Protein 3ZO9 (pdb70)

Organism: Mycolicibacterium smegmatis (strain ATCC 700084 / mc(2)155) (NCBI:txid246196)

Sequence (1120 aa):
LPTDTNWFKHAVFYEVLVRAFYDSNADGIGDLRGLTEKLDYIKWLGVDCLWLPPFYDSPLRDGGYDIRDFYKVLPEFGTVDDFVTLLDAAHRRGIRIITDLVMNHTSDQQHEWFQESRHNPDGPYGDFYVWSDTSDRYPDARIIFVDTEESNWTFDPVRRQFYWHRFFSHQPDLNYDNPAVQEAMLDVLRFWLDLGIDGFRLDAVPYLFEREGTNCENLPETHAFLKRCRKAIDDEYPGRVLLAEANQWPADVVAYFGDPDTGGDECHMAFHFPLMPRIFMAVRRESRFPISEILAQTPPIPDTAQWGIFLRNHDELTLEMVTDEERDYMYAEYAKDPRMKANVGIRRRRLAPLLENDRNQIELFTALLLSLPGSPVLYYGDEIGMGDIIWLGDRRDSSVRTPMQWTPDRNAGFSKATPGRLYLPPNQDAVYGYHSVNVEAQLDSSSSLLNWTRNNMLAVRSRHDAFAVGTFRELGGSNPSVLAYIREVTTDAVLCVNNLSRFPQPIELNLQQWAGYIPVEMTGYVEFPSIGQLPYLLTLPGHGFYWFQLREPDHPNAEDFGHARTLPTDTNWFKHAVFYEVLVRAFYDSNADGIGDLRRGLTEKLDYIKWLGVDCLWLPPFYDSPLRDGGYDIRDFYKVLPEFGTVDDFVTLLDAAHRRGIRIITDLVMNHTSDQHEWFQESRHNPDGPYGDFYVWSDTSDRYPDARIIFVDTEESNWTFDPVRRQFYWHRFFSHQPDLNYDNPAVQEAMLDVLRFWLDLGIDGFRLDAVPYLFEREGTNCENLPETHAFLKRCRKAIDDEYPGRVLLAEANQWPADVVAYFGDPDTGGDECHMAFHFPLMPRIFMAVRRESRFPISEILAQTPPIPDTAQWGIFLRNHDELTLEMVTDEERDYMYAEYAKDPRMKANVGIRRRLAPLLENDRNQIELFTALLLSLPGSPVLYYGDEIGMGDIIWLGDRDSVRTPMQWTPDRNAGFSKATPGRLYLPPNNQDAVYGYHSVNVEAQLDSSSSLLNWTRNMLAVRSRHDAFAVGTFRELGGSNPSVLAYIREVTRQQGDGGAKTDAVLCVNNLSRFPQPIELNLQQWAGYIPVEMTGYYVEFPSIGQLPYLLTLPGHGFYWFQLREPDP

Nearest PDB structures (foldseek):
  3zo9-assembly1_B  TM=1.002E+00  e=0.000E+00  Mycolicibacterium smegmatis
  3wy2-assembly2_B  TM=8.307E-01  e=2.629E-47  Halomonas sp. H11
  6aav-assembly2_B  TM=7.975E-01  e=2.971E-47  Xanthomonas campestris
  3wy3-assembly1_A  TM=7.989E-01  e=7.914E-47  Halomonas sp. H11
  2wpg-assembly1_A  TM=7.895E-01  e=1.275E-44  Xanthomonas campestris pv. campestris

Secondary structure (DSSP, 8-state):
----TTHHHH--EEE--HHHH--SSSSSS--HHHHHHTHHHHHHHT--EEEEPP-EE---TTTT-S-SEEEEE-GGG--HHHHHHHHHHHHHTT-EEEEEEE-SB--TTSHHHHHHHH-TTSTTTTSB-EESSS-S-TTS--TTTTT-S-SEEE-TTT-SEEE-SS-TTSPBB-TTSHHHHHHHHHHHHHHHHHT--EEEEESGGGS---TTS-SSS-HHHHHHHHHHHHHHHHHSTT-EEEEE--S-HHHHGGGG--GGGT-SS-SEEE-TTHHHHHHHHHHHT-SHHHHHHHHTSPP--TT-EEEEES-SS-TTT------TTT-TTTTTGGG-HHHHHTTT----HHHHTTT-HHHHHHHHHHHHHSSSEEEEETTTTTT----GGG-TTGGG-SPP---SSGGGGS-SS-GGGSSSPPP-STTTSTTTS-HHHHHS-TTSHHHHHHHHHHHHHT-HHHHH-EEEE---S-TTEEEEEEEE--EEEEEEEE-SSS-EEEEE--GGGTT-EEEETTT-PBPPPP-SSPEEEEE-TT-EEEEEEEPP-/---GGGS--PPPPPP-TTHHHH--EEE--HHHH--SSSSSS--HHHHHHTHHHHHHHT-SEEEEPP-EE---TTTT-S-SEEEEE-GGG--HHHHHHHHHHHHHTT-EEEEEEE-SB--TTSHHHHHHHH-TTSTTTTSB-EESSS-S-TTS--TTTTT-S-SEEE-TTT-SEEE-SS-TTSPBB-TTSHHHHHHHHHHHHHHHHHT--EEEEESGGGS---TTS-SSS-HHHHHHHHHHHHHHHHHSTT-EEEEE--S-HHHHGGGG--GGGT--S-SEEE-TTHHHHHHHHHHHT-SHHHHHHHHHSPP--TT-EEEEES-SS-TTT------TTT-TTTTTGGG-HHHHHTTT----HHHHTTT-HHHHHHHHHHHHHSSSEEEEETTGGGT----GGG-TTGGG-SPP--SSSGGGGS-SS-GGGSSSPPP-STTTSTTTS-HHHHHS-TTSHHHHHHHHHHHHHT-HHHHH---EE---S-TTEEEEEE-----SS--SGGGSEEEEEEE-SSS-EEEEE--GGGTT-EEEETTT-PBPPPP-SSPEEEEE-TT-EEEEEEEPPP-

GO terms:
  GO:0047471 maltose alpha-D-glucosyltransferase activity (F, EXP)
  GO:0005509 calcium ion binding (F, IDA)
  GO:0004556 alpha-amylase activity (F, IDA)
  GO:0005977 glycogen metabolic process (P, IDA)
  GO:0005991 trehalose metabolic process (P, IDA)
  GO:0047471 maltose alpha-D-glucosyltransferase activity (F, IDA)
  GO:0000023 maltose metabolic process (P, IDA)

Solvent-accessible surface area: 41446 Å² total; per-residue (Å²): 93,117,98,72,91,68,12,5,30,75,2,8,0,0,0,0,4,4,31,0,0,48,4,40,90,50,37,0,32,0,4,0,147,0,0,24,104,49,0,94,24,0,104,82,0,35,4,57,0,0,1,0,3,8,2,3,9,3,42,76,151,10,18,2,1,0,0,81,47,1,85,96,3,8,80,64,9,19,74,38,107,31,0,43,72,0,2,66,6,0,32,180,73,40,0,33,0,0,0,0,0,0,0,0,0,0,1,26,82,11,136,34,3,47,77,0,36,114,66,60,149,17,110,71,1,93,12,4,12,26,10,112,60,54,105,88,24,102,91,9,110,46,8,28,106,148,89,18,158,32,9,13,36,90,6,94,68,40,164,43,46,11,2,1,1,5,42,34,17,0,0,0,1,29,4,79,24,99,51,0,30,78,19,0,5,68,0,2,65,61,0,4,102,50,18,0,9,0,0,3,0,0,1,0,5,23,1,9,10,84,97,72,43,78,0,30,58,15,102,51,0,23,52,2,2,72,95,0,23,134,10,2,74,98,79,26,76,16,56,0,1,1,0,9,0,36,25,19,4,39,57,0,39,46,1,0,11,56,98,137,81,26,9,34,4,2,16,0,0,1,9,8,3,5,1,2,0,0,4,0,0,13,97,105,40,23,26,98,5,0,17,50,3,31,80,117,26,42,130,38,16,132,70,5,13,25,0,2,6,19,7,12,15,0,2,3,13,28,51,48,12,58,22,117,148,105,6,116,6,92,62,36,19,69,137,8,94,50,18,136,76,25,110,18,33,8,48,2,7,2,18,12,2,118,68,28,88,76,23,6,34,0,0,12,0,0,6,0,0,0,37,5,0,0,4,14,10,0,0,25,5,3,7,0,0,15,26,58,216,56,29,76,26,44,0,0,1,0,0,0,0,13,32,57,88,120,7,0,24,0,6,153,7,82,94,78,140,20,49,25,56,10,3,139,67,45,78,31,3,26,119,40,19,1,6,92,57,25,81,122,55,89,63,13,15,0,15,40,6,84,73,3,5,41,8,9,88,139,21,75,0,0,7,50,12,94,59,108,54,34,21,35,79,19,64,16,0,0,0,0,2,3,45,41,142,139,25,9,0,2,0,0,0,0,0,0,145,59,18,14,12,0,67,0,105,1,59,139,16,36,32,55,29,3,10,4,8,58,16,138,35,96,6,34,68,4,35,131,121,63,16,20,2,0,0,30,15,20,12,35,4,4,1,59,8,94,113,64,192,135,61,104,22,169,124,43,40,125,1,165,79,35,114,88,66,91,76,12,4,30,80,2,7,1,0,0,0,3,5,29,0,0,46,4,43,88,45,38,0,41,0,3,0,155,0,0,27,110,47,7,94,22,0,88,76,1,35,5,56,0,0,1,0,6,8,2,3,10,3,35,82,147,10,19,2,1,0,0,74,42,1,13,95,2,7,72,73,7,18,75,8,78,18,0,12,80,0,0,42,8,0,11,168,84,43,2,31,0,0,0,1,0,0,0,1,1,0,1,32,69,11,112,11,3,46,68,0,49,100,70,57,150,28,116,62,1,90,10,4,12,26,11,112,63,54,105,86,23,101,90,10,111,46,9,28,103,148,91,20,160,32,11,14,34,88,5,91,65,36,161,40,48,12,2,0,2,5,40,36,20,0,0,0,0,29,3,79,25,97,50,0,30,76,13,0,5,68,0,4,65,8,0,4,67,0,5,0,7,0,0,3,0,0,1,0,5,24,1,9,9,86,99,73,41,81,0,32,56,14,102,48,0,24,54,3,1,71,93,0,20,138,13,0,60,96,82,23,73,14,24,0,0,1,0,9,1,35,24,20,4,44,57,1,29,54,1,0,10,57,98,136,83,14,7,36,4,1,8,0,0,2,8,9,3,4,1,2,0,0,5,2,0,12,99,116,36,20,21,102,4,0,20,48,4,31,79,120,26,41,127,43,12,118,48,4,13,24,0,2,6,21,8,11,15,1,2,5,12,26,52,50,10,59,26,120,151,102,6,116,4,96,61,34,18,74,142,13,93,53,18,132,75,24,110,17,36,7,47,2,8,2,19,13,2,118,68,32,89,76,24,6,33,0,1,10,0,0,6,0,0,0,35,4,0,0,3,14,9,0,0,25,5,4,6,0,0,16,28,59,217,57,27,78,28,46,0,0,1,0,0,0,0,13,32,57,87,116,7,0,23,0,7,151,6,81,94,80,135,19,51,27,54,10,2,140,72,44,78,30,3,26,118,41,19,1,6,94,54,22,82,118,52,104,64,14,14,0,25,43,6,97,69,1,5,40,2,8,78,102,14,28,0,0,8,61,12,71,61,108,65,30,20,32,82,18,65,15,0,0,0,0,0,3,55,28,126,91,152,171,89,67,60,38,50,102,10,12,8,0,2,0,0,0,0,0,0,143,60,17,14,12,0,66,0,96,2,56,122,17,39,28,51,26,2,8,4,8,36,17,148,36,104,5,36,68,5,34,129,118,71,17,22,0,0,0,32,15,20,12,36,4,3,1,22,1,87,89,60,137,177

Radius of gyration: 36.2 Å; Cα contacts (8 Å, |Δi|>4): 2485; chains: 2; bounding box: 118×70×74 Å

CATH classification: 3.20.20.80 (+2 more: 3.90.400.10, 2.60.40.1180)

B-factor: mean 32.53, std 10.29, range [14.81, 91.47]

InterPro domains:
  IPR006047 Glycosyl hydrolase family 13, catalytic domain [PF00128] (44-491)
  IPR006047 Glycosyl hydrolase family 13, catalytic domain [SM00642] (43-445)
  IPR012810 Trehalose synthase/alpha-amylase, N-terminal [TIGR02456] (34-582)
  IPR013780 Glycosyl hydrolase, all-beta [G3DSA:2.60.40.1180] (493-593)
  IPR017853 Glycoside hydrolase superfamily [SSF51445] (46-493)
  IPR032091 Maltogenic amylase-like, C-terminal [PF16657] (496-579)
  IPR045857 Oligo-1,6-glucosidase, domain 2 [G3DSA:3.90.400.10] (133-202)

Structure (mmCIF, N/CA/C/O backbone):
data_3ZO9
#
_entry.id   3ZO9
#
_cell.length_a   127.550
_cell.length_b   127.550
_cell.length_c   217.760
_cell.angle_alpha   90.00
_cell.angle_beta   90.00
_cell.angle_gamma   90.00
#
_symmetry.space_group_name_H-M   'I 41'
#
loop_
_entity.id
_entity.type
_entity.pdbx_description
1 polymer 'TREHALOSE SYNTHASE/AMYLASE TRES'
2 non-polymer 'CHLORIDE ION'
3 non-polymer 'CALCIUM ION'
4 non-polymer 'MAGNESIUM ION'
5 water water
#
loop_
_atom_site.group_PDB
_atom_site.id
_atom_site.type_symbol
_atom_site.label_atom_id
_atom_site.label_alt_id
_atom_site.label_comp_id
_atom_site.label_asym_id
_atom_site.label_entity_id
_atom_site.label_seq_id
_atom_site.pdbx_PDB_ins_code
_atom_site.Cartn_x
_atom_site.Cartn_y
_atom_site.Cartn_z
_atom_site.occupancy
_atom_site.B_iso_or_equiv
_atom_site.auth_seq_id
_atom_site.auth_comp_id
_atom_site.auth_asym_id
_atom_site.auth_atom_id
_atom_site.pdbx_PDB_model_num
ATOM 1 N N . LEU A 1 29 ? -25.354 -19.011 -74.262 1.00 51.43 29 LEU A N 1
ATOM 2 C CA . LEU A 1 29 ? -24.742 -20.321 -74.069 1.00 56.26 29 LEU A CA 1
ATOM 3 C C . LEU A 1 29 ? -25.662 -21.448 -74.533 1.00 59.93 29 LEU A C 1
ATOM 4 O O . LEU A 1 29 ? -26.878 -21.376 -74.349 1.00 58.67 29 LEU A O 1
ATOM 9 N N . PRO A 1 30 ? -25.078 -22.492 -75.147 1.00 63.30 30 PRO A N 1
ATOM 10 C CA . PRO A 1 30 ? -25.838 -23.677 -75.567 1.00 64.89 30 PRO A CA 1
ATOM 11 C C . PRO A 1 30 ? -26.654 -24.208 -74.393 1.00 64.05 30 PRO A C 1
ATOM 12 O O . PRO A 1 30 ? -26.130 -24.276 -73.278 1.00 62.54 30 PRO A O 1
ATOM 16 N N . THR A 1 31 ? -27.915 -24.557 -74.629 1.00 63.07 31 THR A N 1
ATOM 17 C CA . THR A 1 31 ? -28.787 -24.989 -73.540 1.00 62.55 31 THR A CA 1
ATOM 18 C C . THR A 1 31 ? -28.321 -26.301 -72.906 1.00 64.90 31 THR A C 1
ATOM 19 O O . THR A 1 31 ? -27.927 -27.242 -73.601 1.00 63.41 31 THR A O 1
ATOM 23 N N . ASP A 1 32 ? -28.361 -26.331 -71.575 1.00 62.60 32 ASP A N 1
ATOM 24 C CA . ASP A 1 32 ? -27.854 -27.440 -70.772 1.00 59.81 32 ASP A CA 1
ATOM 25 C C . ASP A 1 32 ? -28.664 -27.459 -69.475 1.00 57.69 32 ASP A C 1
ATOM 26 O O . ASP A 1 32 ? -28.263 -26.864 -68.475 1.00 55.27 32 ASP A O 1
ATOM 31 N N . THR A 1 33 ? -29.803 -28.153 -69.501 1.00 52.90 33 THR A N 1
ATOM 32 C CA . THR A 1 33 ? -30.811 -28.076 -68.435 1.00 52.54 33 THR A CA 1
ATOM 33 C C . THR A 1 33 ? -30.365 -28.558 -67.057 1.00 49.57 33 THR A C 1
ATOM 34 O O . THR A 1 33 ? -31.151 -28.540 -66.110 1.00 53.80 33 THR A O 1
ATOM 38 N N . ASN A 1 34 ? -29.119 -28.999 -66.942 1.00 43.53 34 ASN A N 1
ATOM 39 C CA . ASN A 1 34 ? -28.608 -29.442 -65.651 1.00 44.67 34 ASN A CA 1
ATOM 40 C C . ASN A 1 34 ? -27.402 -28.657 -65.156 1.00 38.11 34 ASN A C 1
ATOM 41 O O . ASN A 1 34 ? -26.776 -29.063 -64.177 1.00 32.21 34 ASN A O 1
ATOM 46 N N . TRP A 1 35 ? -27.080 -27.550 -65.827 1.00 31.52 35 TRP A N 1
ATOM 47 C CA . TRP A 1 35 ? -25.864 -26.792 -65.508 1.00 28.49 35 TRP A CA 1
ATOM 48 C C . TRP A 1 35 ? -25.843 -26.351 -64.059 1.00 26.82 35 TRP A C 1
ATOM 49 O O . TRP A 1 35 ? -24.782 -26.331 -63.431 1.00 30.88 35 TRP A O 1
ATOM 60 N N . PHE A 1 36 ? -27.010 -26.018 -63.523 1.00 25.90 36 PHE A N 1
ATOM 61 C CA . PHE A 1 36 ? -27.070 -25.489 -62.163 1.00 29.07 36 PHE A CA 1
ATOM 62 C C . PHE A 1 36 ? -26.761 -26.540 -61.103 1.00 28.91 36 PHE A C 1
ATOM 63 O O . PHE A 1 36 ? -26.377 -26.196 -59.986 1.00 29.19 36 PHE A O 1
ATOM 71 N N . LYS A 1 37 ? -26.912 -27.817 -61.452 1.00 27.73 37 LYS A N 1
ATOM 72 C CA . LYS A 1 37 ? -26.591 -28.886 -60.504 1.00 30.77 37 LYS A CA 1
ATOM 73 C C . LYS A 1 37 ? -25.086 -29.088 -60.387 1.00 27.23 37 LYS A C 1
ATOM 74 O O . LYS A 1 37 ? -24.597 -29.587 -59.370 1.00 29.89 37 LYS A O 1
ATOM 80 N N . HIS A 1 38 ? -24.360 -28.693 -61.428 1.00 26.18 38 HIS A N 1
ATOM 81 C CA . HIS A 1 38 ? -22.909 -28.861 -61.485 1.00 27.31 38 HIS A CA 1
ATOM 82 C C . HIS A 1 38 ? -22.154 -27.568 -61.170 1.00 28.01 38 HIS A C 1
ATOM 83 O O . HIS A 1 38 ? -20.929 -27.565 -61.080 1.00 30.94 38 HIS A O 1
ATOM 90 N N . ALA A 1 39 ? -22.896 -26.482 -60.990 1.00 27.42 39 ALA A N 1
ATOM 91 C CA . ALA A 1 39 ? -22.287 -25.163 -60.806 1.00 30.25 39 ALA A CA 1
ATOM 92 C C . ALA A 1 39 ? -21.775 -24.899 -59.382 1.00 24.91 39 ALA A C 1
ATOM 93 O O . ALA A 1 39 ? -22.368 -25.337 -58.397 1.00 23.81 39 ALA A O 1
ATOM 95 N N . VAL A 1 40 ? -20.664 -24.172 -59.294 1.00 26.53 40 VAL A N 1
ATOM 96 C CA . VAL A 1 40 ? -20.309 -23.474 -58.053 1.00 23.95 40 VAL A CA 1
ATOM 97 C C . VAL A 1 40 ? -20.624 -22.007 -58.304 1.00 21.03 40 VAL A C 1
ATOM 98 O O . VAL A 1 40 ? -20.155 -21.428 -59.293 1.00 24.30 40 VAL A O 1
ATOM 102 N N . PHE A 1 41 ? -21.448 -21.424 -57.439 1.00 21.20 41 PHE A N 1
ATOM 103 C CA . PHE A 1 41 ? -21.864 -20.030 -57.586 1.00 20.19 41 PHE A CA 1
ATOM 104 C C . PHE A 1 41 ? -20.927 -19.115 -56.793 1.00 23.34 41 PHE A C 1
ATOM 105 O O . PHE A 1 41 ? -20.303 -19.559 -55.842 1.00 22.62 41 PHE A O 1
ATOM 113 N N . TYR A 1 42 ? -20.853 -17.845 -57.185 1.00 22.22 42 TYR A N 1
ATOM 114 C CA . TYR A 1 42 ? -19.998 -16.854 -56.513 1.00 18.63 42 TYR A CA 1
ATOM 115 C C . TYR A 1 42 ? -20.852 -15.612 -56.351 1.00 20.36 42 TYR A C 1
ATOM 116 O O . TYR A 1 42 ? -21.189 -14.947 -57.334 1.00 20.77 42 TYR A O 1
ATOM 125 N N . GLU A 1 43 ? -21.245 -15.323 -55.113 1.00 21.17 43 GLU A N 1
ATOM 126 C CA . GLU A 1 43 ? -22.050 -14.143 -54.842 1.00 20.25 43 GLU A CA 1
ATOM 127 C C . GLU A 1 43 ? -21.125 -12.941 -54.765 1.00 22.64 43 GLU A C 1
ATOM 128 O O . GLU A 1 43 ? -20.223 -12.893 -53.920 1.00 21.01 43 GLU A O 1
ATOM 134 N N . VAL A 1 44 ? -21.343 -11.985 -55.661 1.00 21.50 44 VAL A N 1
ATOM 135 C CA . VAL A 1 44 ? -20.468 -10.819 -55.773 1.00 21.63 44 VAL A CA 1
ATOM 136 C C . VAL A 1 44 ? -21.317 -9.576 -55.991 1.00 24.19 44 VAL A C 1
ATOM 137 O O . VAL A 1 44 ? -22.200 -9.555 -56.847 1.00 20.42 44 VAL A O 1
ATOM 141 N N . LEU A 1 45 ? -21.088 -8.555 -55.172 1.00 20.14 45 LEU A N 1
ATOM 142 C CA . LEU A 1 45 ? -21.844 -7.314 -55.266 1.00 20.62 45 LEU A CA 1
ATOM 143 C C . LEU A 1 45 ? -21.178 -6.404 -56.279 1.00 20.45 45 LEU A C 1
ATOM 144 O O . LEU A 1 45 ? -19.981 -6.142 -56.169 1.00 20.72 45 LEU A O 1
ATOM 149 N N . VAL A 1 46 ? -21.951 -5.899 -57.242 1.00 19.42 46 VAL A N 1
ATOM 150 C CA . VAL A 1 46 ? -21.425 -4.935 -58.201 1.00 19.44 46 VAL A CA 1
ATOM 151 C C . VAL A 1 46 ? -20.726 -3.770 -57.497 1.00 19.62 46 VAL A C 1
ATOM 152 O O . VAL A 1 46 ? -19.630 -3.382 -57.888 1.00 20.34 46 VAL A O 1
ATOM 156 N N . ARG A 1 47 ? -21.337 -3.235 -56.446 1.00 18.34 47 ARG A N 1
ATOM 157 C CA . ARG A 1 47 ? -20.770 -2.047 -55.795 1.00 17.55 47 ARG A CA 1
ATOM 158 C C . ARG A 1 47 ? -19.393 -2.309 -55.174 1.00 18.12 47 ARG A C 1
ATOM 159 O O . ARG A 1 47 ? -18.604 -1.380 -54.995 1.00 18.96 47 ARG A O 1
ATOM 167 N N . ALA A 1 48 ? -19.097 -3.571 -54.880 1.00 18.79 48 ALA A N 1
ATOM 168 C CA . ALA A 1 48 ? -17.933 -3.907 -54.046 1.00 17.53 48 ALA A CA 1
ATOM 169 C C . ALA A 1 48 ? -16.741 -4.451 -54.806 1.00 20.42 48 ALA A C 1
ATOM 170 O O . ALA A 1 48 ? -15.649 -4.523 -54.258 1.00 19.35 48 ALA A O 1
ATOM 172 N N . PHE A 1 49 ? -16.927 -4.879 -56.051 1.00 16.09 49 PHE A N 1
ATOM 173 C CA . PHE A 1 49 ? -15.875 -5.682 -56.648 1.00 16.55 49 PHE A CA 1
ATOM 174 C C . PHE A 1 49 ? -14.752 -4.847 -57.240 1.00 18.63 49 PHE A C 1
ATOM 175 O O . PHE A 1 49 ? -13.594 -5.000 -56.858 1.00 17.76 49 PHE A O 1
ATOM 183 N N . TYR A 1 50 ? -15.076 -3.970 -58.184 1.00 19.21 50 TYR A N 1
ATOM 184 C CA . TYR A 1 50 ? -14.026 -3.150 -58.789 1.00 19.75 50 TYR A CA 1
ATOM 185 C C . TYR A 1 50 ? -14.591 -1.858 -59.366 1.00 22.17 50 TYR A C 1
ATOM 186 O O . TYR A 1 50 ? -15.556 -1.882 -60.125 1.00 18.42 50 TYR A O 1
ATOM 195 N N . ASP A 1 51 ? -14.006 -0.735 -58.960 1.00 18.65 51 ASP A N 1
ATOM 196 C CA . ASP A 1 51 ? -14.410 0.592 -59.435 1.00 17.20 51 ASP A CA 1
ATOM 197 C C . ASP A 1 51 ? -13.540 1.011 -60.624 1.00 22.76 51 ASP A C 1
ATOM 198 O O . ASP A 1 51 ? -12.405 1.450 -60.439 1.00 26.27 51 ASP A O 1
ATOM 203 N N . SER A 1 52 ? -14.054 0.880 -61.844 1.00 21.10 52 SER A N 1
ATOM 204 C CA . SER A 1 52 ? -13.248 1.185 -63.025 1.00 22.10 52 SER A CA 1
ATOM 205 C C . SER A 1 52 ? -13.259 2.673 -63.385 1.00 24.19 52 SER A C 1
ATOM 206 O O . SER A 1 52 ? -12.452 3.116 -64.213 1.00 23.90 52 SER A O 1
ATOM 209 N N . ASN A 1 53 ? -14.174 3.446 -62.806 1.00 24.24 53 ASN A N 1
ATOM 210 C CA . ASN A 1 53 ? -14.324 4.842 -63.231 1.00 25.98 53 ASN A CA 1
ATOM 211 C C . ASN A 1 53 ? -13.976 5.888 -62.176 1.00 28.09 53 ASN A C 1
ATOM 212 O O . ASN A 1 53 ? -14.291 7.072 -62.340 1.00 27.15 53 ASN A O 1
ATOM 217 N N . ALA A 1 54 ? -13.325 5.437 -61.104 1.00 24.38 54 ALA A N 1
ATOM 218 C CA . ALA A 1 54 ? -12.807 6.320 -60.056 1.00 26.22 54 ALA A CA 1
ATOM 219 C C . ALA A 1 54 ? -13.841 7.240 -59.418 1.00 27.23 54 ALA A C 1
ATOM 220 O O . ALA A 1 54 ? -13.515 8.363 -59.029 1.00 28.45 54 ALA A O 1
ATOM 222 N N . ASP A 1 55 ? -15.076 6.768 -59.282 1.00 22.02 55 ASP A N 1
ATOM 223 C CA . ASP A 1 55 ? -16.066 7.501 -58.503 1.00 24.62 55 ASP A CA 1
ATOM 224 C C . ASP A 1 55 ? -16.228 6.923 -57.091 1.00 23.51 55 ASP A C 1
ATOM 225 O O . ASP A 1 55 ? -17.022 7.420 -56.293 1.00 24.75 55 ASP A O 1
ATOM 230 N N . GLY A 1 56 ? -15.461 5.882 -56.793 1.00 21.27 56 GLY A N 1
ATOM 231 C CA . GLY A 1 56 ? -15.446 5.295 -55.458 1.00 20.40 56 GLY A CA 1
ATOM 232 C C . GLY A 1 56 ? -16.446 4.165 -55.295 1.00 23.10 56 GLY A C 1
ATOM 233 O O . GLY A 1 56 ? -16.592 3.595 -54.213 1.00 19.89 56 GLY A O 1
ATOM 234 N N . ILE A 1 57 ? -17.132 3.826 -56.383 1.00 18.75 57 ILE A N 1
ATOM 235 C CA . ILE A 1 57 ? -18.184 2.819 -56.318 1.00 21.71 57 ILE A CA 1
ATOM 236 C C . ILE A 1 57 ? -17.950 1.758 -57.384 1.00 21.08 57 ILE A C 1
ATOM 237 O O . ILE A 1 57 ? -17.656 2.091 -58.536 1.00 19.57 57 ILE A O 1
ATOM 242 N N . GLY A 1 58 ? -18.068 0.486 -57.002 1.00 18.48 58 GLY A N 1
ATOM 243 C CA . GLY A 1 58 ? -17.883 -0.609 -57.951 1.00 16.87 58 GLY A CA 1
ATOM 244 C C . GLY A 1 58 ? -18.901 -0.493 -59.073 1.00 19.69 58 GLY A C 1
ATOM 245 O O . GLY A 1 58 ? -19.991 0.043 -58.865 1.00 19.46 58 GLY A O 1
ATOM 246 N N . ASP A 1 59 ? -18.554 -0.980 -60.259 1.00 19.46 59 ASP A N 1
ATOM 247 C CA . ASP A 1 59 ? -19.438 -0.820 -61.410 1.00 21.70 59 ASP A CA 1
ATOM 248 C C . ASP A 1 59 ? -19.405 -2.027 -62.349 1.00 17.80 59 ASP A C 1
ATOM 249 O O . ASP A 1 59 ? -18.581 -2.940 -62.191 1.00 18.10 59 ASP A O 1
ATOM 254 N N . LEU A 1 60 ? -20.328 -2.061 -63.315 1.00 20.71 60 LEU A N 1
ATOM 255 C CA . LEU A 1 60 ? -20.436 -3.229 -64.191 1.00 20.01 60 LEU A CA 1
ATOM 256 C C . LEU A 1 60 ? -19.210 -3.382 -65.070 1.00 18.46 60 LEU A C 1
ATOM 257 O O . LEU A 1 60 ? -18.716 -4.493 -65.262 1.00 20.31 60 LEU A O 1
ATOM 262 N N . ARG A 1 61 ? -18.706 -2.271 -65.602 1.00 18.77 61 ARG A N 1
ATOM 263 C CA . ARG A 1 61 ? -17.472 -2.330 -66.381 1.00 18.94 61 ARG A CA 1
ATOM 264 C C . ARG A 1 61 ? -16.310 -2.870 -65.540 1.00 21.40 61 ARG A C 1
ATOM 265 O O . ARG A 1 61 ? -15.485 -3.645 -66.034 1.00 21.21 61 ARG A O 1
ATOM 273 N N . GLY A 1 62 ? -16.265 -2.485 -64.268 1.00 21.67 62 GLY A N 1
ATOM 274 C CA . GLY A 1 62 ? -15.217 -2.955 -63.373 1.00 20.77 62 GLY A CA 1
ATOM 275 C C . GLY A 1 62 ? -15.315 -4.453 -63.144 1.00 19.65 62 GLY A C 1
ATOM 276 O O . GLY A 1 62 ? -14.313 -5.167 -63.189 1.00 19.17 62 GLY A O 1
ATOM 277 N N . LEU A 1 63 ? -16.530 -4.931 -62.905 1.00 19.60 63 LEU A N 1
ATOM 278 C CA . LEU A 1 63 ? -16.754 -6.362 -62.726 1.00 21.23 63 LEU A CA 1
ATOM 279 C C . LEU A 1 63 ? -16.332 -7.115 -63.998 1.00 20.29 63 LEU A C 1
ATOM 280 O O . LEU A 1 63 ? -15.690 -8.164 -63.929 1.00 19.07 63 LEU A O 1
ATOM 285 N N . THR A 1 64 ? -16.645 -6.546 -65.160 1.00 20.32 64 THR A N 1
ATOM 286 C CA . THR A 1 64 ? -16.248 -7.143 -66.442 1.00 20.67 64 THR A CA 1
ATOM 287 C C . THR A 1 64 ? -14.726 -7.269 -66.555 1.00 22.12 64 THR A C 1
ATOM 288 O O . THR A 1 64 ? -14.215 -8.281 -67.045 1.00 22.04 64 THR A O 1
ATOM 292 N N . GLU A 1 65 ? -14.006 -6.247 -66.084 1.00 19.58 65 GLU A N 1
ATOM 293 C CA . GLU A 1 65 ? -12.546 -6.239 -66.148 1.00 21.58 65 GLU A CA 1
ATOM 294 C C . GLU A 1 65 ? -11.909 -7.257 -65.201 1.00 25.88 65 GLU A C 1
ATOM 295 O O . GLU A 1 65 ? -10.733 -7.572 -65.344 1.00 25.12 65 GLU A O 1
ATOM 301 N N . LYS A 1 66 ? -12.675 -7.760 -64.235 1.00 21.48 66 LYS A N 1
ATOM 302 C CA . LYS A 1 66 ? -12.142 -8.747 -63.293 1.00 19.54 66 LYS A CA 1
ATOM 303 C C . LYS A 1 66 ? -12.612 -10.173 -63.595 1.00 23.63 66 LYS A C 1
ATOM 304 O O . LYS A 1 66 ? -12.434 -11.064 -62.778 1.00 20.57 66 LYS A O 1
ATOM 310 N N . LEU A 1 67 ? -13.194 -10.406 -64.770 1.00 20.64 67 LEU A N 1
ATOM 311 C CA . LEU A 1 67 ? -13.671 -11.748 -65.098 1.00 20.91 67 LEU A CA 1
ATOM 312 C C . LEU A 1 67 ? -12.541 -12.768 -65.243 1.00 21.40 67 LEU A C 1
ATOM 313 O O . LEU A 1 67 ? -12.741 -13.954 -64.997 1.00 24.74 67 LEU A O 1
ATOM 318 N N . ASP A 1 68 ? -11.353 -12.323 -65.639 1.00 21.83 68 ASP A N 1
ATOM 319 C CA . ASP A 1 68 ? -10.245 -13.268 -65.741 1.00 25.37 68 ASP A CA 1
ATOM 320 C C . ASP A 1 68 ? -9.919 -13.889 -64.381 1.00 24.34 68 ASP A C 1
ATOM 321 O O . ASP A 1 68 ? -9.590 -15.076 -64.304 1.00 24.00 68 ASP A O 1
ATOM 326 N N . TYR A 1 69 ? -10.022 -13.091 -63.315 1.00 23.14 69 TYR A N 1
ATOM 327 C CA . TYR A 1 69 ? -9.826 -13.589 -61.947 1.00 21.77 69 TYR A CA 1
ATOM 328 C C . TYR A 1 69 ? -10.896 -14.610 -61.590 1.00 20.40 69 TYR A C 1
ATOM 329 O O . TYR A 1 69 ? -10.623 -15.656 -61.002 1.00 19.44 69 TYR A O 1
ATOM 338 N N . ILE A 1 70 ? -12.131 -14.296 -61.944 1.00 17.36 70 ILE A N 1
ATOM 339 C CA . ILE A 1 70 ? -13.243 -15.167 -61.591 1.00 21.50 70 ILE A CA 1
ATOM 340 C C . ILE A 1 70 ? -13.106 -16.511 -62.329 1.00 23.02 70 ILE A C 1
ATOM 341 O O . ILE A 1 70 ? -13.302 -17.578 -61.745 1.00 22.58 70 ILE A O 1
ATOM 346 N N . LYS A 1 71 ? -12.728 -16.448 -63.597 1.00 21.32 71 LYS A N 1
ATOM 347 C CA . LYS A 1 71 ? -12.474 -17.664 -64.381 1.00 23.87 71 LYS A CA 1
ATOM 348 C C . LYS A 1 71 ? -11.329 -18.475 -63.778 1.00 26.97 71 LYS A C 1
ATOM 349 O O . LYS A 1 71 ? -11.420 -19.692 -63.628 1.00 26.17 71 LYS A O 1
ATOM 355 N N . TRP A 1 72 ? -10.261 -17.790 -63.397 1.00 22.31 72 TRP A N 1
ATOM 356 C CA . TRP A 1 72 ? -9.094 -18.454 -62.837 1.00 24.52 72 TRP A CA 1
ATOM 357 C C . TRP A 1 72 ? -9.437 -19.145 -61.513 1.00 23.27 72 TRP A C 1
ATOM 358 O O . TRP A 1 72 ? -8.964 -20.259 -61.238 1.00 22.17 72 TRP A O 1
ATOM 369 N N . LEU A 1 73 ? -10.273 -18.496 -60.707 1.00 23.56 73 LEU A N 1
ATOM 370 C CA . LEU A 1 73 ? -10.685 -19.069 -59.430 1.00 24.32 73 LEU A CA 1
ATOM 371 C C . LEU A 1 73 ? -11.440 -20.385 -59.655 1.00 27.02 73 LEU A C 1
ATOM 372 O O . LEU A 1 73 ? -11.291 -21.349 -58.889 1.00 25.97 73 LEU A O 1
ATOM 377 N N . GLY A 1 74 ? -12.249 -20.419 -60.708 1.00 24.93 74 GLY A N 1
ATOM 378 C CA . GLY A 1 74 ? -12.854 -21.665 -61.149 1.00 26.87 74 GLY A CA 1
ATOM 379 C C . GLY A 1 74 ? -14.328 -21.764 -60.851 1.00 30.15 74 GLY A C 1
ATOM 380 O O . GLY A 1 74 ? -14.885 -22.851 -60.845 1.00 33.02 74 GLY A O 1
ATOM 381 N N . VAL A 1 75 ? -14.973 -20.632 -60.607 1.00 27.18 75 VAL A N 1
ATOM 382 C CA . VAL A 1 75 ? -16.409 -20.660 -60.360 1.00 26.44 75 VAL A CA 1
ATOM 383 C C . VAL A 1 75 ? -17.194 -20.633 -61.678 1.00 25.48 75 VAL A C 1
ATOM 384 O O . VAL A 1 75 ? -16.670 -20.241 -62.722 1.00 31.86 75 VAL A O 1
ATOM 388 N N . ASP A 1 76 ? -18.452 -21.044 -61.616 1.00 24.01 76 ASP A N 1
ATOM 389 C CA . ASP A 1 76 ? -19.223 -21.313 -62.827 1.00 26.97 76 ASP A CA 1
ATOM 390 C C . ASP A 1 76 ? -20.319 -20.302 -63.118 1.00 26.80 76 ASP A C 1
ATOM 391 O O . ASP A 1 76 ? -20.760 -20.179 -64.260 1.00 25.67 76 ASP A O 1
ATOM 396 N N . CYS A 1 77 ? -20.781 -19.602 -62.086 1.00 23.90 77 CYS A N 1
ATOM 397 C CA . CYS A 1 77 ? -21.893 -18.672 -62.241 1.00 25.74 77 CYS A CA 1
ATOM 398 C C . CYS A 1 77 ? -21.802 -17.575 -61.200 1.00 25.09 77 CYS A C 1
ATOM 399 O O . CYS A 1 77 ? -21.629 -17.851 -60.007 1.00 22.78 77 CYS A O 1
ATOM 402 N N . LEU A 1 78 ? -21.910 -16.331 -61.651 1.00 23.41 78 LEU A N 1
ATOM 403 C CA . LEU A 1 78 ? -22.000 -15.204 -60.735 1.00 21.79 78 LEU A CA 1
ATOM 404 C C . LEU A 1 78 ? -23.428 -15.071 -60.239 1.00 25.49 78 LEU A C 1
ATOM 405 O O . LEU A 1 78 ? -24.379 -15.285 -60.996 1.00 25.12 78 LEU A O 1
ATOM 410 N N . TRP A 1 79 ? -23.567 -14.711 -58.966 1.00 20.42 79 TRP A N 1
ATOM 411 C CA . TRP A 1 79 ? -24.848 -14.318 -58.382 1.00 21.66 79 TRP A CA 1
ATOM 412 C C . TRP A 1 79 ? -24.705 -12.871 -57.923 1.00 23.90 79 TRP A C 1
ATOM 413 O O . TRP A 1 79 ? -23.962 -12.578 -56.980 1.00 20.59 79 TRP A O 1
ATOM 424 N N . LEU A 1 80 ? -25.414 -11.972 -58.609 1.00 20.62 80 LEU A N 1
ATOM 425 C CA . LEU A 1 80 ? -25.400 -10.544 -58.301 1.00 21.75 80 LEU A CA 1
ATOM 426 C C . LEU A 1 80 ? -26.638 -10.191 -57.475 1.00 23.53 80 LEU A C 1
ATOM 427 O O . LEU A 1 80 ? -27.764 -10.409 -57.917 1.00 23.50 80 LEU A O 1
ATOM 432 N N . PRO A 1 81 ? -26.441 -9.634 -56.272 1.00 20.69 81 PRO A N 1
ATOM 433 C CA . PRO A 1 81 ? -27.549 -9.034 -55.522 1.00 20.78 81 PRO A CA 1
ATOM 434 C C . PRO A 1 81 ? -28.120 -7.845 -56.310 1.00 22.91 81 PRO A C 1
ATOM 435 O O . PRO A 1 81 ? -27.491 -7.443 -57.300 1.00 22.58 81 PRO A O 1
ATOM 439 N N . PRO A 1 82 ? -29.294 -7.316 -55.906 1.00 24.98 82 PRO A N 1
ATOM 440 C CA . PRO A 1 82 ? -30.017 -6.355 -56.754 1.00 24.24 82 PRO A CA 1
ATOM 441 C C . PRO A 1 82 ? -29.155 -5.190 -57.208 1.00 29.43 82 PRO A C 1
ATOM 442 O O . PRO A 1 82 ? -28.496 -4.549 -56.382 1.00 26.85 82 PRO A O 1
ATOM 446 N N . PHE A 1 83 ? -29.162 -4.929 -58.511 1.00 24.43 83 PHE A N 1
ATOM 447 C CA . PHE A 1 83 ? -28.409 -3.814 -59.065 1.00 22.12 83 PHE A CA 1
ATOM 448 C C . PHE A 1 83 ? -29.330 -2.827 -59.779 1.00 25.31 83 PHE A C 1
ATOM 449 O O . PHE A 1 83 ? -28.862 -1.980 -60.532 1.00 24.90 83 PHE A O 1
ATOM 457 N N . TYR A 1 84 ? -30.635 -2.931 -59.521 1.00 22.20 84 TYR A N 1
ATOM 458 C CA . TYR A 1 84 ? -31.629 -2.035 -60.125 1.00 23.39 84 TYR A CA 1
ATOM 459 C C . TYR A 1 84 ? -31.624 -0.646 -59.522 1.00 24.29 84 TYR A C 1
ATOM 460 O O . TYR A 1 84 ? -31.142 -0.440 -58.407 1.00 24.28 84 TYR A O 1
ATOM 469 N N . ASP A 1 85 ? -32.205 0.307 -60.252 1.00 21.54 85 ASP A N 1
ATOM 470 C CA . ASP A 1 85 ? -32.382 1.657 -59.744 1.00 21.54 85 ASP A CA 1
ATOM 471 C C . ASP A 1 85 ? -33.154 1.590 -58.421 1.00 23.45 85 ASP A C 1
ATOM 472 O O . ASP A 1 85 ? -34.117 0.834 -58.310 1.00 22.18 85 ASP A O 1
ATOM 477 N N . SER A 1 86 ? -32.724 2.370 -57.428 1.00 20.26 86 SER A N 1
ATOM 478 C CA . SER A 1 86 ? -33.182 2.218 -56.038 1.00 21.97 86 SER A CA 1
ATOM 479 C C . SER A 1 86 ? -32.684 3.393 -55.203 1.00 24.41 86 SER A C 1
ATOM 480 O O . SER A 1 86 ? -31.574 3.882 -55.445 1.00 25.09 86 SER A O 1
ATOM 483 N N . PRO A 1 87 ? -33.480 3.854 -54.213 1.00 21.64 87 PRO A N 1
ATOM 484 C CA . PRO A 1 87 ? -32.947 4.884 -53.305 1.00 22.93 87 PRO A CA 1
ATOM 485 C C . PRO A 1 87 ? -32.003 4.296 -52.241 1.00 25.98 87 PRO A C 1
ATOM 486 O O . PRO A 1 87 ? -31.448 5.037 -51.420 1.00 24.15 87 PRO A O 1
ATOM 490 N N . LEU A 1 88 ? -31.835 2.978 -52.263 1.00 21.93 88 LEU A N 1
ATOM 491 C CA . LEU A 1 88 ? -30.903 2.281 -51.366 1.00 25.71 88 LEU A CA 1
ATOM 492 C C . LEU A 1 88 ? -31.181 2.511 -49.876 1.00 29.44 88 LEU A C 1
ATOM 493 O O . LEU A 1 88 ? -30.246 2.659 -49.083 1.00 28.79 88 LEU A O 1
ATOM 498 N N . ARG A 1 89 ? -32.457 2.522 -49.486 1.00 24.27 89 ARG A N 1
ATOM 499 C CA . ARG A 1 89 ? -32.801 2.636 -48.065 1.00 25.87 89 ARG A CA 1
ATOM 500 C C . ARG A 1 89 ? -32.776 1.285 -47.358 1.00 31.04 89 ARG A C 1
ATOM 501 O O . ARG A 1 89 ? -32.629 1.216 -46.137 1.00 30.32 89 ARG A O 1
ATOM 509 N N . ASP A 1 90 ? -32.948 0.214 -48.126 1.00 26.27 90 ASP A N 1
ATOM 510 C CA . ASP A 1 90 ? -32.824 -1.138 -47.584 1.00 29.37 90 ASP A CA 1
ATOM 511 C C . ASP A 1 90 ? -31.912 -1.959 -48.474 1.00 27.37 90 ASP A C 1
ATOM 512 O O . ASP A 1 90 ? -32.285 -3.029 -48.967 1.00 28.46 90 ASP A O 1
ATOM 517 N N . GLY A 1 91 ? -30.713 -1.430 -48.699 1.00 27.32 91 GLY A N 1
ATOM 518 C CA . GLY A 1 91 ? -29.663 -2.159 -49.387 1.00 32.29 91 GLY A CA 1
ATOM 519 C C . GLY A 1 91 ? -29.907 -2.457 -50.853 1.00 33.22 91 GLY A C 1
ATOM 520 O O . GLY A 1 91 ? -29.204 -3.279 -51.439 1.00 30.75 91 GLY A O 1
ATOM 521 N N . GLY A 1 92 ? -30.893 -1.801 -51.455 1.00 32.14 92 GLY A N 1
ATOM 522 C CA . GLY A 1 92 ? -31.209 -2.080 -52.847 1.00 28.92 92 GLY A CA 1
ATOM 523 C C . GLY A 1 92 ? -32.280 -3.146 -53.004 1.00 31.91 92 GLY A C 1
ATOM 524 O O . GLY A 1 92 ? -32.669 -3.495 -54.122 1.00 30.29 92 GLY A O 1
ATOM 525 N N . TYR A 1 93 ? -32.761 -3.680 -51.888 1.00 28.15 93 TYR A N 1
ATOM 526 C CA . TYR A 1 93 ? -33.908 -4.575 -51.939 1.00 30.15 93 TYR A CA 1
ATOM 527 C C . TYR A 1 93 ? -35.197 -3.755 -52.033 1.00 33.89 93 TYR A C 1
ATOM 528 O O . TYR A 1 93 ? -36.293 -4.318 -52.110 1.00 29.99 93 TYR A O 1
ATOM 537 N N . ASP A 1 94 ? -35.047 -2.425 -52.031 1.00 31.20 94 ASP A N 1
ATOM 538 C CA . ASP A 1 94 ? -36.158 -1.492 -52.254 1.00 28.64 94 ASP A CA 1
ATOM 539 C C . ASP A 1 94 ? -36.064 -0.917 -53.672 1.00 26.71 94 ASP A C 1
ATOM 540 O O . ASP A 1 94 ? -35.357 0.059 -53.915 1.00 25.48 94 ASP A O 1
ATOM 545 N N . ILE A 1 95 ? -36.756 -1.545 -54.615 1.00 20.84 95 ILE A N 1
ATOM 546 C CA . ILE A 1 95 ? -36.541 -1.251 -56.038 1.00 21.50 95 ILE A CA 1
ATOM 547 C C . ILE A 1 95 ? -37.432 -0.130 -56.581 1.00 24.94 95 ILE A C 1
ATOM 548 O O . ILE A 1 95 ? -38.661 -0.149 -56.402 1.00 24.34 95 ILE A O 1
ATOM 553 N N . ARG A 1 96 ? -36.804 0.849 -57.240 1.00 21.23 96 ARG A N 1
ATOM 554 C CA . ARG A 1 96 ? -37.518 2.000 -57.810 1.00 22.62 96 ARG A CA 1
ATOM 555 C C . ARG A 1 96 ? -37.900 1.780 -59.286 1.00 21.94 96 ARG A C 1
ATOM 556 O O . ARG A 1 96 ? -38.883 2.339 -59.770 1.00 24.63 96 ARG A O 1
ATOM 564 N N . ASP A 1 97 ? -37.114 0.981 -59.999 1.00 20.92 97 ASP A N 1
ATOM 565 C CA . ASP A 1 97 ? -37.389 0.703 -61.417 1.00 25.14 97 ASP A CA 1
ATOM 566 C C . ASP A 1 97 ? -36.755 -0.628 -61.811 1.00 28.26 97 ASP A C 1
ATOM 567 O O . ASP A 1 97 ? -35.526 -0.756 -61.820 1.00 26.69 97 ASP A O 1
ATOM 572 N N . PHE A 1 98 ? -37.591 -1.609 -62.156 1.00 24.43 98 PHE A N 1
ATOM 573 C CA . PHE A 1 98 ? -37.113 -2.953 -62.454 1.00 21.02 98 PHE A CA 1
ATOM 574 C C . PHE A 1 98 ? -36.394 -2.991 -63.784 1.00 23.85 98 PHE A C 1
ATOM 575 O O . PHE A 1 98 ? -35.702 -3.954 -64.090 1.00 29.24 98 PHE A O 1
ATOM 583 N N . TYR A 1 99 ? -36.574 -1.951 -64.588 1.00 25.23 99 TYR A N 1
ATOM 584 C CA . TYR A 1 99 ? -36.064 -1.975 -65.955 1.00 24.84 99 TYR A CA 1
ATOM 585 C C . TYR A 1 99 ? -34.767 -1.202 -66.135 1.00 26.53 99 TYR A C 1
ATOM 586 O O . TYR A 1 99 ? -34.244 -1.109 -67.246 1.00 31.72 99 TYR A O 1
ATOM 595 N N . LYS A 1 100 ? -34.249 -0.644 -65.046 1.00 24.30 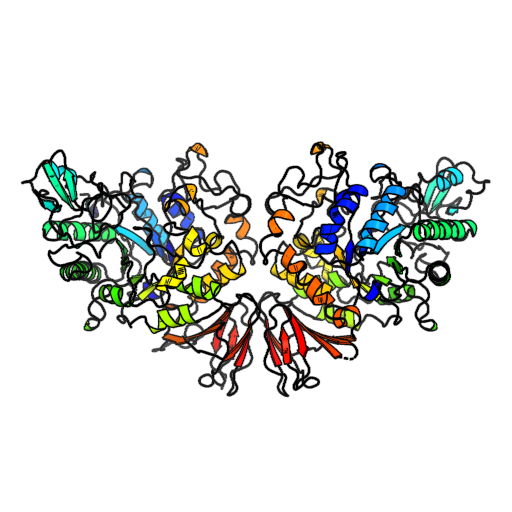100 LYS A N 1
ATOM 596 C CA . LYS A 1 100 ? -33.122 0.278 -65.134 1.00 23.71 100 LYS A CA 1
ATOM 597 C C . LYS A 1 100 ? -32.015 -0.132 -64.156 1.00 22.18 100 LYS A C 1
ATOM 598 O O . LYS A 1 100 ? -32.302 -0.480 -63.005 1.00 24.53 100 LYS A O 1
ATOM 604 N N . VAL A 1 101 ? -30.769 -0.096 -64.627 1.00 22.30 101 VAL A N 1
ATOM 605 C CA . VAL A 1 101 ? -29.597 -0.339 -63.780 1.00 21.36 101 VAL A CA 1
ATOM 606 C C . VAL A 1 101 ? -29.394 0.905 -62.936 1.00 23.92 101 VAL A C 1
ATOM 607 O O . VAL A 1 101 ? -29.604 2.015 -63.426 1.00 23.77 101 VAL A O 1
ATOM 611 N N . LEU A 1 102 ? -29.006 0.737 -61.669 1.00 22.38 102 LEU A N 1
ATOM 612 C CA . LEU A 1 102 ? -28.647 1.883 -60.832 1.00 22.90 102 LEU A CA 1
ATOM 613 C C . LEU A 1 102 ? -27.581 2.681 -61.582 1.00 18.14 102 LEU A C 1
ATOM 614 O O . LEU A 1 102 ? -26.598 2.112 -62.018 1.00 21.01 102 LEU A O 1
ATOM 619 N N . PRO A 1 103 ? -27.795 3.990 -61.767 1.00 18.96 103 PRO A N 1
ATOM 620 C CA . PRO A 1 103 ? -26.919 4.749 -62.672 1.00 24.18 103 PRO A CA 1
ATOM 621 C C . PRO A 1 103 ? -25.437 4.675 -62.325 1.00 23.98 103 PRO A C 1
ATOM 622 O O . PRO A 1 103 ? -24.611 4.632 -63.236 1.00 24.86 103 PRO A O 1
ATOM 626 N N . GLU A 1 104 ? -25.096 4.624 -61.039 1.00 25.64 104 GLU A N 1
ATOM 627 C CA . GLU A 1 104 ? -23.678 4.581 -60.688 1.00 28.82 104 GLU A CA 1
ATOM 628 C C . GLU A 1 104 ? -23.001 3.267 -61.084 1.00 24.24 104 GLU A C 1
ATOM 629 O O . GLU A 1 104 ? -21.774 3.195 -61.128 1.00 30.97 104 GLU A O 1
ATOM 635 N N . PHE A 1 105 ? -23.793 2.243 -61.398 1.00 20.84 105 PHE A N 1
ATOM 636 C CA . PHE A 1 105 ? -23.244 0.979 -61.898 1.00 20.88 105 PHE A CA 1
ATOM 637 C C . PHE A 1 105 ? -23.048 0.944 -63.417 1.00 23.82 105 PHE A C 1
ATOM 638 O O . PHE A 1 105 ? -22.279 0.132 -63.927 1.00 22.99 105 PHE A O 1
ATOM 646 N N . GLY A 1 106 ? -23.765 1.802 -64.134 1.00 26.59 106 GLY A N 1
ATOM 647 C CA . GLY A 1 106 ? -23.726 1.789 -65.586 1.00 24.39 106 GLY A CA 1
ATOM 648 C C . GLY A 1 106 ? -25.141 1.723 -66.139 1.00 22.43 106 GLY A C 1
ATOM 649 O O . GLY A 1 106 ? -26.083 2.157 -65.481 1.00 22.36 106 GLY A O 1
ATOM 650 N N . THR A 1 107 ? -25.292 1.188 -67.347 1.00 26.01 107 THR A N 1
ATOM 651 C CA . THR A 1 107 ? -26.616 1.061 -67.961 1.00 24.04 107 THR A CA 1
ATOM 652 C C . THR A 1 107 ? -26.862 -0.371 -68.398 1.00 24.82 107 THR A C 1
ATOM 653 O O . THR A 1 107 ? -25.999 -1.223 -68.273 1.00 22.06 107 THR A O 1
ATOM 657 N N . VAL A 1 108 ? -28.036 -0.634 -68.959 1.00 23.57 108 VAL A N 1
ATOM 658 C CA . VAL A 1 108 ? -28.321 -1.955 -69.502 1.00 20.44 108 VAL A CA 1
ATOM 659 C C . VAL A 1 108 ? -27.266 -2.408 -70.531 1.00 23.52 108 VAL A C 1
ATOM 660 O O . VAL A 1 108 ? -26.956 -3.602 -70.636 1.00 23.38 108 VAL A O 1
ATOM 664 N N . ASP A 1 109 ? -26.682 -1.464 -71.267 1.00 20.95 109 ASP A N 1
ATOM 665 C CA . ASP A 1 109 ? -25.661 -1.830 -72.251 1.00 21.36 109 ASP A CA 1
ATOM 666 C C . ASP A 1 109 ? -24.386 -2.382 -71.599 1.00 22.15 109 ASP A C 1
ATOM 667 O O . ASP A 1 109 ? -23.787 -3.341 -72.105 1.00 23.46 109 ASP A O 1
ATOM 672 N N . ASP A 1 110 ? -23.981 -1.781 -70.481 1.00 24.61 110 ASP A N 1
ATOM 673 C CA . ASP A 1 110 ? -22.869 -2.322 -69.695 1.00 21.29 110 ASP A CA 1
ATOM 674 C C . ASP A 1 110 ? -23.207 -3.706 -69.144 1.00 21.94 110 ASP A C 1
ATOM 675 O O . ASP A 1 110 ? -22.333 -4.559 -68.991 1.00 22.61 110 ASP A O 1
ATOM 680 N N . PHE A 1 111 ? -24.476 -3.931 -68.830 1.00 19.63 111 PHE A N 1
ATOM 681 C CA . PHE A 1 111 ? -24.862 -5.239 -68.322 1.00 23.39 111 PHE A CA 1
ATOM 682 C C . PHE A 1 111 ? -24.735 -6.298 -69.416 1.00 23.11 111 PHE A C 1
ATOM 683 O O . PHE A 1 111 ? -24.239 -7.394 -69.176 1.00 20.73 111 PHE A O 1
ATOM 691 N N . VAL A 1 112 ? -25.177 -5.973 -70.631 1.00 24.13 112 VAL A N 1
ATOM 692 C CA . VAL A 1 112 ? -25.019 -6.911 -71.739 1.00 23.47 112 VAL A CA 1
ATOM 693 C C . VAL A 1 112 ? -23.550 -7.184 -72.057 1.00 21.16 112 VAL A C 1
ATOM 694 O O . VAL A 1 112 ? -23.177 -8.313 -72.380 1.00 23.30 112 VAL A O 1
ATOM 698 N N . THR A 1 113 ? -22.712 -6.155 -71.941 1.00 20.82 113 THR A N 1
ATOM 699 C CA . THR A 1 113 ? -21.270 -6.317 -72.124 1.00 24.66 113 THR A CA 1
ATOM 700 C C . THR A 1 113 ? -20.719 -7.326 -71.105 1.00 21.19 113 THR A C 1
ATOM 701 O O . THR A 1 113 ? -19.916 -8.203 -71.446 1.00 24.01 113 THR A O 1
ATOM 705 N N . LEU A 1 114 ? -21.162 -7.191 -69.859 1.00 22.32 114 LEU A N 1
ATOM 706 C CA . LEU A 1 114 ? -20.746 -8.101 -68.787 1.00 20.60 114 LEU A CA 1
ATOM 707 C C . LEU A 1 114 ? -21.214 -9.523 -69.107 1.00 24.93 114 LEU A C 1
ATOM 708 O O . LEU A 1 114 ? -20.431 -10.480 -69.042 1.00 23.04 114 LEU A O 1
ATOM 713 N N . LEU A 1 115 ? -22.496 -9.651 -69.460 1.00 23.26 115 LEU A N 1
ATOM 714 C CA . LEU A 1 115 ? -23.075 -10.949 -69.828 1.00 25.34 115 LEU A CA 1
ATOM 715 C C . LEU A 1 115 ? -22.297 -11.649 -70.934 1.00 25.03 115 LEU A C 1
ATOM 716 O O . LEU A 1 115 ? -21.986 -12.841 -70.834 1.00 24.93 115 LEU A O 1
ATOM 721 N N . ASP A 1 116 ? -22.001 -10.916 -72.004 1.00 25.77 116 ASP A N 1
ATOM 722 C CA . ASP A 1 116 ? -21.292 -11.498 -73.143 1.00 27.84 116 ASP A CA 1
ATOM 723 C C . ASP A 1 116 ? -19.871 -11.912 -72.790 1.00 28.41 116 ASP A C 1
ATOM 724 O O . ASP A 1 116 ? -19.406 -12.975 -73.200 1.00 26.21 116 ASP A O 1
ATOM 729 N N . ALA A 1 117 ? -19.183 -11.069 -72.025 1.00 25.52 117 ALA A N 1
ATOM 730 C CA . ALA A 1 117 ? -17.826 -11.373 -71.577 1.00 25.94 117 ALA A CA 1
ATOM 731 C C . ALA A 1 117 ? -17.792 -12.597 -70.654 1.00 22.46 117 ALA A C 1
ATOM 732 O O . ALA A 1 117 ? -16.851 -13.388 -70.690 1.00 27.23 117 ALA A O 1
ATOM 734 N N . ALA A 1 118 ? -18.809 -12.752 -69.814 1.00 20.70 118 ALA A N 1
ATOM 735 C CA . ALA A 1 118 ? -18.866 -13.904 -68.919 1.00 21.36 118 ALA A CA 1
ATOM 736 C C . ALA A 1 118 ? -19.143 -15.173 -69.733 1.00 25.05 118 ALA A C 1
ATOM 737 O O . ALA A 1 118 ? -18.482 -16.198 -69.564 1.00 23.57 118 ALA A O 1
ATOM 739 N N . HIS A 1 119 ? -20.122 -15.097 -70.627 1.00 25.87 119 HIS A N 1
ATOM 740 C CA . HIS A 1 119 ? -20.490 -16.254 -71.447 1.00 30.14 119 HIS A CA 1
ATOM 741 C C . HIS A 1 119 ? -19.326 -16.733 -72.309 1.00 29.41 119 HIS A C 1
ATOM 742 O O . HIS A 1 119 ? -19.144 -17.932 -72.520 1.00 31.05 119 HIS A O 1
ATOM 749 N N . ARG A 1 120 ? -18.526 -15.784 -72.779 1.00 25.97 120 ARG A N 1
ATOM 750 C CA . ARG A 1 120 ? -17.345 -16.067 -73.591 1.00 30.43 120 ARG A CA 1
ATOM 751 C C . ARG A 1 120 ? -16.366 -16.940 -72.803 1.00 32.78 120 ARG A C 1
ATOM 752 O O . ARG A 1 120 ? -15.619 -17.736 -73.375 1.00 32.40 120 ARG A O 1
ATOM 760 N N . ARG A 1 121 ? -16.394 -16.799 -71.481 1.00 27.70 121 ARG A N 1
ATOM 761 C CA . ARG A 1 121 ? -15.515 -17.557 -70.594 1.00 30.53 121 ARG A CA 1
ATOM 762 C C . ARG A 1 121 ? -16.229 -18.756 -69.982 1.00 29.61 121 ARG A C 1
ATOM 763 O O . ARG A 1 121 ? -15.682 -19.444 -69.119 1.00 32.85 121 ARG A O 1
ATOM 771 N N . GLY A 1 122 ? -17.455 -19.007 -70.420 1.00 30.43 122 GLY A N 1
ATOM 772 C CA . GLY A 1 122 ? -18.213 -20.130 -69.897 1.00 33.03 122 GLY A CA 1
ATOM 773 C C . GLY A 1 122 ? -18.819 -19.885 -68.525 1.00 35.06 122 GLY A C 1
ATOM 774 O O . GLY A 1 122 ? -19.245 -20.823 -67.853 1.00 33.51 122 GLY A O 1
ATOM 775 N N . ILE A 1 123 ? -18.871 -18.621 -68.113 1.00 25.54 123 ILE A N 1
ATOM 776 C CA . ILE A 1 123 ? -19.463 -18.256 -66.827 1.00 28.61 123 ILE A CA 1
ATOM 777 C C . ILE A 1 123 ? -20.882 -17.726 -67.034 1.00 24.84 123 ILE A C 1
ATOM 778 O O . ILE A 1 123 ? -21.121 -16.908 -67.922 1.00 24.26 123 ILE A O 1
ATOM 783 N N . ARG A 1 124 ? -21.822 -18.187 -66.215 1.00 22.34 124 ARG A N 1
ATOM 784 C CA . ARG A 1 124 ? -23.187 -17.691 -66.285 1.00 22.37 124 ARG A CA 1
ATOM 785 C C . ARG A 1 124 ? -23.427 -16.612 -65.232 1.00 24.31 124 ARG A C 1
ATOM 786 O O . ARG A 1 124 ? -22.581 -16.391 -64.363 1.00 25.63 124 ARG A O 1
ATOM 794 N N . ILE A 1 125 ? -24.568 -15.936 -65.319 1.00 22.78 125 ILE A N 1
ATOM 795 C CA . ILE A 1 125 ? -24.925 -14.896 -64.359 1.00 22.69 125 ILE A CA 1
ATOM 796 C C . ILE A 1 125 ? -26.389 -15.009 -63.940 1.00 27.38 125 ILE A C 1
ATOM 797 O O . ILE A 1 125 ? -27.287 -15.057 -64.785 1.00 24.84 125 ILE A O 1
ATOM 802 N N . ILE A 1 126 ? -26.638 -15.052 -62.633 1.00 24.28 126 ILE A N 1
ATOM 803 C CA . ILE A 1 126 ? -28.000 -14.907 -62.134 1.00 22.08 126 ILE A CA 1
ATOM 804 C C . ILE A 1 126 ? -28.073 -13.671 -61.246 1.00 25.11 126 ILE A C 1
ATOM 805 O O . ILE A 1 126 ? -27.043 -13.161 -60.806 1.00 24.36 126 ILE A O 1
ATOM 810 N N . THR A 1 127 ? -29.281 -13.176 -60.988 1.00 23.75 127 THR A N 1
ATOM 811 C CA . THR A 1 127 ? -29.428 -12.011 -60.110 1.00 24.86 127 THR A CA 1
ATOM 812 C C . THR A 1 127 ? -30.624 -12.130 -59.180 1.00 29.83 127 THR A C 1
ATOM 813 O O . THR A 1 127 ? -31.545 -12.896 -59.450 1.00 27.12 127 THR A O 1
ATOM 817 N N . ASP A 1 128 ? -30.584 -11.392 -58.070 1.00 27.49 128 ASP A N 1
ATOM 818 C CA . ASP A 1 128 ? -31.717 -11.313 -57.160 1.00 25.49 128 ASP A CA 1
ATOM 819 C C . ASP A 1 128 ? -32.818 -10.488 -57.804 1.00 28.01 128 ASP A C 1
ATOM 820 O O . ASP A 1 128 ? -32.554 -9.428 -58.384 1.00 27.73 128 ASP A O 1
ATOM 825 N N . LEU A 1 129 ? -34.055 -10.954 -57.688 1.00 25.85 129 LEU A N 1
ATOM 826 C CA . LEU A 1 129 ? -35.207 -10.152 -58.099 1.00 29.86 129 LEU A CA 1
ATOM 827 C C . LEU A 1 129 ? -36.257 -10.170 -56.993 1.00 25.85 129 LEU A C 1
ATOM 828 O O . LEU A 1 129 ? -36.792 -11.229 -56.658 1.00 25.38 129 LEU A O 1
ATOM 833 N N . VAL A 1 130 ? -36.541 -9.005 -56.414 1.00 27.12 130 VAL A N 1
ATOM 834 C CA . VAL A 1 130 ? -37.523 -8.924 -55.343 1.00 24.50 130 VAL A CA 1
ATOM 835 C C . VAL A 1 130 ? -38.921 -8.886 -55.961 1.00 29.21 130 VAL A C 1
ATOM 836 O O . VAL A 1 130 ? -39.245 -7.954 -56.693 1.00 27.77 130 VAL A O 1
ATOM 840 N N . MET A 1 131 ? -39.726 -9.910 -55.672 1.00 25.79 131 MET A N 1
ATOM 841 C CA . MET A 1 131 ? -41.049 -10.075 -56.290 1.00 27.81 131 MET A CA 1
ATOM 842 C C . MET A 1 131 ? -42.185 -9.489 -55.449 1.00 27.31 131 MET A C 1
ATOM 843 O O . MET A 1 131 ? -43.222 -9.073 -55.980 1.00 27.84 131 MET A O 1
ATOM 848 N N . ASN A 1 132 ? -41.998 -9.460 -54.137 1.00 24.68 132 ASN A N 1
ATOM 849 C CA . ASN A 1 132 ? -43.091 -9.127 -53.224 1.00 20.59 132 ASN A CA 1
ATOM 850 C C . ASN A 1 132 ? -43.461 -7.645 -53.146 1.00 25.95 132 ASN A C 1
ATOM 851 O O . ASN A 1 132 ? -44.605 -7.301 -52.839 1.00 24.00 132 ASN A O 1
ATOM 856 N N . HIS A 1 133 ? -42.502 -6.763 -53.418 1.00 20.27 133 HIS A N 1
ATOM 857 C CA . HIS A 1 133 ? -42.689 -5.349 -53.122 1.00 22.39 133 HIS A CA 1
ATOM 858 C C . HIS A 1 133 ? -41.733 -4.461 -53.916 1.00 19.47 133 HIS A C 1
ATOM 859 O O . HIS A 1 133 ? -40.757 -4.943 -54.475 1.00 24.66 133 HIS A O 1
ATOM 866 N N . THR A 1 134 ? -42.048 -3.174 -53.981 1.00 21.32 134 THR A N 1
ATOM 867 C CA . THR A 1 134 ? -41.190 -2.183 -54.610 1.00 21.79 134 THR A CA 1
ATOM 868 C C . THR A 1 134 ? -40.878 -1.106 -53.591 1.00 24.24 134 THR A C 1
ATOM 869 O O . THR A 1 134 ? -41.477 -1.065 -52.523 1.00 23.58 134 THR A O 1
ATOM 873 N N . SER A 1 135 ? -39.959 -0.209 -53.929 1.00 20.59 135 SER A N 1
ATOM 874 C CA . SER A 1 135 ? -39.799 1.001 -53.132 1.00 21.99 135 SER A CA 1
ATOM 875 C C . SER A 1 135 ? -41.046 1.869 -53.242 1.00 24.02 135 SER A C 1
ATOM 876 O O . SER A 1 135 ? -41.769 1.806 -54.251 1.00 26.25 135 SER A O 1
ATOM 879 N N . ASP A 1 136 ? -41.309 2.687 -52.228 1.00 20.98 136 ASP A N 1
ATOM 880 C CA . ASP A 1 136 ? -42.385 3.673 -52.341 1.00 22.48 136 ASP A CA 1
ATOM 881 C C . ASP A 1 136 ? -42.060 4.785 -53.342 1.00 25.75 136 ASP A C 1
ATOM 882 O O . ASP A 1 136 ? -42.916 5.615 -53.658 1.00 25.58 136 ASP A O 1
ATOM 887 N N . GLN A 1 137 ? -40.833 4.793 -53.860 1.00 21.66 137 GLN A N 1
ATOM 888 C CA A GLN A 1 137 ? -40.425 5.760 -54.880 0.53 22.61 137 GLN A CA 1
ATOM 889 C CA B GLN A 1 137 ? -40.491 5.785 -54.877 0.47 22.61 137 GLN A CA 1
ATOM 890 C C . GLN A 1 137 ? -40.723 5.253 -56.290 1.00 24.97 137 GLN A C 1
ATOM 891 O O . GLN A 1 137 ? -40.541 5.982 -57.272 1.00 25.79 137 GLN A O 1
ATOM 902 N N . HIS A 1 138 ? -41.152 3.995 -56.389 1.00 22.18 138 HIS A N 1
ATOM 903 C CA . HIS A 1 138 ? -41.485 3.404 -57.684 1.00 23.31 138 HIS A CA 1
ATOM 904 C C . HIS A 1 138 ? -42.638 4.197 -58.287 1.00 23.46 138 HIS A C 1
ATOM 905 O O . HIS A 1 138 ? -43.558 4.599 -57.576 1.00 23.35 138 HIS A O 1
ATOM 912 N N . GLU A 1 139 ? -42.585 4.448 -59.587 1.00 25.31 139 GLU A N 1
ATOM 913 C CA . GLU A 1 139 ? -43.634 5.239 -60.214 1.00 26.38 139 GLU A CA 1
ATOM 914 C C . GLU A 1 139 ? -45.023 4.612 -60.108 1.00 24.52 139 GLU A C 1
ATOM 915 O O . GLU A 1 139 ? -46.022 5.335 -60.051 1.00 26.95 139 GLU A O 1
ATOM 921 N N . TRP A 1 140 ? -45.082 3.284 -60.064 1.00 25.16 140 TRP A N 1
ATOM 922 C CA . TRP A 1 140 ? -46.355 2.591 -59.835 1.00 27.73 140 TRP A CA 1
ATOM 923 C C . TRP A 1 140 ? -46.995 3.006 -58.523 1.00 26.21 140 TRP A C 1
ATOM 924 O O . TRP A 1 140 ? -48.201 3.240 -58.470 1.00 24.10 140 TRP A O 1
ATOM 935 N N . PHE A 1 141 ? -46.202 3.088 -57.454 1.00 23.73 141 PHE A N 1
ATOM 936 C CA . PHE A 1 141 ? -46.761 3.422 -56.156 1.00 22.48 141 PHE A CA 1
ATOM 937 C C . PHE A 1 141 ? -47.167 4.879 -56.094 1.00 25.48 141 PHE A C 1
ATOM 938 O O . PHE A 1 141 ? -48.214 5.221 -55.539 1.00 26.01 141 PHE A O 1
ATOM 946 N N . GLN A 1 142 ? -46.342 5.754 -56.658 1.00 23.41 142 GLN A N 1
ATOM 947 C CA . GLN A 1 142 ? -46.694 7.164 -56.662 1.00 22.80 142 GLN A CA 1
ATOM 948 C C . GLN A 1 142 ? -47.984 7.410 -57.470 1.00 23.11 142 GLN A C 1
ATOM 949 O O . GLN A 1 142 ? -48.795 8.255 -57.096 1.00 24.23 142 GLN A O 1
ATOM 955 N N . GLU A 1 143 ? -48.188 6.654 -58.540 1.00 23.65 143 GLU A N 1
ATOM 956 C CA . GLU A 1 143 ? -49.457 6.756 -59.268 1.00 28.27 143 GLU A CA 1
ATOM 957 C C . GLU A 1 143 ? -50.613 6.153 -58.472 1.00 28.93 143 GLU A C 1
ATOM 958 O O . GLU A 1 143 ? -51.722 6.682 -58.496 1.00 25.90 143 GLU A O 1
ATOM 964 N N . SER A 1 144 ? -50.342 5.060 -57.764 1.00 25.67 144 SER A N 1
ATOM 965 C CA . SER A 1 144 ? -51.362 4.380 -56.960 1.00 24.72 144 SER A CA 1
ATOM 966 C C . SER A 1 144 ? -51.912 5.309 -55.890 1.00 25.35 144 SER A C 1
ATOM 967 O O . SER A 1 144 ? -53.115 5.335 -55.632 1.00 27.57 144 SER A O 1
ATOM 970 N N . ARG A 1 145 ? -51.035 6.082 -55.259 1.00 26.48 145 ARG A N 1
ATOM 971 C CA . ARG A 1 145 ? -51.470 6.930 -54.155 1.00 25.21 145 ARG A CA 1
ATOM 972 C C . ARG A 1 145 ? -52.074 8.247 -54.638 1.00 25.56 145 ARG A C 1
ATOM 973 O O . ARG A 1 145 ? -53.008 8.767 -54.032 1.00 28.56 145 ARG A O 1
ATOM 981 N N . HIS A 1 146 ? -51.538 8.788 -55.731 1.00 27.06 146 HIS A N 1
ATOM 982 C CA . HIS A 1 146 ? -51.990 10.079 -56.246 1.00 27.76 146 HIS A CA 1
ATOM 983 C C . HIS A 1 146 ? -53.222 9.936 -57.157 1.00 27.66 146 HIS A C 1
ATOM 984 O O . HIS A 1 146 ? -54.003 10.878 -57.298 1.00 30.77 146 HIS A O 1
ATOM 991 N N . ASN A 1 147 ? -53.371 8.774 -57.788 1.00 27.92 147 ASN A N 1
ATOM 992 C CA . ASN A 1 147 ? -54.445 8.572 -58.772 1.00 30.56 147 ASN A CA 1
ATOM 993 C C . ASN A 1 147 ? -55.137 7.228 -58.575 1.00 27.85 147 ASN A C 1
ATOM 994 O O . ASN A 1 147 ? -54.991 6.322 -59.397 1.00 28.13 147 ASN A O 1
ATOM 999 N N . PRO A 1 148 ? -55.892 7.095 -57.471 1.00 27.49 148 PRO A N 1
ATOM 1000 C CA . PRO A 1 148 ? -56.492 5.817 -57.053 1.00 32.53 148 PRO A CA 1
ATOM 1001 C C . PRO A 1 148 ? -57.436 5.234 -58.105 1.00 34.44 148 PRO A C 1
ATOM 1002 O O . PRO A 1 148 ? -57.537 4.014 -58.240 1.00 32.72 148 PRO A O 1
ATOM 1006 N N . ASP A 1 149 ? -58.117 6.102 -58.846 1.00 36.37 149 ASP A N 1
ATOM 1007 C CA . ASP A 1 149 ? -59.043 5.650 -59.883 1.00 39.57 149 ASP A CA 1
ATOM 1008 C C . ASP A 1 149 ? -58.335 5.309 -61.195 1.00 41.74 149 ASP A C 1
ATOM 1009 O O . ASP A 1 149 ? -58.947 4.771 -62.122 1.00 43.21 149 ASP A O 1
ATOM 1014 N N . GLY A 1 150 ? -57.043 5.619 -61.264 1.00 32.33 150 GLY A N 1
ATOM 1015 C CA . GLY A 1 150 ? -56.227 5.294 -62.417 1.00 33.33 150 GLY A CA 1
ATOM 1016 C C . GLY A 1 150 ? -55.776 3.846 -62.493 1.00 29.87 150 GLY A C 1
ATOM 1017 O O . GLY A 1 150 ? -56.071 3.047 -61.607 1.00 32.09 150 GLY A O 1
ATOM 1018 N N . PRO A 1 151 ? -55.044 3.505 -63.562 1.00 32.38 151 PRO A N 1
ATOM 1019 C CA . PRO A 1 151 ? -54.605 2.140 -63.869 1.00 30.62 151 PRO A CA 1
ATOM 1020 C C . PRO A 1 151 ? -53.686 1.525 -62.817 1.00 30.63 151 PRO A C 1
ATOM 1021 O O . PRO A 1 151 ? -53.523 0.305 -62.811 1.00 30.38 151 PRO A O 1
ATOM 1025 N N . TYR A 1 152 ? -53.092 2.344 -61.954 1.00 27.68 152 TYR A N 1
ATOM 1026 C CA . TYR A 1 152 ? -52.222 1.813 -60.904 1.00 27.33 152 TYR A CA 1
ATOM 1027 C C . TYR A 1 152 ? -52.900 1.810 -59.551 1.00 27.23 152 TYR A C 1
ATOM 1028 O O . TYR A 1 152 ? -52.292 1.438 -58.552 1.00 27.65 152 TYR A O 1
ATOM 1037 N N . GLY A 1 153 ? -54.167 2.214 -59.517 1.00 26.71 153 GLY A N 1
ATOM 1038 C CA . GLY A 1 153 ? -54.890 2.328 -58.264 1.00 28.25 153 GLY A CA 1
ATOM 1039 C C . GLY A 1 153 ? -54.919 1.043 -57.459 1.00 29.29 153 GLY A C 1
ATOM 1040 O O . GLY A 1 153 ? -54.857 1.082 -56.226 1.00 30.86 153 GLY A O 1
ATOM 1041 N N . ASP A 1 154 ? -54.998 -0.090 -58.149 1.00 28.43 154 ASP A N 1
ATOM 1042 C CA . ASP A 1 154 ? -55.049 -1.390 -57.483 1.00 32.35 154 ASP A CA 1
ATOM 1043 C C . ASP A 1 154 ? -53.749 -2.186 -57.615 1.00 27.54 154 ASP A C 1
ATOM 1044 O O . ASP A 1 154 ? -53.755 -3.420 -57.530 1.00 27.65 154 ASP A O 1
ATOM 1049 N N . PHE A 1 155 ? -52.631 -1.495 -57.823 1.00 25.50 155 PHE A N 1
ATOM 1050 C CA . PHE A 1 155 ? -51.361 -2.201 -57.985 1.00 25.57 155 PHE A CA 1
ATOM 1051 C C . PHE A 1 155 ? -50.763 -2.573 -56.632 1.00 21.81 155 PHE A C 1
ATOM 1052 O O . PHE A 1 155 ? -49.849 -3.399 -56.552 1.00 23.29 155 PHE A O 1
ATOM 1060 N N . TYR A 1 156 ? -51.277 -1.938 -55.589 1.00 23.43 156 TYR A N 1
ATOM 1061 C CA . TYR A 1 156 ? -50.832 -2.179 -54.223 1.00 24.97 156 TYR A CA 1
ATOM 1062 C C . TYR A 1 156 ? -52.060 -2.510 -53.381 1.00 28.02 156 TYR A C 1
ATOM 1063 O O . TYR A 1 156 ? -53.193 -2.438 -53.876 1.00 25.67 156 TYR A O 1
ATOM 1072 N N . VAL A 1 157 ? -51.831 -2.885 -52.129 1.00 24.80 157 VAL A N 1
ATOM 1073 C CA . VAL A 1 157 ? -52.898 -3.375 -51.249 1.00 25.64 157 VAL A CA 1
ATOM 1074 C C . VAL A 1 157 ? -53.341 -2.280 -50.298 1.00 25.97 157 VAL A C 1
ATOM 1075 O O . VAL A 1 157 ? -52.625 -1.949 -49.350 1.00 26.14 157 VAL A O 1
ATOM 1079 N N . TRP A 1 158 ? -54.517 -1.706 -50.564 1.00 22.61 158 TRP A N 1
ATOM 1080 C CA . TRP A 1 158 ? -55.023 -0.549 -49.839 1.00 26.27 158 TRP A CA 1
ATOM 1081 C C . TRP A 1 158 ? -56.255 -0.885 -49.001 1.00 31.77 158 TRP A C 1
ATOM 1082 O O . TRP A 1 158 ? -57.047 -1.756 -49.378 1.00 27.67 158 TRP A O 1
ATOM 1093 N N . SER A 1 159 ? -56.430 -0.158 -47.898 1.00 27.58 159 SER A N 1
ATOM 1094 C CA . SER A 1 159 ? -57.542 -0.403 -46.960 1.00 31.26 159 SER A CA 1
ATOM 1095 C C . SER A 1 159 ? -57.900 0.838 -46.147 1.00 34.40 159 SER A C 1
ATOM 1096 O O . SER A 1 159 ? -57.024 1.650 -45.803 1.00 28.74 159 SER A O 1
ATOM 1099 N N . ASP A 1 160 ? -59.189 0.998 -45.846 1.00 29.65 160 ASP A N 1
ATOM 1100 C CA . ASP A 1 160 ? -59.623 2.068 -44.957 1.00 33.17 160 ASP A CA 1
ATOM 1101 C C . ASP A 1 160 ? -59.209 1.806 -43.500 1.00 28.02 160 ASP A C 1
ATOM 1102 O O . ASP A 1 160 ? -59.222 2.710 -42.676 1.00 30.66 160 ASP A O 1
ATOM 1107 N N . THR A 1 161 ? -58.861 0.565 -43.183 1.00 29.40 161 THR A N 1
ATOM 1108 C CA . THR A 1 161 ? -58.526 0.195 -41.804 1.00 30.95 161 THR A CA 1
ATOM 1109 C C . THR A 1 161 ? -57.175 -0.499 -41.759 1.00 33.44 161 THR A C 1
ATOM 1110 O O . THR A 1 161 ? -56.649 -0.899 -42.798 1.00 35.71 161 THR A O 1
ATOM 1114 N N . SER A 1 162 ? -56.619 -0.644 -40.555 1.00 30.45 162 SER A N 1
ATOM 1115 C CA . SER A 1 162 ? -55.397 -1.422 -40.373 1.00 33.01 162 SER A CA 1
ATOM 1116 C C . SER A 1 162 ? -55.693 -2.777 -39.718 1.00 36.98 162 SER A C 1
ATOM 1117 O O . SER A 1 162 ? -54.818 -3.369 -39.082 1.00 32.35 162 SER A O 1
ATOM 1120 N N . ASP A 1 163 ? -56.917 -3.278 -39.915 1.00 37.55 163 ASP A N 1
ATOM 1121 C CA . ASP A 1 163 ? -57.405 -4.480 -39.228 1.00 41.98 163 ASP A CA 1
ATOM 1122 C C . ASP A 1 163 ? -57.236 -5.788 -39.993 1.00 36.32 163 ASP A C 1
ATOM 1123 O O . ASP A 1 163 ? -57.269 -6.862 -39.395 1.00 39.08 163 ASP A O 1
ATOM 1128 N N . ARG A 1 164 ? -57.098 -5.715 -41.312 1.00 31.66 164 ARG A N 1
ATOM 1129 C CA . ARG A 1 164 ? -57.017 -6.933 -42.108 1.00 37.23 164 ARG A CA 1
ATOM 1130 C C . ARG A 1 164 ? -55.738 -7.725 -41.823 1.00 31.71 164 ARG A C 1
ATOM 1131 O O . ARG A 1 164 ? -54.730 -7.160 -41.390 1.00 37.07 164 ARG A O 1
ATOM 1139 N N . TYR A 1 165 ? -55.802 -9.034 -42.043 1.00 30.44 165 TYR A N 1
ATOM 1140 C CA . TYR A 1 165 ? -54.652 -9.927 -41.911 1.00 31.69 165 TYR A CA 1
ATOM 1141 C C . TYR A 1 165 ? -53.957 -9.875 -40.544 1.00 35.21 165 TYR A C 1
ATOM 1142 O O . TYR A 1 165 ? -52.731 -9.788 -40.487 1.00 32.11 165 TYR A O 1
ATOM 1151 N N . PRO A 1 166 ? -54.725 -9.946 -39.437 1.00 31.07 166 PRO A N 1
ATOM 1152 C CA . PRO A 1 166 ? -54.075 -9.736 -38.134 1.00 32.59 166 PRO A CA 1
ATOM 1153 C C . PRO A 1 166 ? -53.175 -10.889 -37.687 1.00 30.82 166 PRO A C 1
ATOM 1154 O O . PRO A 1 166 ? -52.385 -10.697 -36.766 1.00 36.82 166 PRO A O 1
ATOM 1158 N N . ASP A 1 167 ? -53.276 -12.050 -38.326 1.00 30.89 167 ASP A N 1
ATOM 1159 C CA . ASP A 1 167 ? -52.453 -13.199 -37.947 1.00 33.03 167 ASP A CA 1
ATOM 1160 C C . ASP A 1 167 ? -51.051 -13.185 -38.562 1.00 34.69 167 ASP A C 1
ATOM 1161 O O . ASP A 1 167 ? -50.217 -14.036 -38.243 1.00 36.11 167 ASP A O 1
ATOM 1166 N N . ALA A 1 168 ? -50.798 -12.242 -39.462 1.00 31.31 168 ALA A N 1
ATOM 1167 C CA . ALA A 1 168 ? -49.467 -12.124 -40.059 1.00 31.90 168 ALA A CA 1
ATOM 1168 C C . ALA A 1 168 ? -48.535 -11.436 -39.069 1.00 25.54 168 ALA A C 1
ATOM 1169 O O . ALA A 1 168 ? -48.861 -10.368 -38.549 1.00 28.17 168 ALA A O 1
ATOM 1171 N N . ARG A 1 169 ? -47.379 -12.036 -38.802 1.00 28.75 169 ARG A N 1
ATOM 1172 C CA . ARG A 1 169 ? -46.444 -11.409 -37.872 1.00 31.05 169 ARG A CA 1
ATOM 1173 C C . ARG A 1 169 ? -45.798 -10.187 -38.531 1.00 28.66 169 ARG A C 1
ATOM 1174 O O . ARG A 1 169 ? -45.786 -10.068 -39.759 1.00 28.88 169 ARG A O 1
ATOM 1182 N N . ILE A 1 170 ? -45.284 -9.272 -37.716 1.00 26.14 170 ILE A N 1
ATOM 1183 C CA . ILE A 1 170 ? -44.463 -8.175 -38.230 1.00 26.98 170 ILE A CA 1
ATOM 1184 C C . ILE A 1 170 ? -43.013 -8.668 -38.296 1.00 27.68 170 ILE A C 1
ATOM 1185 O O . ILE A 1 170 ? -42.404 -8.958 -37.258 1.00 28.51 170 ILE A O 1
ATOM 1190 N N . ILE A 1 171 ? -42.464 -8.797 -39.506 1.00 24.69 171 ILE A N 1
ATOM 1191 C CA . ILE A 1 171 ? -41.113 -9.347 -39.650 1.00 24.34 171 ILE A CA 1
ATOM 1192 C C . ILE A 1 171 ? -40.109 -8.485 -38.888 1.00 27.38 171 ILE A C 1
ATOM 1193 O O . ILE A 1 171 ? -39.327 -8.997 -38.085 1.00 27.05 171 ILE A O 1
ATOM 1198 N N . PHE A 1 172 ? -40.138 -7.176 -39.138 1.00 26.16 172 PHE A N 1
ATOM 1199 C CA . PHE A 1 172 ? -39.220 -6.250 -38.479 1.00 26.30 172 PHE A CA 1
ATOM 1200 C C . PHE A 1 172 ? -39.882 -5.628 -37.246 1.00 24.57 172 PHE A C 1
ATOM 1201 O O . PHE A 1 172 ? -40.105 -4.426 -37.170 1.00 24.47 172 PHE A O 1
ATOM 1209 N N . VAL A 1 173 ? -40.178 -6.481 -36.268 1.00 24.99 173 VAL A N 1
ATOM 1210 C CA . VAL A 1 173 ? -40.996 -6.112 -35.119 1.00 27.73 173 VAL A CA 1
ATOM 1211 C C . VAL A 1 173 ? -40.372 -5.013 -34.246 1.00 30.08 173 VAL A C 1
ATOM 1212 O O . VAL A 1 173 ? -41.086 -4.283 -33.555 1.00 27.83 173 VAL A O 1
ATOM 1216 N N . ASP A 1 174 ? -39.049 -4.872 -34.286 1.00 25.85 174 ASP A N 1
ATOM 1217 C CA . ASP A 1 174 ? -38.395 -3.828 -33.493 1.00 30.48 174 ASP A CA 1
ATOM 1218 C C . ASP A 1 174 ? -38.421 -2.449 -34.164 1.00 33.63 174 ASP A C 1
ATOM 1219 O O . ASP A 1 174 ? -38.048 -1.454 -33.553 1.00 34.68 174 ASP A O 1
ATOM 1224 N N . THR A 1 175 ? -38.870 -2.403 -35.418 1.00 28.11 175 THR A N 1
ATOM 1225 C CA . THR A 1 175 ? -38.829 -1.179 -36.227 1.00 29.04 175 THR A CA 1
ATOM 1226 C C . THR A 1 175 ? -40.216 -0.735 -36.704 1.00 27.42 175 THR A C 1
ATOM 1227 O O . THR A 1 175 ? -40.525 0.463 -36.739 1.00 29.77 175 THR A O 1
ATOM 1231 N N . GLU A 1 176 ? -41.046 -1.700 -37.090 1.00 29.52 176 GLU A N 1
ATOM 1232 C CA . GLU A 1 176 ? -42.347 -1.376 -37.677 1.00 24.96 176 GLU A CA 1
ATOM 1233 C C . GLU A 1 176 ? -43.458 -1.630 -36.672 1.00 25.79 176 GLU A C 1
ATOM 1234 O O . GLU A 1 176 ? -43.602 -2.743 -36.176 1.00 27.40 176 GLU A O 1
ATOM 1240 N N . GLU A 1 177 ? -44.236 -0.595 -36.376 1.00 24.29 177 GLU A N 1
ATOM 1241 C CA . GLU A 1 177 ? -45.333 -0.726 -35.421 1.00 27.50 177 GLU A CA 1
ATOM 1242 C C . GLU A 1 177 ? -46.480 -1.580 -35.983 1.00 29.58 177 GLU A C 1
ATOM 1243 O O . GLU A 1 177 ? -47.284 -2.148 -35.229 1.00 30.45 177 GLU A O 1
ATOM 1249 N N . SER A 1 178 ? -46.538 -1.693 -37.309 1.00 26.81 178 SER A N 1
ATOM 1250 C CA . SER A 1 178 ? -47.653 -2.384 -37.976 1.00 29.88 178 SER A CA 1
ATOM 1251 C C . SER A 1 178 ? -47.301 -2.786 -39.406 1.00 31.39 178 SER A C 1
ATOM 1252 O O . SER A 1 178 ? -46.400 -2.202 -40.010 1.00 28.27 178 SER A O 1
ATOM 1255 N N . ASN A 1 179 ? -48.015 -3.771 -39.951 1.00 27.05 179 ASN A N 1
ATOM 1256 C CA . ASN A 1 179 ? -47.859 -4.133 -41.361 1.00 25.85 179 ASN A CA 1
ATOM 1257 C C . ASN A 1 179 ? -48.686 -3.218 -42.267 1.00 25.40 179 ASN A C 1
ATOM 1258 O O . ASN A 1 179 ? -48.654 -3.352 -43.496 1.00 25.55 179 ASN A O 1
ATOM 1263 N N . TRP A 1 180 ? -49.439 -2.312 -41.649 1.00 23.98 180 TRP A N 1
ATOM 1264 C CA . TRP A 1 180 ? -50.222 -1.314 -42.368 1.00 29.21 180 TRP A CA 1
ATOM 1265 C C . TRP A 1 180 ? -49.683 0.064 -42.057 1.00 26.20 180 TRP A C 1
ATOM 1266 O O . TRP A 1 180 ? -49.451 0.392 -40.894 1.00 26.40 180 TRP A O 1
ATOM 1277 N N . THR A 1 181 ? -49.512 0.882 -43.093 1.00 22.78 181 THR A N 1
ATOM 1278 C CA . THR A 1 181 ? -49.089 2.270 -42.919 1.00 24.05 181 THR A CA 1
ATOM 1279 C C . THR A 1 181 ? -50.076 3.235 -43.564 1.00 23.22 181 THR A C 1
ATOM 1280 O O . THR A 1 181 ? -50.484 3.035 -44.715 1.00 25.34 181 THR A O 1
ATOM 1284 N N . PHE A 1 182 ? -50.433 4.289 -42.837 1.00 22.74 182 PHE A N 1
ATOM 1285 C CA . PHE A 1 182 ? -51.357 5.305 -43.345 1.00 25.97 182 PHE A CA 1
ATOM 1286 C C . PHE A 1 182 ? -50.650 6.264 -44.306 1.00 29.81 182 PHE A C 1
ATOM 1287 O O . PHE A 1 182 ? -49.682 6.931 -43.927 1.00 28.18 182 PHE A O 1
ATOM 1295 N N . ASP A 1 183 ? -51.123 6.322 -45.550 1.00 26.88 183 ASP A N 1
ATOM 1296 C CA . ASP A 1 183 ? -50.541 7.228 -46.538 1.00 27.27 183 ASP A CA 1
ATOM 1297 C C . ASP A 1 183 ? -51.222 8.587 -46.507 1.00 29.63 183 ASP A C 1
ATOM 1298 O O . ASP A 1 183 ? -52.433 8.683 -46.684 1.00 28.69 183 ASP A O 1
ATOM 1303 N N . PRO A 1 184 ? -50.441 9.655 -46.288 1.00 26.90 184 PRO A N 1
ATOM 1304 C CA . PRO A 1 184 ? -51.022 10.995 -46.157 1.00 28.83 184 PRO A CA 1
ATOM 1305 C C . PRO A 1 184 ? -51.587 11.583 -47.457 1.00 28.63 184 PRO A C 1
ATOM 1306 O O . PRO A 1 184 ? -52.374 12.525 -47.382 1.00 32.52 184 PRO A O 1
ATOM 1310 N N . VAL A 1 185 ? -51.207 11.040 -48.609 1.00 27.38 185 VAL A N 1
ATOM 1311 C CA . VAL A 1 185 ? -51.724 11.529 -49.889 1.00 28.20 185 VAL A CA 1
ATOM 1312 C C . VAL A 1 185 ? -53.036 10.829 -50.252 1.00 29.98 185 VAL A C 1
ATOM 1313 O O . VAL A 1 185 ? -54.033 11.484 -50.551 1.00 34.12 185 VAL A O 1
ATOM 1317 N N . ARG A 1 186 ? -53.040 9.500 -50.205 1.00 27.39 186 ARG A N 1
ATOM 1318 C CA . ARG A 1 186 ? -54.251 8.734 -50.532 1.00 29.31 186 ARG A CA 1
ATOM 1319 C C . ARG A 1 186 ? -55.231 8.635 -49.350 1.00 33.53 186 ARG A C 1
ATOM 1320 O O . ARG A 1 186 ? -56.442 8.424 -49.530 1.00 26.79 186 ARG A O 1
ATOM 1328 N N . ARG A 1 187 ? -54.706 8.829 -48.143 1.00 27.15 187 ARG A N 1
ATOM 1329 C CA . ARG A 1 187 ? -55.500 8.753 -46.903 1.00 31.54 187 ARG A CA 1
ATOM 1330 C C . ARG A 1 187 ? -56.212 7.405 -46.721 1.00 30.85 187 ARG A C 1
ATOM 1331 O O . ARG A 1 187 ? -57.375 7.329 -46.302 1.00 30.44 187 ARG A O 1
ATOM 1339 N N . GLN A 1 188 ? -55.486 6.347 -47.071 1.00 27.62 188 GLN A N 1
ATOM 1340 C CA . GLN A 1 188 ? -55.830 4.965 -46.742 1.00 29.03 188 GLN A CA 1
ATOM 1341 C C . GLN A 1 188 ? -54.552 4.275 -46.270 1.00 29.73 188 GLN A C 1
ATOM 1342 O O . GLN A 1 188 ? -53.457 4.795 -46.495 1.00 26.25 188 GLN A O 1
ATOM 1348 N N . PHE A 1 189 ? -54.688 3.108 -45.643 1.00 26.14 189 PHE A N 1
ATOM 1349 C CA . PHE A 1 189 ? -53.536 2.307 -45.224 1.00 25.17 189 PHE A CA 1
ATOM 1350 C C . PHE A 1 189 ? -53.085 1.417 -46.370 1.00 29.61 189 PHE A C 1
ATOM 1351 O O . PHE A 1 189 ? -53.922 0.913 -47.126 1.00 24.76 189 PHE A O 1
ATOM 1359 N N . TYR A 1 190 ? -51.771 1.214 -46.505 1.00 23.59 190 TYR A N 1
ATOM 1360 C CA . TYR A 1 190 ? -51.260 0.200 -47.429 1.00 20.69 190 TYR A CA 1
ATOM 1361 C C . TYR A 1 190 ? -50.435 -0.835 -46.668 1.00 21.36 190 TYR A C 1
ATOM 1362 O O . TYR A 1 190 ? -49.857 -0.536 -45.621 1.00 26.40 190 TYR A O 1
ATOM 1371 N N . TRP A 1 191 ? -50.396 -2.038 -47.221 1.00 22.20 191 TRP A N 1
ATOM 1372 C CA . TRP A 1 191 ? -49.788 -3.215 -46.619 1.00 23.03 191 TRP A CA 1
ATOM 1373 C C . TRP A 1 191 ? -48.313 -3.301 -46.985 1.00 26.78 191 TRP A C 1
ATOM 1374 O O . TRP A 1 191 ? -47.933 -3.032 -48.130 1.00 23.38 191 TRP A O 1
ATOM 1385 N N . HIS A 1 192 ? -47.487 -3.694 -46.020 1.00 22.86 192 HIS A N 1
ATOM 1386 C CA . HIS A 1 192 ? -46.079 -3.984 -46.292 1.00 23.89 192 HIS A CA 1
ATOM 1387 C C . HIS A 1 192 ? -45.549 -5.029 -45.320 1.00 18.78 192 HIS A C 1
ATOM 1388 O O . HIS A 1 192 ? -45.630 -4.833 -44.110 1.00 27.94 192 HIS A O 1
ATOM 1395 N N . ARG A 1 193 ? -45.002 -6.127 -45.833 1.00 21.02 193 ARG A N 1
ATOM 1396 C CA . ARG A 1 193 ? -44.391 -7.123 -44.953 1.00 22.28 193 ARG A CA 1
ATOM 1397 C C . ARG A 1 193 ? -43.014 -6.658 -44.517 1.00 27.09 193 ARG A C 1
ATOM 1398 O O . ARG A 1 193 ? -42.530 -7.031 -43.444 1.00 22.26 193 ARG A O 1
ATOM 1406 N N . PHE A 1 194 ? -42.380 -5.841 -45.350 1.00 21.49 194 PHE A N 1
ATOM 1407 C CA . PHE A 1 194 ? -41.054 -5.321 -44.992 1.00 23.18 194 PHE A CA 1
ATOM 1408 C C . PHE A 1 194 ? -41.165 -3.893 -44.455 1.00 24.91 194 PHE A C 1
ATOM 1409 O O . PHE A 1 194 ? -42.138 -3.573 -43.757 1.00 25.42 194 PHE A O 1
ATOM 1417 N N . PHE A 1 195 ? -40.196 -3.028 -44.735 1.00 22.16 195 PHE A N 1
ATOM 1418 C CA . PHE A 1 195 ? -40.263 -1.691 -44.148 1.00 22.15 195 PHE A CA 1
ATOM 1419 C C . PHE A 1 195 ? -41.373 -0.878 -44.796 1.00 22.17 195 PHE A C 1
ATOM 1420 O O . PHE A 1 195 ? -41.870 -1.245 -45.859 1.00 24.95 195 PHE A O 1
ATOM 1428 N N . SER A 1 196 ? -41.763 0.212 -44.148 1.00 20.82 196 SER A N 1
ATOM 1429 C CA . SER A 1 196 ? -42.890 1.023 -44.619 1.00 24.42 196 SER A CA 1
ATOM 1430 C C . SER A 1 196 ? -42.631 1.638 -45.992 1.00 26.52 196 SER A C 1
ATOM 1431 O O . SER A 1 196 ? -43.573 1.922 -46.730 1.00 25.44 196 SER A O 1
ATOM 1434 N N . HIS A 1 197 ? -41.362 1.830 -46.345 1.00 23.21 197 HIS A N 1
ATOM 1435 C CA . HIS A 1 197 ? -41.032 2.391 -47.658 1.00 24.10 197 HIS A CA 1
ATOM 1436 C C . HIS A 1 197 ? -40.955 1.302 -48.739 1.00 24.19 197 HIS A C 1
ATOM 1437 O O . HIS A 1 197 ? -40.464 1.547 -49.847 1.00 22.36 197 HIS A O 1
ATOM 1444 N N . GLN A 1 198 ? -41.470 0.112 -48.421 1.00 20.93 198 GLN A N 1
ATOM 1445 C CA . GLN A 1 198 ? -41.515 -1.010 -49.354 1.00 19.63 198 GLN A CA 1
ATOM 1446 C C . GLN A 1 198 ? -42.939 -1.589 -49.488 1.00 22.00 198 GLN A C 1
ATOM 1447 O O . GLN A 1 198 ? -43.196 -2.707 -49.068 1.00 22.65 198 GLN A O 1
ATOM 1453 N N . PRO A 1 199 ? -43.861 -0.829 -50.096 1.00 23.51 199 PRO A N 1
ATOM 1454 C CA . PRO A 1 199 ? -45.251 -1.306 -50.225 1.00 24.77 199 PRO A CA 1
ATOM 1455 C C . PRO A 1 199 ? -45.390 -2.616 -51.006 1.00 24.34 199 PRO A C 1
ATOM 1456 O O . PRO A 1 199 ? -44.738 -2.794 -52.056 1.00 23.08 199 PRO A O 1
ATOM 1460 N N . ASP A 1 200 ? -46.227 -3.532 -50.502 1.00 21.65 200 ASP A N 1
ATOM 1461 C CA . ASP A 1 200 ? -46.456 -4.812 -51.187 1.00 22.93 200 ASP A CA 1
ATOM 1462 C C . ASP A 1 200 ? -47.260 -4.657 -52.480 1.00 22.01 200 ASP A C 1
ATOM 1463 O O . ASP A 1 200 ? -48.252 -3.936 -52.503 1.00 24.88 200 ASP A O 1
ATOM 1468 N N . LEU A 1 201 ? -46.844 -5.354 -53.531 1.00 24.20 201 LEU A N 1
ATOM 1469 C CA . LEU A 1 201 ? -47.620 -5.429 -54.786 1.00 20.18 201 LEU A CA 1
ATOM 1470 C C . LEU A 1 201 ? -48.873 -6.293 -54.602 1.00 30.22 201 LEU A C 1
ATOM 1471 O O . LEU A 1 201 ? -48.867 -7.268 -53.833 1.00 24.88 201 LEU A O 1
ATOM 1476 N N . ASN A 1 202 ? -49.939 -5.944 -55.322 1.00 25.79 202 ASN A N 1
ATOM 1477 C CA . ASN A 1 202 ? -51.211 -6.663 -55.208 1.00 24.49 202 ASN A CA 1
ATOM 1478 C C . ASN A 1 202 ? -51.322 -7.753 -56.263 1.00 26.32 202 ASN A C 1
ATOM 1479 O O . ASN A 1 202 ? -51.763 -7.487 -57.375 1.00 27.48 202 ASN A O 1
ATOM 1484 N N . TYR A 1 203 ? -50.923 -8.978 -55.916 1.00 25.81 203 TYR A N 1
ATOM 1485 C CA . TYR A 1 203 ? -50.903 -10.073 -56.880 1.00 25.80 203 TYR A CA 1
ATOM 1486 C C . TYR A 1 203 ? -52.297 -10.604 -57.256 1.00 26.58 203 TYR A C 1
ATOM 1487 O O . TYR A 1 203 ? -52.425 -11.370 -58.209 1.00 28.40 203 TYR A O 1
ATOM 1496 N N . ASP A 1 204 ? -53.326 -10.185 -56.525 1.00 29.91 204 ASP A N 1
ATOM 1497 C CA . ASP A 1 204 ? -54.710 -10.493 -56.912 1.00 35.38 204 ASP A CA 1
ATOM 1498 C C . ASP A 1 204 ? -55.177 -9.663 -58.117 1.00 38.38 204 ASP A C 1
ATOM 1499 O O . ASP A 1 204 ? -56.199 -9.968 -58.736 1.00 35.03 204 ASP A O 1
ATOM 1504 N N . ASN A 1 205 ? -54.421 -8.620 -58.447 1.00 30.48 205 ASN A N 1
ATOM 1505 C CA . ASN A 1 205 ? -54.638 -7.845 -59.678 1.00 30.66 205 ASN A CA 1
ATOM 1506 C C . ASN A 1 205 ? -53.936 -8.558 -60.825 1.00 33.05 205 ASN A C 1
ATOM 1507 O O . ASN A 1 205 ? -52.722 -8.744 -60.797 1.00 29.96 205 ASN A O 1
ATOM 1512 N N . PRO A 1 206 ? -54.696 -8.993 -61.842 1.00 31.59 206 PRO A N 1
ATOM 1513 C CA . PRO A 1 206 ? -54.057 -9.724 -62.946 1.00 29.71 206 PRO A CA 1
ATOM 1514 C C . PRO A 1 206 ? -53.014 -8.879 -63.700 1.00 23.98 206 PRO A C 1
ATOM 1515 O O . PRO A 1 206 ? -52.091 -9.416 -64.322 1.00 30.53 206 PRO A O 1
ATOM 1519 N N . ALA A 1 207 ? -53.164 -7.562 -63.653 1.00 25.67 207 ALA A N 1
ATOM 1520 C CA . ALA A 1 207 ? -52.228 -6.686 -64.354 1.00 27.79 207 ALA A CA 1
ATOM 1521 C C . ALA A 1 207 ? -50.873 -6.676 -63.633 1.00 28.58 207 ALA A C 1
ATOM 1522 O O . ALA A 1 207 ? -49.828 -6.485 -64.255 1.00 26.77 207 ALA A O 1
ATOM 1524 N N . VAL A 1 208 ? -50.904 -6.869 -62.319 1.00 27.40 208 VAL A N 1
ATOM 1525 C CA . VAL A 1 208 ? -49.664 -6.979 -61.544 1.00 28.42 208 VAL A CA 1
ATOM 1526 C C . VAL A 1 208 ? -48.919 -8.268 -61.908 1.00 28.13 208 VAL A C 1
ATOM 1527 O O . VAL A 1 208 ? -47.697 -8.261 -62.069 1.00 25.84 208 VAL A O 1
ATOM 1531 N N . GLN A 1 209 ? -49.648 -9.372 -62.059 1.00 25.84 209 GLN A N 1
ATOM 1532 C CA . GLN A 1 209 ? -49.008 -10.629 -62.429 1.00 24.55 209 GLN A CA 1
ATOM 1533 C C . GLN A 1 209 ? -48.359 -10.525 -63.802 1.00 32.67 209 GLN A C 1
ATOM 1534 O O . GLN A 1 209 ? -47.245 -11.012 -64.012 1.00 28.03 209 GLN A O 1
ATOM 1540 N N . GLU A 1 210 ? -49.054 -9.892 -64.742 1.00 30.45 210 GLU A N 1
ATOM 1541 C CA . GLU A 1 210 ? -48.495 -9.725 -66.080 1.00 32.22 210 GLU A CA 1
ATOM 1542 C C . GLU A 1 210 ? -47.307 -8.775 -66.072 1.00 28.17 210 GLU A C 1
ATOM 1543 O O . GLU A 1 210 ? -46.346 -8.981 -66.804 1.00 27.39 210 GLU A O 1
ATOM 1549 N N . ALA A 1 211 ? -47.377 -7.730 -65.259 1.00 27.24 211 ALA A N 1
ATOM 1550 C CA . ALA A 1 211 ? -46.282 -6.759 -65.237 1.00 30.55 211 ALA A CA 1
ATOM 1551 C C . ALA A 1 211 ? -45.016 -7.429 -64.692 1.00 26.35 211 ALA A C 1
ATOM 1552 O O . ALA A 1 211 ? -43.922 -7.218 -65.208 1.00 26.48 211 ALA A O 1
ATOM 1554 N N . MET A 1 212 ? -45.170 -8.262 -63.671 1.00 28.09 212 MET A N 1
ATOM 1555 C CA . MET A 1 212 ? -44.008 -8.937 -63.096 1.00 27.89 212 MET A CA 1
ATOM 1556 C C . MET A 1 212 ? -43.462 -10.041 -64.002 1.00 29.85 212 MET A C 1
ATOM 1557 O O . MET A 1 212 ? -42.247 -10.246 -64.080 1.00 26.05 212 MET A O 1
ATOM 1562 N N . LEU A 1 213 ? -44.340 -10.739 -64.723 1.00 29.34 213 LEU A N 1
ATOM 1563 C CA . LEU A 1 213 ? -43.860 -11.694 -65.724 1.00 24.96 213 LEU A CA 1
ATOM 1564 C C . LEU A 1 213 ? -43.044 -10.967 -66.784 1.00 23.64 213 LEU A C 1
ATOM 1565 O O . LEU A 1 213 ? -42.034 -11.484 -67.271 1.00 30.25 213 LEU A O 1
ATOM 1570 N N . ASP A 1 214 ? -43.478 -9.760 -67.127 1.00 22.53 214 ASP A N 1
ATOM 1571 C CA . ASP A 1 214 ? -42.797 -8.947 -68.129 1.00 28.11 214 ASP A CA 1
ATOM 1572 C C . ASP A 1 214 ? -41.400 -8.514 -67.664 1.00 25.87 214 ASP A C 1
ATOM 1573 O O . ASP A 1 214 ? -40.478 -8.430 -68.469 1.00 26.60 214 ASP A O 1
ATOM 1578 N N . VAL A 1 215 ? -41.258 -8.231 -66.375 1.00 28.35 215 VAL A N 1
ATOM 1579 C CA . VAL A 1 215 ? -39.927 -7.958 -65.798 1.00 29.88 215 VAL A CA 1
ATOM 1580 C C . VAL A 1 215 ? -38.998 -9.160 -66.004 1.00 27.99 215 VAL A C 1
ATOM 1581 O O . VAL A 1 215 ? -37.859 -9.014 -66.455 1.00 26.69 215 VAL A O 1
ATOM 1585 N N . LEU A 1 216 ? -39.492 -10.358 -65.695 1.00 26.66 216 LEU A N 1
ATOM 1586 C CA . LEU A 1 216 ? -38.708 -11.571 -65.913 1.00 29.01 216 LEU A CA 1
ATOM 1587 C C . LEU A 1 216 ? -38.239 -11.669 -67.359 1.00 30.48 216 LEU A C 1
ATOM 1588 O O . LEU A 1 216 ? -37.047 -11.830 -67.628 1.00 25.41 216 LEU A O 1
ATOM 1593 N N . ARG A 1 217 ? -39.179 -11.552 -68.291 1.00 28.03 217 ARG A N 1
ATOM 1594 C CA . ARG A 1 217 ? -38.857 -11.647 -69.715 1.00 29.07 217 ARG A CA 1
ATOM 1595 C C . ARG A 1 217 ? -37.877 -10.588 -70.204 1.00 24.36 217 ARG A C 1
ATOM 1596 O O . ARG A 1 217 ? -37.086 -10.850 -71.106 1.00 28.63 217 ARG A O 1
ATOM 1604 N N . PHE A 1 218 ? -37.945 -9.391 -69.634 1.00 26.03 218 PHE A N 1
ATOM 1605 C CA . PHE A 1 218 ? -37.048 -8.313 -70.051 1.00 27.44 218 PHE A CA 1
ATOM 1606 C C . PHE A 1 218 ? -35.594 -8.709 -69.815 1.00 27.98 218 PHE A C 1
ATOM 1607 O O . PHE A 1 218 ? -34.746 -8.554 -70.699 1.00 30.29 218 PHE A O 1
ATOM 1615 N N . TRP A 1 219 ? -35.302 -9.235 -68.630 1.00 27.66 219 TRP A N 1
ATOM 1616 C CA . TRP A 1 219 ? -33.930 -9.608 -68.299 1.00 25.50 219 TRP A CA 1
ATOM 1617 C C . TRP A 1 219 ? -33.517 -10.903 -69.002 1.00 25.18 219 TRP A C 1
ATOM 1618 O O . TRP A 1 219 ? -32.369 -11.053 -69.416 1.00 25.67 219 TRP A O 1
ATOM 1629 N N . LEU A 1 220 ? -34.463 -11.822 -69.162 1.00 25.30 220 LEU A N 1
ATOM 1630 C CA . LEU A 1 220 ? -34.202 -13.058 -69.901 1.00 27.98 220 LEU A CA 1
ATOM 1631 C C . LEU A 1 220 ? -33.899 -12.794 -71.369 1.00 28.68 220 LEU A C 1
ATOM 1632 O O . LEU A 1 220 ? -33.040 -13.452 -71.954 1.00 29.83 220 LEU A O 1
ATOM 1637 N N . ASP A 1 221 ? -34.607 -11.832 -71.961 1.00 30.97 221 ASP A N 1
ATOM 1638 C CA . ASP A 1 221 ? -34.335 -11.420 -73.339 1.00 31.36 221 ASP A CA 1
ATOM 1639 C C . ASP A 1 221 ? -32.933 -10.831 -73.490 1.00 33.21 221 ASP A C 1
ATOM 1640 O O . ASP A 1 221 ? -32.282 -11.020 -74.515 1.00 33.80 221 ASP A O 1
ATOM 1645 N N . LEU A 1 222 ? -32.478 -10.099 -72.475 1.00 29.45 222 LEU A N 1
ATOM 1646 C CA . LEU A 1 222 ? -31.115 -9.566 -72.479 1.00 30.72 222 LEU A CA 1
ATOM 1647 C C . LEU A 1 222 ? -30.088 -10.699 -72.415 1.00 32.91 222 LEU A C 1
ATOM 1648 O O . LEU A 1 222 ? -28.956 -10.548 -72.880 1.00 34.33 222 LEU A O 1
ATOM 1653 N N . GLY A 1 223 ? -30.479 -11.829 -71.828 1.00 30.12 223 GLY A N 1
ATOM 1654 C CA . GLY A 1 223 ? -29.618 -13.000 -71.801 1.00 28.90 223 GLY A CA 1
ATOM 1655 C C . GLY A 1 223 ? -29.213 -13.511 -70.429 1.00 28.34 223 GLY A C 1
ATOM 1656 O O . GLY A 1 223 ? -28.362 -14.400 -70.332 1.00 29.64 223 GLY A O 1
ATOM 1657 N N . ILE A 1 224 ? -29.810 -12.973 -69.367 1.00 27.79 224 ILE A N 1
ATOM 1658 C CA . ILE A 1 224 ? -29.484 -13.446 -68.013 1.00 26.79 224 ILE A CA 1
ATOM 1659 C C . ILE A 1 224 ? -29.838 -14.936 -67.847 1.00 31.57 224 ILE A C 1
ATOM 1660 O O . ILE A 1 224 ? -30.816 -15.426 -68.425 1.00 27.70 224 ILE A O 1
ATOM 1665 N N . ASP A 1 225 ? -29.033 -15.658 -67.073 1.00 28.65 225 ASP A N 1
ATOM 1666 C CA . ASP A 1 225 ? -29.177 -17.106 -66.979 1.00 25.63 225 ASP A CA 1
ATOM 1667 C C . ASP A 1 225 ? -30.191 -17.555 -65.946 1.00 28.02 225 ASP A C 1
ATOM 1668 O O . ASP A 1 225 ? -30.535 -18.734 -65.875 1.00 29.53 225 ASP A O 1
ATOM 1673 N N . GLY A 1 226 ? -30.683 -16.610 -65.151 1.00 22.86 226 GLY A N 1
ATOM 1674 C CA . GLY A 1 226 ? -31.679 -16.936 -64.150 1.00 23.62 226 GLY A CA 1
ATOM 1675 C C . GLY A 1 226 ? -31.808 -15.899 -63.059 1.00 25.26 226 GLY A C 1
ATOM 1676 O O . GLY A 1 226 ? -31.130 -14.866 -63.099 1.00 26.60 226 GLY A O 1
ATOM 1677 N N . PHE A 1 227 ? -32.685 -16.171 -62.093 1.00 23.23 227 PHE A N 1
ATOM 1678 C CA . PHE A 1 227 ? -32.944 -15.252 -60.989 1.00 25.83 227 PHE A CA 1
ATOM 1679 C C . PHE A 1 227 ? -33.038 -15.983 -59.675 1.00 26.41 227 PHE A C 1
ATOM 1680 O O . PHE A 1 227 ? -33.567 -17.087 -59.617 1.00 26.84 227 PHE A O 1
ATOM 1688 N N . ARG A 1 228 ? -32.585 -15.346 -58.600 1.00 24.92 228 ARG A N 1
ATOM 1689 C CA . ARG A 1 228 ? -33.078 -15.752 -57.288 1.00 23.96 228 ARG A CA 1
ATOM 1690 C C . ARG A 1 228 ? -34.300 -14.909 -57.005 1.00 28.31 228 ARG A C 1
ATOM 1691 O O . ARG A 1 228 ? -34.225 -13.680 -56.946 1.00 25.30 228 ARG A O 1
ATOM 1699 N N . LEU A 1 229 ? -35.446 -15.566 -56.876 1.00 24.10 229 LEU A N 1
ATOM 1700 C CA . LEU A 1 229 ? -36.697 -14.862 -56.595 1.00 26.01 229 LEU A CA 1
ATOM 1701 C C . LEU A 1 229 ? -36.814 -14.625 -55.089 1.00 29.04 229 LEU A C 1
ATOM 1702 O O . LEU A 1 229 ? -36.866 -15.578 -54.320 1.00 28.97 229 LEU A O 1
ATOM 1707 N N . ASP A 1 230 ? -36.870 -13.362 -54.671 1.00 27.12 230 ASP A N 1
ATOM 1708 C CA . ASP A 1 230 ? -36.837 -13.031 -53.249 1.00 26.79 230 ASP A CA 1
ATOM 1709 C C . ASP A 1 230 ? -38.194 -12.637 -52.691 1.00 28.13 230 ASP A C 1
ATOM 1710 O O . ASP A 1 230 ? -38.994 -11.987 -53.380 1.00 28.85 230 ASP A O 1
ATOM 1715 N N . ALA A 1 231 ? -38.420 -13.003 -51.430 1.00 23.50 231 ALA A N 1
ATOM 1716 C CA . ALA A 1 231 ? -39.635 -12.648 -50.680 1.00 24.73 231 ALA A CA 1
ATOM 1717 C C . ALA A 1 231 ? -40.910 -13.297 -51.244 1.00 22.41 231 ALA A C 1
ATOM 1718 O O . ALA A 1 231 ? -42.033 -12.858 -50.954 1.00 25.46 231 ALA A O 1
ATOM 1720 N N . VAL A 1 232 ? -40.744 -14.357 -52.022 1.00 24.68 232 VAL A N 1
ATOM 1721 C CA . VAL A 1 232 ? -41.920 -14.982 -52.632 1.00 26.88 232 VAL A CA 1
ATOM 1722 C C . VAL A 1 232 ? -42.924 -15.641 -51.662 1.00 29.43 232 VAL A C 1
ATOM 1723 O O . VAL A 1 232 ? -44.107 -15.689 -51.982 1.00 30.40 232 VAL A O 1
ATOM 1727 N N . PRO A 1 233 ? -42.481 -16.126 -50.479 1.00 29.43 233 PRO A N 1
ATOM 1728 C CA . PRO A 1 233 ? -43.522 -16.681 -49.597 1.00 27.80 233 PRO A CA 1
ATOM 1729 C C . PRO A 1 233 ? -44.612 -15.680 -49.203 1.00 31.31 233 PRO A C 1
ATOM 1730 O O . PRO A 1 233 ? -45.684 -16.095 -48.761 1.00 28.90 233 PRO A O 1
ATOM 1734 N N . TYR A 1 234 ? -44.345 -14.387 -49.378 1.00 26.81 234 TYR A N 1
ATOM 1735 C CA . TYR A 1 234 ? -45.251 -13.337 -48.936 1.00 25.58 234 TYR A CA 1
ATOM 1736 C C . TYR A 1 234 ? -46.156 -12.713 -50.006 1.00 20.58 234 TYR A C 1
ATOM 1737 O O . TYR A 1 234 ? -46.816 -11.716 -49.723 1.00 24.55 234 TYR A O 1
ATOM 1746 N N . LEU A 1 235 ? -46.180 -13.269 -51.213 1.00 24.63 235 LEU A N 1
ATOM 1747 C CA . LEU A 1 235 ? -46.892 -12.629 -52.332 1.00 23.91 235 LEU A CA 1
ATOM 1748 C C . LEU A 1 235 ? -48.361 -12.382 -52.010 1.00 27.16 235 LEU A C 1
ATOM 1749 O O . LEU A 1 235 ? -48.817 -11.227 -51.964 1.00 23.67 235 LEU A O 1
ATOM 1754 N N . PHE A 1 236 ? -49.097 -13.461 -51.750 1.00 29.82 236 PHE A N 1
ATOM 1755 C CA . PHE A 1 236 ? -50.523 -13.352 -51.448 1.00 26.23 236 PHE A CA 1
ATOM 1756 C C . PHE A 1 236 ? -50.827 -13.302 -49.950 1.00 24.24 236 PHE A C 1
ATOM 1757 O O . PHE A 1 236 ? -50.139 -13.935 -49.148 1.00 31.84 236 PHE A O 1
ATOM 1765 N N . GLU A 1 237 ? -51.869 -12.547 -49.596 1.00 26.83 237 GLU A N 1
ATOM 1766 C CA . GLU A 1 237 ? -52.437 -12.510 -48.250 1.00 24.79 237 GLU A CA 1
ATOM 1767 C C . GLU A 1 237 ? -53.893 -13.019 -48.271 1.00 36.28 237 GLU A C 1
ATOM 1768 O O . GLU A 1 237 ? -54.617 -12.773 -49.232 1.00 34.15 237 GLU A O 1
ATOM 1774 N N . ARG A 1 238 ? -54.316 -13.702 -47.206 1.00 33.60 238 ARG A N 1
ATOM 1775 C CA . ARG A 1 238 ? -55.698 -14.193 -47.074 1.00 32.66 238 ARG A CA 1
ATOM 1776 C C . ARG A 1 238 ? -56.118 -14.135 -45.614 1.00 32.06 238 ARG A C 1
ATOM 1777 O O . ARG A 1 238 ? -55.343 -14.521 -44.739 1.00 33.85 238 ARG A O 1
ATOM 1785 N N . GLU A 1 239 ? -57.337 -13.669 -45.344 1.00 34.48 239 GLU A N 1
ATOM 1786 C CA . GLU A 1 239 ? -57.865 -13.702 -43.978 1.00 35.62 239 GLU A CA 1
ATOM 1787 C C . GLU A 1 239 ? -57.897 -15.136 -43.453 1.00 36.39 239 GLU A C 1
ATOM 1788 O O . GLU A 1 239 ? -58.093 -16.077 -44.222 1.00 40.13 239 GLU A O 1
ATOM 1794 N N . GLY A 1 240 ? -57.666 -15.300 -42.152 1.00 39.51 240 GLY A N 1
ATOM 1795 C CA . GLY A 1 240 ? -57.623 -16.621 -41.550 1.00 38.83 240 GLY A CA 1
ATOM 1796 C C . GLY A 1 240 ? -56.313 -17.375 -41.724 1.00 47.34 240 GLY A C 1
ATOM 1797 O O . GLY A 1 240 ? -56.214 -18.539 -41.336 1.00 40.10 240 GLY A O 1
ATOM 1798 N N . THR A 1 241 ? -55.311 -16.723 -42.316 1.00 38.56 241 THR A N 1
ATOM 1799 C CA . THR A 1 241 ? -54.002 -17.342 -42.541 1.00 33.82 241 THR A CA 1
ATOM 1800 C C . THR A 1 241 ? -52.903 -16.406 -42.057 1.00 34.90 241 THR A C 1
ATOM 1801 O O . THR A 1 241 ? -53.156 -15.224 -41.799 1.00 35.42 241 THR A O 1
ATOM 1805 N N . ASN A 1 242 ? -51.680 -16.921 -41.954 1.00 33.64 242 ASN A N 1
ATOM 1806 C CA . ASN A 1 242 ? -50.554 -16.071 -41.573 1.00 36.26 242 ASN A CA 1
ATOM 1807 C C . ASN A 1 242 ? -49.913 -15.414 -42.791 1.00 36.81 242 ASN A C 1
ATOM 1808 O O . ASN A 1 242 ? -48.833 -14.816 -42.695 1.00 30.25 242 ASN A O 1
ATOM 1813 N N . CYS A 1 243 ? -50.580 -15.562 -43.935 1.00 33.85 243 CYS A N 1
ATOM 1814 C CA . CYS A 1 243 ? -50.204 -14.877 -45.171 1.00 34.73 243 CYS A CA 1
ATOM 1815 C C . CYS A 1 243 ? -48.805 -15.234 -45.677 1.00 37.68 243 CYS A C 1
ATOM 1816 O O . CYS A 1 243 ? -48.103 -14.378 -46.224 1.00 33.52 243 CYS A O 1
ATOM 1819 N N . GLU A 1 244 ? -48.408 -16.495 -45.493 1.00 31.69 244 GLU A N 1
ATOM 1820 C CA . GLU A 1 244 ? -47.190 -17.030 -46.099 1.00 32.40 244 GLU A CA 1
ATOM 1821 C C . GLU A 1 244 ? -47.503 -18.374 -46.726 1.00 32.98 244 GLU A C 1
ATOM 1822 O O . GLU A 1 244 ? -48.343 -19.109 -46.211 1.00 35.72 244 GLU A O 1
ATOM 1828 N N . ASN A 1 245 ? -46.835 -18.678 -47.834 1.00 27.29 245 ASN A N 1
ATOM 1829 C CA . ASN A 1 245 ? -46.883 -19.997 -48.458 1.00 28.57 245 ASN A CA 1
ATOM 1830 C C . ASN A 1 245 ? -48.261 -20.392 -48.990 1.00 36.50 245 ASN A C 1
ATOM 1831 O O . ASN A 1 245 ? -48.563 -21.580 -49.109 1.00 34.70 245 ASN A O 1
ATOM 1836 N N . LEU A 1 246 ? -49.089 -19.401 -49.306 1.00 31.53 246 LEU A N 1
ATOM 1837 C CA . LEU A 1 246 ? -50.445 -19.672 -49.782 1.00 34.25 246 LEU A CA 1
ATOM 1838 C C . LEU A 1 246 ? -50.463 -20.388 -51.135 1.00 34.60 246 LEU A C 1
ATOM 1839 O O . LEU A 1 246 ? -49.533 -20.253 -51.933 1.00 31.39 246 LEU A O 1
ATOM 1844 N N . PRO A 1 247 ? -51.517 -21.186 -51.391 1.00 35.75 247 PRO A N 1
ATOM 1845 C CA . PRO A 1 247 ? -51.597 -21.876 -52.684 1.00 36.50 247 PRO A CA 1
ATOM 1846 C C . PRO A 1 247 ? -51.560 -20.925 -53.878 1.00 30.51 247 PRO A C 1
ATOM 1847 O O . PRO A 1 247 ? -50.971 -21.296 -54.890 1.00 34.50 247 PRO A O 1
ATOM 1851 N N . GLU A 1 248 ? -52.140 -19.732 -53.772 1.00 31.34 248 GLU A N 1
ATOM 1852 C CA . GLU A 1 248 ? -52.082 -18.802 -54.903 1.00 35.57 248 GLU A CA 1
ATOM 1853 C C . GLU A 1 248 ? -50.665 -18.308 -55.159 1.00 31.25 248 GLU A C 1
ATOM 1854 O O . GLU A 1 248 ? -50.307 -17.984 -56.292 1.00 27.74 248 GLU A O 1
ATOM 1860 N N . THR A 1 249 ? -49.857 -18.265 -54.104 1.00 32.04 249 THR A N 1
ATOM 1861 C CA . THR A 1 249 ? -48.448 -17.912 -54.257 1.00 29.45 249 THR A CA 1
ATOM 1862 C C . THR A 1 249 ? -47.730 -18.949 -55.101 1.00 30.98 249 THR A C 1
ATOM 1863 O O . THR A 1 249 ? -47.031 -18.607 -56.058 1.00 27.41 249 THR A O 1
ATOM 1867 N N . HIS A 1 250 ? -47.920 -20.222 -54.764 1.00 27.78 250 HIS A N 1
ATOM 1868 C CA . HIS A 1 250 ? -47.328 -21.308 -55.540 1.00 31.13 250 HIS A CA 1
ATOM 1869 C C . HIS A 1 250 ? -47.844 -21.326 -56.981 1.00 31.12 250 HIS A C 1
ATOM 1870 O O . HIS A 1 250 ? -47.095 -21.614 -57.912 1.00 32.26 250 HIS A O 1
ATOM 1877 N N . ALA A 1 251 ? -49.124 -21.002 -57.161 1.00 32.48 251 ALA A N 1
ATOM 1878 C CA . ALA A 1 251 ? -49.700 -20.916 -58.504 1.00 32.77 251 ALA A CA 1
ATOM 1879 C C . ALA A 1 251 ? -48.980 -19.879 -59.376 1.00 32.68 251 ALA A C 1
ATOM 1880 O O . ALA A 1 251 ? -48.711 -20.128 -60.553 1.00 31.64 251 ALA A O 1
ATOM 1882 N N . PHE A 1 252 ? -48.674 -18.714 -58.812 1.00 31.01 252 PHE A N 1
ATOM 1883 C CA . PHE A 1 252 ? -47.926 -17.716 -59.575 1.00 29.80 252 PHE A CA 1
ATOM 1884 C C . PHE A 1 252 ? -46.511 -18.200 -59.895 1.00 28.90 252 PHE A C 1
ATOM 1885 O O . PHE A 1 252 ? -46.000 -17.957 -60.985 1.00 29.25 252 PHE A O 1
ATOM 1893 N N . LEU A 1 253 ? -45.870 -18.884 -58.949 1.00 29.85 253 LEU A N 1
ATOM 1894 C CA . LEU A 1 253 ? -44.545 -19.444 -59.208 1.00 30.62 253 LEU A CA 1
ATOM 1895 C C . LEU A 1 253 ? -44.564 -20.443 -60.368 1.00 31.69 253 LEU A C 1
ATOM 1896 O O . LEU A 1 253 ? -43.618 -20.512 -61.163 1.00 30.98 253 LEU A O 1
ATOM 1901 N N . LYS A 1 254 ? -45.647 -21.209 -60.473 1.00 32.24 254 LYS A N 1
ATOM 1902 C CA . LYS A 1 254 ? -45.809 -22.127 -61.597 1.00 34.42 254 LYS A CA 1
ATOM 1903 C C . LYS A 1 254 ? -45.870 -21.375 -62.932 1.00 30.13 254 LYS A C 1
ATOM 1904 O O . LYS A 1 254 ? -45.328 -21.843 -63.933 1.00 34.57 254 LYS A O 1
ATOM 1910 N N . ARG A 1 255 ? -46.508 -20.205 -62.936 1.00 32.03 255 ARG A N 1
ATOM 1911 C CA . ARG A 1 255 ? -46.538 -19.355 -64.132 1.00 31.71 255 ARG A CA 1
ATOM 1912 C C . ARG A 1 255 ? -45.135 -18.918 -64.530 1.00 32.19 255 ARG A C 1
ATOM 1913 O O . ARG A 1 255 ? -44.805 -18.879 -65.715 1.00 32.27 255 ARG A O 1
ATOM 1921 N N . CYS A 1 256 ? -44.312 -18.579 -63.533 1.00 31.11 256 CYS A N 1
ATOM 1922 C CA . CYS A 1 256 ? -42.932 -18.181 -63.789 1.00 30.45 256 CYS A CA 1
ATOM 1923 C C . CYS A 1 256 ? -42.135 -19.330 -64.384 1.00 28.82 256 CYS A C 1
ATOM 1924 O O . CYS A 1 256 ? -41.424 -19.151 -65.376 1.00 32.57 256 CYS A O 1
ATOM 1927 N N . ARG A 1 257 ? -42.263 -20.514 -63.787 1.00 29.58 257 ARG A N 1
ATOM 1928 C CA . ARG A 1 257 ? -41.551 -21.693 -64.280 1.00 29.52 257 ARG A CA 1
ATOM 1929 C C . ARG A 1 257 ? -41.995 -22.043 -65.698 1.00 32.42 257 ARG A C 1
ATOM 1930 O O . ARG A 1 257 ? -41.175 -22.384 -66.552 1.00 33.30 257 ARG A O 1
ATOM 1938 N N . LYS A 1 258 ? -43.295 -21.936 -65.946 1.00 33.16 258 LYS A N 1
ATOM 1939 C CA . LYS A 1 258 ? -43.834 -22.253 -67.267 1.00 36.21 258 LYS A CA 1
ATOM 1940 C C . LYS A 1 258 ? -43.299 -21.297 -68.332 1.00 38.91 258 LYS A C 1
ATOM 1941 O O . LYS A 1 258 ? -42.917 -21.722 -69.422 1.00 40.12 258 LYS A O 1
ATOM 1947 N N . ALA A 1 259 ? -43.266 -20.006 -68.009 1.00 35.30 259 ALA A N 1
ATOM 1948 C CA . ALA A 1 259 ? -42.702 -19.011 -68.917 1.00 37.24 259 ALA A CA 1
ATOM 1949 C C . ALA A 1 259 ? -41.247 -19.341 -69.248 1.00 40.23 259 ALA A C 1
ATOM 1950 O O . ALA A 1 259 ? -40.829 -19.255 -70.403 1.00 41.44 259 ALA A O 1
ATOM 1952 N N . ILE A 1 260 ? -40.480 -19.723 -68.229 1.00 41.24 260 ILE A N 1
ATOM 1953 C CA . ILE A 1 260 ? -39.096 -20.155 -68.422 1.00 39.96 260 ILE A CA 1
ATOM 1954 C C . ILE A 1 260 ? -39.020 -21.382 -69.320 1.00 40.26 260 ILE A C 1
ATOM 1955 O O . ILE A 1 260 ? -38.295 -21.390 -70.316 1.00 46.20 260 ILE A O 1
ATOM 1960 N N . ASP A 1 261 ? -39.766 -22.416 -68.946 1.00 42.80 261 ASP A N 1
ATOM 1961 C CA . ASP A 1 261 ? -39.784 -23.684 -69.671 1.00 48.30 261 ASP A CA 1
ATOM 1962 C C . ASP A 1 261 ? -40.119 -23.504 -71.151 1.00 46.98 261 ASP A C 1
ATOM 1963 O O . ASP A 1 261 ? -39.475 -24.091 -72.027 1.00 47.46 261 ASP A O 1
ATOM 1968 N N . ASP A 1 262 ? -41.124 -22.677 -71.421 1.00 44.52 262 ASP A N 1
ATOM 1969 C CA . ASP A 1 262 ? -41.644 -22.523 -72.775 1.00 46.47 262 ASP A CA 1
ATOM 1970 C C . ASP A 1 262 ? -40.826 -21.567 -73.644 1.00 50.17 262 ASP A C 1
ATOM 1971 O O . ASP A 1 262 ? -40.684 -21.782 -74.848 1.00 51.04 262 ASP A O 1
ATOM 1976 N N . GLU A 1 263 ? -40.294 -20.511 -73.036 1.00 39.35 263 GLU A N 1
ATOM 1977 C CA . GLU A 1 263 ? -39.701 -19.425 -73.807 1.00 35.41 263 GLU A CA 1
ATOM 1978 C C . GLU A 1 263 ? -38.181 -19.361 -73.679 1.00 41.18 263 GLU A C 1
ATOM 1979 O O . GLU A 1 263 ? -37.497 -18.931 -74.606 1.00 39.73 263 GLU A O 1
ATOM 1985 N N . TYR A 1 264 ? -37.656 -19.786 -72.532 1.00 41.39 264 TYR A N 1
ATOM 1986 C CA . TYR A 1 264 ? -36.216 -19.718 -72.294 1.00 35.40 264 TYR A CA 1
ATOM 1987 C C . TYR A 1 264 ? -35.673 -20.983 -71.640 1.00 39.89 264 TYR A C 1
ATOM 1988 O O . TYR A 1 264 ? -35.239 -20.949 -70.485 1.00 40.40 264 TYR A O 1
ATOM 1997 N N . PRO A 1 265 ? -35.690 -22.107 -72.372 1.00 41.78 265 PRO A N 1
ATOM 1998 C CA . PRO A 1 265 ? -35.188 -23.349 -71.778 1.00 41.06 265 PRO A CA 1
ATOM 1999 C C . PRO A 1 265 ? -33.718 -23.221 -71.377 1.00 39.27 265 PRO A C 1
ATOM 2000 O O . PRO A 1 265 ? -32.941 -22.561 -72.069 1.00 36.17 265 PRO A O 1
ATOM 2004 N N . GLY A 1 266 ? -33.348 -23.826 -70.257 1.00 37.52 266 GLY A N 1
ATOM 2005 C CA . GLY A 1 266 ? -31.969 -23.788 -69.812 1.00 37.51 266 GLY A CA 1
ATOM 2006 C C . GLY A 1 266 ? -31.653 -22.663 -68.833 1.00 34.03 266 GLY A C 1
ATOM 2007 O O . GLY A 1 266 ? -30.496 -22.511 -68.436 1.00 39.00 266 GLY A O 1
ATOM 2008 N N . ARG A 1 267 ? -32.659 -21.868 -68.461 1.00 30.12 267 ARG A N 1
ATOM 2009 C CA . ARG A 1 267 ? -32.478 -20.842 -67.427 1.00 35.47 267 ARG A CA 1
ATOM 2010 C C . ARG A 1 267 ? -32.991 -21.369 -66.093 1.00 37.36 267 ARG A C 1
ATOM 2011 O O . ARG A 1 267 ? -33.695 -22.373 -66.054 1.00 37.08 267 ARG A O 1
ATOM 2019 N N . VAL A 1 268 ? -32.661 -20.686 -65.000 1.00 28.57 268 VAL A N 1
ATOM 2020 C CA . VAL A 1 268 ? -32.923 -21.237 -63.670 1.00 29.21 268 VAL A CA 1
ATOM 2021 C C . VAL A 1 268 ? -33.684 -20.263 -62.773 1.00 30.72 268 VAL A C 1
ATOM 2022 O O . VAL A 1 268 ? -33.496 -19.052 -62.868 1.00 28.20 268 VAL A O 1
ATOM 2026 N N . LEU A 1 269 ? -34.563 -20.796 -61.928 1.00 26.53 269 LEU A N 1
ATOM 2027 C CA . LEU A 1 269 ? -35.218 -20.018 -60.883 1.00 25.38 269 LEU A CA 1
ATOM 2028 C C . LEU A 1 269 ? -34.802 -20.570 -59.518 1.00 30.93 269 LEU A C 1
ATOM 2029 O O . LEU A 1 269 ? -34.945 -21.772 -59.256 1.00 31.60 269 LEU A O 1
ATOM 2034 N N . LEU A 1 270 ? -34.292 -19.693 -58.652 1.00 28.76 270 LEU A N 1
ATOM 2035 C CA . LEU A 1 270 ? -33.926 -20.074 -57.287 1.00 30.81 270 LEU A CA 1
ATOM 2036 C C . LEU A 1 270 ? -34.869 -19.425 -56.281 1.00 29.14 270 LEU A C 1
ATOM 2037 O O . LEU A 1 270 ? -35.159 -18.231 -56.356 1.00 34.89 270 LEU A O 1
ATOM 2042 N N . ALA A 1 271 ? -35.334 -20.205 -55.317 1.00 30.63 271 ALA A N 1
ATOM 2043 C CA . ALA A 1 271 ? -36.217 -19.664 -54.295 1.00 29.78 271 ALA A CA 1
ATOM 2044 C C . ALA A 1 271 ? -35.427 -19.255 -53.068 1.00 32.92 271 ALA A C 1
ATOM 2045 O O . ALA A 1 271 ? -34.597 -20.025 -52.577 1.00 31.69 271 ALA A O 1
ATOM 2047 N N . GLU A 1 272 ? -35.706 -18.052 -52.574 1.00 33.82 272 GLU A N 1
ATOM 2048 C CA . GLU A 1 272 ? -35.226 -17.615 -51.266 1.00 35.01 272 GLU A CA 1
ATOM 2049 C C . GLU A 1 272 ? -36.373 -17.786 -50.268 1.00 34.14 272 GLU A C 1
ATOM 2050 O O . GLU A 1 272 ? -37.188 -16.882 -50.073 1.00 39.65 272 GLU A O 1
ATOM 2056 N N . ALA A 1 273 ? -36.464 -18.966 -49.669 1.00 34.41 273 ALA A N 1
ATOM 2057 C CA . ALA A 1 273 ? -37.447 -19.200 -48.617 1.00 33.33 273 ALA A CA 1
ATOM 2058 C C . ALA A 1 273 ? -36.708 -19.597 -47.359 1.00 30.28 273 ALA A C 1
ATOM 2059 O O . ALA A 1 273 ? -36.178 -20.707 -47.268 1.00 32.40 273 ALA A O 1
ATOM 2061 N N . ASN A 1 274 ? -36.676 -18.690 -46.389 1.00 33.07 274 ASN A N 1
ATOM 2062 C CA . ASN A 1 274 ? -35.931 -18.918 -45.157 1.00 32.26 274 ASN A CA 1
ATOM 2063 C C . ASN A 1 274 ? -36.783 -19.759 -44.216 1.00 31.20 274 ASN A C 1
ATOM 2064 O O . ASN A 1 274 ? -37.256 -19.270 -43.199 1.00 33.42 274 ASN A O 1
ATOM 2069 N N . GLN A 1 275 ? -36.976 -21.028 -44.569 1.00 31.27 275 GLN A N 1
ATOM 2070 C CA . GLN A 1 275 ? -37.854 -21.906 -43.801 1.00 31.73 275 GLN A CA 1
ATOM 2071 C C . GLN A 1 275 ? -37.186 -23.233 -43.543 1.00 32.98 275 GLN A C 1
ATOM 2072 O O . GLN A 1 275 ? -36.215 -23.588 -44.208 1.00 30.38 275 GLN A O 1
ATOM 2078 N N . TRP A 1 276 ? -37.714 -23.972 -42.574 1.00 35.56 276 TRP A N 1
ATOM 2079 C CA . TRP A 1 276 ? -37.244 -25.325 -42.311 1.00 34.61 276 TRP A CA 1
ATOM 2080 C C . TRP A 1 276 ? -37.320 -26.143 -43.599 1.00 31.71 276 TRP A C 1
ATOM 2081 O O . TRP A 1 276 ? -38.238 -25.949 -44.397 1.00 34.72 276 TRP A O 1
ATOM 2092 N N . PRO A 1 277 ? -36.335 -27.029 -43.830 1.00 32.51 277 PRO A N 1
ATOM 2093 C CA . PRO A 1 277 ? -36.217 -27.705 -45.127 1.00 30.90 277 PRO A CA 1
ATOM 2094 C C . PRO A 1 277 ? -37.482 -28.444 -45.568 1.00 36.02 277 PRO A C 1
ATOM 2095 O O . PRO A 1 277 ? -37.790 -28.454 -46.757 1.00 34.37 277 PRO A O 1
ATOM 2099 N N . ALA A 1 278 ? -38.196 -29.045 -44.623 1.00 36.99 278 ALA A N 1
ATOM 2100 C CA . ALA A 1 278 ? -39.415 -29.783 -44.940 1.00 38.86 278 ALA A CA 1
ATOM 2101 C C . ALA A 1 278 ? -40.453 -28.866 -45.589 1.00 36.39 278 ALA A C 1
ATOM 2102 O O . ALA A 1 278 ? -41.167 -29.278 -46.507 1.00 36.54 278 ALA A O 1
ATOM 2104 N N . ASP A 1 279 ? -40.536 -27.630 -45.099 1.00 33.61 279 ASP A N 1
ATOM 2105 C CA . ASP A 1 279 ? -41.465 -26.633 -45.634 1.00 37.78 279 ASP A CA 1
ATOM 2106 C C . ASP A 1 279 ? -41.024 -26.069 -46.989 1.00 39.24 279 ASP A C 1
ATOM 2107 O O . ASP A 1 279 ? -41.845 -25.593 -47.779 1.00 36.67 279 ASP A O 1
ATOM 2112 N N . VAL A 1 280 ? -39.724 -26.115 -47.252 1.00 36.22 280 VAL A N 1
ATOM 2113 C CA . VAL A 1 280 ? -39.182 -25.509 -48.462 1.00 33.85 280 VAL A CA 1
ATOM 2114 C C . VAL A 1 280 ? -39.433 -26.375 -49.693 1.00 35.09 280 VAL A C 1
ATOM 2115 O O . VAL A 1 280 ? -39.565 -25.858 -50.812 1.00 34.36 280 VAL A O 1
ATOM 2119 N N . VAL A 1 281 ? -39.541 -27.688 -49.486 1.00 31.96 281 VAL A N 1
ATOM 2120 C CA . VAL A 1 281 ? -39.709 -28.614 -50.610 1.00 35.12 281 VAL A CA 1
ATOM 2121 C C . VAL A 1 281 ? -40.902 -28.246 -51.484 1.00 28.80 281 VAL A C 1
ATOM 2122 O O . VAL A 1 281 ? -40.913 -28.550 -52.672 1.00 33.16 281 VAL A O 1
ATOM 2126 N N . ALA A 1 282 ? -41.887 -27.577 -50.895 1.00 31.85 282 ALA A N 1
ATOM 2127 C CA . ALA A 1 282 ? -43.074 -27.149 -51.632 1.00 34.43 282 ALA A CA 1
ATOM 2128 C C . ALA A 1 282 ? -42.693 -26.209 -52.768 1.00 35.19 282 ALA A C 1
ATOM 2129 O O . ALA A 1 282 ? -43.388 -26.135 -53.782 1.00 32.36 282 ALA A O 1
ATOM 2131 N N . TYR A 1 283 ? -41.595 -25.480 -52.591 1.00 31.22 283 TYR A N 1
ATOM 2132 C CA . TYR A 1 283 ? -41.174 -24.499 -53.590 1.00 28.52 283 TYR A CA 1
ATOM 2133 C C . TYR A 1 283 ? -40.548 -25.096 -54.856 1.00 30.98 283 TYR A C 1
ATOM 2134 O O . TYR A 1 283 ? -40.335 -24.388 -55.836 1.00 33.07 283 TYR A O 1
ATOM 2143 N N . PHE A 1 284 ? -40.279 -26.400 -54.847 1.00 30.65 284 PHE A N 1
ATOM 2144 C CA . PHE A 1 284 ? -39.850 -27.081 -56.065 1.00 31.43 284 PHE A CA 1
ATOM 2145 C C . PHE A 1 284 ? -41.066 -27.470 -56.919 1.00 32.89 284 PHE A C 1
ATOM 2146 O O . PHE A 1 284 ? -40.937 -27.789 -58.101 1.00 36.47 284 PHE A O 1
ATOM 2154 N N . GLY A 1 285 ? -42.245 -27.442 -56.310 1.00 32.76 285 GLY A N 1
ATOM 2155 C CA . GLY A 1 285 ? -43.477 -27.670 -57.048 1.00 38.80 285 GLY A CA 1
ATOM 2156 C C . GLY A 1 285 ? -43.999 -29.095 -56.956 1.00 44.27 285 GLY A C 1
ATOM 2157 O O . GLY A 1 285 ? -43.699 -29.809 -56.001 1.00 39.69 285 GLY A O 1
ATOM 2158 N N . ASP A 1 286 ? -44.780 -29.503 -57.953 1.00 45.93 286 ASP A N 1
ATOM 2159 C CA . ASP A 1 286 ? -45.410 -30.827 -57.966 1.00 48.85 286 ASP A CA 1
ATOM 2160 C C . ASP A 1 286 ? -44.423 -31.915 -58.382 1.00 39.42 286 ASP A C 1
ATOM 2161 O O . ASP A 1 286 ? -43.925 -31.912 -59.509 1.00 45.67 286 ASP A O 1
ATOM 2166 N N . PRO A 1 287 ? -44.151 -32.862 -57.468 1.00 45.05 287 PRO A N 1
ATOM 2167 C CA . PRO A 1 287 ? -43.236 -33.989 -57.696 1.00 49.13 287 PRO A CA 1
ATOM 2168 C C . PRO A 1 287 ? -43.681 -34.874 -58.860 1.00 45.37 287 PRO A C 1
ATOM 2169 O O . PRO A 1 287 ? -42.839 -35.498 -59.505 1.00 46.25 287 PRO A O 1
ATOM 2173 N N . ASP A 1 288 ? -44.986 -34.922 -59.119 1.00 52.51 288 ASP A N 1
ATOM 2174 C CA . ASP A 1 288 ? -45.538 -35.746 -60.199 1.00 56.60 288 ASP A CA 1
ATOM 2175 C C . ASP A 1 288 ? -45.156 -35.248 -61.600 1.00 56.06 288 ASP A C 1
ATOM 2176 O O . ASP A 1 288 ? -45.255 -35.989 -62.580 1.00 55.25 288 ASP A O 1
ATOM 2181 N N . THR A 1 289 ? -44.723 -33.993 -61.688 1.00 47.65 289 THR A N 1
ATOM 2182 C CA . THR A 1 289 ? -44.282 -33.423 -62.956 1.00 50.34 289 THR A CA 1
ATOM 2183 C C . THR A 1 289 ? -42.759 -33.395 -63.048 1.00 45.24 289 THR A C 1
ATOM 2184 O O . THR A 1 289 ? -42.198 -33.039 -64.085 1.00 49.13 289 THR A O 1
ATOM 2188 N N . GLY A 1 290 ? -42.092 -33.775 -61.962 1.00 45.85 290 GLY A N 1
ATOM 2189 C CA . GLY A 1 290 ? -40.646 -33.662 -61.887 1.00 46.00 290 GLY A CA 1
ATOM 2190 C C . GLY A 1 290 ? -40.224 -32.280 -61.413 1.00 41.04 290 GLY A C 1
ATOM 2191 O O . GLY A 1 290 ? -39.062 -31.893 -61.551 1.00 41.26 290 GLY A O 1
ATOM 2192 N N . GLY A 1 291 ? -41.180 -31.539 -60.856 1.00 43.45 291 GLY A N 1
ATOM 2193 C CA . GLY A 1 291 ? -40.938 -30.195 -60.356 1.00 41.06 291 GLY A CA 1
ATOM 2194 C C . GLY A 1 291 ? -41.438 -29.134 -61.316 1.00 37.95 291 GLY A C 1
ATOM 2195 O O . GLY A 1 291 ? -41.000 -29.078 -62.464 1.00 43.98 291 GLY A O 1
ATOM 2196 N N . ASP A 1 292 ? -42.349 -28.284 -60.852 1.00 39.95 292 ASP A N 1
ATOM 2197 C CA . ASP A 1 292 ? -42.945 -27.290 -61.740 1.00 38.56 292 ASP A CA 1
ATOM 2198 C C . ASP A 1 292 ? -42.939 -25.868 -61.170 1.00 35.20 292 ASP A C 1
ATOM 2199 O O . ASP A 1 292 ? -43.680 -25.006 -61.634 1.00 32.58 292 ASP A O 1
ATOM 2204 N N . GLU A 1 293 ? -42.098 -25.630 -60.165 1.00 33.04 293 GLU A N 1
ATOM 2205 C CA . GLU A 1 293 ? -41.893 -24.282 -59.641 1.00 32.50 293 GLU A CA 1
ATOM 2206 C C . GLU A 1 293 ? -40.414 -23.939 -59.735 1.00 28.62 293 GLU A C 1
ATOM 2207 O O . GLU A 1 293 ? -39.869 -23.891 -60.838 1.00 31.94 293 GLU A O 1
ATOM 2213 N N . CYS A 1 294 ? -39.750 -23.708 -58.603 1.00 32.53 294 CYS A N 1
ATOM 2214 C CA . CYS A 1 294 ? -38.334 -23.334 -58.660 1.00 30.23 294 CYS A CA 1
ATOM 2215 C C . CYS A 1 294 ? -37.420 -24.526 -58.923 1.00 31.93 294 CYS A C 1
ATOM 2216 O O . CYS A 1 294 ? -37.674 -25.630 -58.435 1.00 32.33 294 CYS A O 1
ATOM 2219 N N . HIS A 1 295 ? -36.360 -24.304 -59.698 1.00 27.71 295 HIS A N 1
ATOM 2220 C CA . HIS A 1 295 ? -35.361 -25.339 -59.939 1.00 28.72 295 HIS A CA 1
ATOM 2221 C C . HIS A 1 295 ? -34.524 -25.566 -58.679 1.00 33.85 295 HIS A C 1
ATOM 2222 O O . HIS A 1 295 ? -34.076 -26.682 -58.404 1.00 31.55 295 HIS A O 1
ATOM 2229 N N . MET A 1 296 ? -34.294 -24.491 -57.932 1.00 27.58 296 MET A N 1
ATOM 2230 C CA . MET A 1 296 ? -33.435 -24.554 -56.747 1.00 30.13 296 MET A CA 1
ATOM 2231 C C . MET A 1 296 ? -34.053 -23.816 -55.581 1.00 26.67 296 MET A C 1
ATOM 2232 O O . MET A 1 296 ? -34.860 -22.901 -55.764 1.00 30.80 296 MET A O 1
ATOM 2237 N N . ALA A 1 297 ? -33.660 -24.208 -54.375 1.00 23.48 297 ALA A N 1
ATOM 2238 C CA . ALA A 1 297 ? -34.026 -23.480 -53.168 1.00 27.02 297 ALA A CA 1
ATOM 2239 C C . ALA A 1 297 ? -32.894 -23.659 -52.172 1.00 25.74 297 ALA A C 1
ATOM 2240 O O . ALA A 1 297 ? -32.148 -24.642 -52.244 1.00 26.72 297 ALA A O 1
ATOM 2242 N N . PHE A 1 298 ? -32.760 -22.724 -51.242 1.00 24.80 298 PHE A N 1
ATOM 2243 C CA . PHE A 1 298 ? -31.661 -22.801 -50.277 1.00 29.53 298 PHE A CA 1
ATOM 2244 C C . PHE A 1 298 ? -31.954 -23.613 -49.017 1.00 26.17 298 PHE A C 1
ATOM 2245 O O . PHE A 1 298 ? -33.053 -23.570 -48.466 1.00 28.51 298 PHE A O 1
ATOM 2253 N N . HIS A 1 299 ? -30.942 -24.358 -48.591 1.00 26.60 299 HIS A N 1
ATOM 2254 C CA . HIS A 1 299 ? -30.978 -25.129 -47.353 1.00 25.36 299 HIS A CA 1
ATOM 2255 C C . HIS A 1 299 ? -30.345 -24.302 -46.233 1.00 27.54 299 HIS A C 1
ATOM 2256 O O . HIS A 1 299 ? -29.159 -24.438 -45.937 1.00 30.23 299 HIS A O 1
ATOM 2263 N N . PHE A 1 300 ? -31.151 -23.451 -45.609 1.00 25.26 300 PHE A N 1
ATOM 2264 C CA . PHE A 1 300 ? -30.646 -22.500 -44.624 1.00 28.32 300 PHE A CA 1
ATOM 2265 C C . PHE A 1 300 ? -30.044 -23.071 -43.323 1.00 27.59 300 PHE A C 1
ATOM 2266 O O . PHE A 1 300 ? -29.076 -22.502 -42.803 1.00 28.00 300 PHE A O 1
ATOM 2274 N N . PRO A 1 301 ? -30.585 -24.190 -42.794 1.00 31.86 301 PRO A N 1
ATOM 2275 C CA . PRO A 1 301 ? -30.063 -24.642 -41.494 1.00 25.28 301 PRO A CA 1
ATOM 2276 C C . PRO A 1 301 ? -28.692 -25.288 -41.543 1.00 24.65 301 PRO A C 1
ATOM 2277 O O . PRO A 1 301 ? -28.160 -25.601 -40.471 1.00 29.40 301 PRO A O 1
ATOM 2281 N N . LEU A 1 302 ? -28.141 -25.517 -42.732 1.00 26.30 302 LEU A N 1
ATOM 2282 C CA . LEU A 1 302 ? -26.895 -26.276 -42.859 1.00 24.82 302 LEU A CA 1
ATOM 2283 C C . LEU A 1 302 ? -25.731 -25.648 -42.082 1.00 29.50 302 LEU A C 1
ATOM 2284 O O . LEU A 1 302 ? -25.081 -26.327 -41.294 1.00 26.31 302 LEU A O 1
ATOM 2289 N N . MET A 1 303 ? -25.457 -24.363 -42.306 1.00 24.85 303 MET A N 1
ATOM 2290 C CA . MET A 1 303 ? -24.344 -23.715 -41.610 1.00 26.86 303 MET A CA 1
ATOM 2291 C C . MET A 1 303 ? -24.524 -23.657 -40.085 1.00 22.58 303 MET A C 1
ATOM 2292 O O . MET A 1 303 ? -23.596 -23.992 -39.353 1.00 25.05 303 MET A O 1
ATOM 2297 N N . PRO A 1 304 ? -25.710 -23.240 -39.602 1.00 25.54 304 PRO A N 1
ATOM 2298 C CA . PRO A 1 304 ? -25.889 -23.295 -38.146 1.00 25.69 304 PRO A CA 1
ATOM 2299 C C . PRO A 1 304 ? -25.617 -24.690 -37.557 1.00 26.25 304 PRO A C 1
ATOM 2300 O O . PRO A 1 304 ? -25.045 -24.794 -36.475 1.00 26.01 304 PRO A O 1
ATOM 2304 N N . ARG A 1 305 ? -26.004 -25.745 -38.263 1.00 25.69 305 ARG A N 1
ATOM 2305 C CA . ARG A 1 305 ? -25.751 -27.099 -37.769 1.00 23.57 305 ARG A CA 1
ATOM 2306 C C . ARG A 1 305 ? -24.277 -27.487 -37.858 1.00 25.46 305 ARG A C 1
ATOM 2307 O O . ARG A 1 305 ? -23.756 -28.146 -36.959 1.00 25.33 305 ARG A O 1
ATOM 2315 N N . ILE A 1 306 ? -23.600 -27.107 -38.938 1.00 24.98 306 ILE A N 1
ATOM 2316 C CA . ILE A 1 306 ? -22.160 -27.379 -39.030 1.00 26.93 306 ILE A CA 1
ATOM 2317 C C . ILE A 1 306 ? -21.433 -26.609 -37.928 1.00 30.51 306 ILE A C 1
ATOM 2318 O O . ILE A 1 306 ? -20.548 -27.138 -37.258 1.00 25.10 306 ILE A O 1
ATOM 2323 N N . PHE A 1 307 ? -21.817 -25.352 -37.747 1.00 25.33 307 PHE A N 1
ATOM 2324 C CA . PHE A 1 307 ? -21.212 -24.531 -36.716 1.00 27.18 307 PHE A CA 1
ATOM 2325 C C . PHE A 1 307 ? -21.367 -25.183 -35.332 1.00 29.66 307 PHE A C 1
ATOM 2326 O O . PHE A 1 307 ? -20.393 -25.298 -34.583 1.00 27.62 307 PHE A O 1
ATOM 2334 N N . MET A 1 308 ? -22.571 -25.643 -35.002 1.00 26.99 308 MET A N 1
ATOM 2335 C CA . MET A 1 308 ? -22.793 -26.292 -33.708 1.00 31.43 308 MET A CA 1
ATOM 2336 C C . MET A 1 308 ? -22.116 -27.666 -33.579 1.00 31.37 308 MET A C 1
ATOM 2337 O O . MET A 1 308 ? -21.674 -28.032 -32.492 1.00 33.42 308 MET A O 1
ATOM 2342 N N . ALA A 1 309 ? -22.025 -28.407 -34.683 1.00 26.30 309 ALA A N 1
ATOM 2343 C CA . ALA A 1 309 ? -21.310 -29.686 -34.722 1.00 28.02 309 ALA A CA 1
ATOM 2344 C C . ALA A 1 309 ? -19.837 -29.534 -34.330 1.00 30.27 309 ALA A C 1
ATOM 2345 O O . ALA A 1 309 ? -19.278 -30.374 -33.614 1.00 33.94 309 ALA A O 1
ATOM 2347 N N . VAL A 1 310 ? -19.203 -28.474 -34.819 1.00 25.46 310 VAL A N 1
ATOM 2348 C CA . VAL A 1 310 ? -17.816 -28.180 -34.467 1.00 26.89 310 VAL A CA 1
ATOM 2349 C C . VAL A 1 310 ? -17.706 -27.675 -33.035 1.00 30.72 310 VAL A C 1
ATOM 2350 O O . VAL A 1 310 ? -16.788 -28.055 -32.300 1.00 32.39 310 VAL A O 1
ATOM 2354 N N . ARG A 1 311 ? -18.649 -26.831 -32.625 1.00 29.68 311 ARG A N 1
ATOM 2355 C CA . ARG A 1 311 ? -18.634 -26.333 -31.252 1.00 34.57 311 ARG A CA 1
ATOM 2356 C C . ARG A 1 311 ? -18.760 -27.500 -30.268 1.00 34.37 311 ARG A C 1
ATOM 2357 O O . ARG A 1 311 ? -18.106 -27.515 -29.229 1.00 33.14 311 ARG A O 1
ATOM 2365 N N . ARG A 1 312 ? -19.565 -28.495 -30.624 1.00 33.02 312 ARG A N 1
ATOM 2366 C CA . ARG A 1 312 ? -19.818 -29.637 -29.742 1.00 36.00 312 ARG A CA 1
ATOM 2367 C C . ARG A 1 312 ? -18.949 -30.856 -30.058 1.00 39.89 312 ARG A C 1
ATOM 2368 O O . ARG A 1 312 ? -19.005 -31.862 -29.346 1.00 33.89 312 ARG A O 1
ATOM 2376 N N . GLU A 1 313 ? -18.151 -30.766 -31.120 1.00 30.14 313 GLU A N 1
ATOM 2377 C CA . GLU A 1 313 ? -17.296 -31.877 -31.547 1.00 28.49 313 GLU A CA 1
ATOM 2378 C C . GLU A 1 313 ? -18.087 -33.172 -31.771 1.00 35.83 313 GLU A C 1
ATOM 2379 O O . GLU A 1 313 ? -17.660 -34.265 -31.373 1.00 32.42 313 GLU A O 1
ATOM 2385 N N . SER A 1 314 ? -19.236 -33.033 -32.424 1.00 29.45 314 SER A N 1
ATOM 2386 C CA . SER A 1 314 ? -20.145 -34.152 -32.683 1.00 31.93 314 SER A CA 1
ATOM 2387 C C . SER A 1 314 ? -20.732 -34.040 -34.089 1.00 33.56 314 SER A C 1
ATOM 2388 O O . SER A 1 314 ? -21.145 -32.961 -34.504 1.00 32.80 314 SER A O 1
ATOM 2391 N N . ARG A 1 315 ? -20.773 -35.151 -34.817 1.00 30.13 315 ARG A N 1
ATOM 2392 C CA . ARG A 1 315 ? -21.309 -35.159 -36.178 1.00 30.12 315 ARG A CA 1
ATOM 2393 C C . ARG A 1 315 ? -22.824 -35.047 -36.218 1.00 31.43 315 ARG A C 1
ATOM 2394 O O . ARG A 1 315 ? -23.400 -34.778 -37.273 1.00 31.27 315 ARG A O 1
ATOM 2402 N N . PHE A 1 316 ? -23.473 -35.254 -35.077 1.00 34.00 316 PHE A N 1
ATOM 2403 C CA . PHE A 1 316 ? -24.935 -35.388 -35.058 1.00 36.17 316 PHE A CA 1
ATOM 2404 C C . PHE A 1 316 ? -25.768 -34.204 -35.581 1.00 31.02 316 PHE A C 1
ATOM 2405 O O . PHE A 1 316 ? -26.745 -34.421 -36.315 1.00 30.80 316 PHE A O 1
ATOM 2413 N N . PRO A 1 317 ? -25.402 -32.963 -35.214 1.00 31.67 317 PRO A N 1
ATOM 2414 C CA . PRO A 1 317 ? -26.173 -31.859 -35.796 1.00 29.63 317 PRO A CA 1
ATOM 2415 C C . PRO A 1 317 ? -26.151 -31.866 -37.323 1.00 27.27 317 PRO A C 1
ATOM 2416 O O . PRO A 1 317 ? -27.159 -31.487 -37.918 1.00 29.26 317 PRO A O 1
ATOM 2420 N N . ILE A 1 318 ? -25.057 -32.305 -37.945 1.00 28.84 318 ILE A N 1
ATOM 2421 C CA . ILE A 1 318 ? -25.016 -32.399 -39.412 1.00 29.07 318 ILE A CA 1
ATOM 2422 C C . ILE A 1 318 ? -25.755 -33.643 -39.931 1.00 33.35 318 ILE A C 1
ATOM 2423 O O . ILE A 1 318 ? -26.577 -33.541 -40.844 1.00 28.49 318 ILE A O 1
ATOM 2428 N N . SER A 1 319 ? -25.447 -34.807 -39.358 1.00 29.30 319 SER A N 1
ATOM 2429 C CA . SER A 1 319 ? -26.122 -36.064 -39.709 1.00 34.46 319 SER A CA 1
ATOM 2430 C C . SER A 1 319 ? -27.637 -35.927 -39.688 1.00 31.71 319 SER A C 1
ATOM 2431 O O . SER A 1 319 ? -28.331 -36.361 -40.610 1.00 37.14 319 SER A O 1
ATOM 2434 N N . GLU A 1 320 ? -28.142 -35.332 -38.618 1.00 32.14 320 GLU A N 1
ATOM 2435 C CA . GLU A 1 320 ? -29.577 -35.245 -38.409 1.00 37.04 320 GLU A CA 1
ATOM 2436 C C . GLU A 1 320 ? -30.260 -34.313 -39.411 1.00 37.69 320 GLU A C 1
ATOM 2437 O O . GLU A 1 320 ? -31.347 -34.618 -39.900 1.00 33.12 320 GLU A O 1
ATOM 2443 N N . ILE A 1 321 ? -29.632 -33.181 -39.727 1.00 32.08 321 ILE A N 1
ATOM 2444 C CA . ILE A 1 321 ? -30.282 -32.216 -40.610 1.00 28.01 321 ILE A CA 1
ATOM 2445 C C . ILE A 1 321 ? -30.373 -32.781 -42.027 1.00 30.04 321 ILE A C 1
ATOM 2446 O O . ILE A 1 321 ? -31.362 -32.559 -42.732 1.00 37.51 321 ILE A O 1
ATOM 2451 N N . LEU A 1 322 ? -29.359 -33.546 -42.417 1.00 30.34 322 LEU A N 1
ATOM 2452 C CA . LEU A 1 322 ? -29.322 -34.170 -43.732 1.00 33.36 322 LEU A CA 1
ATOM 2453 C C . LEU A 1 322 ? -30.302 -35.339 -43.809 1.00 40.11 322 LEU A C 1
ATOM 2454 O O . LEU A 1 322 ? -31.011 -35.506 -44.803 1.00 37.41 322 LEU A O 1
ATOM 2459 N N . ALA A 1 323 ? -30.335 -36.148 -42.756 1.00 35.68 323 ALA A N 1
ATOM 2460 C CA . ALA A 1 323 ? -31.214 -37.313 -42.727 1.00 38.68 323 ALA A CA 1
ATOM 2461 C C . ALA A 1 323 ? -32.685 -36.907 -42.713 1.00 37.97 323 ALA A C 1
ATOM 2462 O O . ALA A 1 323 ? -33.533 -37.593 -43.287 1.00 41.37 323 ALA A O 1
ATOM 2464 N N . GLN A 1 324 ? -32.985 -35.791 -42.054 1.00 35.79 324 GLN A N 1
ATOM 2465 C CA . GLN A 1 324 ? -34.364 -35.326 -41.925 1.00 35.64 324 GLN A CA 1
ATOM 2466 C C . GLN A 1 324 ? -34.848 -34.454 -43.087 1.00 33.67 324 GLN A C 1
ATOM 2467 O O . GLN A 1 324 ? -36.009 -34.061 -43.127 1.00 38.63 324 GLN A O 1
ATOM 2473 N N . THR A 1 325 ? -33.961 -34.154 -44.027 1.00 35.29 325 THR A N 1
ATOM 2474 C CA . THR A 1 325 ? -34.351 -33.408 -45.223 1.00 35.71 325 THR A CA 1
ATOM 2475 C C . THR A 1 325 ? -35.068 -34.327 -46.213 1.00 34.13 325 THR A C 1
ATOM 2476 O O . THR A 1 325 ? -34.502 -35.321 -46.657 1.00 36.20 325 THR A O 1
ATOM 2480 N N . PRO A 1 326 ? -36.318 -33.991 -46.566 1.00 36.48 326 PRO A N 1
ATOM 2481 C CA . PRO A 1 326 ? -37.104 -34.838 -47.474 1.00 37.62 326 PRO A CA 1
ATOM 2482 C C . PRO A 1 326 ? -36.531 -34.865 -48.889 1.00 40.31 326 PRO A C 1
ATOM 2483 O O . PRO A 1 326 ? -35.779 -33.964 -49.261 1.00 36.76 326 PRO A O 1
ATOM 2487 N N . PRO A 1 327 ? -36.866 -35.903 -49.669 1.00 40.66 327 PRO A N 1
ATOM 2488 C CA . PRO A 1 327 ? -36.431 -35.966 -51.071 1.00 36.69 327 PRO A CA 1
ATOM 2489 C C . PRO A 1 327 ? -37.042 -34.830 -51.881 1.00 32.73 327 PRO A C 1
ATOM 2490 O O . PRO A 1 327 ? -38.158 -34.406 -51.585 1.00 38.82 327 PRO A O 1
ATOM 2494 N N . ILE A 1 328 ? -36.324 -34.349 -52.890 1.00 37.08 328 ILE A N 1
ATOM 2495 C CA . ILE A 1 328 ? -36.828 -33.301 -53.769 1.00 34.73 328 ILE A CA 1
ATOM 2496 C C . ILE A 1 328 ? -36.879 -33.853 -55.198 1.00 36.04 328 ILE A C 1
ATOM 2497 O O . ILE A 1 328 ? -36.275 -34.889 -55.471 1.00 37.56 328 ILE A O 1
ATOM 2502 N N . PRO A 1 329 ? -37.596 -33.172 -56.114 1.00 38.21 329 PRO A N 1
ATOM 2503 C CA . PRO A 1 329 ? -37.656 -33.651 -57.506 1.00 38.96 329 PRO A CA 1
ATOM 2504 C C . PRO A 1 329 ? -36.273 -33.869 -58.129 1.00 43.17 329 PRO A C 1
ATOM 2505 O O . PRO A 1 329 ? -35.330 -33.153 -57.799 1.00 41.45 329 PRO A O 1
ATOM 2509 N N . ASP A 1 330 ? -36.145 -34.855 -59.011 1.00 50.33 330 ASP A N 1
ATOM 2510 C CA . ASP A 1 330 ? -34.820 -35.253 -59.497 1.00 50.73 330 ASP A CA 1
ATOM 2511 C C . ASP A 1 330 ? -34.114 -34.205 -60.367 1.00 45.48 330 ASP A C 1
ATOM 2512 O O . ASP A 1 330 ? -32.889 -34.203 -60.470 1.00 55.66 330 ASP A O 1
ATOM 2517 N N . THR A 1 331 ? -34.885 -33.314 -60.979 1.00 39.67 331 THR A N 1
ATOM 2518 C CA . THR A 1 331 ? -34.314 -32.237 -61.784 1.00 48.33 331 THR A CA 1
ATOM 2519 C C . THR A 1 331 ? -34.039 -30.982 -60.937 1.00 41.78 331 THR A C 1
ATOM 2520 O O . THR A 1 331 ? -33.584 -29.962 -61.452 1.00 43.99 331 THR A O 1
ATOM 2524 N N . ALA A 1 332 ? -34.316 -31.071 -59.639 1.00 37.78 332 ALA A N 1
ATOM 2525 C CA . ALA A 1 332 ? -34.137 -29.944 -58.717 1.00 33.73 332 ALA A CA 1
ATOM 2526 C C . ALA A 1 332 ? -32.838 -30.079 -57.912 1.00 33.09 332 ALA A C 1
ATOM 2527 O O . ALA A 1 332 ? -32.213 -31.133 -57.918 1.00 32.66 332 ALA A O 1
ATOM 2529 N N . GLN A 1 333 ? -32.444 -29.014 -57.209 1.00 28.32 333 GLN A N 1
ATOM 2530 C CA . GLN A 1 333 ? -31.175 -29.005 -56.470 1.00 29.27 333 GLN A CA 1
ATOM 2531 C C . GLN A 1 333 ? -31.229 -28.032 -55.285 1.00 29.45 333 GLN A C 1
ATOM 2532 O O . GLN A 1 333 ? -31.772 -26.932 -55.415 1.00 27.09 333 GLN A O 1
ATOM 2538 N N . TRP A 1 334 ? -30.683 -28.430 -54.135 1.00 28.39 334 TRP A N 1
ATOM 2539 C CA . TRP A 1 334 ? -30.570 -27.505 -53.006 1.00 29.24 334 TRP A CA 1
ATOM 2540 C C . TRP A 1 334 ? -29.389 -26.588 -53.283 1.00 27.42 334 TRP A C 1
ATOM 2541 O O . TRP A 1 334 ? -28.400 -27.019 -53.882 1.00 26.07 334 TRP A O 1
ATOM 2552 N N . GLY A 1 335 ? -29.494 -25.333 -52.848 1.00 27.12 335 GLY A N 1
ATOM 2553 C CA . GLY A 1 335 ? -28.340 -24.450 -52.809 1.00 24.39 335 GLY A CA 1
ATOM 2554 C C . GLY A 1 335 ? -27.837 -24.409 -51.383 1.00 23.15 335 GLY A C 1
ATOM 2555 O O . GLY A 1 335 ? -28.634 -24.433 -50.448 1.00 25.94 335 GLY A O 1
ATOM 2556 N N . ILE A 1 336 ? -26.520 -24.358 -51.203 1.00 24.57 336 ILE A N 1
ATOM 2557 C CA . ILE A 1 336 ? -25.973 -24.312 -49.851 1.00 23.88 336 ILE A CA 1
ATOM 2558 C C . ILE A 1 336 ? -24.876 -23.255 -49.729 1.00 22.92 336 ILE A C 1
ATOM 2559 O O . ILE A 1 336 ? -24.186 -22.948 -50.701 1.00 22.94 336 ILE A O 1
ATOM 2564 N N . PHE A 1 337 ? -24.747 -22.683 -48.538 1.00 23.83 337 PHE A N 1
ATOM 2565 C CA . PHE A 1 337 ? -23.742 -21.651 -48.296 1.00 24.35 337 PHE A CA 1
ATOM 2566 C C . PHE A 1 337 ? -23.344 -21.529 -46.821 1.00 24.67 337 PHE A C 1
ATOM 2567 O O . PHE A 1 337 ? -24.080 -21.960 -45.936 1.00 24.44 337 PHE A O 1
ATOM 2575 N N . LEU A 1 338 ? -22.175 -20.943 -46.566 1.00 20.46 338 LEU A N 1
ATOM 2576 C CA . LEU A 1 338 ? -21.652 -20.892 -45.199 1.00 22.93 338 LEU A CA 1
ATOM 2577 C C . LEU A 1 338 ? -22.058 -19.604 -44.493 1.00 26.42 338 LEU A C 1
ATOM 2578 O O . LEU A 1 338 ? -21.203 -18.804 -44.107 1.00 26.63 338 LEU A O 1
ATOM 2583 N N . ARG A 1 339 ? -23.368 -19.400 -44.340 1.00 24.14 339 ARG A N 1
ATOM 2584 C CA . ARG A 1 339 ? -23.896 -18.243 -43.615 1.00 23.36 339 ARG A CA 1
ATOM 2585 C C . ARG A 1 339 ? -25.008 -18.669 -42.658 1.00 26.36 339 ARG A C 1
ATOM 2586 O O . ARG A 1 339 ? -25.747 -19.627 -42.926 1.00 25.35 339 ARG A O 1
ATOM 2594 N N . ASN A 1 340 ? -25.127 -17.941 -41.552 1.00 22.03 340 ASN A N 1
ATOM 2595 C CA . ASN A 1 340 ? -26.128 -18.242 -40.537 1.00 23.63 340 ASN A CA 1
ATOM 2596 C C . ASN A 1 340 ? -27.389 -17.407 -40.658 1.00 26.43 340 ASN A C 1
ATOM 2597 O O . ASN A 1 340 ? -28.333 -17.597 -39.896 1.00 28.42 340 ASN A O 1
ATOM 2602 N N . HIS A 1 341 ? -27.405 -16.469 -41.603 1.00 23.61 341 HIS A N 1
ATOM 2603 C CA . HIS A 1 341 ? -28.546 -15.565 -41.742 1.00 22.78 341 HIS A CA 1
ATOM 2604 C C . HIS A 1 341 ? -28.910 -15.344 -43.198 1.00 25.74 341 HIS A C 1
ATOM 2605 O O . HIS A 1 341 ? -28.040 -15.301 -44.070 1.00 24.99 341 HIS A O 1
ATOM 2612 N N . ASP A 1 342 ? -30.210 -15.204 -43.433 1.00 24.05 342 ASP A N 1
ATOM 2613 C CA . ASP A 1 342 ? -30.767 -14.805 -44.718 1.00 25.82 342 ASP A CA 1
ATOM 2614 C C . ASP A 1 342 ? -30.445 -13.320 -44.900 1.00 24.64 342 ASP A C 1
ATOM 2615 O O . ASP A 1 342 ? -30.610 -12.539 -43.972 1.00 25.80 342 ASP A O 1
ATOM 2620 N N . GLU A 1 343 ? -29.973 -12.925 -46.079 1.00 26.22 343 GLU A N 1
ATOM 2621 C CA . GLU A 1 343 ? -29.553 -11.537 -46.292 1.00 31.15 343 GLU A CA 1
ATOM 2622 C C . GLU A 1 343 ? -30.685 -10.517 -46.406 1.00 29.03 343 GLU A C 1
ATOM 2623 O O . GLU A 1 343 ? -30.464 -9.323 -46.215 1.00 31.07 343 GLU A O 1
ATOM 2629 N N . LEU A 1 344 ? -31.892 -10.978 -46.726 1.00 25.78 344 LEU A N 1
ATOM 2630 C CA . LEU A 1 344 ? -33.039 -10.072 -46.829 1.00 30.78 344 LEU A CA 1
ATOM 2631 C C . LEU A 1 344 ? -33.521 -9.617 -45.451 1.00 29.23 344 LEU A C 1
ATOM 2632 O O . LEU A 1 344 ? -33.699 -8.422 -45.200 1.00 33.72 344 LEU A O 1
ATOM 2637 N N . THR A 1 345 ? -33.753 -10.584 -44.563 1.00 24.86 345 THR A N 1
ATOM 2638 C CA . THR A 1 345 ? -34.3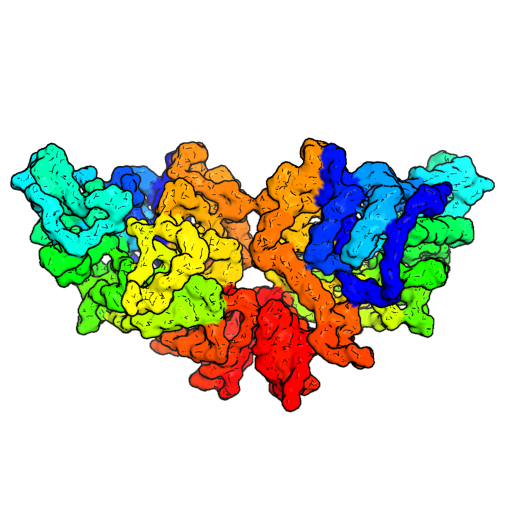84 -10.308 -43.268 1.00 24.02 345 THR A CA 1
ATOM 2639 C C . THR A 1 345 ? -33.419 -10.319 -42.082 1.00 23.06 345 THR A C 1
ATOM 2640 O O . THR A 1 345 ? -33.797 -9.918 -40.981 1.00 24.00 345 THR A O 1
ATOM 2644 N N . LEU A 1 346 ? -32.202 -10.812 -42.310 1.00 23.38 346 LEU A N 1
ATOM 2645 C CA . LEU A 1 346 ? -31.203 -10.961 -41.250 1.00 25.89 346 LEU A CA 1
ATOM 2646 C C . LEU A 1 346 ? -31.697 -11.899 -40.148 1.00 27.84 346 LEU A C 1
ATOM 2647 O O . LEU A 1 346 ? -31.354 -11.728 -38.976 1.00 25.53 346 LEU A O 1
ATOM 2652 N N . GLU A 1 347 ? -32.499 -12.892 -40.529 1.00 25.69 347 GLU A N 1
ATOM 2653 C CA . GLU A 1 347 ? -33.011 -13.869 -39.568 1.00 25.91 347 GLU A CA 1
ATOM 2654 C C . GLU A 1 347 ? -32.344 -15.211 -39.779 1.00 26.18 347 GLU A C 1
ATOM 2655 O O . GLU A 1 347 ? -32.053 -15.586 -40.917 1.00 27.10 347 GLU A O 1
ATOM 2661 N N . MET A 1 348 ? -32.096 -15.941 -38.692 1.00 23.50 348 MET A N 1
ATOM 2662 C CA . MET A 1 348 ? -31.654 -17.329 -38.816 1.00 23.46 348 MET A CA 1
ATOM 2663 C C . MET A 1 348 ? -32.865 -18.245 -38.766 1.00 30.34 348 MET A C 1
ATOM 2664 O O . MET A 1 348 ? -33.703 -18.115 -37.889 1.00 30.96 348 MET A O 1
ATOM 2669 N N . VAL A 1 349 ? -32.951 -19.175 -39.706 1.00 30.36 349 VAL A N 1
ATOM 2670 C CA . VAL A 1 349 ? -34.069 -20.112 -39.744 1.00 34.05 349 VAL A CA 1
ATOM 2671 C C . VAL A 1 349 ? -34.057 -20.964 -38.475 1.00 33.69 349 VAL A C 1
ATOM 2672 O O . VAL A 1 349 ? -32.997 -21.257 -37.925 1.00 37.76 349 VAL A O 1
ATOM 2676 N N . THR A 1 350 ? -35.238 -21.316 -37.984 1.00 37.33 350 THR A N 1
ATOM 2677 C CA . THR A 1 350 ? -35.346 -22.327 -36.937 1.00 40.56 350 THR A CA 1
ATOM 2678 C C . THR A 1 350 ? -36.781 -22.810 -36.841 1.00 42.59 350 THR A C 1
ATOM 2679 O O . THR A 1 350 ? -37.651 -22.340 -37.573 1.00 40.02 350 THR A O 1
ATOM 2683 N N . ASP A 1 351 ? -37.016 -23.752 -35.936 1.00 40.86 351 ASP A N 1
ATOM 2684 C CA . ASP A 1 351 ? -38.332 -24.348 -35.772 1.00 43.49 351 ASP A CA 1
ATOM 2685 C C . ASP A 1 351 ? -38.449 -24.924 -34.367 1.00 42.12 351 ASP A C 1
ATOM 2686 O O . ASP A 1 351 ? -37.747 -25.872 -34.016 1.00 40.25 351 ASP A O 1
ATOM 2691 N N . GLU A 1 352 ? -39.333 -24.337 -33.567 1.00 40.51 352 GLU A N 1
ATOM 2692 C CA . GLU A 1 352 ? -39.534 -24.751 -32.182 1.00 45.65 352 GLU A CA 1
ATOM 2693 C C . GLU A 1 352 ? -39.853 -26.238 -32.060 1.00 48.68 352 GLU A C 1
ATOM 2694 O O . GLU A 1 352 ? -39.427 -26.895 -31.112 1.00 45.77 352 GLU A O 1
ATOM 2700 N N . GLU A 1 353 ? -40.581 -26.770 -33.038 1.00 45.61 353 GLU A N 1
ATOM 2701 C CA . GLU A 1 353 ? -41.054 -28.148 -32.968 1.00 47.51 353 GLU A CA 1
ATOM 2702 C C . GLU A 1 353 ? -40.153 -29.186 -33.645 1.00 48.91 353 GLU A C 1
ATOM 2703 O O . GLU A 1 353 ? -40.053 -30.318 -33.168 1.00 47.26 353 GLU A O 1
ATOM 2709 N N . ARG A 1 354 ? -39.495 -28.811 -34.740 1.00 42.32 354 ARG A N 1
ATOM 2710 C CA . ARG A 1 354 ? -38.751 -29.788 -35.544 1.00 44.83 354 ARG A CA 1
ATOM 2711 C C . ARG A 1 354 ? -37.227 -29.680 -35.478 1.00 40.25 354 ARG A C 1
ATOM 2712 O O . ARG A 1 354 ? -36.519 -30.516 -36.049 1.00 39.80 354 ARG A O 1
ATOM 2720 N N . ASP A 1 355 ? -36.730 -28.657 -34.790 1.00 41.35 355 ASP A N 1
ATOM 2721 C CA . ASP A 1 355 ? -35.291 -28.459 -34.633 1.00 41.12 355 ASP A CA 1
ATOM 2722 C C . ASP A 1 355 ? -34.864 -28.828 -33.218 1.00 32.84 355 ASP A C 1
ATOM 2723 O O . ASP A 1 355 ? -35.131 -28.079 -32.279 1.00 36.17 355 ASP A O 1
ATOM 2728 N N . TYR A 1 356 ? -34.194 -29.969 -33.063 1.00 39.10 356 TYR A N 1
ATOM 2729 C CA . TYR A 1 356 ? -33.748 -30.398 -31.736 1.00 36.86 356 TYR A CA 1
ATOM 2730 C C . TYR A 1 356 ? -32.704 -29.451 -31.137 1.00 42.48 356 TYR A C 1
ATOM 2731 O O . TYR A 1 356 ? -32.530 -29.406 -29.919 1.00 38.60 356 TYR A O 1
ATOM 2740 N N . MET A 1 357 ? -32.042 -28.674 -31.995 1.00 35.65 357 MET A N 1
ATOM 2741 C CA . MET A 1 357 ? -31.043 -27.701 -31.549 1.00 38.90 357 MET A CA 1
ATOM 2742 C C . MET A 1 357 ? -31.635 -26.331 -31.199 1.00 38.17 357 MET A C 1
ATOM 2743 O O . MET A 1 357 ? -30.898 -25.406 -30.858 1.00 35.82 357 MET A O 1
ATOM 2748 N N . TYR A 1 358 ? -32.959 -26.216 -31.279 1.00 34.45 358 TYR A N 1
ATOM 2749 C CA . TYR A 1 358 ? -33.673 -24.949 -31.078 1.00 38.94 358 TYR A CA 1
ATOM 2750 C C . TYR A 1 358 ? -33.201 -24.097 -29.896 1.00 44.75 358 TYR A C 1
ATOM 2751 O O . TYR A 1 358 ? -32.932 -22.904 -30.053 1.00 39.97 358 TYR A O 1
ATOM 2760 N N . ALA A 1 359 ? -33.096 -24.707 -28.718 1.00 34.84 359 ALA A N 1
ATOM 2761 C CA . ALA A 1 359 ? -32.714 -23.966 -27.518 1.00 42.05 359 ALA A CA 1
ATOM 2762 C C . ALA A 1 359 ? -31.201 -23.879 -27.330 1.00 41.17 359 ALA A C 1
ATOM 2763 O O . ALA A 1 359 ? -30.718 -23.169 -26.445 1.00 40.22 359 ALA A O 1
ATOM 2765 N N . GLU A 1 360 ? -30.460 -24.603 -28.163 1.00 36.51 360 GLU A N 1
ATOM 2766 C CA . GLU A 1 360 ? -29.011 -24.738 -27.996 1.00 41.00 360 GLU A CA 1
ATOM 2767 C C . GLU A 1 360 ? -28.187 -23.556 -28.524 1.00 37.63 360 GLU A C 1
ATOM 2768 O O . GLU A 1 360 ? -27.118 -23.243 -27.990 1.00 30.88 360 GLU A O 1
ATOM 2774 N N . TYR A 1 361 ? -28.685 -22.906 -29.570 1.00 35.82 361 TYR A N 1
ATOM 2775 C CA . TYR A 1 361 ? -27.982 -21.778 -30.175 1.00 37.18 361 TYR A CA 1
ATOM 2776 C C . TYR A 1 361 ? -27.729 -20.651 -29.172 1.00 38.47 361 TYR A C 1
ATOM 2777 O O . TYR A 1 361 ? -26.666 -20.040 -29.172 1.00 39.39 361 TYR A O 1
ATOM 2786 N N . ALA A 1 362 ? -28.699 -20.399 -28.298 1.00 40.63 362 ALA A N 1
ATOM 2787 C CA . ALA A 1 362 ? -28.590 -19.316 -27.321 1.00 43.49 362 ALA A CA 1
ATOM 2788 C C . ALA A 1 362 ? -27.552 -19.604 -26.231 1.00 41.22 362 ALA A C 1
ATOM 2789 O O . ALA A 1 362 ? -27.092 -18.690 -25.550 1.00 43.84 362 ALA A O 1
ATOM 2791 N N . LYS A 1 363 ? -27.190 -20.871 -26.068 1.00 38.32 363 LYS A N 1
ATOM 2792 C CA . LYS A 1 363 ? -26.216 -21.260 -25.055 1.00 41.17 363 LYS A CA 1
ATOM 2793 C C . LYS A 1 363 ? -24.785 -21.065 -25.538 1.00 42.59 363 LYS A C 1
ATOM 2794 O O . LYS A 1 363 ? -23.834 -21.173 -24.758 1.00 41.06 363 LYS A O 1
ATOM 2800 N N . ASP A 1 364 ? -24.640 -20.785 -26.829 1.00 36.52 364 ASP A N 1
ATOM 2801 C CA . ASP A 1 364 ? -23.326 -20.602 -27.431 1.00 40.09 364 ASP A CA 1
ATOM 2802 C C . ASP A 1 364 ? -23.024 -19.117 -27.558 1.00 38.12 364 ASP A C 1
ATOM 2803 O O . ASP A 1 364 ? -23.694 -18.405 -28.304 1.00 33.87 364 ASP A O 1
ATOM 2808 N N . PRO A 1 365 ? -22.025 -18.637 -26.807 1.00 36.69 365 PRO A N 1
ATOM 2809 C CA . PRO A 1 365 ? -21.741 -17.198 -26.809 1.00 39.03 365 PRO A CA 1
ATOM 2810 C C . PRO A 1 365 ? -21.316 -16.656 -28.177 1.00 36.81 365 PRO A C 1
ATOM 2811 O O . PRO A 1 365 ? -21.544 -15.470 -28.420 1.00 35.52 365 PRO A O 1
ATOM 2815 N N . ARG A 1 366 ? -20.738 -17.496 -29.038 1.00 35.72 366 ARG A N 1
ATOM 2816 C CA . ARG A 1 366 ? -20.398 -17.080 -30.402 1.00 40.46 366 ARG A CA 1
ATOM 2817 C C . ARG A 1 366 ? -21.657 -16.827 -31.250 1.00 35.69 366 ARG A C 1
ATOM 2818 O O . ARG A 1 366 ? -21.771 -15.784 -31.904 1.00 35.47 366 ARG A O 1
ATOM 2826 N N . MET A 1 367 ? -22.592 -17.780 -31.245 1.00 32.74 367 MET A N 1
ATOM 2827 C CA . MET A 1 367 ? -23.878 -17.595 -31.924 1.00 35.27 367 MET A CA 1
ATOM 2828 C C . MET A 1 367 ? -24.618 -16.391 -31.350 1.00 34.44 367 MET A C 1
ATOM 2829 O O . MET A 1 367 ? -25.173 -15.585 -32.092 1.00 32.89 367 MET A O 1
ATOM 2834 N N . LYS A 1 368 ? -24.619 -16.263 -30.025 1.00 31.85 368 LYS A N 1
ATOM 2835 C CA . LYS A 1 368 ? -25.382 -15.196 -29.373 1.00 34.32 368 LYS A CA 1
ATOM 2836 C C . LYS A 1 368 ? -24.916 -13.793 -29.765 1.00 32.51 368 LYS A C 1
ATOM 2837 O O . LYS A 1 368 ? -25.731 -12.904 -30.011 1.00 34.30 368 LYS A O 1
ATOM 2843 N N . ALA A 1 369 ? -23.605 -13.603 -29.833 1.00 30.39 369 ALA A N 1
ATOM 2844 C CA . ALA A 1 369 ? -23.036 -12.289 -30.133 1.00 32.91 369 ALA A CA 1
ATOM 2845 C C . ALA A 1 369 ? -23.418 -11.795 -31.532 1.00 32.02 369 ALA A C 1
ATOM 2846 O O . ALA A 1 369 ? -23.561 -10.595 -31.751 1.00 33.19 369 ALA A O 1
ATOM 2848 N N . ASN A 1 370 ? -23.559 -12.727 -32.474 1.00 29.11 370 ASN A N 1
ATOM 2849 C CA . ASN A 1 370 ? -23.763 -12.384 -33.878 1.00 28.93 370 ASN A CA 1
ATOM 2850 C C . ASN A 1 370 ? -25.200 -12.493 -34.373 1.00 26.43 370 ASN A C 1
ATOM 2851 O O . ASN A 1 370 ? -25.453 -12.465 -35.576 1.00 26.77 370 ASN A O 1
ATOM 2856 N N . VAL A 1 371 ? -26.142 -12.611 -33.442 1.00 25.74 371 VAL A N 1
ATOM 2857 C CA . VAL A 1 371 ? -27.555 -12.668 -33.801 1.00 29.06 371 VAL A CA 1
ATOM 2858 C C . VAL A 1 371 ? -27.968 -11.466 -34.657 1.00 26.04 371 VAL A C 1
ATOM 2859 O O . VAL A 1 371 ? -27.814 -10.314 -34.244 1.00 26.10 371 VAL A O 1
ATOM 2863 N N . GLY A 1 372 ? -28.471 -11.740 -35.859 1.00 27.79 372 GLY A N 1
ATOM 2864 C CA . GLY A 1 372 ? -28.999 -10.695 -36.723 1.00 25.96 372 GLY A CA 1
ATOM 2865 C C . GLY A 1 372 ? -27.961 -9.912 -37.513 1.00 27.07 372 GLY A C 1
ATOM 2866 O O . GLY A 1 372 ? -28.282 -8.871 -38.098 1.00 25.94 372 GLY A O 1
ATOM 2867 N N . ILE A 1 373 ? -26.730 -10.415 -37.543 1.00 23.67 373 ILE A N 1
ATOM 2868 C CA . ILE A 1 373 ? -25.641 -9.752 -38.261 1.00 26.69 373 ILE A CA 1
ATOM 2869 C C . ILE A 1 373 ? -24.964 -10.719 -39.234 1.00 26.23 373 ILE A C 1
ATOM 2870 O O . ILE A 1 373 ? -24.545 -11.800 -38.822 1.00 24.24 373 ILE A O 1
ATOM 2875 N N . ARG A 1 374 ? -24.832 -10.344 -40.511 1.00 24.07 374 ARG A N 1
ATOM 2876 C CA . ARG A 1 374 ? -24.031 -11.153 -41.432 1.00 21.64 374 ARG A CA 1
ATOM 2877 C C . ARG A 1 374 ? -22.556 -11.022 -41.070 1.00 22.77 374 ARG A C 1
ATOM 2878 O O . ARG A 1 374 ? -22.078 -9.918 -40.826 1.00 22.90 374 ARG A O 1
ATOM 2886 N N . ARG A 1 375 ? -21.846 -12.147 -41.029 1.00 21.32 375 ARG A N 1
ATOM 2887 C CA . ARG A 1 375 ? -20.405 -12.159 -40.775 1.00 20.37 375 ARG A CA 1
ATOM 2888 C C . ARG A 1 375 ? -19.761 -13.012 -41.849 1.00 22.18 375 ARG A C 1
ATOM 2889 O O . ARG A 1 375 ? -20.369 -13.967 -42.341 1.00 22.68 375 ARG A O 1
ATOM 2897 N N . ARG A 1 376 ? -18.524 -12.698 -42.205 1.00 18.90 376 ARG A N 1
ATOM 2898 C CA A ARG A 1 376 ? -17.809 -13.508 -43.173 0.46 19.98 376 ARG A CA 1
ATOM 2899 C CA B ARG A 1 376 ? -17.795 -13.504 -43.173 0.54 19.97 376 ARG A CA 1
ATOM 2900 C C . ARG A 1 376 ? -17.243 -14.760 -42.519 1.00 20.38 376 ARG A C 1
ATOM 2901 O O . ARG A 1 376 ? -17.218 -14.875 -41.288 1.00 20.27 376 ARG A O 1
ATOM 2916 N N . LEU A 1 377 ? -16.802 -15.696 -43.348 1.00 19.57 377 LEU A N 1
ATOM 2917 C CA . LEU A 1 377 ? -16.380 -17.003 -42.870 1.00 22.86 377 LEU A CA 1
ATOM 2918 C C . LEU A 1 377 ? -15.198 -16.923 -41.904 1.00 23.10 377 LEU A C 1
ATOM 2919 O O . LEU A 1 377 ? -15.242 -17.497 -40.824 1.00 21.73 377 LEU A O 1
ATOM 2924 N N . ALA A 1 378 ? -14.142 -16.217 -42.289 1.00 19.48 378 ALA A N 1
ATOM 2925 C CA . ALA A 1 378 ? -12.971 -16.136 -41.405 1.00 19.48 378 ALA A CA 1
ATOM 2926 C C . ALA A 1 378 ? -13.309 -15.554 -40.013 1.00 19.13 378 ALA A C 1
ATOM 2927 O O . ALA A 1 378 ? -12.969 -16.157 -38.991 1.00 23.04 378 ALA A O 1
ATOM 2929 N N . PRO A 1 379 ? -14.027 -14.418 -39.954 1.00 20.30 379 PRO A N 1
ATOM 2930 C CA . PRO A 1 379 ? -14.429 -13.933 -38.627 1.00 21.51 379 PRO A CA 1
ATOM 2931 C C . PRO A 1 379 ? -15.351 -14.884 -37.851 1.00 25.06 379 PRO A C 1
ATOM 2932 O O . PRO A 1 379 ? -15.222 -14.959 -36.631 1.00 23.53 379 PRO A O 1
ATOM 2936 N N . LEU A 1 380 ? -16.268 -15.578 -38.523 1.00 21.57 380 LEU A N 1
ATOM 2937 C CA . LEU A 1 380 ? -17.117 -16.558 -37.837 1.00 21.88 380 LEU A CA 1
ATOM 2938 C C . LEU A 1 380 ? -16.285 -17.640 -37.159 1.00 24.46 380 LEU A C 1
ATOM 2939 O O . LEU A 1 380 ? -16.678 -18.182 -36.119 1.00 26.21 380 LEU A O 1
ATOM 2944 N N . LEU A 1 381 ? -15.130 -17.939 -37.743 1.00 20.95 381 LEU A N 1
ATOM 2945 C CA . LEU A 1 381 ? -14.267 -19.001 -37.243 1.00 22.68 381 LEU A CA 1
ATOM 2946 C C . LEU A 1 381 ? -13.020 -18.474 -36.530 1.00 26.10 381 LEU A C 1
ATOM 2947 O O . LEU A 1 381 ? -12.052 -19.215 -36.342 1.00 23.37 381 LEU A O 1
ATOM 2952 N N . GLU A 1 382 ? -13.069 -17.211 -36.112 1.00 22.40 382 GLU A N 1
ATOM 2953 C CA . GLU A 1 382 ? -11.946 -16.554 -35.438 1.00 24.20 382 GLU A CA 1
ATOM 2954 C C . GLU A 1 382 ? -10.631 -16.715 -36.201 1.00 26.63 382 GLU A C 1
ATOM 2955 O O . GLU A 1 382 ? -9.573 -16.907 -35.603 1.00 23.52 382 GLU A O 1
ATOM 2961 N N . ASN A 1 383 ? -10.715 -16.651 -37.530 1.00 21.29 383 ASN A N 1
ATOM 2962 C CA . ASN A 1 383 ? -9.545 -16.692 -38.404 1.00 20.31 383 ASN A CA 1
ATOM 2963 C C . ASN A 1 383 ? -8.700 -17.961 -38.286 1.00 23.60 383 ASN A C 1
ATOM 2964 O O . ASN A 1 383 ? -7.515 -17.956 -38.618 1.00 22.20 383 ASN A O 1
ATOM 2969 N N . ASP A 1 384 ? -9.316 -19.047 -37.827 1.00 25.04 384 ASP A N 1
ATOM 2970 C CA . ASP A 1 384 ? -8.626 -20.333 -37.698 1.00 26.17 384 ASP A CA 1
ATOM 2971 C C . ASP A 1 384 ? -8.573 -21.017 -39.063 1.00 25.38 384 ASP A C 1
ATOM 2972 O O . ASP A 1 384 ? -9.592 -21.521 -39.553 1.00 24.38 384 ASP A O 1
ATOM 2977 N N . ARG A 1 385 ? -7.385 -21.041 -39.666 1.00 21.34 385 ARG A N 1
ATOM 2978 C CA . ARG A 1 385 ? -7.215 -21.573 -41.019 1.00 24.51 385 ARG A CA 1
ATOM 2979 C C . ARG A 1 385 ? -7.645 -23.039 -41.147 1.00 23.97 385 ARG A C 1
ATOM 2980 O O . ARG A 1 385 ? -8.244 -23.432 -42.153 1.00 22.90 385 ARG A O 1
ATOM 2988 N N . ASN A 1 386 ? -7.355 -23.854 -40.135 1.00 23.26 386 ASN A N 1
ATOM 2989 C CA . ASN A 1 386 ? -7.810 -25.249 -40.157 1.00 27.08 386 ASN A CA 1
ATOM 2990 C C . ASN A 1 386 ? -9.329 -25.387 -40.269 1.00 24.63 386 ASN A C 1
ATOM 2991 O O . ASN A 1 386 ? -9.828 -26.227 -41.028 1.00 23.31 386 ASN A O 1
ATOM 2996 N N . GLN A 1 387 ? -10.058 -24.573 -39.512 1.00 21.99 387 GLN A N 1
ATOM 2997 C CA . GLN A 1 387 ? -11.512 -24.597 -39.561 1.00 20.58 387 GLN A CA 1
ATOM 2998 C C . GLN A 1 387 ? -12.059 -24.009 -40.863 1.00 21.55 387 GLN A C 1
ATOM 2999 O O . GLN A 1 387 ? -13.038 -24.512 -41.405 1.00 22.37 387 GLN A O 1
ATOM 3005 N N . ILE A 1 388 ? -11.436 -22.951 -41.366 1.00 21.65 388 ILE A N 1
ATOM 3006 C CA .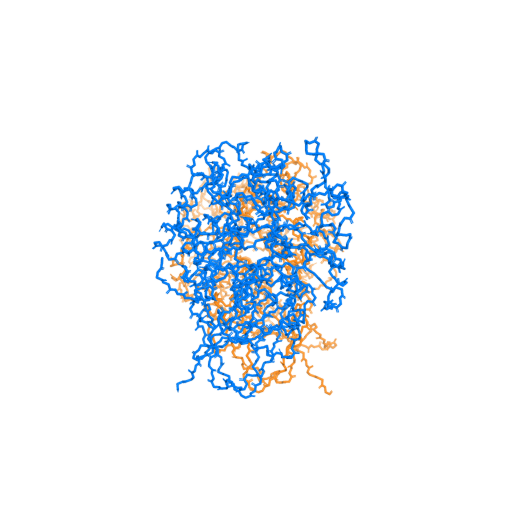 ILE A 1 388 ? -11.866 -22.398 -42.655 1.00 21.61 388 ILE A CA 1
ATOM 3007 C C . ILE A 1 388 ? -11.797 -23.494 -43.722 1.00 21.05 388 ILE A C 1
ATOM 3008 O O . ILE A 1 388 ? -12.713 -23.638 -44.540 1.00 24.49 388 ILE A O 1
ATOM 3013 N N . GLU A 1 389 ? -10.721 -24.275 -43.707 1.00 19.78 389 GLU A N 1
ATOM 3014 C CA . GLU A 1 389 ? -10.576 -25.367 -44.674 1.00 23.99 389 GLU A CA 1
ATOM 3015 C C . GLU A 1 389 ? -11.626 -26.460 -44.459 1.00 24.60 389 GLU A C 1
ATOM 3016 O O . GLU A 1 389 ? -12.203 -26.970 -45.424 1.00 21.34 389 GLU A O 1
ATOM 3022 N N . LEU A 1 390 ? -11.868 -26.814 -43.198 1.00 21.84 390 LEU A N 1
ATOM 3023 C CA . LEU A 1 390 ? -12.887 -27.818 -42.855 1.00 22.69 390 LEU A CA 1
ATOM 3024 C C . LEU A 1 390 ? -14.283 -27.401 -43.323 1.00 23.66 390 LEU A C 1
ATOM 3025 O O . LEU A 1 390 ? -14.989 -28.180 -43.983 1.00 20.79 390 LEU A O 1
ATOM 3030 N N . PHE A 1 391 ? -14.696 -26.178 -42.988 1.00 21.65 391 PHE A N 1
ATOM 3031 C CA . PHE A 1 391 ? -16.015 -25.700 -43.406 1.00 24.70 391 PHE A CA 1
ATOM 3032 C C . PHE A 1 391 ? -16.117 -25.611 -44.935 1.00 22.28 391 PHE A C 1
ATOM 3033 O O . PHE A 1 391 ? -17.160 -25.927 -45.513 1.00 24.43 391 PHE A O 1
ATOM 3041 N N . THR A 1 392 ? -15.046 -25.185 -45.594 1.00 20.64 392 THR A N 1
ATOM 3042 C CA . THR A 1 392 ? -15.062 -25.092 -47.058 1.00 22.21 392 THR A CA 1
ATOM 3043 C C . THR A 1 392 ? -15.141 -26.487 -47.694 1.00 23.68 392 THR A C 1
ATOM 3044 O O . THR A 1 392 ? -15.827 -26.686 -48.704 1.00 24.07 392 THR A O 1
ATOM 3048 N N . ALA A 1 393 ? -14.443 -27.455 -47.103 1.00 20.87 393 ALA A N 1
ATOM 3049 C CA . ALA A 1 393 ? -14.469 -28.824 -47.626 1.00 23.93 393 ALA A CA 1
ATOM 3050 C C . ALA A 1 393 ? -15.879 -29.398 -47.547 1.00 25.17 393 ALA A C 1
ATOM 3051 O O . ALA A 1 393 ? -16.359 -30.045 -48.493 1.00 23.92 393 ALA A O 1
ATOM 3053 N N . LEU A 1 394 ? -16.541 -29.168 -46.415 1.00 23.52 394 LEU A N 1
ATOM 3054 C CA . LEU A 1 394 ? -17.928 -29.585 -46.240 1.00 22.55 394 LEU A CA 1
ATOM 3055 C C . LEU A 1 394 ? -18.848 -28.901 -47.251 1.00 26.36 394 LEU A C 1
ATOM 3056 O O . LEU A 1 394 ? -19.703 -29.549 -47.852 1.00 23.72 394 LEU A O 1
ATOM 3061 N N . LEU A 1 395 ? -18.681 -27.594 -47.439 1.00 22.68 395 LEU A N 1
ATOM 3062 C CA . LEU A 1 395 ? -19.483 -26.867 -48.429 1.00 22.81 395 LEU A CA 1
ATOM 3063 C C . LEU A 1 395 ? -19.344 -27.473 -49.822 1.00 23.58 395 LEU A C 1
ATOM 3064 O O . LEU A 1 395 ? -20.315 -27.535 -50.576 1.00 26.65 395 LEU A O 1
ATOM 3069 N N . LEU A 1 396 ? -18.141 -27.923 -50.157 1.00 20.03 396 LEU A N 1
ATOM 3070 C CA . LEU A 1 396 ? -17.852 -28.393 -51.508 1.00 22.81 396 LEU A CA 1
ATOM 3071 C C . LEU A 1 396 ? -18.108 -29.893 -51.698 1.00 27.26 396 LEU A C 1
ATOM 3072 O O . LEU A 1 396 ? -17.972 -30.405 -52.801 1.00 27.42 396 LEU A O 1
ATOM 3077 N N . SER A 1 397 ? -18.460 -30.603 -50.632 1.00 25.43 397 SER A N 1
ATOM 3078 C CA . SER A 1 397 ? -18.641 -32.053 -50.758 1.00 25.49 397 SER A CA 1
ATOM 3079 C C . SER A 1 397 ? -19.999 -32.549 -50.283 1.00 26.93 397 SER A C 1
ATOM 3080 O O . SER A 1 397 ? -20.351 -33.708 -50.523 1.00 28.89 397 SER A O 1
ATOM 3083 N N . LEU A 1 398 ? -20.753 -31.688 -49.604 1.00 25.85 398 LEU A N 1
ATOM 3084 C CA . LEU A 1 398 ? -22.099 -32.051 -49.158 1.00 26.92 398 LEU A CA 1
ATOM 3085 C C . LEU A 1 398 ? -23.098 -31.905 -50.320 1.00 28.87 398 LEU A C 1
ATOM 3086 O O . LEU A 1 398 ? -22.805 -31.229 -51.312 1.00 25.99 398 LEU A O 1
ATOM 3091 N N . PRO A 1 399 ? -24.266 -32.569 -50.225 1.00 31.95 399 PRO A N 1
ATOM 3092 C CA . PRO A 1 399 ? -25.198 -32.528 -51.359 1.00 29.79 399 PRO A CA 1
ATOM 3093 C C . PRO A 1 399 ? -25.737 -31.122 -51.621 1.00 31.52 399 PRO A C 1
ATOM 3094 O O . PRO A 1 399 ? -26.150 -30.421 -50.691 1.00 36.56 399 PRO A O 1
ATOM 3098 N N . GLY A 1 400 ? -25.712 -30.705 -52.879 1.00 31.91 400 GLY A N 1
ATOM 3099 C CA . GLY A 1 400 ? -26.237 -29.402 -53.244 1.00 30.63 400 GLY A CA 1
ATOM 3100 C C . GLY A 1 400 ? -25.269 -28.652 -54.141 1.00 29.31 400 GLY A C 1
ATOM 3101 O O . GLY A 1 400 ? -24.184 -29.145 -54.460 1.00 29.51 400 GLY A O 1
ATOM 3102 N N . SER A 1 401 ? -25.669 -27.461 -54.571 1.00 26.03 401 SER A N 1
ATOM 3103 C CA . SER A 1 401 ? -24.778 -26.620 -55.357 1.00 23.02 401 SER A CA 1
ATOM 3104 C C . SER A 1 401 ? -24.307 -25.502 -54.435 1.00 21.49 401 SER A C 1
ATOM 3105 O O . SER A 1 401 ? -25.119 -24.787 -53.878 1.00 23.15 401 SER A O 1
ATOM 3108 N N . PRO A 1 402 ? -22.991 -25.374 -54.249 1.00 20.47 402 PRO A N 1
ATOM 3109 C CA . PRO A 1 402 ? -22.536 -24.402 -53.240 1.00 23.90 402 PRO A CA 1
ATOM 3110 C C . PRO A 1 402 ? -22.396 -22.984 -53.783 1.00 22.24 402 PRO A C 1
ATOM 3111 O O . PRO A 1 402 ? -22.125 -22.777 -54.970 1.00 21.95 402 PRO A O 1
ATOM 3115 N N . VAL A 1 403 ? -22.570 -22.013 -52.890 1.00 22.78 403 VAL A N 1
ATOM 3116 C CA . VAL A 1 403 ? -22.363 -20.615 -53.211 1.00 20.29 403 VAL A CA 1
ATOM 3117 C C . VAL A 1 403 ? -21.187 -20.150 -52.364 1.00 22.18 403 VAL A C 1
ATOM 3118 O O . VAL A 1 403 ? -21.214 -20.307 -51.142 1.00 22.11 403 VAL A O 1
ATOM 3122 N N . LEU A 1 404 ? -20.166 -19.610 -53.019 1.00 23.02 404 LEU A N 1
ATOM 3123 C CA . LEU A 1 404 ? -19.037 -18.975 -52.337 1.00 22.62 404 LEU A CA 1
ATOM 3124 C C . LEU A 1 404 ? -19.342 -17.491 -52.261 1.00 23.10 404 LEU A C 1
ATOM 3125 O O . LEU A 1 404 ? -19.881 -16.929 -53.213 1.00 23.15 404 LEU A O 1
ATOM 3130 N N . TYR A 1 405 ? -18.992 -16.840 -51.153 1.00 19.60 405 TYR A N 1
ATOM 3131 C CA . TYR A 1 405 ? -19.232 -15.397 -51.040 1.00 18.67 405 TYR A CA 1
ATOM 3132 C C . TYR A 1 405 ? -17.929 -14.635 -51.327 1.00 20.33 405 TYR A C 1
ATOM 3133 O O . TYR A 1 405 ? -16.883 -15.014 -50.801 1.00 19.89 405 TYR A O 1
ATOM 3142 N N . TYR A 1 406 ? -17.985 -13.586 -52.156 1.00 18.97 406 TYR A N 1
ATOM 3143 C CA . TYR A 1 406 ? -16.759 -12.922 -52.636 1.00 18.29 406 TYR A CA 1
ATOM 3144 C C . TYR A 1 406 ? -15.889 -12.513 -51.439 1.00 19.46 406 TYR A C 1
ATOM 3145 O O . TYR A 1 406 ? -16.389 -11.970 -50.454 1.00 20.16 406 TYR A O 1
ATOM 3154 N N . GLY A 1 407 ? -14.598 -12.813 -51.514 1.00 18.76 407 GLY A N 1
ATOM 3155 C CA . GLY A 1 407 ? -13.680 -12.421 -50.460 1.00 21.82 407 GLY A CA 1
ATOM 3156 C C . GLY A 1 407 ? -13.376 -13.522 -49.466 1.00 21.55 407 GLY A C 1
ATOM 3157 O O . GLY A 1 407 ? -12.293 -13.526 -48.868 1.00 20.52 407 GLY A O 1
ATOM 3158 N N . ASP A 1 408 ? -14.304 -14.461 -49.280 1.00 21.73 408 ASP A N 1
ATOM 3159 C CA . ASP A 1 408 ? -14.032 -15.581 -48.376 1.00 22.13 408 ASP A CA 1
ATOM 3160 C C . ASP A 1 408 ? -12.858 -16.428 -48.877 1.00 22.15 408 ASP A C 1
ATOM 3161 O O . ASP A 1 408 ? -12.183 -17.081 -48.084 1.00 22.34 408 ASP A O 1
ATOM 3166 N N . GLU A 1 409 ? -12.598 -16.409 -50.185 1.00 20.96 409 GLU A N 1
ATOM 3167 C CA . GLU A 1 409 ? -11.507 -17.216 -50.738 1.00 20.89 409 GLU A CA 1
ATOM 3168 C C . GLU A 1 409 ? -10.107 -16.675 -50.391 1.00 21.91 409 GLU A C 1
ATOM 3169 O O . GLU A 1 409 ? -9.116 -17.387 -50.528 1.00 21.79 409 GLU A O 1
ATOM 3175 N N . ILE A 1 410 ? -10.023 -15.427 -49.928 1.00 19.50 410 ILE A N 1
ATOM 3176 C CA . ILE A 1 410 ? -8.755 -14.908 -49.401 1.00 18.39 410 ILE A CA 1
ATOM 3177 C C . ILE A 1 410 ? -8.793 -14.706 -47.893 1.00 20.33 410 ILE A C 1
ATOM 3178 O O . ILE A 1 410 ? -7.793 -14.314 -47.285 1.00 21.86 410 ILE A O 1
ATOM 3183 N N . GLY A 1 411 ? -9.937 -14.971 -47.278 1.00 19.36 411 GLY A N 1
ATOM 3184 C CA . GLY A 1 411 ? -10.047 -14.821 -45.840 1.00 18.83 411 GLY A CA 1
ATOM 3185 C C . GLY A 1 411 ? -10.339 -13.397 -45.384 1.00 19.51 411 GLY A C 1
ATOM 3186 O O . GLY A 1 411 ? -9.889 -12.966 -44.310 1.00 17.95 411 GLY A O 1
ATOM 3187 N N . MET A 1 412 ? -11.095 -12.655 -46.186 1.00 17.74 412 MET A N 1
ATOM 3188 C CA . MET A 1 412 ? -11.497 -11.310 -45.776 1.00 17.89 412 MET A CA 1
ATOM 3189 C C . MET A 1 412 ? -12.269 -11.281 -44.468 1.00 18.92 412 MET A C 1
ATOM 3190 O O . MET A 1 412 ? -12.976 -12.234 -44.120 1.00 20.34 412 MET A O 1
ATOM 3195 N N . GLY A 1 413 ? -12.132 -10.171 -43.752 1.00 19.38 413 GLY A N 1
ATOM 3196 C CA . GLY A 1 413 ? -12.911 -9.940 -42.548 1.00 21.96 413 GLY A CA 1
ATOM 3197 C C . GLY A 1 413 ? -14.105 -9.050 -42.837 1.00 26.07 413 GLY A C 1
ATOM 3198 O O . GLY A 1 413 ? -14.423 -8.779 -43.986 1.00 28.10 413 GLY A O 1
ATOM 3199 N N . ASP A 1 414 ? -14.779 -8.593 -41.796 1.00 18.93 414 ASP A N 1
ATOM 3200 C CA . ASP A 1 414 ? -15.938 -7.749 -41.994 1.00 19.99 414 ASP A CA 1
ATOM 3201 C C . ASP A 1 414 ? -15.802 -6.524 -41.098 1.00 22.68 414 ASP A C 1
ATOM 3202 O O . ASP A 1 414 ? -14.819 -6.388 -40.359 1.00 22.88 414 ASP A O 1
ATOM 3207 N N . ILE A 1 415 ? -16.755 -5.608 -41.192 1.00 20.21 415 ILE A N 1
ATOM 3208 C CA . ILE A 1 415 ? -16.731 -4.435 -40.328 1.00 19.20 415 ILE A CA 1
ATOM 3209 C C . ILE A 1 415 ? -18.137 -4.250 -39.772 1.00 19.00 415 ILE A C 1
ATOM 3210 O O . ILE A 1 415 ? -18.992 -3.605 -40.387 1.00 19.03 415 ILE A O 1
ATOM 3215 N N . ILE A 1 416 ? -18.391 -4.851 -38.617 1.00 18.46 416 ILE A N 1
ATOM 3216 C CA . ILE A 1 416 ? -19.763 -4.934 -38.121 1.00 20.37 416 ILE A CA 1
ATOM 3217 C C . ILE A 1 416 ? -20.445 -3.583 -37.900 1.00 23.92 416 ILE A C 1
ATOM 3218 O O . ILE A 1 416 ? -21.669 -3.472 -38.032 1.00 22.65 416 ILE A O 1
ATOM 3223 N N . TRP A 1 417 ? -19.662 -2.555 -37.576 1.00 21.47 417 TRP A N 1
ATOM 3224 C CA . TRP A 1 417 ? -20.240 -1.238 -37.302 1.00 21.21 417 TRP A CA 1
ATOM 3225 C C . TRP A 1 417 ? -20.884 -0.570 -38.513 1.00 24.14 417 TRP A C 1
ATOM 3226 O O . TRP A 1 417 ? -21.620 0.404 -38.357 1.00 23.71 417 TRP A O 1
ATOM 3237 N N . LEU A 1 418 ? -20.605 -1.080 -39.712 1.00 20.08 418 LEU A N 1
ATOM 3238 C CA . LEU A 1 418 ? -21.180 -0.503 -40.924 1.00 24.39 418 LEU A CA 1
ATOM 3239 C C . LEU A 1 418 ? -22.658 -0.825 -41.080 1.00 24.33 418 LEU A C 1
ATOM 3240 O O . LEU A 1 418 ? -23.361 -0.160 -41.840 1.00 22.44 418 LEU A O 1
ATOM 3245 N N . GLY A 1 419 ? -23.121 -1.847 -40.371 1.00 23.30 419 GLY A N 1
ATOM 3246 C CA . GLY A 1 419 ? -24.522 -2.259 -40.445 1.00 27.72 419 GLY A CA 1
ATOM 3247 C C . GLY A 1 419 ? -24.674 -3.767 -40.499 1.00 25.71 419 GLY A C 1
ATOM 3248 O O . GLY A 1 419 ? -23.699 -4.473 -40.747 1.00 22.98 419 GLY A O 1
ATOM 3249 N N . ASP A 1 420 ? -25.888 -4.272 -40.279 1.00 24.36 420 ASP A N 1
ATOM 3250 C CA . ASP A 1 420 ? -26.084 -5.721 -40.150 1.00 25.70 420 ASP A CA 1
ATOM 3251 C C . ASP A 1 420 ? -25.840 -6.460 -41.462 1.00 27.21 420 ASP A C 1
ATOM 3252 O O . ASP A 1 420 ? -25.467 -7.629 -41.482 1.00 23.91 420 ASP A O 1
ATOM 3257 N N . ARG A 1 421 ? -26.030 -5.747 -42.562 1.00 23.37 421 ARG A N 1
ATOM 3258 C CA A ARG A 1 421 ? -25.770 -6.285 -43.881 0.81 25.11 421 ARG A CA 1
ATOM 3259 C CA B ARG A 1 421 ? -25.759 -6.288 -43.882 0.19 25.12 421 ARG A CA 1
ATOM 3260 C C . ARG A 1 421 ? -24.448 -5.744 -44.443 1.00 21.92 421 ARG A C 1
ATOM 3261 O O . ARG A 1 421 ? -23.637 -6.496 -44.984 1.00 23.31 421 ARG A O 1
ATOM 3276 N N . ASP A 1 422 ? -24.229 -4.435 -44.305 1.00 21.37 422 ASP A N 1
ATOM 3277 C CA . ASP A 1 422 ? -23.033 -3.799 -44.874 1.00 23.75 422 ASP A CA 1
ATOM 3278 C C . ASP A 1 422 ? -21.733 -4.293 -44.248 1.00 19.75 422 ASP A C 1
ATOM 3279 O O . ASP A 1 422 ? -20.651 -4.079 -44.792 1.00 18.67 422 ASP A O 1
ATOM 3284 N N . SER A 1 423 ? -21.869 -4.958 -43.105 1.00 19.26 423 SER A N 1
ATOM 3285 C CA A SER A 1 423 ? -20.757 -5.645 -42.451 0.55 20.81 423 SER A CA 1
ATOM 3286 C CA B SER A 1 423 ? -20.760 -5.647 -42.451 0.45 20.80 423 SER A CA 1
ATOM 3287 C C . SER A 1 423 ? -19.913 -6.435 -43.447 1.00 19.63 423 SER A C 1
ATOM 3288 O O . SER A 1 423 ? -18.681 -6.377 -43.423 1.00 19.45 423 SER A O 1
ATOM 3293 N N . VAL A 1 424 ? -20.577 -7.177 -44.327 1.00 18.41 424 VAL A N 1
ATOM 3294 C CA . VAL A 1 424 ? -19.869 -8.046 -45.261 1.00 17.83 424 VAL A CA 1
ATOM 3295 C C . VAL A 1 424 ? -19.816 -7.512 -46.692 1.00 18.84 424 VAL A C 1
ATOM 3296 O O . VAL A 1 424 ? -19.513 -8.252 -47.622 1.00 19.86 424 VAL A O 1
ATOM 3300 N N . ARG A 1 425 ? -20.084 -6.224 -46.863 1.00 18.22 425 ARG A N 1
ATOM 3301 C CA . ARG A 1 425 ? -20.134 -5.656 -48.210 1.00 18.44 425 ARG A CA 1
ATOM 3302 C C . ARG A 1 425 ? -19.024 -4.642 -48.518 1.00 19.07 425 ARG A C 1
ATOM 3303 O O . ARG A 1 425 ? -19.182 -3.778 -49.375 1.00 18.10 425 ARG A O 1
ATOM 3311 N N . THR A 1 426 ? -17.903 -4.760 -47.814 1.00 20.83 426 THR A N 1
ATOM 3312 C CA . THR A 1 426 ? -16.780 -3.838 -48.012 1.00 19.49 426 THR A CA 1
ATOM 3313 C C . THR A 1 426 ? -16.005 -4.193 -49.292 1.00 17.20 426 THR A C 1
ATOM 3314 O O . THR A 1 426 ? -16.180 -5.291 -49.839 1.00 19.33 426 THR A O 1
ATOM 3318 N N . PRO A 1 427 ? -15.142 -3.273 -49.784 1.00 19.05 427 PRO A N 1
ATOM 3319 C CA . PRO A 1 427 ? -14.512 -3.511 -51.089 1.00 19.83 427 PRO A CA 1
ATOM 3320 C C . PRO A 1 427 ? -13.656 -4.758 -51.142 1.00 19.99 427 PRO A C 1
ATOM 3321 O O . PRO A 1 427 ? -12.963 -5.094 -50.166 1.00 19.49 427 PRO A O 1
ATOM 3325 N N . MET A 1 428 ? -13.678 -5.423 -52.295 1.00 17.09 428 MET A N 1
ATOM 3326 C CA . MET A 1 428 ? -12.800 -6.564 -52.519 1.00 18.12 428 MET A CA 1
ATOM 3327 C C . MET A 1 428 ? -11.343 -6.108 -52.393 1.00 17.82 428 MET A C 1
ATOM 3328 O O . MET A 1 428 ? -10.973 -5.045 -52.902 1.00 18.10 428 MET A O 1
ATOM 3333 N N . GLN A 1 429 ? -10.529 -6.890 -51.681 1.00 18.27 429 GLN A N 1
ATOM 3334 C CA . GLN A 1 429 ? -9.146 -6.482 -51.375 1.00 17.63 429 GLN A CA 1
ATOM 3335 C C . GLN A 1 429 ? -8.167 -7.098 -52.367 1.00 16.85 429 GLN A C 1
ATOM 3336 O O . GLN A 1 429 ? -7.709 -8.221 -52.196 1.00 18.64 429 GLN A O 1
ATOM 3342 N N . TRP A 1 430 ? -7.859 -6.341 -53.415 1.00 17.44 430 TRP A N 1
ATOM 3343 C CA . TRP A 1 430 ? -7.058 -6.839 -54.542 1.00 18.08 430 TRP A CA 1
ATOM 3344 C C . TRP A 1 430 ? -5.560 -6.765 -54.297 1.00 17.51 430 TRP A C 1
ATOM 3345 O O . TRP A 1 430 ? -4.818 -7.649 -54.717 1.00 18.72 430 TRP A O 1
ATOM 3356 N N . THR A 1 431 ? -5.112 -5.673 -53.667 1.00 17.11 431 THR A N 1
ATOM 3357 C CA . THR A 1 431 ? -3.671 -5.433 -53.464 1.00 16.68 431 THR A CA 1
ATOM 3358 C C . THR A 1 431 ? -3.465 -4.712 -52.124 1.00 19.42 431 THR A C 1
ATOM 3359 O O . THR A 1 431 ? -4.434 -4.273 -51.515 1.00 17.20 431 THR A O 1
ATOM 3363 N N . PRO A 1 432 ? -2.203 -4.564 -51.673 1.00 17.97 432 PRO A N 1
ATOM 3364 C CA . PRO A 1 432 ? -1.972 -3.780 -50.446 1.00 19.66 432 PRO A CA 1
ATOM 3365 C C . PRO A 1 432 ? -1.869 -2.279 -50.714 1.00 20.39 432 PRO A C 1
ATOM 3366 O O . PRO A 1 432 ? -1.543 -1.493 -49.817 1.00 20.02 432 PRO A O 1
ATOM 3370 N N . ASP A 1 433 ? -2.157 -1.878 -51.944 1.00 18.61 433 ASP A N 1
ATOM 3371 C CA . ASP A 1 433 ? -2.084 -0.475 -52.328 1.00 18.64 433 ASP A CA 1
ATOM 3372 C C . ASP A 1 433 ? -3.271 0.304 -51.760 1.00 21.34 433 ASP A C 1
ATOM 3373 O O . ASP A 1 433 ? -4.178 -0.255 -51.152 1.00 22.19 433 ASP A O 1
ATOM 3378 N N . ARG A 1 434 ? -3.222 1.610 -51.955 1.00 22.35 434 ARG A N 1
ATOM 3379 C CA . ARG A 1 434 ? -4.280 2.556 -51.623 1.00 25.09 434 ARG A CA 1
ATOM 3380 C C . ARG A 1 434 ? -5.679 2.005 -51.973 1.00 19.66 434 ARG A C 1
ATOM 3381 O O . ARG A 1 434 ? -5.866 1.481 -53.057 1.00 20.56 434 ARG A O 1
ATOM 3389 N N . ASN A 1 435 ? -6.628 2.107 -51.039 1.00 18.51 435 ASN A N 1
ATOM 3390 C CA . ASN A 1 435 ? -7.995 1.576 -51.219 1.00 18.25 435 ASN A CA 1
ATOM 3391 C C . ASN A 1 435 ? -8.041 0.078 -51.508 1.00 21.29 435 ASN A C 1
ATOM 3392 O O . ASN A 1 435 ? -9.000 -0.393 -52.138 1.00 19.89 435 ASN A O 1
ATOM 3397 N N . ALA A 1 436 ? -7.008 -0.662 -51.090 1.00 19.23 436 ALA A N 1
ATOM 3398 C CA . ALA A 1 436 ? -6.879 -2.090 -51.407 1.00 18.52 436 ALA A CA 1
ATOM 3399 C C . ALA A 1 436 ? -6.920 -2.384 -52.903 1.00 20.53 436 ALA A C 1
ATOM 3400 O O . ALA A 1 436 ? -7.250 -3.502 -53.321 1.00 17.31 436 ALA A O 1
ATOM 3402 N N . GLY A 1 437 ? -6.564 -1.398 -53.721 1.00 18.09 437 GLY A N 1
ATOM 3403 C CA . GLY A 1 437 ? -6.580 -1.581 -55.169 1.00 19.90 437 GLY A CA 1
ATOM 3404 C C . GLY A 1 437 ? -7.961 -1.682 -55.801 1.00 20.99 437 GLY A C 1
ATOM 3405 O O . GLY A 1 437 ? -8.097 -2.021 -56.979 1.00 20.85 437 GLY A O 1
ATOM 3406 N N . PHE A 1 438 ? -8.985 -1.368 -55.020 1.00 19.25 438 PHE A N 1
ATOM 3407 C CA . PHE A 1 438 ? -10.367 -1.415 -55.488 1.00 21.40 438 PHE A CA 1
ATOM 3408 C C . PHE A 1 438 ? -10.727 -0.186 -56.324 1.00 19.09 438 PHE A C 1
ATOM 3409 O O . PHE A 1 438 ? -11.578 -0.252 -57.213 1.00 19.74 438 PHE A O 1
ATOM 3417 N N . SER A 1 439 ? -10.077 0.936 -56.039 1.00 18.24 439 SER A N 1
ATOM 3418 C CA . SER A 1 439 ? -10.434 2.200 -56.687 1.00 21.07 439 SER A CA 1
ATOM 3419 C C . SER A 1 439 ? -9.258 3.158 -56.739 1.00 23.74 439 SER A C 1
ATOM 3420 O O . SER A 1 439 ? -8.380 3.104 -55.883 1.00 21.54 439 SER A O 1
ATOM 3423 N N . LYS A 1 440 ? -9.262 4.048 -57.729 1.00 24.00 440 LYS A N 1
ATOM 3424 C CA . LYS A 1 440 ? -8.324 5.174 -57.769 1.00 25.58 440 LYS A CA 1
ATOM 3425 C C . LYS A 1 440 ? -8.870 6.440 -57.108 1.00 30.53 440 LYS A C 1
ATOM 3426 O O . LYS A 1 440 ? -8.168 7.447 -57.051 1.00 26.69 440 LYS A O 1
ATOM 3432 N N . ALA A 1 441 ? -10.113 6.403 -56.622 1.00 23.58 441 ALA A N 1
ATOM 3433 C CA . ALA A 1 441 ? -10.721 7.590 -56.005 1.00 25.28 441 ALA A CA 1
ATOM 3434 C C . ALA A 1 441 ? -10.032 7.912 -54.679 1.00 25.28 441 ALA A C 1
ATOM 3435 O O . ALA A 1 441 ? -9.245 7.110 -54.170 1.00 24.90 441 ALA A O 1
ATOM 3437 N N . THR A 1 442 ? -10.321 9.084 -54.121 1.00 22.98 442 THR A N 1
ATOM 3438 C CA . THR A 1 442 ? -9.833 9.408 -52.779 1.00 23.66 442 THR A CA 1
ATOM 3439 C C . THR A 1 442 ? -10.574 8.520 -51.769 1.00 24.30 442 THR A C 1
ATOM 3440 O O . THR A 1 442 ? -11.734 8.163 -52.003 1.00 25.06 442 THR A O 1
ATOM 3444 N N . PRO A 1 443 ? -9.922 8.171 -50.640 1.00 26.75 443 PRO A N 1
ATOM 3445 C CA . PRO A 1 443 ? -10.514 7.204 -49.700 1.00 20.48 443 PRO A CA 1
ATOM 3446 C C . PRO A 1 443 ? -11.852 7.677 -49.169 1.00 22.89 443 PRO A C 1
ATOM 3447 O O . PRO A 1 443 ? -12.723 6.857 -48.889 1.00 24.35 443 PRO A O 1
ATOM 3451 N N . GLY A 1 444 ? -12.017 8.990 -49.036 1.00 24.50 444 GLY A N 1
ATOM 3452 C CA . GLY A 1 444 ? -13.245 9.536 -48.473 1.00 24.69 444 GLY A CA 1
ATOM 3453 C C . GLY A 1 444 ? -14.428 9.436 -49.419 1.00 27.19 444 GLY A C 1
ATOM 3454 O O . GLY A 1 444 ? -15.571 9.630 -49.008 1.00 26.90 444 GLY A O 1
ATOM 3455 N N . ARG A 1 445 ? -14.156 9.147 -50.690 1.00 22.04 445 ARG A N 1
ATOM 3456 C CA . ARG A 1 445 ? -15.218 8.965 -51.676 1.00 26.05 445 ARG A CA 1
ATOM 3457 C C . ARG A 1 445 ? -15.662 7.513 -51.870 1.00 22.13 445 ARG A C 1
ATOM 3458 O O . ARG A 1 445 ? -16.609 7.256 -52.619 1.00 22.54 445 ARG A O 1
ATOM 3466 N N . LEU A 1 446 ? -14.999 6.557 -51.217 1.00 19.26 446 LEU A N 1
ATOM 3467 C CA . LEU A 1 446 ? -15.418 5.158 -51.368 1.00 19.80 446 LEU A CA 1
ATOM 3468 C C . LEU A 1 446 ? -16.813 4.944 -50.781 1.00 21.48 446 LEU A C 1
ATOM 3469 O O . LEU A 1 446 ? -17.189 5.600 -49.798 1.00 21.19 446 LEU A O 1
ATOM 3474 N N . TYR A 1 447 ? -17.582 4.037 -51.393 1.00 19.62 447 TYR A N 1
ATOM 3475 C CA . TYR A 1 447 ? -18.954 3.775 -50.952 1.00 19.18 447 TYR A CA 1
ATOM 3476 C C . TYR A 1 447 ? -18.919 3.179 -49.527 1.00 18.96 447 TYR A C 1
ATOM 3477 O O . TYR A 1 447 ? -19.783 3.472 -48.695 1.00 19.07 447 TYR A O 1
ATOM 3486 N N . LEU A 1 448 ? -17.902 2.357 -49.258 1.00 19.16 448 LEU A N 1
ATOM 3487 C CA . LEU A 1 448 ? -17.615 1.822 -47.920 1.00 18.96 448 LEU A CA 1
ATOM 3488 C C . LEU A 1 448 ? -16.102 1.659 -47.832 1.00 20.98 448 LEU A C 1
ATOM 3489 O O . LEU A 1 448 ? -15.461 1.466 -48.858 1.00 19.71 448 LEU A O 1
ATOM 3494 N N . PRO A 1 449 ? -15.522 1.721 -46.613 1.00 18.50 449 PRO A N 1
ATOM 3495 C CA . PRO A 1 449 ? -14.056 1.588 -46.492 1.00 20.26 449 PRO A CA 1
ATOM 3496 C C . PRO A 1 449 ? -13.588 0.133 -46.465 1.00 19.60 449 PRO A C 1
ATOM 3497 O O . PRO A 1 449 ? -14.368 -0.746 -46.093 1.00 20.87 449 PRO A O 1
ATOM 3501 N N . PRO A 1 450 ? -12.319 -0.126 -46.844 1.00 19.07 450 PRO A N 1
ATOM 3502 C CA . PRO A 1 450 ? -11.801 -1.494 -46.706 1.00 18.66 450 PRO A CA 1
ATOM 3503 C C . PRO A 1 450 ? -11.465 -1.792 -45.253 1.00 19.68 450 PRO A C 1
ATOM 3504 O O . PRO A 1 450 ? -11.386 -0.857 -44.448 1.00 21.06 450 PRO A O 1
ATOM 3508 N N . ASN A 1 451 ? -11.289 -3.064 -44.913 1.00 18.67 451 ASN A N 1
ATOM 3509 C CA . ASN A 1 451 ? -10.781 -3.423 -43.582 1.00 19.41 451 ASN A CA 1
ATOM 3510 C C . ASN A 1 451 ? -9.381 -2.835 -43.403 1.00 19.78 451 ASN A C 1
ATOM 3511 O O . ASN A 1 451 ? -8.598 -2.851 -44.345 1.00 20.01 451 ASN A O 1
ATOM 3516 N N . GLN A 1 452 ? -9.067 -2.337 -42.201 1.00 17.15 452 GLN A N 1
ATOM 3517 C CA . GLN A 1 452 ? -7.771 -1.695 -41.938 1.00 21.34 452 GLN A CA 1
ATOM 3518 C C . GLN A 1 452 ? -7.103 -2.195 -40.661 1.00 23.76 452 GLN A C 1
ATOM 3519 O O . GLN A 1 452 ? -6.121 -1.625 -40.206 1.00 24.47 452 GLN A O 1
ATOM 3525 N N . ASP A 1 453 ? -7.642 -3.247 -40.075 1.00 22.26 453 ASP A N 1
ATOM 3526 C CA . ASP A 1 453 ? -7.095 -3.743 -38.807 1.00 27.96 453 ASP A CA 1
ATOM 3527 C C . ASP A 1 453 ? -5.906 -4.682 -39.039 1.00 26.21 453 ASP A C 1
ATOM 3528 O O . ASP A 1 453 ? -5.614 -5.045 -40.171 1.00 22.39 453 ASP A O 1
ATOM 3533 N N . ALA A 1 454 ? -5.211 -5.077 -37.969 1.00 25.12 454 ALA A N 1
ATOM 3534 C CA . ALA A 1 454 ? -3.958 -5.822 -38.116 1.00 29.45 454 ALA A CA 1
ATOM 3535 C C . ALA A 1 454 ? -4.173 -7.239 -38.651 1.00 26.94 454 ALA A C 1
ATOM 3536 O O . ALA A 1 454 ? -3.271 -7.832 -39.237 1.00 29.22 454 ALA A O 1
ATOM 3538 N N . VAL A 1 455 ? -5.360 -7.791 -38.429 1.00 24.41 455 VAL A N 1
ATOM 3539 C CA . VAL A 1 455 ? -5.626 -9.163 -38.842 1.00 21.30 455 VAL A CA 1
ATOM 3540 C C . VAL A 1 455 ? -6.187 -9.237 -40.254 1.00 22.56 455 VAL A C 1
ATOM 3541 O O . VAL A 1 455 ? -5.680 -9.974 -41.096 1.00 23.26 455 VAL A O 1
ATOM 3545 N N . TYR A 1 456 ? -7.235 -8.462 -40.503 1.00 18.86 456 TYR A N 1
ATOM 3546 C CA . TYR A 1 456 ? -7.963 -8.559 -41.771 1.00 21.42 456 TYR A CA 1
ATOM 3547 C C . TYR A 1 456 ? -7.672 -7.423 -42.748 1.00 23.75 456 TYR A C 1
ATOM 3548 O O . TYR A 1 456 ? -8.154 -7.447 -43.883 1.00 22.02 456 TYR A O 1
ATOM 3557 N N . GLY A 1 457 ? -6.880 -6.438 -42.322 1.00 19.41 457 GLY A N 1
ATOM 3558 C CA . GLY A 1 457 ? -6.603 -5.277 -43.164 1.00 19.60 457 GLY A CA 1
ATOM 3559 C C . GLY A 1 457 ? -5.959 -5.583 -44.509 1.00 19.44 457 GLY A C 1
ATOM 3560 O O . GLY A 1 457 ? -5.284 -6.596 -44.664 1.00 20.95 457 GLY A O 1
ATOM 3561 N N . TYR A 1 458 ? -6.153 -4.696 -45.484 1.00 17.05 458 TYR A N 1
ATOM 3562 C CA . TYR A 1 458 ? -5.691 -4.966 -46.836 1.00 19.91 458 TYR A CA 1
ATOM 3563 C C . TYR A 1 458 ? -4.176 -4.948 -46.931 1.00 17.61 458 TYR A C 1
ATOM 3564 O O . TYR A 1 458 ? -3.610 -5.462 -47.892 1.00 18.77 458 TYR A O 1
ATOM 3573 N N . HIS A 1 459 ? -3.503 -4.377 -45.930 1.00 19.47 459 HIS A N 1
ATOM 3574 C CA . HIS A 1 459 ? -2.038 -4.448 -45.942 1.00 18.13 459 HIS A CA 1
ATOM 3575 C C . HIS A 1 459 ? -1.559 -5.879 -45.765 1.00 19.80 459 HIS A C 1
ATOM 3576 O O . HIS A 1 459 ? -0.444 -6.225 -46.168 1.00 22.36 459 HIS A O 1
ATOM 3583 N N . SER A 1 460 ? -2.382 -6.722 -45.159 1.00 18.94 460 SER A N 1
ATOM 3584 C CA . SER A 1 460 ? -1.961 -8.109 -44.992 1.00 21.47 460 SER A CA 1
ATOM 3585 C C . SER A 1 460 ? -2.817 -9.132 -45.737 1.00 23.80 460 SER A C 1
ATOM 3586 O O . SER A 1 460 ? -2.313 -10.183 -46.114 1.00 24.25 460 SER A O 1
ATOM 3589 N N . VAL A 1 461 ? -4.096 -8.821 -45.946 1.00 19.41 461 VAL A N 1
ATOM 3590 C CA . VAL A 1 461 ? -5.017 -9.736 -46.651 1.00 18.07 461 VAL A CA 1
ATOM 3591 C C . VAL A 1 461 ? -5.464 -9.139 -47.974 1.00 17.38 461 VAL A C 1
ATOM 3592 O O . VAL A 1 461 ? -6.216 -8.171 -48.011 1.00 18.15 461 VAL A O 1
ATOM 3596 N N . ASN A 1 462 ? -4.986 -9.720 -49.073 1.00 17.26 462 ASN A N 1
ATOM 3597 C CA . ASN A 1 462 ? -5.345 -9.248 -50.408 1.00 17.21 462 ASN A CA 1
ATOM 3598 C C . ASN A 1 462 ? -4.993 -10.301 -51.457 1.00 18.61 462 ASN A C 1
ATOM 3599 O O . ASN A 1 462 ? -4.165 -11.191 -51.194 1.00 19.84 462 ASN A O 1
ATOM 3604 N N . VAL A 1 463 ? -5.619 -10.211 -52.629 1.00 17.42 463 VAL A N 1
ATOM 3605 C CA . VAL A 1 463 ? -5.414 -11.215 -53.677 1.00 17.71 463 VAL A CA 1
ATOM 3606 C C . VAL A 1 463 ? -3.948 -11.299 -54.098 1.00 22.39 463 VAL A C 1
ATOM 3607 O O . VAL A 1 463 ? -3.379 -12.393 -54.197 1.00 20.97 463 VAL A O 1
ATOM 3611 N N . GLU A 1 464 ? -3.339 -10.143 -54.330 1.00 19.04 464 GLU A N 1
ATOM 3612 C CA . GLU A 1 464 ? -1.955 -10.099 -54.825 1.00 20.56 464 GLU A CA 1
ATOM 3613 C C . GLU A 1 464 ? -0.978 -10.887 -53.951 1.00 23.61 464 GLU A C 1
ATOM 3614 O O . GLU A 1 464 ? -0.153 -11.669 -54.463 1.00 25.34 464 GLU A O 1
ATOM 3620 N N . ALA A 1 465 ? -1.080 -10.692 -52.638 1.00 21.45 465 ALA A N 1
ATOM 3621 C CA . ALA A 1 465 ? -0.174 -11.331 -51.688 1.00 24.28 465 ALA A CA 1
ATOM 3622 C C . ALA A 1 465 ? -0.355 -12.849 -51.672 1.00 25.97 465 ALA A C 1
ATOM 3623 O O . ALA A 1 465 ? 0.554 -13.584 -51.319 1.00 29.87 465 ALA A O 1
ATOM 3625 N N . GLN A 1 466 ? -1.537 -13.317 -52.040 1.00 24.75 466 GLN A N 1
ATOM 3626 C CA . GLN A 1 466 ? -1.811 -14.749 -51.983 1.00 23.26 466 GLN A CA 1
ATOM 3627 C C . GLN A 1 466 ? -1.617 -15.487 -53.300 1.00 27.56 466 GLN A C 1
ATOM 3628 O O . GLN A 1 466 ? -1.592 -16.709 -53.328 1.00 30.99 466 GLN A O 1
ATOM 3634 N N . LEU A 1 467 ? -1.457 -14.743 -54.384 1.00 27.45 467 LEU A N 1
ATOM 3635 C CA . LEU A 1 467 ? -1.255 -15.353 -55.696 1.00 31.55 467 LEU A CA 1
ATOM 3636 C C . LEU A 1 467 ? -0.010 -16.248 -55.787 1.00 34.36 467 LEU A C 1
ATOM 3637 O O . LEU A 1 467 ? -0.021 -17.271 -56.474 1.00 41.69 467 LEU A O 1
ATOM 3642 N N . ASP A 1 468 ? 1.053 -15.865 -55.089 1.00 41.84 468 ASP A N 1
ATOM 3643 C CA . ASP A 1 468 ? 2.350 -16.537 -55.224 1.00 47.96 468 ASP A CA 1
ATOM 3644 C C . ASP A 1 468 ? 2.445 -17.941 -54.614 1.00 49.99 468 ASP A C 1
ATOM 3645 O O . ASP A 1 468 ? 2.594 -18.926 -55.346 1.00 49.78 468 ASP A O 1
ATOM 3650 N N . SER A 1 469 ? 2.392 -18.031 -53.284 1.00 44.31 469 SER A N 1
ATOM 3651 C CA . SER A 1 469 ? 2.590 -19.316 -52.607 1.00 40.77 469 SER A CA 1
ATOM 3652 C C . SER A 1 469 ? 1.450 -20.274 -52.880 1.00 44.05 469 SER A C 1
ATOM 3653 O O . SER A 1 469 ? 0.277 -19.899 -52.808 1.00 36.21 469 SER A O 1
ATOM 3656 N N . SER A 1 470 ? 1.802 -21.519 -53.180 1.00 41.21 470 SER A N 1
ATOM 3657 C CA . SER A 1 470 ? 0.808 -22.546 -53.430 1.00 40.70 470 SER A CA 1
ATOM 3658 C C . SER A 1 470 ? 0.083 -22.873 -52.137 1.00 34.11 470 SER A C 1
ATOM 3659 O O . SER A 1 470 ? -0.914 -23.583 -52.156 1.00 41.44 470 SER A O 1
ATOM 3662 N N . SER A 1 471 ? 0.591 -22.360 -51.014 1.00 35.28 471 SER A N 1
ATOM 3663 C CA . SER A 1 471 ? -0.007 -22.653 -49.710 1.00 39.32 471 SER A CA 1
ATOM 3664 C C . SER A 1 471 ? -0.939 -21.559 -49.161 1.00 31.90 471 SER A C 1
ATOM 3665 O O . SER A 1 471 ? -1.441 -21.682 -48.046 1.00 30.41 471 SER A O 1
ATOM 3668 N N . SER A 1 472 ? -1.179 -20.494 -49.928 1.00 30.22 472 SER A N 1
ATOM 3669 C CA . SER A 1 472 ? -2.120 -19.459 -49.494 1.00 27.91 472 SER A CA 1
ATOM 3670 C C . SER A 1 472 ? -3.543 -20.008 -49.466 1.00 25.72 472 SER A C 1
ATOM 3671 O O . SER A 1 472 ? -3.838 -21.004 -50.131 1.00 22.99 472 SER A O 1
ATOM 3674 N N . LEU A 1 473 ? -4.428 -19.367 -48.708 1.00 22.34 473 LEU A N 1
ATOM 3675 C CA . LEU A 1 473 ? -5.838 -19.769 -48.695 1.00 22.80 473 LEU A CA 1
ATOM 3676 C C . LEU A 1 473 ? -6.444 -19.665 -50.094 1.00 21.96 473 LEU A C 1
ATOM 3677 O O . LEU A 1 473 ? -7.250 -20.518 -50.504 1.00 22.79 473 LEU A O 1
ATOM 3682 N N . LEU A 1 474 ? -6.047 -18.637 -50.844 1.00 20.03 474 LEU A N 1
ATOM 3683 C CA . LEU A 1 474 ? -6.594 -18.454 -52.196 1.00 21.15 474 LEU A CA 1
ATOM 3684 C C . LEU A 1 474 ? -6.248 -19.629 -53.109 1.00 24.14 474 LEU A C 1
ATOM 3685 O O . LEU A 1 474 ? -7.115 -20.180 -53.792 1.00 20.92 474 LEU A O 1
ATOM 3690 N N . ASN A 1 475 ? -4.976 -20.000 -53.142 1.00 20.58 475 ASN A N 1
ATOM 3691 C CA . ASN A 1 475 ? -4.567 -21.125 -53.985 1.00 20.19 475 ASN A CA 1
ATOM 3692 C C . ASN A 1 475 ? -5.124 -22.460 -53.480 1.00 23.71 475 ASN A C 1
ATOM 3693 O O . ASN A 1 475 ? -5.490 -23.331 -54.273 1.00 22.69 475 ASN A O 1
ATOM 3698 N N . TRP A 1 476 ? -5.216 -22.617 -52.164 1.00 22.13 476 TRP A N 1
ATOM 3699 C CA . TRP A 1 476 ? -5.864 -23.803 -51.613 1.00 25.57 476 TRP A CA 1
ATOM 3700 C C . TRP A 1 476 ? -7.324 -23.892 -52.081 1.00 25.66 476 TRP A C 1
ATOM 3701 O O . TRP A 1 476 ? -7.782 -24.957 -52.534 1.00 22.69 476 TRP A O 1
ATOM 3712 N N . THR A 1 477 ? -8.044 -22.774 -51.996 1.00 21.50 477 THR A N 1
ATOM 3713 C CA . THR A 1 477 ? -9.452 -22.727 -52.395 1.00 24.01 477 THR A CA 1
ATOM 3714 C C . THR A 1 477 ? -9.602 -23.028 -53.887 1.00 23.18 477 THR A C 1
ATOM 3715 O O . THR A 1 477 ? -10.456 -23.824 -54.292 1.00 21.80 477 THR A O 1
ATOM 3719 N N . ARG A 1 478 ? -8.774 -22.392 -54.706 1.00 21.15 478 ARG A N 1
ATOM 3720 C CA . ARG A 1 478 ? -8.777 -22.659 -56.141 1.00 22.42 478 ARG A CA 1
ATOM 3721 C C . ARG A 1 478 ? -8.518 -24.133 -56.448 1.00 28.09 478 ARG A C 1
ATOM 3722 O O . ARG A 1 478 ? -9.166 -24.721 -57.320 1.00 22.81 478 ARG A O 1
ATOM 3730 N N . ASN A 1 479 ? -7.572 -24.743 -55.743 1.00 21.53 479 ASN A N 1
ATOM 3731 C CA A ASN A 1 479 ? -7.275 -26.148 -55.988 0.30 25.17 479 ASN A CA 1
ATOM 3732 C CA B ASN A 1 479 ? -7.282 -26.149 -55.987 0.70 25.16 479 ASN A CA 1
ATOM 3733 C C . ASN A 1 479 ? -8.450 -27.049 -55.610 1.00 24.22 479 ASN A C 1
ATOM 3734 O O . ASN A 1 479 ? -8.777 -27.983 -56.335 1.00 25.10 479 ASN A O 1
ATOM 3743 N N . MET A 1 480 ? -9.097 -26.754 -54.488 1.00 23.14 480 MET A N 1
ATOM 3744 C CA . MET A 1 480 ? -10.277 -27.515 -54.080 1.00 23.92 480 MET A CA 1
ATOM 3745 C C . MET A 1 480 ? -11.402 -27.436 -55.110 1.00 28.09 480 MET A C 1
ATOM 3746 O O . MET A 1 480 ? -12.071 -28.440 -55.381 1.00 24.55 480 MET A O 1
ATOM 3751 N N . LEU A 1 481 ? -11.610 -26.253 -55.690 1.00 21.40 481 LEU A N 1
ATOM 3752 C CA . LEU A 1 481 ? -12.593 -26.103 -56.764 1.00 21.73 481 LEU A CA 1
ATOM 3753 C C . LEU A 1 481 ? -12.225 -26.941 -57.989 1.00 24.82 481 LEU A C 1
ATOM 3754 O O . LEU A 1 481 ? -13.092 -27.546 -58.616 1.00 26.32 481 LEU A O 1
ATOM 3759 N N . ALA A 1 482 ? -10.941 -26.980 -58.324 1.00 23.73 482 ALA A N 1
ATOM 3760 C CA . ALA A 1 482 ? -10.472 -27.763 -59.469 1.00 26.55 482 ALA A CA 1
ATOM 3761 C C . ALA A 1 482 ? -10.723 -29.252 -59.227 1.00 30.46 482 ALA A C 1
ATOM 3762 O O . ALA A 1 482 ? -11.177 -29.974 -60.121 1.00 29.05 482 ALA A O 1
ATOM 3764 N N . VAL A 1 483 ? -10.417 -29.706 -58.016 1.00 25.13 483 VAL A N 1
ATOM 3765 C CA . VAL A 1 483 ? -10.635 -31.104 -57.633 1.00 27.30 483 VAL A CA 1
ATOM 3766 C C . VAL A 1 483 ? -12.110 -31.461 -57.689 1.00 28.42 483 VAL A C 1
ATOM 3767 O O . VAL A 1 483 ? -12.480 -32.495 -58.252 1.00 28.77 483 VAL A O 1
ATOM 3771 N N . ARG A 1 484 ? -12.957 -30.608 -57.118 1.00 24.40 484 ARG A N 1
ATOM 3772 C CA . ARG A 1 484 ? -14.395 -30.862 -57.127 1.00 26.16 484 ARG A CA 1
ATOM 3773 C C . ARG A 1 484 ? -14.923 -30.976 -58.547 1.00 29.57 484 ARG A C 1
ATOM 3774 O O . ARG A 1 484 ? -15.796 -31.798 -58.825 1.00 29.01 484 ARG A O 1
ATOM 3782 N N . SER A 1 485 ? -14.392 -30.146 -59.443 1.00 25.98 485 SER A N 1
ATOM 3783 C CA . SER A 1 485 ? -14.912 -30.066 -60.810 1.00 26.99 485 SER A CA 1
ATOM 3784 C C . SER A 1 485 ? -14.616 -31.344 -61.591 1.00 34.32 485 SER A C 1
ATOM 3785 O O . SER A 1 485 ? -15.252 -31.615 -62.603 1.00 30.60 485 SER A O 1
ATOM 3788 N N . ARG A 1 486 ? -13.648 -32.125 -61.121 1.00 31.06 486 ARG A N 1
ATOM 3789 C CA . ARG A 1 486 ? -13.261 -33.350 -61.817 1.00 35.21 486 ARG A CA 1
ATOM 3790 C C . ARG A 1 486 ? -14.024 -34.585 -61.340 1.00 38.69 486 ARG A C 1
ATOM 3791 O O . ARG A 1 486 ? -13.780 -35.692 -61.825 1.00 37.20 486 ARG A O 1
ATOM 3799 N N . HIS A 1 487 ? -14.949 -34.396 -60.403 1.00 30.60 487 HIS A N 1
ATOM 3800 C CA . HIS A 1 487 ? -15.736 -35.510 -59.880 1.00 35.04 487 HIS A CA 1
ATOM 3801 C C . HIS A 1 487 ? -17.222 -35.179 -59.842 1.00 36.70 487 HIS A C 1
ATOM 3802 O O . HIS A 1 487 ? -17.670 -34.406 -58.996 1.00 29.67 487 HIS A O 1
ATOM 3809 N N . ASP A 1 488 ? -17.990 -35.763 -60.759 1.00 30.30 488 ASP A N 1
ATOM 3810 C CA . ASP A 1 488 ? -19.428 -35.485 -60.829 1.00 31.87 488 ASP A CA 1
ATOM 3811 C C . ASP A 1 488 ? -20.167 -35.903 -59.563 1.00 24.83 488 ASP A C 1
ATOM 3812 O O . ASP A 1 488 ? -21.245 -35.389 -59.276 1.00 29.60 488 ASP A O 1
ATOM 3817 N N . ALA A 1 489 ? -19.587 -36.841 -58.815 1.00 28.19 489 ALA A N 1
ATOM 3818 C CA . ALA A 1 489 ? -20.186 -37.318 -57.569 1.00 27.81 489 ALA A CA 1
ATOM 3819 C C . ALA A 1 489 ? -20.498 -36.191 -56.573 1.00 27.74 489 ALA A C 1
ATOM 3820 O O . ALA A 1 489 ? -21.513 -36.235 -55.874 1.00 27.56 489 ALA A O 1
ATOM 3822 N N . PHE A 1 490 ? -19.628 -35.188 -56.500 1.00 25.89 490 PHE A N 1
ATOM 3823 C CA . PHE A 1 490 ? -19.864 -34.076 -55.574 1.00 24.24 490 PHE A CA 1
ATOM 3824 C C . PHE A 1 490 ? -21.113 -33.277 -55.953 1.00 28.38 490 PHE A C 1
ATOM 3825 O O . PHE A 1 490 ? -21.826 -32.785 -55.080 1.00 33.22 490 PHE A O 1
ATOM 3833 N N . ALA A 1 491 ? -21.380 -33.149 -57.254 1.00 26.41 491 ALA A N 1
ATOM 3834 C CA . ALA A 1 491 ? -22.497 -32.325 -57.729 1.00 27.94 491 ALA A CA 1
ATOM 3835 C C . ALA A 1 491 ? -23.844 -33.054 -57.728 1.00 30.23 491 ALA A C 1
ATOM 3836 O O . ALA A 1 491 ? -24.865 -32.502 -57.320 1.00 30.94 491 ALA A O 1
ATOM 3838 N N . VAL A 1 492 ? -23.845 -34.288 -58.222 1.00 32.14 492 VAL A N 1
ATOM 3839 C CA . VAL A 1 492 ? -25.101 -34.998 -58.447 1.00 33.37 492 VAL A CA 1
ATOM 3840 C C . VAL A 1 492 ? -25.106 -36.415 -57.888 1.00 37.55 492 VAL A C 1
ATOM 3841 O O . VAL A 1 492 ? -26.049 -37.173 -58.115 1.00 34.94 492 VAL A O 1
ATOM 3845 N N . GLY A 1 493 ? -24.061 -36.774 -57.156 1.00 29.63 493 GLY A N 1
ATOM 3846 C CA . GLY A 1 493 ? -23.967 -38.114 -56.602 1.00 31.58 493 GLY A CA 1
ATOM 3847 C C . GLY A 1 493 ? -24.939 -38.377 -55.468 1.00 32.01 493 GLY A C 1
ATOM 3848 O O . GLY A 1 493 ? -25.478 -37.449 -54.867 1.00 33.71 493 GLY A O 1
ATOM 3849 N N . THR A 1 494 ? -25.167 -39.653 -55.167 1.00 31.79 494 THR A N 1
ATOM 3850 C CA . THR A 1 494 ? -25.910 -40.020 -53.971 1.00 33.13 494 THR A CA 1
ATOM 3851 C C . THR A 1 494 ? -25.113 -39.611 -52.728 1.00 36.13 494 THR A C 1
ATOM 3852 O O . THR A 1 494 ? -23.950 -39.216 -52.824 1.00 35.61 494 THR A O 1
ATOM 3856 N N . PHE A 1 495 ? -25.742 -39.703 -51.565 1.00 32.87 495 PHE A N 1
ATOM 3857 C CA . PHE A 1 495 ? -25.076 -39.390 -50.304 1.00 34.85 495 PHE A CA 1
ATOM 3858 C C . PHE A 1 495 ? -25.302 -40.518 -49.305 1.00 35.46 495 PHE A C 1
ATOM 3859 O O . PHE A 1 495 ? -26.441 -40.768 -48.904 1.00 39.45 495 PHE A O 1
ATOM 3867 N N . ARG A 1 496 ? -24.231 -41.201 -48.907 1.00 33.22 496 ARG A N 1
ATOM 3868 C CA . ARG A 1 496 ? -24.346 -42.258 -47.901 1.00 38.26 496 ARG A CA 1
ATOM 3869 C C . ARG A 1 496 ? -23.459 -41.978 -46.697 1.00 32.15 496 ARG A C 1
ATOM 3870 O O . ARG A 1 496 ? -22.232 -42.037 -46.789 1.00 33.78 496 ARG A O 1
ATOM 3878 N N . GLU A 1 497 ? -24.092 -41.673 -45.570 1.00 31.62 497 GLU A N 1
ATOM 3879 C CA . GLU A 1 497 ? -23.387 -41.468 -44.311 1.00 38.14 497 GLU A CA 1
ATOM 3880 C C . GLU A 1 497 ? -22.929 -42.827 -43.775 1.00 42.70 497 GLU A C 1
ATOM 3881 O O . GLU A 1 497 ? -23.717 -43.773 -43.714 1.00 41.41 497 GLU A O 1
ATOM 3887 N N . LEU A 1 498 ? -21.659 -42.924 -43.397 1.00 34.33 498 LEU A N 1
ATOM 3888 C CA . LEU A 1 498 ? -21.061 -44.213 -43.060 1.00 41.75 498 LEU A CA 1
ATOM 3889 C C . LEU A 1 498 ? -21.116 -44.571 -41.578 1.00 41.37 498 LEU A C 1
ATOM 3890 O O . LEU A 1 498 ? -20.776 -45.690 -41.197 1.00 47.69 498 LEU A O 1
ATOM 3895 N N . GLY A 1 499 ? -21.545 -43.632 -40.745 1.00 41.51 499 GLY A N 1
ATOM 3896 C CA . GLY A 1 499 ? -21.555 -43.860 -39.311 1.00 43.42 499 GLY A CA 1
ATOM 3897 C C . GLY A 1 499 ? -20.131 -43.990 -38.816 1.00 48.40 499 GLY A C 1
ATOM 3898 O O . GLY A 1 499 ? -19.312 -43.096 -39.038 1.00 52.38 499 GLY A O 1
ATOM 3899 N N . GLY A 1 500 ? -19.831 -45.106 -38.161 1.00 46.63 500 GLY A N 1
ATOM 3900 C CA . GLY A 1 500 ? -18.482 -45.381 -37.701 1.00 43.82 500 GLY A CA 1
ATOM 3901 C C . GLY A 1 500 ? -18.334 -45.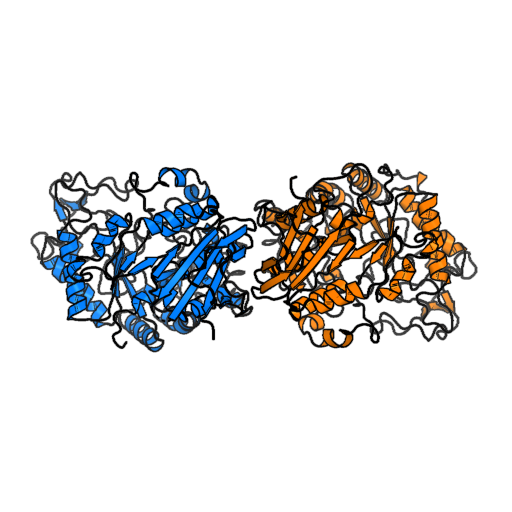333 -36.191 1.00 49.17 500 GLY A C 1
ATOM 3902 O O . GLY A 1 500 ? -19.224 -44.869 -35.480 1.00 47.16 500 GLY A O 1
ATOM 3903 N N . SER A 1 501 ? -17.186 -45.800 -35.712 1.00 47.89 501 SER A N 1
ATOM 3904 C CA . SER A 1 501 ? -16.893 -45.885 -34.285 1.00 51.22 501 SER A CA 1
ATOM 3905 C C . SER A 1 501 ? -16.975 -44.553 -33.534 1.00 52.14 501 SER A C 1
ATOM 3906 O O . SER A 1 501 ? -17.420 -44.501 -32.385 1.00 52.73 501 SER A O 1
ATOM 3909 N N . ASN A 1 502 ? -16.569 -43.477 -34.200 1.00 37.98 502 ASN A N 1
ATOM 3910 C CA . ASN A 1 502 ? -16.282 -42.216 -33.533 1.00 39.47 502 ASN A CA 1
ATOM 3911 C C . ASN A 1 502 ? -17.297 -41.128 -33.891 1.00 31.43 502 ASN A C 1
ATOM 3912 O O . ASN A 1 502 ? -17.369 -40.707 -35.039 1.00 35.27 502 ASN A O 1
ATOM 3917 N N . PRO A 1 503 ? -18.078 -40.662 -32.903 1.00 33.17 503 PRO A N 1
ATOM 3918 C CA . PRO A 1 503 ? -19.092 -39.629 -33.147 1.00 35.27 503 PRO A CA 1
ATOM 3919 C C . PRO A 1 503 ? -18.486 -38.256 -33.437 1.00 33.54 503 PRO A C 1
ATOM 3920 O O . PRO A 1 503 ? -19.232 -37.360 -33.808 1.00 30.90 503 PRO A O 1
ATOM 3924 N N . SER A 1 504 ? -17.178 -38.091 -33.244 1.00 28.63 504 SER A N 1
ATOM 3925 C CA . SER A 1 504 ? -16.518 -36.819 -33.532 1.00 30.76 504 SER A CA 1
ATOM 3926 C C . SER A 1 504 ? -16.157 -36.675 -35.009 1.00 28.02 504 SER A C 1
ATOM 3927 O O . SER A 1 504 ? -15.754 -35.597 -35.457 1.00 32.14 504 SER A O 1
ATOM 3930 N N . VAL A 1 505 ? -16.288 -37.765 -35.758 1.00 28.09 505 VAL A N 1
ATOM 3931 C CA . VAL A 1 505 ? -15.907 -37.762 -37.171 1.00 29.72 505 VAL A CA 1
ATOM 3932 C C . VAL A 1 505 ? -17.111 -37.992 -38.085 1.00 34.63 505 VAL A C 1
ATOM 3933 O O . VAL A 1 505 ? -17.920 -38.894 -37.843 1.00 31.60 505 VAL A O 1
ATOM 3937 N N . LEU A 1 506 ? -17.242 -37.159 -39.119 1.00 23.11 506 LEU A N 1
ATOM 3938 C CA . LEU A 1 506 ? -18.315 -37.321 -40.096 1.00 28.76 506 LEU A CA 1
ATOM 3939 C C . LEU A 1 506 ? -17.730 -37.890 -41.376 1.00 30.82 506 LEU A C 1
ATOM 3940 O O . LEU A 1 506 ? -16.874 -37.268 -42.017 1.00 28.79 506 LEU A O 1
ATOM 3945 N N . ALA A 1 507 ? -18.169 -39.089 -41.742 1.00 26.18 507 ALA A N 1
ATOM 3946 C CA . ALA A 1 507 ? -17.656 -39.745 -42.943 1.00 27.25 507 ALA A CA 1
ATOM 3947 C C . ALA A 1 507 ? -18.811 -40.089 -43.868 1.00 30.34 507 ALA A C 1
ATOM 3948 O O . ALA A 1 507 ? -19.862 -40.543 -43.415 1.00 31.39 507 ALA A O 1
ATOM 3950 N N . TYR A 1 508 ? -18.615 -39.872 -45.164 1.00 28.30 508 TYR A N 1
ATOM 3951 C CA . TYR A 1 508 ? -19.643 -40.211 -46.142 1.00 29.24 508 TYR A CA 1
ATOM 3952 C C . TYR A 1 508 ? -19.064 -40.536 -47.504 1.00 34.60 508 TYR A C 1
ATOM 3953 O O . TYR A 1 508 ? -17.907 -40.217 -47.808 1.00 30.36 508 TYR A O 1
ATOM 3962 N N . ILE A 1 509 ? -19.885 -41.182 -48.324 1.00 30.08 509 ILE A N 1
ATOM 3963 C CA . ILE A 1 509 ? -19.528 -41.477 -49.702 1.00 29.25 509 ILE A CA 1
ATOM 3964 C C . ILE A 1 509 ? -20.496 -40.779 -50.656 1.00 31.38 509 ILE A C 1
ATOM 3965 O O . ILE A 1 509 ? -21.707 -40.738 -50.410 1.00 32.72 509 ILE A O 1
ATOM 3970 N N . ARG A 1 510 ? -19.952 -40.186 -51.716 1.00 30.26 510 ARG A N 1
ATOM 3971 C CA . ARG A 1 510 ? -20.767 -39.643 -52.794 1.00 29.34 510 ARG A CA 1
ATOM 3972 C C . ARG A 1 510 ? -20.537 -40.537 -54.002 1.00 29.96 510 ARG A C 1
ATOM 3973 O O . ARG A 1 510 ? -19.399 -40.851 -54.341 1.00 30.68 510 ARG A O 1
ATOM 3981 N N . GLU A 1 511 ? -21.609 -40.941 -54.671 1.00 34.26 511 GLU A N 1
ATOM 3982 C CA . GLU A 1 511 ? -21.450 -41.873 -55.777 1.00 36.60 511 GLU A CA 1
ATOM 3983 C C . GLU A 1 511 ? -22.399 -41.566 -56.921 1.00 31.50 511 GLU A C 1
ATOM 3984 O O . GLU A 1 511 ? -23.546 -41.190 -56.700 1.00 34.74 511 GLU A O 1
ATOM 3990 N N . VAL A 1 512 ? -21.906 -41.714 -58.144 1.00 37.16 512 VAL A N 1
ATOM 3991 C CA . VAL A 1 512 ? -22.758 -41.616 -59.321 1.00 38.79 512 VAL A CA 1
ATOM 3992 C C . VAL A 1 512 ? -22.427 -42.779 -60.261 1.00 53.33 512 VAL A C 1
ATOM 3993 O O . VAL A 1 512 ? -21.271 -43.190 -60.369 1.00 56.28 512 VAL A O 1
ATOM 3997 N N . THR A 1 513 ? -23.443 -43.333 -60.912 1.00 56.41 513 THR A N 1
ATOM 3998 C CA . THR A 1 513 ? -23.231 -44.428 -61.858 1.00 61.21 513 THR A CA 1
ATOM 3999 C C . THR A 1 513 ? -23.631 -44.030 -63.277 1.00 62.06 513 THR A C 1
ATOM 4000 O O . THR A 1 513 ? -24.621 -43.323 -63.479 1.00 66.44 513 THR A O 1
ATOM 4004 N N . THR A 1 523 ? -19.227 -45.519 -61.395 1.00 65.53 523 THR A N 1
ATOM 4005 C CA . THR A 1 523 ? -18.006 -45.176 -62.120 1.00 64.23 523 THR A CA 1
ATOM 4006 C C . THR A 1 523 ? -17.198 -44.055 -61.446 1.00 60.14 523 THR A C 1
ATOM 4007 O O . THR A 1 523 ? -15.979 -43.982 -61.618 1.00 60.20 523 THR A O 1
ATOM 4011 N N . ASP A 1 524 ? -17.873 -43.192 -60.687 1.00 51.36 524 ASP A N 1
ATOM 4012 C CA . ASP A 1 524 ? -17.191 -42.152 -59.914 1.00 52.66 524 ASP A CA 1
ATOM 4013 C C . ASP A 1 524 ? -17.631 -42.199 -58.445 1.00 43.93 524 ASP A C 1
ATOM 4014 O O . ASP A 1 524 ? -18.770 -41.862 -58.114 1.00 43.50 524 ASP A O 1
ATOM 4019 N N . ALA A 1 525 ? -16.730 -42.637 -57.569 1.00 43.60 525 ALA A N 1
ATOM 4020 C CA . ALA A 1 525 ? -17.053 -42.761 -56.147 1.00 40.61 525 ALA A CA 1
ATOM 4021 C C . ALA A 1 525 ? -15.990 -42.083 -55.297 1.00 33.98 525 ALA A C 1
ATOM 4022 O O . ALA A 1 525 ? -14.800 -42.330 -55.482 1.00 32.30 525 ALA A O 1
ATOM 4024 N N . VAL A 1 526 ? -16.434 -41.241 -54.361 1.00 32.98 526 VAL A N 1
ATOM 4025 C CA . VAL A 1 526 ? -15.521 -40.480 -53.511 1.00 30.90 526 VAL A CA 1
ATOM 4026 C C . VAL A 1 526 ? -15.846 -40.650 -52.025 1.00 29.33 526 VAL A C 1
ATOM 4027 O O . VAL A 1 526 ? -17.018 -40.705 -51.632 1.00 31.95 526 VAL A O 1
ATOM 4031 N N . LEU A 1 527 ? -14.800 -40.740 -51.207 1.00 28.26 527 LEU A N 1
ATOM 4032 C CA . LEU A 1 527 ? -14.965 -40.870 -49.765 1.00 26.43 527 LEU A CA 1
ATOM 4033 C C . LEU A 1 527 ? -14.458 -39.597 -49.085 1.00 24.14 527 LEU A C 1
ATOM 4034 O O . LEU A 1 527 ? -13.319 -39.188 -49.316 1.00 24.06 527 LEU A O 1
ATOM 4039 N N . CYS A 1 528 ? -15.305 -38.993 -48.256 1.00 26.48 528 CYS A N 1
ATOM 4040 C CA . CYS A 1 528 ? -14.956 -37.789 -47.503 1.00 25.54 528 CYS A CA 1
ATOM 4041 C C . CYS A 1 528 ? -15.035 -38.069 -46.014 1.00 26.03 528 CYS A C 1
ATOM 4042 O O . CYS A 1 528 ? -16.042 -38.588 -45.514 1.00 29.04 528 CYS A O 1
ATOM 4045 N N . VAL A 1 529 ? -13.971 -37.718 -45.300 1.00 24.95 529 VAL A N 1
ATOM 4046 C CA . VAL A 1 529 ? -13.917 -37.917 -43.851 1.00 21.63 529 VAL A CA 1
ATOM 4047 C C . VAL A 1 529 ? -13.550 -36.588 -43.194 1.00 24.64 529 VAL A C 1
ATOM 4048 O O . VAL A 1 529 ? -12.586 -35.948 -43.612 1.00 24.97 529 VAL A O 1
ATOM 4052 N N . ASN A 1 530 ? -14.312 -36.182 -42.183 1.00 25.34 530 ASN A N 1
ATOM 4053 C CA . ASN A 1 530 ? -14.169 -34.861 -41.580 1.00 26.89 530 ASN A CA 1
ATOM 4054 C C . ASN A 1 530 ? -14.092 -34.912 -40.056 1.00 27.93 530 ASN A C 1
ATOM 4055 O O . ASN A 1 530 ? -15.007 -35.427 -39.409 1.00 27.71 530 ASN A O 1
ATOM 4060 N N . ASN A 1 531 ? -13.027 -34.354 -39.478 1.00 26.47 531 ASN A N 1
ATOM 4061 C CA . ASN A 1 531 ? -12.868 -34.369 -38.018 1.00 25.85 531 ASN A CA 1
ATOM 4062 C C . ASN A 1 531 ? -13.443 -33.120 -37.376 1.00 25.61 531 ASN A C 1
ATOM 4063 O O . ASN A 1 531 ? -12.889 -32.031 -37.522 1.00 27.18 531 ASN A O 1
ATOM 4068 N N . LEU A 1 532 ? -14.559 -33.273 -36.671 1.00 21.67 532 LEU A N 1
ATOM 4069 C CA . LEU A 1 532 ? -15.194 -32.145 -35.996 1.00 22.18 532 LEU A CA 1
ATOM 4070 C C . LEU A 1 532 ? -14.527 -31.772 -34.662 1.00 27.96 532 LEU A C 1
ATOM 4071 O O . LEU A 1 532 ? -14.846 -30.739 -34.074 1.00 29.68 532 LEU A O 1
ATOM 4076 N N . SER A 1 533 ? -13.610 -32.614 -34.188 1.00 27.99 533 SER A N 1
ATOM 4077 C CA . SER A 1 533 ? -12.895 -32.359 -32.922 1.00 29.49 533 SER A CA 1
ATOM 4078 C C . SER A 1 533 ? -11.624 -31.535 -33.120 1.00 26.97 533 SER A C 1
ATOM 4079 O O . SER A 1 533 ? -10.961 -31.650 -34.148 1.00 26.89 533 SER A O 1
ATOM 4082 N N . ARG A 1 534 ? -11.266 -30.715 -32.133 1.00 25.81 534 ARG A N 1
ATOM 4083 C CA . ARG A 1 534 ? -10.020 -29.952 -32.228 1.00 28.00 534 ARG A CA 1
ATOM 4084 C C . ARG A 1 534 ? -8.780 -30.815 -31.996 1.00 29.09 534 ARG A C 1
ATOM 4085 O O . ARG A 1 534 ? -7.659 -30.364 -32.224 1.00 26.73 534 ARG A O 1
ATOM 4093 N N . PHE A 1 535 ? -8.985 -32.055 -31.557 1.00 28.04 535 PHE A N 1
ATOM 4094 C CA . PHE A 1 535 ? -7.880 -32.983 -31.294 1.00 28.58 535 PHE A CA 1
ATOM 4095 C C . PHE A 1 535 ? -7.823 -34.085 -32.351 1.00 27.58 535 PHE A C 1
ATOM 4096 O O . PHE A 1 535 ? -8.835 -34.362 -33.003 1.00 26.97 535 PHE A O 1
ATOM 4104 N N . PRO A 1 536 ? -6.651 -34.735 -32.516 1.00 23.27 536 PRO A N 1
ATOM 4105 C CA . PRO A 1 536 ? -6.548 -35.882 -33.431 1.00 25.55 536 PRO A CA 1
ATOM 4106 C C . PRO A 1 536 ? -7.530 -37.003 -33.090 1.00 28.53 536 PRO A C 1
ATOM 4107 O O . PRO A 1 536 ? -7.756 -37.283 -31.910 1.00 29.15 536 PRO A O 1
ATOM 4111 N N . GLN A 1 537 ? -8.106 -37.628 -34.117 1.00 24.89 537 GLN A N 1
ATOM 4112 C CA . GLN A 1 537 ? -9.138 -38.648 -33.931 1.00 25.15 537 GLN A CA 1
ATOM 4113 C C . GLN A 1 537 ? -8.944 -39.828 -34.876 1.00 29.46 537 GLN A C 1
ATOM 4114 O O . GLN A 1 537 ? -8.606 -39.651 -36.041 1.00 26.68 537 GLN A O 1
ATOM 4120 N N . PRO A 1 538 ? -9.151 -41.048 -34.370 1.00 30.37 538 PRO A N 1
ATOM 4121 C CA . PRO A 1 538 ? -9.137 -42.229 -35.234 1.00 28.60 538 PRO A CA 1
ATOM 4122 C C . PRO A 1 538 ? -10.563 -42.580 -35.641 1.00 29.18 538 PRO A C 1
ATOM 4123 O O . PRO A 1 538 ? -11.493 -42.315 -34.879 1.00 29.78 538 PRO A O 1
ATOM 4127 N N . ILE A 1 539 ? -10.748 -43.138 -36.829 1.00 27.81 539 ILE A N 1
ATOM 4128 C CA . ILE A 1 539 ? -12.061 -43.677 -37.174 1.00 30.69 539 ILE A CA 1
ATOM 4129 C C . ILE A 1 539 ? -11.930 -44.985 -37.931 1.00 31.00 539 ILE A C 1
ATOM 4130 O O . ILE A 1 539 ? -11.132 -45.101 -38.863 1.00 32.54 539 ILE A O 1
ATOM 4135 N N . GLU A 1 540 ? -12.695 -45.981 -37.505 1.00 31.38 540 GLU A N 1
ATOM 4136 C CA . GLU A 1 540 ? -12.716 -47.259 -38.200 1.00 33.57 540 GLU A CA 1
ATOM 4137 C C . GLU A 1 540 ? -14.015 -47.355 -38.982 1.00 33.47 540 GLU A C 1
ATOM 4138 O O . GLU A 1 540 ? -15.107 -47.236 -38.419 1.00 34.42 540 GLU A O 1
ATOM 4144 N N . LEU A 1 541 ? -13.880 -47.522 -40.294 1.00 32.96 541 LEU A N 1
ATOM 4145 C CA . LEU A 1 541 ? -15.023 -47.523 -41.197 1.00 38.00 541 LEU A CA 1
ATOM 4146 C C . LEU A 1 541 ? -15.256 -48.913 -41.781 1.00 39.29 541 LEU A C 1
ATOM 4147 O O . LEU A 1 541 ? -14.306 -49.577 -42.209 1.00 39.10 541 LEU A O 1
ATOM 4152 N N . ASN A 1 542 ? -16.517 -49.336 -41.811 1.00 43.94 542 ASN A N 1
ATOM 4153 C CA . ASN A 1 542 ? -16.896 -50.560 -42.510 1.00 46.15 542 ASN A CA 1
ATOM 4154 C C . ASN A 1 542 ? -17.076 -50.265 -43.993 1.00 41.27 542 ASN A C 1
ATOM 4155 O O . ASN A 1 542 ? -18.131 -49.793 -44.416 1.00 45.68 542 ASN A O 1
ATOM 4160 N N . LEU A 1 543 ? -16.032 -50.523 -44.773 1.00 43.50 543 LEU A N 1
ATOM 4161 C CA . LEU A 1 543 ? -16.045 -50.220 -46.197 1.00 46.54 543 LEU A CA 1
ATOM 4162 C C . LEU A 1 543 ? -16.106 -51.504 -47.024 1.00 50.41 543 LEU A C 1
ATOM 4163 O O . LEU A 1 543 ? -15.676 -51.521 -48.180 1.00 46.87 543 LEU A O 1
ATOM 4168 N N . GLN A 1 544 ? -16.639 -52.570 -46.427 1.00 49.89 544 GLN A N 1
ATOM 4169 C CA . GLN A 1 544 ? -16.644 -53.894 -47.054 1.00 50.43 544 GLN A CA 1
ATOM 4170 C C . GLN A 1 544 ? -17.230 -53.888 -48.463 1.00 48.31 544 GLN A C 1
ATOM 4171 O O . GLN A 1 544 ? -16.708 -54.551 -49.357 1.00 52.59 544 GLN A O 1
ATOM 4177 N N . GLN A 1 545 ? -18.290 -53.111 -48.662 1.00 48.16 545 GLN A N 1
ATOM 4178 C CA . GLN A 1 545 ? -18.952 -53.021 -49.961 1.00 51.96 545 GLN A CA 1
ATOM 4179 C C . GLN A 1 545 ? -18.007 -52.582 -51.081 1.00 53.64 545 GLN A C 1
ATOM 4180 O O . GLN A 1 545 ? -18.256 -52.854 -52.256 1.00 52.08 545 GLN A O 1
ATOM 4186 N N . TRP A 1 546 ? -16.921 -51.910 -50.707 1.00 47.45 546 TRP A N 1
ATOM 4187 C CA . TRP A 1 546 ? -15.916 -51.467 -51.665 1.00 45.57 546 TRP A CA 1
ATOM 4188 C C . TRP A 1 546 ? -14.603 -52.220 -51.483 1.00 45.47 546 TRP A C 1
ATOM 4189 O O . TRP A 1 546 ? -13.545 -51.724 -51.863 1.00 43.49 546 TRP A O 1
ATOM 4200 N N . ALA A 1 547 ? -14.662 -53.415 -50.900 1.00 51.04 547 ALA A N 1
ATOM 4201 C CA . ALA A 1 547 ? -13.442 -54.201 -50.689 1.00 49.49 547 ALA A CA 1
ATOM 4202 C C . ALA A 1 547 ? -12.671 -54.370 -51.994 1.00 46.96 547 ALA A C 1
ATOM 4203 O O . ALA A 1 547 ? -13.270 -54.542 -53.054 1.00 52.20 547 ALA A O 1
ATOM 4205 N N . GLY A 1 548 ? -11.346 -54.294 -51.918 1.00 44.11 548 GLY A N 1
ATOM 4206 C CA . GLY A 1 548 ? -10.518 -54.347 -53.109 1.00 40.59 548 GLY A CA 1
ATOM 4207 C C . GLY A 1 548 ? -10.217 -52.987 -53.720 1.00 45.81 548 GLY A C 1
ATOM 4208 O O . GLY A 1 548 ? -9.173 -52.807 -54.353 1.00 46.21 548 GLY A O 1
ATOM 4209 N N . TYR A 1 549 ? -11.124 -52.028 -53.542 1.00 44.35 549 TYR A N 1
ATOM 4210 C CA . TYR A 1 549 ? -10.915 -50.679 -54.075 1.00 42.29 549 TYR A CA 1
ATOM 4211 C C . TYR A 1 549 ? -9.706 -49.985 -53.444 1.00 40.83 549 TYR A C 1
ATOM 4212 O O . TYR A 1 549 ? -9.345 -50.256 -52.292 1.00 39.96 549 TYR A O 1
ATOM 4221 N N . ILE A 1 550 ? -9.080 -49.092 -54.206 1.00 39.10 550 ILE A N 1
ATOM 4222 C CA . ILE A 1 550 ? -7.912 -48.366 -53.726 1.00 39.66 550 ILE A CA 1
ATOM 4223 C C . ILE A 1 550 ? -8.257 -46.895 -53.494 1.00 36.91 550 ILE A C 1
ATOM 4224 O O . ILE A 1 550 ? -8.606 -46.177 -54.433 1.00 35.77 550 ILE A O 1
ATOM 4229 N N . PRO A 1 551 ? -8.175 -46.443 -52.234 1.00 35.39 551 PRO A N 1
ATOM 4230 C CA . PRO A 1 551 ? -8.435 -45.022 -51.968 1.00 34.76 551 PRO A CA 1
ATOM 4231 C C . PRO A 1 551 ? -7.247 -44.192 -52.446 1.00 30.04 551 PRO A C 1
ATOM 4232 O O . PRO A 1 551 ? -6.123 -44.439 -52.014 1.00 34.35 551 PRO A O 1
ATOM 4236 N N . VAL A 1 552 ? -7.490 -43.234 -53.335 1.00 29.63 552 VAL A N 1
ATOM 4237 C CA . VAL A 1 552 ? -6.436 -42.338 -53.797 1.00 25.87 552 VAL A CA 1
ATOM 4238 C C . VAL A 1 552 ? -6.756 -40.944 -53.277 1.00 29.00 552 VAL A C 1
ATOM 4239 O O . VAL A 1 552 ? -7.808 -40.388 -53.599 1.00 29.89 552 VAL A O 1
ATOM 4243 N N . GLU A 1 553 ? -5.872 -40.395 -52.449 1.00 28.66 553 GLU A N 1
ATOM 4244 C CA . GLU A 1 553 ? -6.124 -39.081 -51.855 1.00 27.73 553 GLU A CA 1
ATOM 4245 C C . GLU A 1 553 ? -6.056 -38.015 -52.948 1.00 28.75 553 GLU A C 1
ATOM 4246 O O . GLU A 1 553 ? -5.147 -38.020 -53.766 1.00 32.79 553 GLU A O 1
ATOM 4252 N N . MET A 1 554 ? -7.021 -37.103 -52.960 1.00 27.44 554 MET A N 1
ATOM 4253 C CA . MET A 1 554 ? -7.240 -36.265 -54.144 1.00 33.09 554 MET A CA 1
ATOM 4254 C C . MET A 1 554 ? -6.312 -35.064 -54.345 1.00 38.67 554 MET A C 1
ATOM 4255 O O . MET A 1 554 ? -6.264 -34.506 -55.444 1.00 39.43 554 MET A O 1
ATOM 4260 N N . THR A 1 555 ? -5.582 -34.656 -53.312 1.00 34.37 555 THR A N 1
ATOM 4261 C CA . THR A 1 555 ? -4.665 -33.521 -53.472 1.00 38.96 555 THR A CA 1
ATOM 4262 C C . THR A 1 555 ? -3.255 -33.941 -53.889 1.00 41.44 555 THR A C 1
ATOM 4263 O O . THR A 1 555 ? -2.639 -33.297 -54.743 1.00 43.62 555 THR A O 1
ATOM 4267 N N . GLY A 1 556 ? -2.749 -35.026 -53.311 1.00 34.06 556 GLY A N 1
ATOM 4268 C CA . GLY A 1 556 ? -1.416 -35.501 -53.646 1.00 35.19 556 GLY A CA 1
ATOM 4269 C C . GLY A 1 556 ? -1.380 -36.762 -54.499 1.00 39.17 556 GLY A C 1
ATOM 4270 O O . GLY A 1 556 ? -0.306 -37.189 -54.940 1.00 40.46 556 GLY A O 1
ATOM 4271 N N . TYR A 1 557 ? -2.551 -37.355 -54.727 1.00 35.83 557 TYR A N 1
ATOM 4272 C CA . TYR A 1 557 ? -2.690 -38.583 -55.522 1.00 34.79 557 TYR A CA 1
ATOM 4273 C C . TYR A 1 557 ? -1.993 -39.808 -54.952 1.00 39.86 557 TYR A C 1
ATOM 4274 O O . TYR A 1 557 ? -1.781 -40.786 -55.675 1.00 36.82 557 TYR A O 1
ATOM 4283 N N . VAL A 1 558 ? -1.636 -39.765 -53.671 1.00 34.91 558 VAL A N 1
ATOM 4284 C CA . VAL A 1 558 ? -1.008 -40.921 -53.041 1.00 36.92 558 VAL A CA 1
ATOM 4285 C C . VAL A 1 558 ? -2.011 -42.062 -52.887 1.00 37.63 558 VAL A C 1
ATOM 4286 O O . VAL A 1 558 ? -3.150 -41.860 -52.438 1.00 32.66 558 VAL A O 1
ATOM 4290 N N . GLU A 1 559 ? -1.595 -43.262 -53.277 1.00 36.64 559 GLU A N 1
ATOM 4291 C CA . GLU A 1 559 ? -2.453 -44.432 -53.136 1.00 37.22 559 GLU A CA 1
ATOM 4292 C C . GLU A 1 559 ? -2.389 -45.003 -51.721 1.00 39.85 559 GLU A C 1
ATOM 4293 O O . GLU A 1 559 ? -1.313 -45.329 -51.218 1.00 38.79 559 GLU A O 1
ATOM 4299 N N . PHE A 1 560 ? -3.551 -45.116 -51.089 1.00 34.67 560 PHE A N 1
ATOM 4300 C CA . PHE A 1 560 ? -3.648 -45.667 -49.744 1.00 36.77 560 PHE A CA 1
ATOM 4301 C C . PHE A 1 560 ? -3.874 -47.178 -49.809 1.00 41.35 560 PHE A C 1
ATOM 4302 O O . PHE A 1 560 ? -4.225 -47.700 -50.869 1.00 39.16 560 PHE A O 1
ATOM 4310 N N . PRO A 1 561 ? -3.628 -47.891 -48.693 1.00 44.22 561 PRO A N 1
ATOM 4311 C CA . PRO A 1 561 ? -3.861 -49.341 -48.630 1.00 41.98 561 PRO A CA 1
ATOM 4312 C C . PRO A 1 561 ? -5.240 -49.729 -49.161 1.00 45.24 561 PRO A C 1
ATOM 4313 O O . PRO A 1 561 ? -6.219 -49.041 -48.873 1.00 37.39 561 PRO A O 1
ATOM 4317 N N . SER A 1 562 ? -5.319 -50.806 -49.938 1.00 38.30 562 SER A N 1
ATOM 4318 C CA . SER A 1 562 ? -6.602 -51.210 -50.507 1.00 40.45 562 SER A CA 1
ATOM 4319 C C . SER A 1 562 ? -7.572 -51.634 -49.408 1.00 39.99 562 SER A C 1
ATOM 4320 O O . SER A 1 562 ? -7.161 -52.092 -48.342 1.00 46.70 562 SER A O 1
ATOM 4323 N N . ILE A 1 563 ? -8.861 -51.459 -49.666 1.00 36.63 563 ILE A N 1
ATOM 4324 C CA . ILE A 1 563 ? -9.899 -51.787 -48.704 1.00 40.35 563 ILE A CA 1
ATOM 4325 C C . ILE A 1 563 ? -10.082 -53.297 -48.620 1.00 50.03 563 ILE A C 1
ATOM 4326 O O . ILE A 1 563 ? -10.202 -53.971 -49.644 1.00 45.17 563 ILE A O 1
ATOM 4331 N N . GLY A 1 564 ? -10.089 -53.822 -47.397 1.00 51.68 564 GLY A N 1
ATOM 4332 C CA . GLY A 1 564 ? -10.296 -55.242 -47.171 1.00 46.83 564 GLY A CA 1
ATOM 4333 C C . GLY A 1 564 ? -11.575 -55.501 -46.399 1.00 53.14 564 GLY A C 1
ATOM 4334 O O . GLY A 1 564 ? -12.502 -54.688 -46.437 1.00 49.77 564 GLY A O 1
ATOM 4335 N N . GLN A 1 565 ? -11.628 -56.630 -45.693 1.00 50.73 565 GLN A N 1
ATOM 4336 C CA . GLN A 1 565 ? -12.821 -57.010 -44.941 1.00 50.25 565 GLN A CA 1
ATOM 4337 C C . GLN A 1 565 ? -12.752 -56.531 -43.490 1.00 49.86 565 GLN A C 1
ATOM 4338 O O . GLN A 1 565 ? -13.760 -56.491 -42.792 1.00 46.82 565 GLN A O 1
ATOM 4344 N N . LEU A 1 566 ? -11.554 -56.175 -43.040 1.00 51.05 566 LEU A N 1
ATOM 4345 C CA . LEU A 1 566 ? -11.395 -55.556 -41.731 1.00 52.65 566 LEU A CA 1
ATOM 4346 C C . LEU A 1 566 ? -11.738 -54.068 -41.825 1.00 54.19 566 LEU A C 1
ATOM 4347 O O . LEU A 1 566 ? -11.595 -53.468 -42.893 1.00 47.87 566 LEU A O 1
ATOM 4352 N N . PRO A 1 567 ? -12.208 -53.471 -40.713 1.00 51.31 567 PRO A N 1
ATOM 4353 C CA . PRO A 1 567 ? -12.549 -52.041 -40.722 1.00 47.17 567 PRO A CA 1
ATOM 4354 C C . PRO A 1 567 ? -11.336 -51.191 -41.076 1.00 47.30 567 PRO A C 1
ATOM 4355 O O . PRO A 1 567 ? -10.217 -51.504 -40.651 1.00 44.09 567 PRO A O 1
ATOM 4359 N N . TYR A 1 568 ? -11.560 -50.142 -41.863 1.00 45.77 568 TYR A N 1
ATOM 4360 C CA . TYR A 1 568 ? -10.474 -49.324 -42.384 1.00 38.75 568 TYR A CA 1
ATOM 4361 C C . TYR A 1 568 ? -10.194 -48.182 -41.413 1.00 36.20 568 TYR A C 1
ATOM 4362 O O . TYR A 1 568 ? -11.074 -47.364 -41.140 1.00 37.79 568 TYR A O 1
ATOM 4371 N N . LEU A 1 569 ? -8.982 -48.149 -40.868 1.00 34.19 569 LEU A N 1
ATOM 4372 C CA . LEU A 1 569 ? -8.601 -47.098 -39.931 1.00 37.87 569 LEU A CA 1
ATOM 4373 C C . LEU A 1 569 ? -8.085 -45.864 -40.663 1.00 37.93 569 LEU A C 1
ATOM 4374 O O . LEU A 1 569 ? -7.150 -45.942 -41.461 1.00 35.69 569 LEU A O 1
ATOM 4379 N N . LEU A 1 570 ? -8.720 -44.729 -40.395 1.00 32.83 570 LEU A N 1
ATOM 4380 C CA . LEU A 1 570 ? -8.191 -43.450 -40.828 1.00 32.15 570 LEU A CA 1
ATOM 4381 C C . LEU A 1 570 ? -7.932 -42.605 -39.590 1.00 31.00 570 LEU A C 1
ATOM 4382 O O . LEU A 1 570 ? -8.703 -42.640 -38.629 1.00 30.94 570 LEU A O 1
ATOM 4387 N N . THR A 1 571 ? -6.839 -41.853 -39.612 1.00 26.41 571 THR A N 1
ATOM 4388 C CA . THR A 1 571 ? -6.486 -40.988 -38.490 1.00 27.04 571 THR A CA 1
ATOM 4389 C C . THR A 1 571 ? -6.386 -39.550 -38.996 1.00 27.22 571 THR A C 1
ATOM 4390 O O . THR A 1 571 ? -5.702 -39.291 -39.985 1.00 26.93 571 THR A O 1
ATOM 4394 N N . LEU A 1 572 ? -7.068 -38.634 -38.317 1.00 25.42 572 LEU A N 1
ATOM 4395 C CA . LEU A 1 572 ? -7.110 -37.226 -38.716 1.00 29.96 572 LEU A CA 1
ATOM 4396 C C . LEU A 1 572 ? -6.590 -36.297 -37.622 1.00 27.93 572 LEU A C 1
ATOM 4397 O O . LEU A 1 572 ? -6.847 -36.519 -36.443 1.00 26.83 572 LEU A O 1
ATOM 4402 N N . PRO A 1 573 ? -5.884 -35.223 -38.014 1.00 30.41 573 PRO A N 1
ATOM 4403 C CA . PRO A 1 573 ? -5.493 -34.194 -37.044 1.00 29.40 573 PRO A CA 1
ATOM 4404 C C . PRO A 1 573 ? -6.730 -33.391 -36.664 1.00 26.28 573 PRO A C 1
ATOM 4405 O O . PRO A 1 573 ? -7.762 -33.521 -37.339 1.00 27.21 573 PRO A O 1
ATOM 4409 N N . GLY A 1 574 ? -6.639 -32.576 -35.615 1.00 26.66 574 GLY A N 1
ATOM 4410 C CA . GLY A 1 574 ? -7.752 -31.725 -35.219 1.00 27.03 574 GLY A CA 1
ATOM 4411 C C . GLY A 1 574 ? -8.292 -30.888 -36.374 1.00 23.00 574 GLY A C 1
ATOM 4412 O O . GLY A 1 574 ? -7.525 -30.253 -37.095 1.00 24.57 574 GLY A O 1
ATOM 4413 N N . HIS A 1 575 ? -9.609 -30.916 -36.551 1.00 23.71 575 HIS A N 1
ATOM 4414 C CA . HIS A 1 575 ? -10.294 -30.195 -37.634 1.00 28.79 575 HIS A CA 1
ATOM 4415 C C . HIS A 1 575 ? -9.836 -30.543 -39.056 1.00 28.14 575 HIS A C 1
ATOM 4416 O O . HIS A 1 575 ? -10.062 -29.766 -39.990 1.00 28.61 575 HIS A O 1
ATOM 4423 N N . GLY A 1 576 ? -9.229 -31.715 -39.230 1.00 24.80 576 GLY A N 1
ATOM 4424 C CA . GLY A 1 576 ? -8.721 -32.116 -40.530 1.00 27.13 576 GLY A CA 1
ATOM 4425 C C . GLY A 1 576 ? -9.785 -32.801 -41.370 1.00 26.14 576 GLY A C 1
ATOM 4426 O O . GLY A 1 576 ? -10.858 -33.139 -40.866 1.00 25.81 576 GLY A O 1
ATOM 4427 N N . PHE A 1 577 ? -9.495 -32.991 -42.653 1.00 26.06 577 PHE A N 1
ATOM 4428 C CA . PHE A 1 577 ? -10.385 -33.757 -43.523 1.00 23.83 577 PHE A CA 1
ATOM 4429 C C . PHE A 1 577 ? -9.549 -34.417 -44.610 1.00 25.86 577 PHE A C 1
ATOM 4430 O O . PHE A 1 577 ? -8.424 -33.981 -44.887 1.00 26.16 577 PHE A O 1
ATOM 4438 N N . TYR A 1 578 ? -10.107 -35.458 -45.231 1.00 24.25 578 TYR A N 1
ATOM 4439 C CA . TYR A 1 578 ? -9.511 -36.090 -46.403 1.00 23.35 578 TYR A CA 1
ATOM 4440 C C . TYR A 1 578 ? -10.607 -36.331 -47.426 1.00 23.85 578 TYR A C 1
ATOM 4441 O O . TYR A 1 578 ? -11.743 -36.656 -47.063 1.00 24.58 578 TYR A O 1
ATOM 4450 N N . TRP A 1 579 ? -10.250 -36.185 -48.699 1.00 25.95 579 TRP A N 1
ATOM 4451 C CA . TRP A 1 579 ? -11.088 -36.611 -49.813 1.00 23.77 579 TRP A CA 1
ATOM 4452 C C . TRP A 1 579 ? -10.361 -37.738 -50.537 1.00 26.50 579 TRP A C 1
ATOM 4453 O O . TRP A 1 579 ? -9.203 -37.575 -50.926 1.00 25.87 579 TRP A O 1
ATOM 4464 N N . PHE A 1 580 ? -11.032 -38.871 -50.727 1.00 28.00 580 PHE A N 1
ATOM 4465 C CA . PHE A 1 580 ? -10.444 -39.992 -51.464 1.00 30.74 580 PHE A CA 1
ATOM 4466 C C . PHE A 1 580 ? -11.287 -40.365 -52.676 1.00 27.74 580 PHE A C 1
ATOM 4467 O O . PHE A 1 580 ? -12.514 -40.431 -52.591 1.00 29.61 580 PHE A O 1
ATOM 4475 N N . GLN A 1 581 ? -10.632 -40.599 -53.804 1.00 31.84 581 GLN A N 1
ATOM 4476 C CA . GLN A 1 581 ? -11.307 -41.238 -54.923 1.00 31.35 581 GLN A CA 1
ATOM 4477 C C . GLN A 1 581 ? -11.193 -42.744 -54.703 1.00 34.15 581 GLN A C 1
ATOM 4478 O O . GLN A 1 581 ? -10.094 -43.258 -54.470 1.00 30.05 581 GLN A O 1
ATOM 4484 N N . LEU A 1 582 ? -12.322 -43.445 -54.733 1.00 34.10 582 LEU A N 1
ATOM 4485 C CA . LEU A 1 582 ? -12.301 -44.903 -54.608 1.00 35.03 582 LEU A CA 1
ATOM 4486 C C . LEU A 1 582 ? -12.115 -45.538 -55.984 1.00 38.93 582 LEU A C 1
ATOM 4487 O O . LEU A 1 582 ? -13.052 -45.617 -56.776 1.00 37.78 582 LEU A O 1
ATOM 4492 N N . ARG A 1 583 ? -10.890 -45.970 -56.264 1.00 37.57 583 ARG A N 1
ATOM 4493 C CA . ARG A 1 583 ? -10.543 -46.486 -57.581 1.00 41.57 583 ARG A CA 1
ATOM 4494 C C . ARG A 1 583 ? -10.731 -47.998 -57.704 1.00 46.50 583 ARG A C 1
ATOM 4495 O O . ARG A 1 583 ? -10.259 -48.763 -56.857 1.00 41.52 583 ARG A O 1
ATOM 4503 N N . GLU A 1 584 ? -11.415 -48.410 -58.770 1.00 48.35 584 GLU A N 1
ATOM 4504 C CA . GLU A 1 584 ? -11.605 -49.824 -59.087 1.00 56.02 584 GLU A CA 1
ATOM 4505 C C . GLU A 1 584 ? -10.278 -50.536 -59.313 1.00 56.74 584 GLU A C 1
ATOM 4506 O O . GLU A 1 584 ? -9.378 -50.000 -59.963 1.00 57.68 584 GLU A O 1
ATOM 4512 N N . PRO A 1 585 ? -10.161 -51.762 -58.785 1.00 61.74 585 PRO A N 1
ATOM 4513 C CA . PRO A 1 585 ? -8.944 -52.571 -58.929 1.00 67.77 585 PRO A CA 1
ATOM 4514 C C . PRO A 1 585 ? -8.780 -53.074 -60.360 1.00 71.35 585 PRO A C 1
ATOM 4515 O O . PRO A 1 585 ? -9.777 -53.195 -61.078 1.00 69.80 585 PRO A O 1
ATOM 4519 N N . ASP A 1 586 ? -7.544 -53.358 -60.765 1.00 72.88 586 ASP A N 1
ATOM 4520 C CA . ASP A 1 586 ? -7.292 -53.973 -62.066 1.00 78.23 586 ASP A CA 1
ATOM 4521 C C . ASP A 1 586 ? -7.910 -55.368 -62.111 1.00 77.93 586 ASP A C 1
ATOM 4522 O O . ASP A 1 586 ? -9.069 -55.541 -62.488 1.00 79.52 586 ASP A O 1
ATOM 4527 N N . HIS B 1 17 ? 40.876 -7.687 -10.001 1.00 56.52 17 HIS B N 1
ATOM 4528 C CA . HIS B 1 17 ? 39.605 -8.400 -10.120 1.00 62.66 17 HIS B CA 1
ATOM 4529 C C . HIS B 1 17 ? 38.777 -8.289 -8.841 1.00 66.18 17 HIS B C 1
ATOM 4530 O O . HIS B 1 17 ? 39.325 -8.352 -7.736 1.00 64.94 17 HIS B O 1
ATOM 4537 N N . PRO B 1 18 ? 37.452 -8.114 -8.988 1.00 65.54 18 PRO B N 1
ATOM 4538 C CA . PRO B 1 18 ? 36.540 -8.226 -7.844 1.00 65.14 18 PRO B CA 1
ATOM 4539 C C . PRO B 1 18 ? 36.606 -9.618 -7.224 1.00 66.37 18 PRO B C 1
ATOM 4540 O O . PRO B 1 18 ? 36.953 -10.581 -7.910 1.00 60.67 18 PRO B O 1
ATOM 4544 N N . ASN B 1 19 ? 36.285 -9.712 -5.938 1.00 69.62 19 ASN B N 1
ATOM 4545 C CA . ASN B 1 19 ? 36.125 -11.002 -5.282 1.00 70.64 19 ASN B CA 1
ATOM 4546 C C . ASN B 1 19 ? 34.640 -11.296 -5.075 1.00 69.18 19 ASN B C 1
ATOM 4547 O O . ASN B 1 19 ? 33.860 -10.392 -4.774 1.00 70.13 19 ASN B O 1
ATOM 4552 N N . ALA B 1 20 ? 34.248 -12.555 -5.245 1.00 71.28 20 ALA B N 1
ATOM 4553 C CA . ALA B 1 20 ? 32.843 -12.941 -5.116 1.00 71.26 20 ALA B CA 1
ATOM 4554 C C . ALA B 1 20 ? 32.284 -12.639 -3.719 1.00 76.23 20 ALA B C 1
ATOM 4555 O O . ALA B 1 20 ? 31.075 -12.455 -3.548 1.00 71.47 20 ALA B O 1
ATOM 4557 N N . GLU B 1 21 ? 33.180 -12.579 -2.736 1.00 77.55 21 GLU B N 1
ATOM 4558 C CA . GLU B 1 21 ? 32.823 -12.335 -1.339 1.00 78.08 21 GLU B CA 1
ATOM 4559 C C . GLU B 1 21 ? 32.099 -11.009 -1.094 1.00 79.25 21 GLU B C 1
ATOM 4560 O O . GLU B 1 21 ? 31.235 -10.914 -0.221 1.00 78.65 21 GLU B O 1
ATOM 4566 N N . ASP B 1 22 ? 32.474 -9.987 -1.857 1.00 79.07 22 ASP B N 1
ATOM 4567 C CA . ASP B 1 22 ? 31.940 -8.639 -1.681 1.00 82.74 22 ASP B CA 1
ATOM 4568 C C . ASP B 1 22 ? 30.566 -8.491 -2.347 1.00 78.79 22 ASP B C 1
ATOM 4569 O O . ASP B 1 22 ? 29.852 -7.505 -2.135 1.00 81.47 22 ASP B O 1
ATOM 4574 N N . PHE B 1 23 ? 30.188 -9.491 -3.135 1.00 74.38 23 PHE B N 1
ATOM 4575 C CA . PHE B 1 23 ? 28.842 -9.546 -3.691 1.00 69.29 23 PHE B CA 1
ATOM 4576 C C . PHE B 1 23 ? 27.992 -10.525 -2.885 1.00 70.26 23 PHE B C 1
ATOM 4577 O O . PHE B 1 23 ? 28.495 -11.209 -1.992 1.00 70.89 23 PHE B O 1
ATOM 4585 N N . GLY B 1 24 ? 26.701 -10.587 -3.187 1.00 68.73 24 GLY B N 1
ATOM 4586 C CA . GLY B 1 24 ? 25.877 -11.646 -2.637 1.00 60.60 24 GLY B CA 1
ATOM 4587 C C . GLY B 1 24 ? 26.103 -12.882 -3.480 1.00 59.74 24 GLY B C 1
ATOM 4588 O O . GLY B 1 24 ? 26.779 -12.818 -4.507 1.00 61.27 24 GLY B O 1
ATOM 4589 N N . HIS B 1 25 ? 25.573 -14.017 -3.044 1.00 56.85 25 HIS B N 1
ATOM 4590 C CA . HIS B 1 25 ? 25.485 -15.166 -3.930 1.00 53.28 25 HIS B CA 1
ATOM 4591 C C . HIS B 1 25 ? 24.034 -15.620 -3.996 1.00 54.64 25 HIS B C 1
ATOM 4592 O O . HIS B 1 25 ? 23.223 -15.275 -3.135 1.00 51.87 25 HIS B O 1
ATOM 4599 N N . ALA B 1 26 ? 23.701 -16.376 -5.029 1.00 51.93 26 ALA B N 1
ATOM 4600 C CA . ALA B 1 26 ? 22.349 -16.893 -5.164 1.00 51.09 26 ALA B CA 1
ATOM 4601 C C . ALA B 1 26 ? 22.179 -18.140 -4.303 1.00 53.66 26 ALA B C 1
ATOM 4602 O O . ALA B 1 26 ? 23.146 -18.873 -4.083 1.00 56.14 26 ALA B O 1
ATOM 4604 N N . ARG B 1 27 ? 20.964 -18.393 -3.818 1.00 52.47 27 ARG B N 1
ATOM 4605 C CA . ARG B 1 27 ? 20.707 -19.672 -3.158 1.00 54.68 27 ARG B CA 1
ATOM 4606 C C . ARG B 1 27 ? 20.736 -20.803 -4.179 1.00 53.18 27 ARG B C 1
ATOM 4607 O O . ARG B 1 27 ? 20.046 -20.757 -5.199 1.00 49.57 27 ARG B O 1
ATOM 4615 N N . THR B 1 28 ? 21.540 -21.819 -3.891 1.00 51.76 28 THR B N 1
ATOM 4616 C CA . THR B 1 28 ? 21.700 -22.953 -4.787 1.00 50.92 28 THR B CA 1
ATOM 4617 C C . THR B 1 28 ? 20.463 -23.846 -4.773 1.00 51.35 28 THR B C 1
ATOM 4618 O O . THR B 1 28 ? 19.907 -24.123 -3.714 1.00 54.57 28 THR B O 1
ATOM 4622 N N . LEU B 1 29 ? 20.037 -24.292 -5.952 1.00 48.39 29 LEU B N 1
ATOM 4623 C CA . LEU B 1 29 ? 19.005 -25.320 -6.051 1.00 48.47 29 LEU B CA 1
ATOM 4624 C C . LEU B 1 29 ? 19.556 -26.633 -5.495 1.00 48.69 29 LEU B C 1
ATOM 4625 O O . LEU B 1 29 ? 20.775 -26.804 -5.405 1.00 44.31 29 LEU B O 1
ATOM 4630 N N . PRO B 1 30 ? 18.666 -27.562 -5.109 1.00 45.66 30 PRO B N 1
ATOM 4631 C CA . PRO B 1 30 ? 19.142 -28.885 -4.689 1.00 45.17 30 PRO B CA 1
ATOM 4632 C C . PRO B 1 30 ? 19.938 -29.551 -5.812 1.00 50.61 30 PRO B C 1
ATOM 4633 O O . PRO B 1 30 ? 19.542 -29.447 -6.976 1.00 44.43 30 PRO B O 1
ATOM 4637 N N . THR B 1 31 ? 21.041 -30.214 -5.468 1.00 45.61 31 THR B N 1
ATOM 4638 C CA . THR B 1 31 ? 21.899 -30.863 -6.461 1.00 44.74 31 THR B CA 1
ATOM 4639 C C . THR B 1 31 ? 21.147 -31.936 -7.259 1.00 51.38 31 THR B C 1
ATOM 4640 O O . THR B 1 31 ? 20.482 -32.801 -6.679 1.00 51.00 31 THR B O 1
ATOM 4644 N N . ASP B 1 32 ? 21.257 -31.860 -8.588 1.00 46.25 32 ASP B N 1
ATOM 4645 C CA . ASP B 1 32 ? 20.618 -32.803 -9.508 1.00 44.93 32 ASP B CA 1
ATOM 4646 C C . ASP B 1 32 ? 21.533 -33.007 -10.716 1.00 47.64 32 ASP B C 1
ATOM 4647 O O . ASP B 1 32 ? 21.417 -32.293 -11.711 1.00 46.59 32 ASP B O 1
ATOM 4652 N N . THR B 1 33 ? 22.425 -33.992 -10.641 1.00 41.65 33 THR B N 1
ATOM 4653 C CA . THR B 1 33 ? 23.470 -34.165 -11.660 1.00 42.69 33 THR B CA 1
ATOM 4654 C C . THR B 1 33 ? 22.958 -34.528 -13.060 1.00 43.62 33 THR B C 1
ATOM 4655 O O . THR B 1 33 ? 23.749 -34.659 -14.001 1.00 46.64 33 THR B O 1
ATOM 4659 N N . ASN B 1 34 ? 21.647 -34.693 -13.198 1.00 36.45 34 ASN B N 1
ATOM 4660 C CA . ASN B 1 34 ? 21.057 -35.029 -14.488 1.00 35.58 34 ASN B CA 1
ATOM 4661 C C . ASN B 1 34 ? 20.136 -33.945 -15.043 1.00 30.14 34 ASN B C 1
ATOM 4662 O O . ASN B 1 34 ? 19.487 -34.172 -16.062 1.00 30.08 34 ASN B O 1
ATOM 4667 N N . TRP B 1 35 ? 20.040 -32.802 -14.363 1.00 28.13 35 TRP B N 1
ATOM 4668 C CA . TRP B 1 35 ? 19.020 -31.805 -14.700 1.00 26.33 35 TRP B CA 1
ATOM 4669 C C . TRP B 1 35 ? 19.078 -31.366 -16.152 1.00 27.93 35 TRP B C 1
ATOM 4670 O O . TRP B 1 35 ? 18.039 -31.147 -16.783 1.00 23.21 35 TRP B O 1
ATOM 4681 N N . PHE B 1 36 ? 20.288 -31.257 -16.681 1.00 26.46 36 PHE B N 1
ATOM 4682 C CA . PHE B 1 36 ? 20.454 -30.744 -18.036 1.00 27.67 36 PHE B CA 1
ATOM 4683 C C . PHE B 1 36 ? 19.970 -31.728 -19.103 1.00 26.22 36 PHE B C 1
ATOM 4684 O O . PHE B 1 36 ? 19.692 -31.322 -20.233 1.00 29.03 36 PHE B O 1
ATOM 4692 N N . LYS B 1 37 ? 19.857 -33.011 -18.752 1.00 23.71 37 LYS B N 1
ATOM 4693 C CA . LYS B 1 37 ? 19.327 -33.991 -19.690 1.00 26.15 37 LYS B CA 1
ATOM 4694 C C . LYS B 1 37 ? 17.819 -33.843 -19.855 1.00 25.62 37 LYS B C 1
ATOM 4695 O O . LYS B 1 37 ? 17.265 -34.201 -20.901 1.00 25.72 37 LYS B O 1
ATOM 4701 N N . HIS B 1 38 ? 17.153 -33.337 -18.820 1.00 22.03 38 HIS B N 1
ATOM 4702 C CA . HIS B 1 38 ? 15.696 -33.198 -18.858 1.00 25.07 38 HIS B CA 1
ATOM 4703 C C . HIS B 1 38 ? 15.266 -31.783 -19.250 1.00 28.31 38 HIS B C 1
ATOM 4704 O O . HIS B 1 38 ? 14.091 -31.537 -19.500 1.00 29.82 38 HIS B O 1
ATOM 4711 N N . ALA B 1 39 ? 16.227 -30.871 -19.333 1.00 25.31 39 ALA B N 1
ATOM 4712 C CA . ALA B 1 39 ? 15.921 -29.453 -19.520 1.00 27.31 39 ALA B CA 1
ATOM 4713 C C . ALA B 1 39 ? 15.563 -29.067 -20.952 1.00 24.79 39 ALA B C 1
ATOM 4714 O O . ALA B 1 39 ? 16.100 -29.618 -21.920 1.00 24.45 39 ALA B O 1
ATOM 4716 N N . VAL B 1 40 ? 14.654 -28.100 -21.062 1.00 26.64 40 VAL B N 1
ATOM 4717 C CA . VAL B 1 40 ? 14.485 -27.329 -22.294 1.00 23.81 40 VAL B CA 1
ATOM 4718 C C . VAL B 1 40 ? 15.107 -25.972 -21.998 1.00 22.94 40 VAL B C 1
ATOM 4719 O O . VAL B 1 40 ? 14.750 -25.327 -21.007 1.00 23.31 40 VAL B O 1
ATOM 4723 N N . PHE B 1 41 ? 16.048 -25.560 -22.847 1.00 22.23 41 PHE B N 1
ATOM 4724 C CA . PHE B 1 41 ? 16.763 -24.303 -22.695 1.00 22.08 41 PHE B CA 1
ATOM 4725 C C . PHE B 1 41 ? 16.072 -23.220 -23.523 1.00 19.43 41 PHE B C 1
ATOM 4726 O O . PHE B 1 41 ? 15.414 -23.524 -24.518 1.00 21.26 41 PHE B O 1
ATOM 4734 N N . TYR B 1 42 ? 16.215 -21.964 -23.101 1.00 21.90 42 TYR B N 1
ATOM 4735 C CA . TYR B 1 42 ? 15.609 -20.825 -23.792 1.00 21.38 42 TYR B CA 1
ATOM 4736 C C . TYR B 1 42 ? 16.713 -19.797 -23.939 1.00 20.28 42 TYR B C 1
ATOM 4737 O O . TYR B 1 42 ? 17.176 -19.224 -22.944 1.00 19.69 42 TYR B O 1
ATOM 4746 N N . GLU B 1 43 ? 17.176 -19.592 -25.172 1.00 19.27 43 GLU B N 1
ATOM 4747 C CA . GLU B 1 43 ? 18.229 -18.614 -25.415 1.00 18.40 43 GLU B CA 1
ATOM 4748 C C . GLU B 1 43 ? 17.596 -17.234 -25.495 1.00 20.44 43 GLU B C 1
ATOM 4749 O O . GLU B 1 43 ? 16.767 -16.971 -26.364 1.00 20.59 43 GLU B O 1
ATOM 4755 N N . VAL B 1 44 ? 17.988 -16.358 -24.581 1.00 20.45 44 VAL B N 1
ATOM 4756 C CA . VAL B 1 44 ? 17.403 -15.032 -24.518 1.00 22.11 44 VAL B CA 1
ATOM 4757 C C . VAL B 1 44 ? 18.496 -13.998 -24.292 1.00 24.10 44 VAL B C 1
ATOM 4758 O O . VAL B 1 44 ? 19.338 -14.157 -23.417 1.00 21.05 44 VAL B O 1
ATOM 4762 N N . LEU B 1 45 ? 18.504 -12.954 -25.113 1.00 22.11 45 LEU B N 1
ATOM 4763 C CA . LEU B 1 45 ? 19.499 -11.892 -24.975 1.00 22.54 45 LEU B CA 1
ATOM 4764 C C . LEU B 1 45 ? 19.011 -10.856 -23.984 1.00 19.53 45 LEU B C 1
ATOM 4765 O O . LEU B 1 45 ? 17.882 -10.370 -24.098 1.00 19.66 45 LEU B O 1
ATOM 4770 N N . VAL B 1 46 ? 19.856 -10.511 -23.014 1.00 19.97 46 VAL B N 1
ATOM 4771 C CA . VAL B 1 46 ? 19.506 -9.479 -22.037 1.00 20.62 46 VAL B CA 1
ATOM 4772 C C . VAL B 1 46 ? 19.115 -8.172 -22.733 1.00 21.51 46 VAL B C 1
ATOM 4773 O O . VAL B 1 46 ? 18.141 -7.533 -22.349 1.00 19.91 46 VAL B O 1
ATOM 4777 N N . ARG B 1 47 ? 19.846 -7.793 -23.780 1.00 18.62 47 ARG B N 1
ATOM 4778 C CA . ARG B 1 47 ? 19.584 -6.504 -24.430 1.00 17.65 47 ARG B CA 1
ATOM 4779 C C . ARG B 1 47 ? 18.212 -6.463 -25.095 1.00 19.16 47 ARG B C 1
ATOM 4780 O O . ARG B 1 47 ? 17.669 -5.385 -25.329 1.00 19.91 47 ARG B O 1
ATOM 4788 N N . ALA B 1 48 ? 17.658 -7.635 -25.395 1.00 20.03 48 ALA B N 1
ATOM 4789 C CA . ALA B 1 48 ? 16.467 -7.735 -26.244 1.00 19.14 48 ALA B CA 1
ATOM 4790 C C . ALA B 1 48 ? 15.161 -7.995 -25.509 1.00 19.78 48 ALA B C 1
ATOM 4791 O O . ALA B 1 48 ? 14.093 -7.776 -26.060 1.00 20.07 48 ALA B O 1
ATOM 4793 N N . PHE B 1 49 ? 15.219 -8.489 -24.279 1.00 17.97 49 PHE B N 1
ATOM 4794 C CA . PHE B 1 49 ? 14.000 -9.032 -23.685 1.00 18.21 49 PHE B CA 1
ATOM 4795 C C . PHE B 1 49 ? 13.090 -7.971 -23.075 1.00 18.54 49 PHE B C 1
ATOM 4796 O O . PHE B 1 49 ? 11.930 -7.859 -23.455 1.00 19.35 49 PHE B O 1
ATOM 4804 N N . TYR B 1 50 ? 13.597 -7.184 -22.135 1.00 18.00 50 TYR B N 1
ATOM 4805 C CA . TYR B 1 50 ? 12.753 -6.151 -21.548 1.00 20.14 50 TYR B CA 1
ATOM 4806 C C . TYR B 1 50 ? 13.557 -4.990 -20.983 1.00 20.62 50 TYR B C 1
ATOM 4807 O O . TYR B 1 50 ? 14.472 -5.194 -20.196 1.00 20.24 50 TYR B O 1
ATOM 4816 N N . ASP B 1 51 ? 13.197 -3.775 -21.386 1.00 18.03 51 ASP B N 1
ATOM 4817 C CA . ASP B 1 51 ? 13.859 -2.570 -20.897 1.00 18.55 51 ASP B CA 1
ATOM 4818 C C . ASP B 1 51 ? 13.050 -2.003 -19.741 1.00 24.26 51 ASP B C 1
ATOM 4819 O O . ASP B 1 51 ? 11.983 -1.424 -19.948 1.00 25.63 51 ASP B O 1
ATOM 4824 N N . SER B 1 52 ? 13.551 -2.169 -18.521 1.00 22.09 52 SER B N 1
ATOM 4825 C CA . SER B 1 52 ? 12.814 -1.720 -17.345 1.00 23.12 52 SER B CA 1
ATOM 4826 C C . SER B 1 52 ? 13.089 -0.267 -16.962 1.00 29.23 52 SER B C 1
ATOM 4827 O O . SER B 1 52 ? 12.386 0.290 -16.116 1.00 27.02 52 SER B O 1
ATOM 4830 N N . ASN B 1 53 ? 14.108 0.352 -17.551 1.00 24.07 53 ASN B N 1
ATOM 4831 C CA . ASN B 1 53 ? 14.513 1.689 -17.103 1.00 27.58 53 ASN B CA 1
ATOM 4832 C C . ASN B 1 53 ? 14.498 2.770 -18.184 1.00 28.29 53 ASN B C 1
ATOM 4833 O O . ASN B 1 53 ? 15.145 3.808 -18.033 1.00 27.80 53 ASN B O 1
ATOM 4838 N N . ALA B 1 54 ? 13.779 2.503 -19.271 1.00 24.58 54 ALA B N 1
ATOM 4839 C CA . ALA B 1 54 ? 13.503 3.495 -20.317 1.00 27.46 54 ALA B CA 1
ATOM 4840 C C . ALA B 1 54 ? 14.729 4.105 -20.984 1.00 29.34 54 ALA B C 1
ATOM 4841 O O . ALA B 1 54 ? 14.688 5.267 -21.407 1.00 29.86 54 ALA B O 1
ATOM 4843 N N . ASP B 1 55 ? 15.809 3.337 -21.100 1.00 24.83 55 ASP B N 1
ATOM 4844 C CA . ASP B 1 55 ? 16.973 3.809 -21.838 1.00 24.90 55 ASP B CA 1
ATOM 4845 C C . ASP B 1 55 ? 17.070 3.177 -23.229 1.00 26.28 55 ASP B C 1
ATOM 4846 O O . ASP B 1 55 ? 18.015 3.441 -23.967 1.00 26.90 55 ASP B O 1
ATOM 4851 N N . GLY B 1 56 ? 16.091 2.347 -23.581 1.00 23.30 56 GLY B N 1
ATOM 4852 C CA . GLY B 1 56 ? 16.019 1.784 -24.924 1.00 21.16 56 GLY B CA 1
ATOM 4853 C C . GLY B 1 56 ? 16.767 0.466 -25.025 1.00 24.01 56 GLY B C 1
ATOM 4854 O O . GLY B 1 56 ? 16.830 -0.159 -26.095 1.00 22.69 56 GLY B O 1
ATOM 4855 N N . ILE B 1 57 ? 17.326 0.036 -23.900 1.00 19.67 57 ILE B N 1
ATOM 4856 C CA . ILE B 1 57 ? 18.165 -1.155 -23.856 1.00 20.43 57 ILE B CA 1
ATOM 4857 C C . ILE B 1 57 ? 17.648 -2.152 -22.821 1.00 22.08 57 ILE B C 1
ATOM 4858 O O . ILE B 1 57 ? 17.355 -1.777 -21.683 1.00 21.02 57 ILE B O 1
ATOM 4863 N N . GLY B 1 58 ? 17.527 -3.417 -23.215 1.00 18.68 58 GLY B N 1
ATOM 4864 C CA . GLY B 1 58 ? 17.068 -4.449 -22.294 1.00 19.02 58 GLY B CA 1
ATOM 4865 C C . GLY B 1 58 ? 18.065 -4.605 -21.166 1.00 21.86 58 GLY B C 1
ATOM 4866 O O . GLY B 1 58 ? 19.260 -4.361 -21.335 1.00 21.52 58 GLY B O 1
ATOM 4867 N N . ASP B 1 59 ? 17.584 -5.013 -20.002 1.00 21.67 59 ASP B N 1
ATOM 4868 C CA . ASP B 1 59 ? 18.461 -5.060 -18.851 1.00 19.43 59 ASP B CA 1
ATOM 4869 C C . ASP B 1 59 ? 18.118 -6.208 -17.912 1.00 20.49 59 ASP B C 1
ATOM 4870 O O . ASP B 1 59 ? 17.090 -6.887 -18.078 1.00 18.52 59 ASP B O 1
ATOM 4875 N N . LEU B 1 60 ? 18.990 -6.436 -16.934 1.00 21.65 60 LEU B N 1
ATOM 4876 C CA . LEU B 1 60 ? 18.848 -7.582 -16.033 1.00 23.47 60 LEU B CA 1
ATOM 4877 C C . LEU B 1 60 ? 17.586 -7.488 -15.185 1.00 22.13 60 LEU B C 1
ATOM 4878 O O . LEU B 1 60 ? 16.887 -8.482 -14.965 1.00 23.06 60 LEU B O 1
ATOM 4883 N N . ARG B 1 61 ? 17.280 -6.293 -14.705 1.00 21.76 61 ARG B N 1
ATOM 4884 C CA A ARG B 1 61 ? 16.064 -6.102 -13.929 0.54 23.79 61 ARG B CA 1
ATOM 4885 C CA B ARG B 1 61 ? 16.066 -6.105 -13.925 0.46 23.79 61 ARG B CA 1
ATOM 4886 C C . ARG B 1 61 ? 14.831 -6.365 -14.782 1.00 24.68 61 ARG B C 1
ATOM 4887 O O . ARG B 1 61 ? 1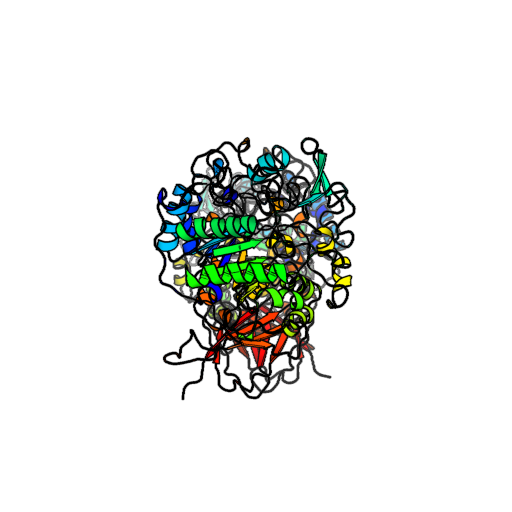3.847 -6.912 -14.307 1.00 22.78 61 ARG B O 1
ATOM 4902 N N . GLY B 1 62 ? 14.900 -5.977 -16.053 1.00 21.98 62 GLY B N 1
ATOM 4903 C CA . GLY B 1 62 ? 13.795 -6.220 -16.974 1.00 21.68 62 GLY B CA 1
ATOM 4904 C C . GLY B 1 62 ? 13.589 -7.712 -17.175 1.00 20.86 62 GLY B C 1
ATOM 4905 O O . GLY B 1 62 ? 12.464 -8.214 -17.134 1.00 22.08 62 GLY B O 1
ATOM 4906 N N . LEU B 1 63 ? 14.686 -8.430 -17.399 1.00 23.26 63 LEU B N 1
ATOM 4907 C CA . LEU B 1 63 ? 14.619 -9.882 -17.542 1.00 21.46 63 LEU B CA 1
ATOM 4908 C C . LEU B 1 63 ? 14.030 -10.518 -16.287 1.00 22.29 63 LEU B C 1
ATOM 4909 O O . LEU B 1 63 ? 13.205 -11.431 -16.381 1.00 21.59 63 LEU B O 1
ATOM 4914 N N . THR B 1 64 ? 14.430 -10.014 -15.118 1.00 21.37 64 THR B N 1
ATOM 4915 C CA . THR B 1 64 ? 13.899 -10.509 -13.840 1.00 21.56 64 THR B CA 1
ATOM 4916 C C . THR B 1 64 ? 12.376 -10.350 -13.757 1.00 22.44 64 THR B C 1
ATOM 4917 O O . THR B 1 64 ? 11.662 -11.281 -13.368 1.00 23.78 64 THR B O 1
ATOM 4921 N N . GLU B 1 65 ? 11.872 -9.184 -14.154 1.00 23.00 65 GLU B N 1
ATOM 4922 C CA . GLU B 1 65 ? 10.430 -8.955 -14.167 1.00 23.98 65 GLU B CA 1
ATOM 4923 C C . GLU B 1 65 ? 9.690 -9.896 -15.117 1.00 27.45 65 GLU B C 1
ATOM 4924 O O . GLU B 1 65 ? 8.522 -10.216 -14.890 1.00 26.20 65 GLU B O 1
ATOM 4930 N N . LYS B 1 66 ? 10.356 -10.351 -16.176 1.00 21.22 66 LYS B N 1
ATOM 4931 C CA . LYS B 1 66 ? 9.696 -11.224 -17.141 1.00 22.16 66 LYS B CA 1
ATOM 4932 C C . LYS B 1 66 ? 9.843 -12.715 -16.815 1.00 23.75 66 LYS B C 1
ATOM 4933 O O . LYS B 1 66 ? 9.469 -13.568 -17.614 1.00 20.72 66 LYS B O 1
ATOM 4939 N N . LEU B 1 67 ? 10.372 -13.044 -15.640 1.00 22.69 67 LEU B N 1
ATOM 4940 C CA . LEU B 1 67 ? 10.474 -14.458 -15.271 1.00 24.28 67 LEU B CA 1
ATOM 4941 C C . LEU B 1 67 ? 9.108 -15.123 -15.146 1.00 25.86 67 LEU B C 1
ATOM 4942 O O . LEU B 1 67 ? 8.984 -16.339 -15.304 1.00 25.52 67 LEU B O 1
ATOM 4947 N N . ASP B 1 68 ? 8.075 -14.335 -14.863 1.00 24.35 68 ASP B N 1
ATOM 4948 C CA . ASP B 1 68 ? 6.730 -14.906 -14.795 1.00 25.55 68 ASP B CA 1
ATOM 4949 C C . ASP B 1 68 ? 6.287 -15.511 -16.121 1.00 25.28 68 ASP B C 1
ATOM 4950 O O . ASP B 1 68 ? 5.692 -16.592 -16.161 1.00 24.40 68 ASP B O 1
ATOM 4955 N N . TYR B 1 69 ? 6.582 -14.810 -17.210 1.00 23.98 69 TYR B N 1
ATOM 4956 C CA . TYR B 1 69 ? 6.313 -15.315 -18.546 1.00 22.66 69 TYR B CA 1
ATOM 4957 C C . TYR B 1 69 ? 7.148 -16.562 -18.840 1.00 21.13 69 TYR B C 1
ATOM 4958 O O . TYR B 1 69 ? 6.649 -17.547 -19.385 1.00 22.60 69 TYR B O 1
ATOM 4967 N N . ILE B 1 70 ? 8.429 -16.514 -18.490 1.00 18.25 70 ILE B N 1
ATOM 4968 C CA . ILE B 1 70 ? 9.315 -17.639 -18.773 1.00 22.30 70 ILE B CA 1
ATOM 4969 C C . ILE B 1 70 ? 8.860 -18.896 -18.024 1.00 22.78 70 ILE B C 1
ATOM 4970 O O . ILE B 1 70 ? 8.840 -19.993 -18.581 1.00 22.68 70 ILE B O 1
ATOM 4975 N N . LYS B 1 71 ? 8.478 -18.726 -16.766 1.00 24.10 71 LYS B N 1
ATOM 4976 C CA . LYS B 1 71 ? 7.911 -19.835 -15.990 1.00 26.65 71 LYS B CA 1
ATOM 4977 C C . LYS B 1 71 ? 6.628 -20.358 -16.626 1.00 27.17 71 LYS B C 1
ATOM 4978 O O . LYS B 1 71 ? 6.455 -21.569 -16.779 1.00 24.82 71 LYS B O 1
ATOM 4984 N N . TRP B 1 72 ? 5.740 -19.450 -17.025 1.00 24.70 72 TRP B N 1
ATOM 4985 C CA . TRP B 1 72 ? 4.482 -19.845 -17.649 1.00 24.27 72 TRP B CA 1
ATOM 4986 C C . TRP B 1 72 ? 4.741 -20.640 -18.919 1.00 25.77 72 TRP B C 1
ATOM 4987 O O . TRP B 1 72 ? 4.084 -21.643 -19.171 1.00 24.93 72 TRP B O 1
ATOM 4998 N N . LEU B 1 73 ? 5.710 -20.195 -19.718 1.00 22.51 73 LEU B N 1
ATOM 4999 C CA . LEU B 1 73 ? 6.046 -20.891 -20.956 1.00 21.14 73 LEU B CA 1
ATOM 5000 C C . LEU B 1 73 ? 6.513 -22.321 -20.684 1.00 21.13 73 LEU B C 1
ATOM 5001 O O . LEU B 1 73 ? 6.200 -23.239 -21.444 1.00 24.69 73 LEU B O 1
ATOM 5006 N N . GLY B 1 74 ? 7.257 -22.512 -19.597 1.00 25.92 74 GLY B N 1
ATOM 5007 C CA . GLY B 1 74 ? 7.592 -23.851 -19.144 1.00 28.41 74 GLY B CA 1
ATOM 5008 C C . GLY B 1 74 ? 8.990 -24.319 -19.486 1.00 28.26 74 GLY B C 1
ATOM 5009 O O . GLY B 1 74 ? 9.269 -25.517 -19.473 1.00 31.25 74 GLY B O 1
ATOM 5010 N N . VAL B 1 75 ? 9.886 -23.382 -19.769 1.00 24.64 75 VAL B N 1
ATOM 5011 C CA . VAL B 1 75 ? 11.275 -23.752 -20.027 1.00 23.32 75 VAL B CA 1
ATOM 5012 C C . VAL B 1 75 ? 12.035 -23.876 -18.706 1.00 26.46 75 VAL B C 1
ATOM 5013 O O . VAL B 1 75 ? 11.644 -23.290 -17.696 1.00 27.49 75 VAL B O 1
ATOM 5017 N N . ASP B 1 76 ? 13.116 -24.650 -18.717 1.00 22.76 76 ASP B N 1
ATOM 5018 C CA . ASP B 1 76 ? 13.807 -25.026 -17.484 1.00 23.15 76 ASP B CA 1
ATOM 5019 C C . ASP B 1 76 ? 15.094 -24.253 -17.206 1.00 25.93 76 ASP B C 1
ATOM 5020 O O . ASP B 1 76 ? 15.544 -24.166 -16.059 1.00 23.92 76 ASP B O 1
ATOM 5025 N N . CYS B 1 77 ? 15.706 -23.704 -18.250 1.00 22.64 77 CYS B N 1
ATOM 5026 C CA . CYS B 1 77 ? 16.979 -23.013 -18.083 1.00 22.02 77 CYS B CA 1
ATOM 5027 C C . CYS B 1 77 ? 17.117 -21.897 -19.111 1.00 23.36 77 CYS B C 1
ATOM 5028 O O . CYS B 1 77 ? 16.845 -22.118 -20.295 1.00 25.26 77 CYS B O 1
ATOM 5031 N N . LEU B 1 78 ? 17.519 -20.710 -18.652 1.00 21.33 78 LEU B N 1
ATOM 5032 C CA . LEU B 1 78 ? 17.833 -19.587 -19.538 1.00 20.47 78 LEU B CA 1
ATOM 5033 C C . LEU B 1 78 ? 19.257 -19.767 -20.026 1.00 23.96 78 LEU B C 1
ATOM 5034 O O . LEU B 1 78 ? 20.143 -20.150 -19.253 1.00 24.66 78 LEU B O 1
ATOM 5039 N N . TRP B 1 79 ? 19.490 -19.467 -21.298 1.00 22.23 79 TRP B N 1
ATOM 5040 C CA . TRP B 1 79 ? 20.854 -19.372 -21.814 1.00 21.99 79 TRP B CA 1
ATOM 5041 C C . TRP B 1 79 ? 21.044 -17.939 -22.286 1.00 23.67 79 TRP B C 1
ATOM 5042 O O . TRP B 1 79 ? 20.378 -17.490 -23.230 1.00 20.60 79 TRP B O 1
ATOM 5053 N N . LEU B 1 80 ? 21.942 -17.223 -21.608 1.00 21.75 80 LEU B N 1
ATOM 5054 C CA . LEU B 1 80 ? 22.219 -15.817 -21.900 1.00 23.38 80 LEU B CA 1
ATOM 5055 C C . LEU B 1 80 ? 23.512 -15.707 -22.711 1.00 24.14 80 LEU B C 1
ATOM 5056 O O . LEU B 1 80 ? 24.566 -16.150 -22.259 1.00 25.69 80 LEU B O 1
ATOM 5061 N N . PRO B 1 81 ? 23.446 -15.114 -23.915 1.00 23.07 81 PRO B N 1
ATOM 5062 C CA . PRO B 1 81 ? 24.682 -14.800 -24.648 1.00 22.05 81 PRO B CA 1
ATOM 5063 C C . PRO B 1 81 ? 25.497 -13.764 -23.868 1.00 24.46 81 PRO B C 1
ATOM 5064 O O . PRO B 1 81 ? 24.976 -13.218 -22.890 1.00 24.35 81 PRO B O 1
ATOM 5068 N N . PRO B 1 82 ? 26.754 -13.497 -24.274 1.00 25.51 82 PRO B N 1
ATOM 5069 C CA . PRO B 1 82 ? 27.631 -12.696 -23.407 1.00 23.10 82 PRO B CA 1
ATOM 5070 C C . PRO B 1 82 ? 27.046 -11.354 -22.977 1.00 27.78 82 PRO B C 1
ATOM 5071 O O . PRO B 1 82 ? 26.527 -10.599 -23.810 1.00 29.19 82 PRO B O 1
ATOM 5075 N N . PHE B 1 83 ? 27.123 -11.070 -21.678 1.00 25.28 83 PHE B N 1
ATOM 5076 C CA . PHE B 1 83 ? 26.629 -9.798 -21.155 1.00 26.84 83 PHE B CA 1
ATOM 5077 C C . PHE B 1 83 ? 27.711 -9.036 -20.393 1.00 27.97 83 PHE B C 1
ATOM 5078 O O . PHE B 1 83 ? 27.415 -8.086 -19.670 1.00 26.98 83 PHE B O 1
ATOM 5086 N N . TYR B 1 84 ? 28.966 -9.451 -20.582 1.00 27.64 84 TYR B N 1
ATOM 5087 C CA . TYR B 1 84 ? 30.103 -8.834 -19.905 1.00 26.73 84 TYR B CA 1
ATOM 5088 C C . TYR B 1 84 ? 30.430 -7.495 -20.526 1.00 29.06 84 TYR B C 1
ATOM 5089 O O . TYR B 1 84 ? 30.016 -7.194 -21.656 1.00 24.75 84 TYR B O 1
ATOM 5098 N N . ASP B 1 85 ? 31.208 -6.709 -19.789 1.00 25.39 85 ASP B N 1
ATOM 5099 C CA . ASP B 1 85 ? 31.702 -5.427 -20.270 1.00 25.71 85 ASP B CA 1
ATOM 5100 C C . ASP B 1 85 ? 32.457 -5.655 -21.581 1.00 22.95 85 ASP B C 1
ATOM 5101 O O . ASP B 1 85 ? 33.251 -6.592 -21.687 1.00 25.98 85 ASP B O 1
ATOM 5106 N N . SER B 1 86 ? 32.201 -4.802 -22.569 1.00 26.02 86 SER B N 1
ATOM 5107 C CA . SER B 1 86 ? 32.637 -5.039 -23.949 1.00 26.90 86 SER B CA 1
ATOM 5108 C C . SER B 1 86 ? 32.415 -3.787 -24.794 1.00 26.38 86 SER B C 1
ATOM 5109 O O . SER B 1 86 ? 31.432 -3.073 -24.593 1.00 25.93 86 SER B O 1
ATOM 5112 N N . PRO B 1 87 ? 33.310 -3.516 -25.760 1.00 24.21 87 PRO B N 1
ATOM 5113 C CA . PRO B 1 87 ? 33.033 -2.385 -26.658 1.00 28.27 87 PRO B CA 1
ATOM 5114 C C . PRO B 1 87 ? 32.030 -2.765 -27.743 1.00 28.64 87 PRO B C 1
ATOM 5115 O O . PRO B 1 87 ? 31.650 -1.912 -28.551 1.00 27.18 87 PRO B O 1
ATOM 5119 N N . LEU B 1 88 ? 31.630 -4.033 -27.765 1.00 25.28 88 LEU B N 1
ATOM 5120 C CA . LEU B 1 88 ? 30.578 -4.504 -28.674 1.00 26.12 88 LEU B CA 1
ATOM 5121 C C . LEU B 1 88 ? 30.930 -4.345 -30.157 1.00 33.17 88 LEU B C 1
ATOM 5122 O O . LEU B 1 88 ? 30.069 -4.004 -30.966 1.00 28.10 88 LEU B O 1
ATOM 5127 N N . ARG B 1 89 ? 32.182 -4.614 -30.519 1.00 26.41 89 ARG B N 1
ATOM 5128 C CA . ARG B 1 89 ? 32.571 -4.578 -31.928 1.00 29.03 89 ARG B CA 1
ATOM 5129 C C . ARG B 1 89 ? 32.286 -5.903 -32.614 1.00 29.65 89 ARG B C 1
ATOM 5130 O O . ARG B 1 89 ? 32.210 -5.972 -33.838 1.00 31.43 89 ARG B O 1
ATOM 5138 N N . ASP B 1 90 ? 32.141 -6.961 -31.820 1.00 27.64 90 ASP B N 1
ATOM 5139 C CA . ASP B 1 90 ? 31.723 -8.257 -32.355 1.00 27.86 90 ASP B CA 1
ATOM 5140 C C . ASP B 1 90 ? 30.624 -8.856 -31.488 1.00 30.34 90 ASP B C 1
ATOM 5141 O O . ASP B 1 90 ? 30.750 -9.973 -30.983 1.00 29.59 90 ASP B O 1
ATOM 5146 N N . GLY B 1 91 ? 29.548 -8.095 -31.310 1.00 31.37 91 GLY B N 1
ATOM 5147 C CA . GLY B 1 91 ? 28.351 -8.606 -30.665 1.00 33.43 91 GLY B CA 1
ATOM 5148 C C . GLY B 1 91 ? 28.495 -8.937 -29.191 1.00 33.08 91 GLY B C 1
ATOM 5149 O O . GLY B 1 91 ? 27.611 -9.559 -28.598 1.00 34.48 91 GLY B O 1
ATOM 5150 N N . GLY B 1 92 ? 29.601 -8.526 -28.585 1.00 30.19 92 GLY B N 1
ATOM 5151 C CA . GLY B 1 92 ? 29.823 -8.849 -27.187 1.00 31.16 92 GLY B CA 1
ATOM 5152 C C . GLY B 1 92 ? 30.646 -10.107 -26.987 1.00 31.83 92 GLY B C 1
ATOM 5153 O O . GLY B 1 92 ? 30.965 -10.480 -25.854 1.00 31.80 92 GLY B O 1
ATOM 5154 N N . TYR B 1 93 ? 30.997 -10.773 -28.083 1.00 28.13 93 TYR B N 1
ATOM 5155 C CA . TYR B 1 93 ? 31.922 -11.886 -27.995 1.00 27.58 93 TYR B CA 1
ATOM 5156 C C . TYR B 1 93 ? 33.354 -11.364 -27.906 1.00 34.72 93 TYR B C 1
ATOM 5157 O O . TYR B 1 93 ? 34.298 -12.154 -27.843 1.00 35.36 93 TYR B O 1
ATOM 5166 N N . ASP B 1 94 ? 33.497 -10.033 -27.919 1.00 29.13 94 ASP B N 1
ATOM 5167 C CA . ASP B 1 94 ? 34.779 -9.359 -27.692 1.00 28.84 94 ASP B CA 1
ATOM 5168 C C . ASP B 1 94 ? 34.811 -8.750 -26.277 1.00 27.48 94 ASP B C 1
ATOM 5169 O O . ASP B 1 94 ? 34.357 -7.632 -26.052 1.00 30.18 94 ASP B O 1
ATOM 5174 N N . ILE B 1 95 ? 35.345 -9.498 -25.322 1.00 24.22 95 ILE B N 1
ATOM 5175 C CA . ILE B 1 95 ? 35.125 -9.192 -23.908 1.00 22.34 95 ILE B CA 1
ATOM 5176 C C . ILE B 1 95 ? 36.231 -8.319 -23.306 1.00 26.33 95 ILE B C 1
ATOM 5177 O O . ILE B 1 95 ? 37.412 -8.635 -23.427 1.00 26.62 95 ILE B O 1
ATOM 5182 N N . ARG B 1 96 ? 35.833 -7.232 -22.648 1.00 25.05 96 ARG B N 1
ATOM 5183 C CA . ARG B 1 96 ? 36.778 -6.268 -22.074 1.00 26.64 96 ARG B CA 1
ATOM 5184 C C . ARG B 1 96 ? 37.050 -6.513 -20.582 1.00 27.45 96 ARG B C 1
ATOM 5185 O O . ARG B 1 96 ? 38.105 -6.138 -20.067 1.00 26.29 96 ARG B O 1
ATOM 5193 N N . ASP B 1 97 ? 36.102 -7.140 -19.890 1.00 24.65 97 ASP B N 1
ATOM 5194 C CA . ASP B 1 97 ? 36.272 -7.443 -18.466 1.00 28.23 97 ASP B CA 1
ATOM 5195 C C . ASP B 1 97 ? 35.351 -8.601 -18.097 1.00 28.83 97 ASP B C 1
ATOM 5196 O O . ASP B 1 97 ? 34.132 -8.454 -18.149 1.00 27.58 97 ASP B O 1
ATOM 5201 N N . PHE B 1 98 ? 35.931 -9.746 -17.733 1.00 26.31 98 PHE B N 1
ATOM 5202 C CA . PHE B 1 98 ? 35.154 -10.940 -17.387 1.00 26.30 98 PHE B CA 1
ATOM 5203 C C . PHE B 1 98 ? 34.389 -10.817 -16.068 1.00 28.64 98 PHE B C 1
ATOM 5204 O O . PHE B 1 98 ? 33.493 -11.614 -15.801 1.00 30.38 98 PHE B O 1
ATOM 5212 N N . TYR B 1 99 ? 34.760 -9.848 -15.233 1.00 27.71 99 TYR B N 1
ATOM 5213 C CA . TYR B 1 99 ? 34.191 -9.733 -13.886 1.00 27.02 99 TYR B CA 1
ATOM 5214 C C . TYR B 1 99 ? 33.136 -8.645 -13.746 1.00 31.95 99 TYR B C 1
ATOM 5215 O O . TYR B 1 99 ? 32.675 -8.360 -12.639 1.00 31.00 99 TYR B O 1
ATOM 5224 N N . LYS B 1 100 ? 32.744 -8.041 -14.861 1.00 27.22 100 LYS B N 1
ATOM 5225 C CA . LYS B 1 100 ? 31.858 -6.886 -14.813 1.00 26.75 100 LYS B CA 1
ATOM 5226 C C . LYS B 1 100 ? 30.759 -7.051 -15.861 1.00 28.95 100 LYS B C 1
ATOM 5227 O O . LYS B 1 100 ? 31.045 -7.435 -17.000 1.00 26.57 100 LYS B O 1
ATOM 5233 N N . VAL B 1 101 ? 29.506 -6.797 -15.498 1.00 29.69 101 VAL B N 1
ATOM 5234 C CA . VAL B 1 101 ? 28.484 -6.792 -16.548 1.00 28.02 101 VAL B CA 1
ATOM 5235 C C . VAL B 1 101 ? 28.489 -5.450 -17.281 1.00 30.06 101 VAL B C 1
ATOM 5236 O O . VAL B 1 101 ? 28.849 -4.424 -16.704 1.00 27.36 101 VAL B O 1
ATOM 5240 N N . LEU B 1 102 ? 28.158 -5.477 -18.571 1.00 24.46 102 LEU B N 1
ATOM 5241 C CA . LEU B 1 102 ? 28.042 -4.255 -19.351 1.00 23.90 102 LEU B CA 1
ATOM 5242 C C . LEU B 1 102 ? 27.122 -3.302 -18.599 1.00 24.58 102 LEU B C 1
ATOM 5243 O O . LEU B 1 102 ? 25.997 -3.667 -18.280 1.00 25.23 102 LEU B O 1
ATOM 5248 N N . PRO B 1 103 ? 27.607 -2.088 -18.290 1.00 26.90 103 PRO B N 1
ATOM 5249 C CA . PRO B 1 103 ? 26.858 -1.158 -17.432 1.00 28.27 103 PRO B CA 1
ATOM 5250 C C . PRO B 1 103 ? 25.407 -0.929 -17.841 1.00 28.22 103 PRO B C 1
ATOM 5251 O O . PRO B 1 103 ? 24.553 -0.849 -16.960 1.00 29.13 103 PRO B O 1
ATOM 5255 N N . GLU B 1 104 ? 25.126 -0.851 -19.140 1.00 29.10 104 GLU B N 1
ATOM 5256 C CA . GLU B 1 104 ? 23.759 -0.636 -19.608 1.00 30.53 104 GLU B CA 1
ATOM 5257 C C . GLU B 1 104 ? 22.807 -1.774 -19.225 1.00 29.45 104 GLU B C 1
ATOM 5258 O O . GLU B 1 104 ? 21.587 -1.585 -19.214 1.00 33.95 104 GLU B O 1
ATOM 5264 N N . PHE B 1 105 ? 23.363 -2.946 -18.909 1.00 26.88 105 PHE B N 1
ATOM 5265 C CA . PHE B 1 105 ? 22.562 -4.104 -18.483 1.00 29.91 105 PHE B CA 1
ATOM 5266 C C . PHE B 1 105 ? 22.313 -4.148 -16.973 1.00 31.92 105 PHE B C 1
ATOM 5267 O O . PHE B 1 105 ? 21.390 -4.821 -16.492 1.00 30.88 105 PHE B O 1
ATOM 5275 N N . GLY B 1 106 ? 23.152 -3.448 -16.218 1.00 30.66 106 GLY B N 1
ATOM 5276 C CA . GLY B 1 106 ? 23.040 -3.454 -14.772 1.00 30.63 106 GLY B CA 1
ATOM 5277 C C . GLY B 1 106 ? 24.392 -3.770 -14.162 1.00 31.04 106 GLY B C 1
ATOM 5278 O O . GLY B 1 106 ? 25.419 -3.486 -14.775 1.00 31.37 106 GLY B O 1
ATOM 5279 N N . THR B 1 107 ? 24.385 -4.356 -12.966 1.00 28.19 107 THR B N 1
ATOM 5280 C CA . THR B 1 107 ? 25.615 -4.689 -12.246 1.00 29.21 107 THR B CA 1
ATOM 5281 C C . THR B 1 107 ? 25.626 -6.162 -11.857 1.00 30.60 107 THR B C 1
ATOM 5282 O O . THR B 1 107 ? 24.631 -6.863 -12.035 1.00 27.51 107 THR B O 1
ATOM 5286 N N . VAL B 1 108 ? 26.749 -6.626 -11.314 1.00 27.64 108 VAL B N 1
ATOM 5287 C CA . VAL B 1 108 ? 26.828 -7.986 -10.779 1.00 30.65 108 VAL B CA 1
ATOM 5288 C C . VAL B 1 108 ? 25.700 -8.260 -9.763 1.00 29.26 108 VAL B C 1
ATOM 5289 O O . VAL B 1 108 ? 25.117 -9.355 -9.746 1.00 28.11 108 VAL B O 1
ATOM 5293 N N . ASP B 1 109 ? 25.379 -7.268 -8.935 1.00 31.26 109 ASP B N 1
ATOM 5294 C CA . ASP B 1 109 ? 24.304 -7.431 -7.950 1.00 31.20 109 ASP B CA 1
ATOM 5295 C C . ASP B 1 109 ? 22.956 -7.675 -8.620 1.00 31.54 109 ASP B C 1
ATOM 5296 O O . ASP B 1 109 ? 22.122 -8.420 -8.102 1.00 28.82 109 ASP B O 1
ATOM 5301 N N . ASP B 1 110 ? 22.733 -7.035 -9.766 1.00 27.90 110 ASP B N 1
ATOM 5302 C CA . ASP B 1 110 ? 21.500 -7.272 -10.508 1.00 26.95 110 ASP B CA 1
ATOM 5303 C C . ASP B 1 110 ? 21.464 -8.699 -11.026 1.00 25.84 110 ASP B C 1
ATOM 5304 O O . ASP B 1 110 ? 20.397 -9.308 -11.118 1.00 25.41 110 ASP B O 1
ATOM 5309 N N . PHE B 1 111 ? 22.632 -9.229 -11.382 1.00 24.49 111 PHE B N 1
ATOM 5310 C CA . PHE B 1 111 ? 22.696 -10.601 -11.857 1.00 25.40 111 PHE B CA 1
ATOM 5311 C C . PHE B 1 111 ? 22.370 -11.586 -10.732 1.00 27.51 111 PHE B C 1
ATOM 5312 O O . PHE B 1 111 ? 21.637 -12.555 -10.941 1.00 26.49 111 PHE B O 1
ATOM 5320 N N . VAL B 1 112 ? 22.912 -11.333 -9.545 1.00 26.09 112 VAL B N 1
ATOM 5321 C CA . VAL B 1 112 ? 22.597 -12.155 -8.370 1.00 28.71 112 VAL B CA 1
ATOM 5322 C C . VAL B 1 112 ? 21.095 -12.130 -8.063 1.00 25.08 112 VAL B C 1
ATOM 5323 O O . VAL B 1 112 ? 20.490 -13.158 -7.742 1.00 24.86 112 VAL B O 1
ATOM 5327 N N . THR B 1 113 ? 20.488 -10.953 -8.186 1.00 26.96 113 THR B N 1
ATOM 5328 C CA . THR B 1 113 ? 19.047 -10.816 -7.964 1.00 25.24 113 THR B CA 1
ATOM 5329 C C . THR B 1 113 ? 18.246 -11.629 -8.988 1.00 28.30 113 THR B C 1
ATOM 5330 O O . THR B 1 113 ? 17.258 -12.295 -8.646 1.00 24.45 113 THR B O 1
ATOM 5334 N N . LEU B 1 114 ? 18.683 -11.576 -10.241 1.00 22.62 114 LEU B N 1
ATOM 5335 C CA . LEU B 1 114 ? 18.076 -12.375 -11.308 1.00 25.15 114 LEU B CA 1
ATOM 5336 C C . LEU B 1 114 ? 18.208 -13.872 -11.037 1.00 23.53 114 LEU B C 1
ATOM 5337 O O . LEU B 1 114 ? 17.254 -14.623 -11.210 1.00 23.70 114 LEU B O 1
ATOM 5342 N N . LEU B 1 115 ? 19.398 -14.305 -10.624 1.00 24.00 115 LEU B N 1
ATOM 5343 C CA . LEU B 1 115 ? 19.637 -15.720 -10.324 1.00 26.03 115 LEU B CA 1
ATOM 5344 C C . LEU B 1 115 ? 18.727 -16.220 -9.206 1.00 28.22 115 LEU B C 1
ATOM 5345 O O . LEU B 1 115 ? 18.120 -17.296 -9.315 1.00 24.36 115 LEU B O 1
ATOM 5350 N N . ASP B 1 116 ? 18.642 -15.444 -8.128 1.00 26.34 116 ASP B N 1
ATOM 5351 C CA . ASP B 1 116 ? 17.782 -15.799 -7.000 1.00 30.77 116 ASP B CA 1
ATOM 5352 C C . ASP B 1 116 ? 16.335 -15.930 -7.427 1.00 29.09 116 ASP B C 1
ATOM 5353 O O . ASP B 1 116 ? 15.664 -16.899 -7.073 1.00 26.15 116 ASP B O 1
ATOM 5358 N N . ALA B 1 117 ? 15.854 -14.955 -8.194 1.00 23.94 117 ALA B N 1
ATOM 5359 C CA . ALA B 1 117 ? 14.458 -14.954 -8.617 1.00 25.17 117 ALA B CA 1
ATOM 5360 C C . ALA B 1 117 ? 14.189 -16.132 -9.555 1.00 25.49 117 ALA B C 1
ATOM 5361 O O . ALA B 1 117 ? 13.145 -16.776 -9.479 1.00 26.05 117 ALA B O 1
ATOM 5363 N N . ALA B 1 118 ? 15.142 -16.417 -10.440 1.00 23.91 118 ALA B N 1
ATOM 5364 C CA . ALA B 1 118 ? 15.003 -17.560 -11.344 1.00 22.67 118 ALA B CA 1
ATOM 5365 C C . ALA B 1 118 ? 14.961 -18.862 -10.531 1.00 24.92 118 ALA B C 1
ATOM 5366 O O . ALA B 1 118 ? 14.108 -19.721 -10.750 1.00 23.79 118 ALA B O 1
ATOM 5368 N N . HIS B 1 119 ? 15.872 -18.987 -9.575 1.00 23.62 119 HIS B N 1
ATOM 5369 C CA . HIS B 1 119 ? 15.943 -20.198 -8.756 1.00 28.67 119 HIS B CA 1
ATOM 5370 C C . HIS B 1 119 ? 14.670 -20.435 -7.940 1.00 27.28 119 HIS B C 1
ATOM 5371 O O . HIS B 1 119 ? 14.244 -21.580 -7.779 1.00 29.04 119 HIS B O 1
ATOM 5378 N N . ARG B 1 120 ? 14.050 -19.356 -7.460 1.00 29.00 120 ARG B N 1
ATOM 5379 C CA . ARG B 1 120 ? 12.755 -19.453 -6.771 1.00 32.63 120 ARG B CA 1
ATOM 5380 C C . ARG B 1 120 ? 11.682 -20.157 -7.593 1.00 32.36 120 ARG B C 1
ATOM 5381 O O . ARG B 1 120 ? 10.841 -20.867 -7.041 1.00 30.36 120 ARG B O 1
ATOM 5389 N N . ARG B 1 121 ? 11.707 -19.959 -8.909 1.00 28.16 121 ARG B N 1
ATOM 5390 C CA . ARG B 1 121 ? 10.722 -20.573 -9.793 1.00 29.50 121 ARG B CA 1
ATOM 5391 C C . ARG B 1 121 ? 11.242 -21.884 -10.382 1.00 29.16 121 ARG B C 1
ATOM 5392 O O . ARG B 1 121 ? 10.646 -22.428 -11.319 1.00 29.67 121 ARG B O 1
ATOM 5400 N N . GLY B 1 122 ? 12.341 -22.399 -9.835 1.00 26.84 122 GLY B N 1
ATOM 5401 C CA . GLY B 1 122 ? 12.902 -23.657 -10.309 1.00 29.56 122 GLY B CA 1
ATOM 5402 C C . GLY B 1 122 ? 13.601 -23.531 -11.653 1.00 31.35 122 GLY B C 1
ATOM 5403 O O . GLY B 1 122 ? 13.821 -24.523 -12.352 1.00 29.91 122 GLY B O 1
ATOM 5404 N N . ILE B 1 123 ? 13.964 -22.307 -12.014 1.00 25.94 123 ILE B N 1
ATOM 5405 C CA . ILE B 1 123 ? 14.591 -22.067 -13.313 1.00 25.50 123 ILE B CA 1
ATOM 5406 C C . ILE B 1 123 ? 16.091 -21.819 -13.139 1.00 24.37 123 ILE B C 1
ATOM 5407 O O . ILE B 1 123 ? 16.492 -21.069 -12.254 1.00 27.45 123 ILE B O 1
ATOM 5412 N N . ARG B 1 124 ? 16.910 -22.438 -13.993 1.00 23.08 124 ARG B N 1
ATOM 5413 C CA . ARG B 1 124 ? 18.360 -22.264 -13.939 1.00 21.53 124 ARG B CA 1
ATOM 5414 C C . ARG B 1 124 ? 18.843 -21.268 -14.992 1.00 24.45 124 ARG B C 1
ATOM 5415 O O . ARG B 1 124 ? 18.081 -20.885 -15.885 1.00 23.67 124 ARG B O 1
ATOM 5423 N N . ILE B 1 125 ? 20.094 -20.831 -14.866 1.00 24.10 125 ILE B N 1
ATOM 5424 C CA . ILE B 1 125 ? 20.676 -19.907 -15.844 1.00 24.28 125 ILE B CA 1
ATOM 5425 C C . ILE B 1 125 ? 22.084 -20.339 -16.230 1.00 26.30 125 ILE B C 1
ATOM 5426 O O . ILE B 1 125 ? 22.915 -20.569 -15.360 1.00 25.43 125 ILE B O 1
ATOM 5431 N N . ILE B 1 126 ? 22.362 -20.434 -17.532 1.00 23.81 126 ILE B N 1
ATOM 5432 C CA . ILE B 1 126 ? 23.745 -20.572 -17.996 1.00 24.21 126 ILE B CA 1
ATOM 5433 C C . ILE B 1 126 ? 24.091 -19.376 -18.886 1.00 25.94 126 ILE B C 1
ATOM 5434 O O . ILE B 1 126 ? 23.194 -18.703 -19.402 1.00 22.85 126 ILE B O 1
ATOM 5439 N N . THR B 1 127 ? 25.381 -19.099 -19.074 1.00 24.79 127 THR B N 1
ATOM 5440 C CA . THR B 1 127 ? 25.778 -18.037 -20.006 1.00 24.05 127 THR B CA 1
ATOM 5441 C C . THR B 1 127 ? 26.927 -18.447 -20.918 1.00 32.35 127 THR B C 1
ATOM 5442 O O . THR B 1 127 ? 27.651 -19.393 -20.621 1.00 27.71 127 THR B O 1
ATOM 5446 N N . ASP B 1 128 ? 27.072 -17.738 -22.037 1.00 27.50 128 ASP B N 1
ATOM 5447 C CA . ASP B 1 128 ? 28.214 -17.939 -22.927 1.00 27.82 128 ASP B CA 1
ATOM 5448 C C . ASP B 1 128 ? 29.450 -17.391 -22.231 1.00 26.48 128 ASP B C 1
ATOM 5449 O O . ASP B 1 128 ? 29.394 -16.341 -21.587 1.00 27.69 128 ASP B O 1
ATOM 5454 N N . LEU B 1 129 ? 30.569 -18.095 -22.356 1.00 28.68 129 LEU B N 1
ATOM 5455 C CA . LEU B 1 129 ? 31.848 -17.586 -21.869 1.00 29.98 129 LEU B CA 1
ATOM 5456 C C . LEU B 1 129 ? 32.899 -17.856 -22.928 1.00 24.02 129 LEU B C 1
ATOM 5457 O O . LEU B 1 129 ? 33.171 -19.011 -23.242 1.00 25.77 129 LEU B O 1
ATOM 5462 N N . VAL B 1 130 ? 33.458 -16.793 -23.502 1.00 26.72 130 VAL B N 1
ATOM 5463 C CA . VAL B 1 130 ? 34.461 -16.937 -24.558 1.00 27.81 130 VAL B CA 1
ATOM 5464 C C . VAL B 1 130 ? 35.816 -17.208 -23.914 1.00 27.95 130 VAL B C 1
ATOM 5465 O O . VAL B 1 130 ? 36.353 -16.354 -23.206 1.00 32.06 130 VAL B O 1
ATOM 5469 N N . MET B 1 131 ? 36.360 -18.394 -24.169 1.00 26.45 131 MET B N 1
ATOM 5470 C CA . MET B 1 131 ? 37.614 -18.836 -23.560 1.00 28.46 131 MET B CA 1
ATOM 5471 C C . MET B 1 131 ? 38.850 -18.498 -24.399 1.00 29.91 131 MET B C 1
ATOM 5472 O O . MET B 1 131 ? 39.949 -18.368 -23.865 1.00 27.69 131 MET B O 1
ATOM 5477 N N . ASN B 1 132 ? 38.677 -18.363 -25.712 1.00 25.85 132 ASN B N 1
ATOM 5478 C CA . ASN B 1 132 ? 39.825 -18.302 -26.617 1.00 23.29 132 ASN B CA 1
ATOM 5479 C C . ASN B 1 132 ? 40.536 -16.955 -26.675 1.00 27.75 132 ASN B C 1
ATOM 5480 O O . ASN B 1 132 ? 41.738 -16.883 -26.970 1.00 26.47 132 ASN B O 1
ATOM 5485 N N . HIS B 1 133 ? 39.801 -15.881 -26.413 1.00 23.25 133 HIS B N 1
ATOM 5486 C CA . HIS B 1 133 ? 40.312 -14.549 -26.700 1.00 23.56 133 HIS B CA 1
ATOM 5487 C C . HIS B 1 133 ? 39.583 -13.473 -25.919 1.00 26.58 133 HIS B C 1
ATOM 5488 O O . HIS B 1 133 ? 38.488 -13.697 -25.419 1.00 26.86 133 HIS B O 1
ATOM 5495 N N . THR B 1 134 ? 40.195 -12.301 -25.824 1.00 24.39 134 THR B N 1
ATOM 5496 C CA . THR B 1 134 ? 39.555 -11.153 -25.202 1.00 25.24 134 THR B CA 1
ATOM 5497 C C . THR B 1 134 ? 39.525 -10.028 -26.207 1.00 28.62 134 THR B C 1
ATOM 5498 O O . THR B 1 134 ? 40.140 -10.124 -27.272 1.00 28.09 134 THR B O 1
ATOM 5502 N N . SER B 1 135 ? 38.808 -8.962 -25.873 1.00 25.42 135 SER B N 1
ATOM 5503 C CA . SER B 1 135 ? 38.910 -7.722 -26.632 1.00 26.12 135 SER B CA 1
ATOM 5504 C C . SER B 1 135 ? 40.320 -7.163 -26.481 1.00 28.71 135 SER B C 1
ATOM 5505 O O . SER B 1 135 ? 40.989 -7.422 -25.474 1.00 26.11 135 SER B O 1
ATOM 5508 N N . ASP B 1 136 ? 40.784 -6.405 -27.469 1.00 24.76 136 ASP B N 1
ATOM 5509 C CA . ASP B 1 136 ? 42.077 -5.734 -27.312 1.00 30.22 136 ASP B CA 1
ATOM 5510 C C . ASP B 1 136 ? 41.991 -4.576 -26.317 1.00 32.34 136 ASP B C 1
ATOM 5511 O O . ASP B 1 136 ? 43.009 -3.972 -25.978 1.00 27.90 136 ASP B O 1
ATOM 5516 N N . GLN B 1 137 ? 40.779 -4.284 -25.839 1.00 26.25 137 GLN B N 1
ATOM 5517 C CA . GLN B 1 137 ? 40.587 -3.242 -24.835 1.00 26.90 137 GLN B CA 1
ATOM 5518 C C . GLN B 1 137 ? 40.696 -3.786 -23.410 1.00 28.63 137 GLN B C 1
ATOM 5519 O O . GLN B 1 137 ? 40.661 -3.025 -22.439 1.00 30.65 137 GLN B O 1
ATOM 5525 N N . HIS B 1 138 ? 40.824 -5.103 -23.289 1.00 22.63 138 HIS B N 1
ATOM 5526 C CA . HIS B 1 138 ? 40.992 -5.746 -21.991 1.00 28.82 138 HIS B CA 1
ATOM 5527 C C . HIS B 1 138 ? 42.315 -5.272 -21.390 1.00 32.25 138 HIS B C 1
ATOM 5528 O O . HIS B 1 138 ? 43.298 -5.109 -22.113 1.00 28.94 138 HIS B O 1
ATOM 5535 N N . GLU B 1 139 ? 42.341 -5.037 -20.082 1.00 30.71 139 GLU B N 1
ATOM 5536 C CA . GLU B 1 139 ? 43.551 -4.509 -19.450 1.00 34.43 139 GLU B CA 1
ATOM 5537 C C . GLU B 1 139 ? 44.748 -5.452 -19.527 1.00 32.55 139 GLU B C 1
ATOM 5538 O O . GLU B 1 139 ? 45.895 -4.995 -19.553 1.00 38.26 139 GLU B O 1
ATOM 5544 N N . TRP B 1 140 ? 44.487 -6.756 -19.567 1.00 27.40 140 TRP B N 1
ATOM 5545 C CA . TRP B 1 140 ? 45.559 -7.729 -19.756 1.00 31.60 140 TRP B CA 1
ATOM 5546 C C . TRP B 1 140 ? 46.294 -7.452 -21.058 1.00 32.23 140 TRP B C 1
ATOM 5547 O O . TRP B 1 140 ? 47.519 -7.555 -21.126 1.00 30.68 140 TRP B O 1
ATOM 5558 N N . PHE B 1 141 ? 45.546 -7.114 -22.103 1.00 30.37 141 PHE B N 1
ATOM 5559 C CA . PHE B 1 141 ? 46.179 -6.881 -23.392 1.00 26.43 141 PHE B CA 1
ATOM 5560 C C . PHE B 1 141 ? 46.883 -5.534 -23.444 1.00 29.72 141 PHE B C 1
ATOM 5561 O O . PHE B 1 141 ? 47.931 -5.400 -24.081 1.00 30.27 141 PHE B O 1
ATOM 5569 N N . GLN B 1 142 ? 46.303 -4.526 -22.803 1.00 28.45 142 GLN B N 1
ATOM 5570 C CA . GLN B 1 142 ? 46.959 -3.225 -22.755 1.00 32.28 142 GLN B CA 1
ATOM 5571 C C . GLN B 1 142 ? 48.271 -3.324 -21.965 1.00 34.95 142 GLN B C 1
ATOM 5572 O O . GLN B 1 142 ? 49.285 -2.733 -22.352 1.00 30.84 142 GLN B O 1
ATOM 5578 N N . GLU B 1 143 ? 48.252 -4.091 -20.878 1.00 31.67 143 GLU B N 1
ATOM 5579 C CA . GLU B 1 143 ? 49.473 -4.346 -20.109 1.00 33.19 143 GLU B CA 1
ATOM 5580 C C . GLU B 1 143 ? 50.464 -5.208 -20.891 1.00 37.24 143 GLU B C 1
ATOM 5581 O O . GLU B 1 143 ? 51.682 -4.993 -20.825 1.00 33.70 143 GLU B O 1
ATOM 5587 N N . SER B 1 144 ? 49.943 -6.185 -21.630 1.00 31.46 144 SER B N 1
ATOM 5588 C CA . SER B 1 144 ? 50.793 -7.067 -22.432 1.00 31.35 144 SER B CA 1
ATOM 5589 C C . SER B 1 144 ? 51.577 -6.319 -23.503 1.00 31.44 144 SER B C 1
ATOM 5590 O O . SER B 1 144 ? 52.745 -6.631 -23.750 1.00 35.78 144 SER B O 1
ATOM 5593 N N . ARG B 1 145 ? 50.947 -5.339 -24.146 1.00 31.70 145 ARG B N 1
ATOM 5594 C CA . ARG B 1 145 ? 51.604 -4.642 -25.254 1.00 33.02 145 ARG B CA 1
ATOM 5595 C C . ARG B 1 145 ? 52.444 -3.451 -24.791 1.00 37.80 145 ARG B C 1
ATOM 5596 O O . ARG B 1 145 ? 53.385 -3.045 -25.476 1.00 33.88 145 ARG B O 1
ATOM 5604 N N . HIS B 1 146 ? 52.105 -2.897 -23.630 1.00 34.60 146 HIS B N 1
ATOM 5605 C CA . HIS B 1 146 ? 52.843 -1.751 -23.098 1.00 38.09 146 HIS B CA 1
ATOM 5606 C C . HIS B 1 146 ? 53.998 -2.193 -22.202 1.00 42.86 146 HIS B C 1
ATOM 5607 O O . HIS B 1 146 ? 55.014 -1.503 -22.103 1.00 40.46 146 HIS B O 1
ATOM 5614 N N . ASN B 1 147 ? 53.828 -3.344 -21.557 1.00 38.70 147 ASN B N 1
ATOM 5615 C CA . ASN B 1 147 ? 54.804 -3.852 -20.600 1.00 37.93 147 ASN B CA 1
ATOM 5616 C C . ASN B 1 147 ? 55.137 -5.323 -20.841 1.00 35.08 147 ASN B C 1
ATOM 5617 O O . ASN B 1 147 ? 54.714 -6.194 -20.078 1.00 37.82 147 ASN B O 1
ATOM 5622 N N . PRO B 1 148 ? 55.911 -5.599 -21.908 1.00 37.71 148 PRO B N 1
ATOM 5623 C CA . PRO B 1 148 ? 56.236 -6.939 -22.426 1.00 42.57 148 PRO B CA 1
ATOM 5624 C C . PRO B 1 148 ? 56.928 -7.863 -21.423 1.00 45.30 148 PRO B C 1
ATOM 5625 O O . PRO B 1 148 ? 56.744 -9.079 -21.485 1.00 42.36 148 PRO B O 1
ATOM 5629 N N . ASP B 1 149 ? 57.726 -7.303 -20.522 1.00 43.17 149 ASP B N 1
ATOM 5630 C CA . ASP B 1 149 ? 58.405 -8.125 -19.527 1.00 51.17 149 ASP B CA 1
ATOM 5631 C C . ASP B 1 149 ? 57.720 -8.046 -18.164 1.00 52.37 149 ASP B C 1
ATOM 5632 O O . ASP B 1 149 ? 58.278 -8.469 -17.151 1.00 54.77 149 ASP B O 1
ATOM 5637 N N . GLY B 1 150 ? 56.505 -7.503 -18.152 1.00 41.14 150 GLY B N 1
ATOM 5638 C CA . GLY B 1 150 ? 55.660 -7.540 -16.975 1.00 38.99 150 GLY B CA 1
ATOM 5639 C C . GLY B 1 150 ? 54.910 -8.857 -16.888 1.00 40.34 150 GLY B C 1
ATOM 5640 O O . GLY B 1 150 ? 55.077 -9.729 -17.745 1.00 41.71 150 GLY B O 1
ATOM 5641 N N . PRO B 1 151 ? 54.072 -9.010 -15.853 1.00 41.35 151 PRO B N 1
ATOM 5642 C CA . PRO B 1 151 ? 53.363 -10.271 -15.611 1.00 41.54 151 PRO B CA 1
ATOM 5643 C C . PRO B 1 151 ? 52.335 -10.626 -16.694 1.00 37.97 151 PRO B C 1
ATOM 5644 O O . PRO B 1 151 ? 51.882 -11.767 -16.712 1.00 39.40 151 PRO B O 1
ATOM 5648 N N . TYR B 1 152 ? 51.978 -9.681 -17.563 1.00 37.24 152 TYR B N 1
ATOM 5649 C CA . TYR B 1 152 ? 51.028 -9.967 -18.649 1.00 39.35 152 TYR B CA 1
ATOM 5650 C C . TYR B 1 152 ? 51.706 -10.067 -20.006 1.00 38.76 152 TYR B C 1
ATOM 5651 O O . TYR B 1 152 ? 51.041 -10.257 -21.031 1.00 31.27 152 TYR B O 1
ATOM 5660 N N . GLY B 1 153 ? 53.033 -9.956 -20.005 1.00 36.14 153 GLY B N 1
ATOM 5661 C CA . GLY B 1 153 ? 53.816 -10.012 -21.226 1.00 36.43 153 GLY B CA 1
ATOM 5662 C C . GLY B 1 153 ? 53.557 -11.231 -22.091 1.00 34.79 153 GLY B C 1
ATOM 5663 O O . GLY B 1 153 ? 53.533 -11.129 -23.320 1.00 35.87 153 GLY B O 1
ATOM 5664 N N . ASP B 1 154 ? 53.360 -12.380 -21.454 1.00 34.64 154 ASP B N 1
ATOM 5665 C CA . ASP B 1 154 ? 53.114 -13.619 -22.178 1.00 36.53 154 ASP B CA 1
ATOM 5666 C C . ASP B 1 154 ? 51.666 -14.079 -22.013 1.00 33.74 154 ASP B C 1
ATOM 5667 O O . ASP B 1 154 ? 51.381 -15.272 -22.086 1.00 32.21 154 ASP B O 1
ATOM 5672 N N . PHE B 1 155 ? 50.753 -13.143 -21.762 1.00 33.05 155 PHE B N 1
ATOM 5673 C CA . PHE B 1 155 ? 49.343 -13.516 -21.622 1.00 31.18 155 PHE B CA 1
ATOM 5674 C C . PHE B 1 155 ? 48.729 -13.720 -23.000 1.00 33.05 155 PHE B C 1
ATOM 5675 O O . PHE B 1 155 ? 47.679 -14.357 -23.148 1.00 31.11 155 PHE B O 1
ATOM 5683 N N . TYR B 1 156 ? 49.403 -13.176 -24.009 1.00 27.96 156 TYR B N 1
ATOM 5684 C CA . TYR B 1 156 ? 48.962 -13.311 -25.389 1.00 32.59 156 TYR B CA 1
ATOM 5685 C C . TYR B 1 156 ? 50.080 -13.941 -26.226 1.00 34.51 156 TYR B C 1
ATOM 5686 O O . TYR B 1 156 ? 51.160 -14.237 -25.698 1.00 32.19 156 TYR B O 1
ATOM 5695 N N . VAL B 1 157 ? 49.808 -14.181 -27.505 1.00 27.37 157 VAL B N 1
ATOM 5696 C CA . VAL B 1 157 ? 50.717 -14.939 -28.360 1.00 28.36 157 VAL B CA 1
ATOM 5697 C C . VAL B 1 157 ? 51.444 -13.985 -29.303 1.00 32.58 157 VAL B C 1
ATOM 5698 O O . VAL B 1 157 ? 50.877 -13.534 -30.299 1.00 32.43 157 VAL B O 1
ATOM 5702 N N . TRP B 1 158 ? 52.704 -13.685 -28.985 1.00 30.79 158 TRP B N 1
ATOM 5703 C CA . TRP B 1 158 ? 53.465 -12.658 -29.691 1.00 30.58 158 TRP B CA 1
ATOM 5704 C C . TRP B 1 158 ? 54.609 -13.245 -30.525 1.00 33.23 158 TRP B C 1
ATOM 5705 O O . TRP B 1 158 ? 55.173 -14.283 -30.170 1.00 31.23 158 TRP B O 1
ATOM 5716 N N . SER B 1 159 ? 54.961 -12.566 -31.617 1.00 30.16 159 SER B N 1
ATOM 5717 C CA . SER B 1 159 ? 56.034 -13.030 -32.509 1.00 33.92 159 SER B CA 1
ATOM 5718 C C . SER B 1 159 ? 56.656 -11.888 -33.310 1.00 36.00 159 SER B C 1
ATOM 5719 O O . SER B 1 159 ? 55.989 -10.895 -33.614 1.00 29.30 159 SER B O 1
ATOM 5722 N N . ASP B 1 160 ? 57.935 -12.022 -33.658 1.00 35.09 160 ASP B N 1
ATOM 5723 C CA . ASP B 1 160 ? 58.586 -10.997 -34.476 1.00 39.41 160 ASP B CA 1
ATOM 5724 C C . ASP B 1 160 ? 58.195 -11.142 -35.948 1.00 37.16 160 ASP B C 1
ATOM 5725 O O . ASP B 1 160 ? 58.432 -10.242 -36.755 1.00 36.36 160 ASP B O 1
ATOM 5730 N N . THR B 1 161 ? 57.596 -12.278 -36.293 1.00 33.34 161 THR B N 1
ATOM 5731 C CA . THR B 1 161 ? 57.160 -12.524 -37.666 1.00 38.31 161 THR B CA 1
ATOM 5732 C C . THR B 1 161 ? 55.693 -12.949 -37.730 1.00 36.74 161 THR B C 1
ATOM 5733 O O . THR B 1 161 ? 55.066 -13.216 -36.702 1.00 35.81 161 THR B O 1
ATOM 5737 N N . SER B 1 162 ? 55.159 -13.028 -38.944 1.00 36.39 162 SER B N 1
ATOM 5738 C CA . SER B 1 162 ? 53.801 -13.514 -39.151 1.00 37.65 162 SER B CA 1
ATOM 5739 C C . SER B 1 162 ? 53.828 -14.865 -39.861 1.00 40.74 162 SER B C 1
ATOM 5740 O O . SER B 1 162 ? 52.924 -15.182 -40.641 1.00 39.28 162 SER B O 1
ATOM 5743 N N . ASP B 1 163 ? 54.856 -15.666 -39.573 1.00 41.98 163 ASP B N 1
ATOM 5744 C CA . ASP B 1 163 ? 55.101 -16.906 -40.312 1.00 43.79 163 ASP B CA 1
ATOM 5745 C C . ASP B 1 163 ? 54.670 -18.172 -39.583 1.00 37.76 163 ASP B C 1
ATOM 5746 O O . ASP B 1 163 ? 54.520 -19.220 -40.208 1.00 43.27 163 ASP B O 1
ATOM 5751 N N . ARG B 1 164 ? 54.484 -18.082 -38.270 1.00 35.91 164 ARG B N 1
ATOM 5752 C CA . ARG B 1 164 ? 54.110 -19.250 -37.481 1.00 39.72 164 ARG B CA 1
ATOM 5753 C C . ARG B 1 164 ? 52.680 -19.728 -37.760 1.00 37.94 164 ARG B C 1
ATOM 5754 O O . ARG B 1 164 ? 51.820 -18.946 -38.178 1.00 34.16 164 ARG B O 1
ATOM 5762 N N . TYR B 1 165 ? 52.449 -21.018 -37.525 1.00 33.44 165 TYR B N 1
ATOM 5763 C CA . TYR B 1 165 ? 51.131 -21.643 -37.687 1.00 37.11 165 TYR B CA 1
ATOM 5764 C C . TYR B 1 165 ? 50.493 -21.432 -39.068 1.00 39.37 165 TYR B C 1
ATOM 5765 O O . TYR B 1 165 ? 49.309 -21.078 -39.154 1.00 31.06 165 TYR B O 1
ATOM 5774 N N . PRO B 1 166 ? 51.256 -21.676 -40.160 1.00 39.28 166 PRO B N 1
ATOM 5775 C CA . PRO B 1 166 ? 50.703 -21.364 -41.484 1.00 34.53 166 PRO B CA 1
ATOM 5776 C C . PRO B 1 166 ? 49.575 -22.298 -41.927 1.00 32.96 166 PRO B C 1
ATOM 5777 O O . PRO B 1 166 ? 48.855 -21.956 -42.864 1.00 38.02 166 PRO B O 1
ATOM 5781 N N . ASP B 1 167 ? 49.417 -23.451 -41.286 1.00 31.78 167 ASP B N 1
ATOM 5782 C CA . ASP B 1 167 ? 48.388 -24.393 -41.722 1.00 37.00 167 ASP B CA 1
ATOM 5783 C C . ASP B 1 167 ? 47.000 -24.086 -41.149 1.00 34.81 167 ASP B C 1
ATOM 5784 O O . ASP B 1 167 ? 46.015 -24.729 -41.508 1.00 35.44 167 ASP B O 1
ATOM 5789 N N . ALA B 1 168 ? 46.925 -23.109 -40.253 1.00 32.68 168 ALA B N 1
ATOM 5790 C CA . ALA B 1 168 ? 45.640 -22.711 -39.680 1.00 31.25 168 ALA B CA 1
ATOM 5791 C C . ALA B 1 168 ? 44.902 -21.794 -40.648 1.00 31.49 168 ALA B C 1
ATOM 5792 O O . ALA B 1 168 ? 45.453 -20.786 -41.094 1.00 32.26 168 ALA B O 1
ATOM 5794 N N . ARG B 1 169 ? 43.655 -22.128 -40.982 1.00 30.46 169 ARG B N 1
ATOM 5795 C CA . ARG B 1 169 ? 42.904 -21.274 -41.897 1.00 30.28 169 ARG B CA 1
ATOM 5796 C C . ARG B 1 169 ? 42.575 -19.928 -41.253 1.00 28.64 169 ARG B C 1
ATOM 5797 O O . ARG B 1 169 ? 42.655 -19.777 -40.034 1.00 27.93 169 ARG B O 1
ATOM 5805 N N . ILE B 1 170 ? 42.246 -18.937 -42.076 1.00 25.88 170 ILE B N 1
ATOM 5806 C CA . ILE B 1 170 ? 41.691 -17.700 -41.554 1.00 26.25 170 ILE B CA 1
ATOM 5807 C C . ILE B 1 170 ? 40.171 -17.883 -41.517 1.00 26.84 170 ILE B C 1
ATOM 5808 O O . ILE B 1 170 ? 39.542 -18.044 -42.558 1.00 26.50 170 ILE B O 1
ATOM 5813 N N . ILE B 1 171 ? 39.587 -17.895 -40.318 1.00 26.73 171 ILE B N 1
ATOM 5814 C CA . ILE B 1 171 ? 38.141 -18.093 -40.193 1.00 27.08 171 ILE B CA 1
ATOM 5815 C C . ILE B 1 171 ? 37.368 -17.028 -40.971 1.00 27.60 171 ILE B C 1
ATOM 5816 O O . ILE B 1 171 ? 36.517 -17.356 -41.809 1.00 27.25 171 ILE B O 1
ATOM 5821 N N . PHE B 1 172 ? 37.675 -15.759 -40.715 1.00 22.36 172 PHE B N 1
ATOM 5822 C CA . PHE B 1 172 ? 36.980 -14.673 -41.386 1.00 27.19 172 PHE B CA 1
ATOM 5823 C C . PHE B 1 172 ? 37.758 -14.202 -42.621 1.00 27.40 172 PHE B C 1
ATOM 5824 O O . PHE B 1 172 ? 38.210 -13.058 -42.706 1.00 24.59 172 PHE B O 1
ATOM 5832 N N . VAL B 1 173 ? 37.879 -15.109 -43.586 1.00 25.82 173 VAL B N 1
ATOM 5833 C CA . VAL B 1 173 ? 38.781 -14.930 -44.730 1.00 24.97 173 VAL B CA 1
ATOM 5834 C C . VAL B 1 173 ? 38.465 -13.711 -45.606 1.00 27.15 173 VAL B C 1
ATOM 5835 O O . VAL B 1 173 ? 39.348 -13.174 -46.280 1.00 29.41 173 VAL B O 1
ATOM 5839 N N . ASP B 1 174 ? 37.216 -13.259 -45.600 1.00 27.93 174 ASP B N 1
ATOM 5840 C CA . ASP B 1 174 ? 36.848 -12.102 -46.415 1.00 34.06 174 ASP B CA 1
ATOM 5841 C C . ASP B 1 174 ? 37.087 -10.769 -45.705 1.00 30.45 174 ASP B C 1
ATOM 5842 O O . ASP B 1 174 ? 36.969 -9.701 -46.315 1.00 30.60 174 ASP B O 1
ATOM 5847 N N . THR B 1 175 ? 37.443 -10.837 -44.423 1.00 25.18 175 THR B N 1
ATOM 5848 C CA . THR B 1 175 ? 37.627 -9.638 -43.589 1.00 28.42 175 THR B CA 1
ATOM 5849 C C . THR B 1 175 ? 39.062 -9.470 -43.079 1.00 30.26 175 THR B C 1
ATOM 5850 O O . THR B 1 175 ? 39.579 -8.353 -43.036 1.00 31.05 175 THR B O 1
ATOM 5854 N N . GLU B 1 176 ? 39.689 -10.577 -42.682 1.00 27.16 176 GLU B N 1
ATOM 5855 C CA . GLU B 1 176 ? 41.028 -10.544 -42.093 1.00 25.96 176 GLU B CA 1
ATOM 5856 C C . GLU B 1 176 ? 42.074 -11.028 -43.088 1.00 27.04 176 GLU B C 1
ATOM 5857 O O . GLU B 1 176 ? 41.946 -12.120 -43.651 1.00 27.53 176 GLU B O 1
ATOM 5863 N N . GLU B 1 177 ? 43.115 -10.226 -43.290 1.00 26.83 177 GLU B N 1
ATOM 5864 C CA . GLU B 1 177 ? 44.174 -10.594 -44.235 1.00 25.02 177 GLU B CA 1
ATOM 5865 C C . GLU B 1 177 ? 45.128 -11.656 -43.666 1.00 26.71 177 GLU B C 1
ATOM 5866 O O . GLU B 1 177 ? 45.836 -12.343 -44.407 1.00 26.82 177 GLU B O 1
ATOM 5872 N N . SER B 1 178 ? 45.130 -11.811 -42.347 1.00 26.60 178 SER B N 1
ATOM 5873 C CA . SER B 1 178 ? 46.050 -12.741 -41.692 1.00 25.75 178 SER B CA 1
ATOM 5874 C C . SER B 1 178 ? 45.599 -13.055 -40.275 1.00 29.41 178 SER B C 1
ATOM 5875 O O . SER B 1 178 ? 44.867 -12.272 -39.664 1.00 29.96 178 SER B O 1
ATOM 5878 N N . ASN B 1 179 ? 46.056 -14.183 -39.743 1.00 25.65 179 ASN B N 1
ATOM 5879 C CA . ASN B 1 179 ? 45.811 -14.513 -38.342 1.00 28.08 179 ASN B CA 1
ATOM 5880 C C . ASN B 1 179 ? 46.813 -13.811 -37.416 1.00 28.57 179 ASN B C 1
ATOM 5881 O O . ASN B 1 179 ? 46.717 -13.926 -36.197 1.00 26.93 179 ASN B O 1
ATOM 5886 N N . TRP B 1 180 ? 47.779 -13.104 -38.006 1.00 25.71 180 TRP B N 1
ATOM 5887 C CA . TRP B 1 180 ? 48.735 -12.287 -37.254 1.00 26.58 180 TRP B CA 1
ATOM 5888 C C . TRP B 1 180 ? 48.496 -10.810 -37.532 1.00 29.29 180 TRP B C 1
ATOM 5889 O O . TRP B 1 180 ? 48.309 -10.409 -38.685 1.00 30.05 180 TRP B O 1
ATOM 5900 N N . THR B 1 181 ? 48.519 -9.995 -36.483 1.00 25.53 181 THR B N 1
ATOM 5901 C CA . THR B 1 181 ? 48.389 -8.553 -36.646 1.00 23.42 181 THR B CA 1
ATOM 5902 C C . THR B 1 181 ? 49.554 -7.825 -35.964 1.00 25.15 181 THR B C 1
ATOM 5903 O O . THR B 1 181 ? 49.908 -8.126 -34.818 1.00 25.59 181 THR B O 1
ATOM 5907 N N . PHE B 1 182 ? 50.139 -6.860 -36.666 1.00 28.17 182 PHE B N 1
ATOM 5908 C CA . PHE B 1 182 ? 51.241 -6.075 -36.105 1.00 28.82 182 PHE B CA 1
ATOM 5909 C C . PHE B 1 182 ? 50.716 -4.990 -35.159 1.00 30.94 182 PHE B C 1
ATOM 5910 O O . PHE B 1 182 ? 49.903 -4.144 -35.556 1.00 30.34 182 PHE B O 1
ATOM 5918 N N . ASP B 1 183 ? 51.173 -5.017 -33.908 1.00 28.08 183 ASP B N 1
ATOM 5919 C CA . ASP B 1 183 ? 50.773 -4.017 -32.928 1.00 33.07 183 ASP B CA 1
ATOM 5920 C C . ASP B 1 183 ? 51.720 -2.823 -32.940 1.00 36.78 183 ASP B C 1
ATOM 5921 O O . ASP B 1 183 ? 52.918 -2.985 -32.719 1.00 34.47 183 ASP B O 1
ATOM 5926 N N . PRO B 1 184 ? 51.182 -1.621 -33.196 1.00 35.55 184 PRO B N 1
ATOM 5927 C CA . PRO B 1 184 ? 51.969 -0.379 -33.282 1.00 32.51 184 PRO B CA 1
ATOM 5928 C C . PRO B 1 184 ? 52.749 -0.013 -32.006 1.00 39.04 184 PRO B C 1
ATOM 5929 O O . PRO B 1 184 ? 53.768 0.670 -32.114 1.00 40.86 184 PRO B O 1
ATOM 5933 N N . VAL B 1 185 ? 52.278 -0.442 -30.835 1.00 33.48 185 VAL B N 1
ATOM 5934 C CA . VAL B 1 185 ? 52.939 -0.123 -29.563 1.00 32.79 185 VAL B CA 1
ATOM 5935 C C . VAL B 1 185 ? 54.058 -1.102 -29.216 1.00 36.97 185 VAL B C 1
ATOM 5936 O O . VAL B 1 185 ? 55.175 -0.689 -28.910 1.00 39.05 185 VAL B O 1
ATOM 5940 N N . ARG B 1 186 ? 53.759 -2.398 -29.267 1.00 33.76 186 ARG B N 1
ATOM 5941 C CA . ARG B 1 186 ? 54.751 -3.416 -28.915 1.00 33.74 186 ARG B CA 1
ATOM 5942 C C . ARG B 1 186 ? 55.699 -3.742 -30.074 1.00 39.14 186 ARG B C 1
ATOM 5943 O O . ARG B 1 186 ? 56.784 -4.293 -29.862 1.00 36.44 186 ARG B O 1
ATOM 5951 N N . ARG B 1 187 ? 55.293 -3.389 -31.293 1.00 33.71 187 ARG B N 1
ATOM 5952 C CA . ARG B 1 187 ? 56.105 -3.646 -32.494 1.00 34.10 187 ARG B CA 1
ATOM 5953 C C . ARG B 1 187 ? 56.414 -5.126 -32.699 1.00 34.84 187 ARG B C 1
ATOM 5954 O O . ARG B 1 187 ? 57.520 -5.493 -33.103 1.00 34.80 187 ARG B O 1
ATOM 5962 N N . GLN B 1 188 ? 55.437 -5.974 -32.399 1.00 30.61 188 GLN B N 1
ATOM 5963 C CA . GLN B 1 188 ? 55.498 -7.391 -32.729 1.00 28.91 188 GLN B CA 1
ATOM 5964 C C . GLN B 1 188 ? 54.109 -7.778 -33.222 1.00 31.35 188 GLN B C 1
ATOM 5965 O O . GLN B 1 188 ? 53.160 -7.023 -33.015 1.00 26.36 188 GLN B O 1
ATOM 5971 N N . PHE B 1 189 ? 53.991 -8.942 -33.854 1.00 32.38 189 PHE B N 1
ATOM 5972 C CA . PHE B 1 189 ? 52.687 -9.456 -34.278 1.00 28.19 189 PHE B CA 1
ATOM 5973 C C . PHE B 1 189 ? 52.013 -10.238 -33.148 1.00 31.60 189 PHE B C 1
ATOM 5974 O O . PHE B 1 189 ? 52.687 -10.929 -32.378 1.00 28.14 189 PHE B O 1
ATOM 5982 N N . TYR B 1 190 ? 50.684 -10.151 -33.059 1.00 28.91 190 TYR B N 1
ATOM 5983 C CA . TYR B 1 190 ? 49.932 -11.023 -32.153 1.00 25.20 190 TYR B CA 1
ATOM 5984 C C . TYR B 1 190 ? 48.944 -11.880 -32.937 1.00 26.09 190 TYR B C 1
ATOM 5985 O O . TYR B 1 190 ? 48.471 -11.474 -34.001 1.00 24.48 190 TYR B O 1
ATOM 5994 N N . TRP B 1 191 ? 48.651 -13.057 -32.393 1.00 26.05 191 TRP B N 1
ATOM 5995 C CA . TRP B 1 191 ? 47.792 -14.062 -33.012 1.00 25.72 191 TRP B CA 1
ATOM 5996 C C . TRP B 1 191 ? 46.320 -13.833 -32.650 1.00 25.70 191 TRP B C 1
ATOM 5997 O O . TRP B 1 191 ? 46.003 -13.478 -31.524 1.00 24.83 191 TRP B O 1
ATOM 6008 N N . HIS B 1 192 ? 45.428 -14.042 -33.614 1.00 27.19 192 HIS B N 1
ATOM 6009 C CA . HIS B 1 192 ? 43.987 -13.995 -33.346 1.00 26.41 192 HIS B CA 1
ATOM 6010 C C . HIS B 1 192 ? 43.267 -14.894 -34.336 1.00 25.23 192 HIS B C 1
ATOM 6011 O O . HIS B 1 192 ? 43.428 -14.721 -35.541 1.00 28.24 192 HIS B O 1
ATOM 6018 N N . ARG B 1 193 ? 42.498 -15.868 -33.849 1.00 22.75 193 ARG B N 1
ATOM 6019 C CA . ARG B 1 193 ? 41.719 -16.698 -34.766 1.00 25.82 193 ARG B CA 1
ATOM 6020 C C . ARG B 1 193 ? 40.480 -15.951 -35.248 1.00 26.30 193 ARG B C 1
ATOM 6021 O O . ARG B 1 193 ? 39.941 -16.251 -36.310 1.00 24.65 193 ARG B O 1
ATOM 6029 N N . PHE B 1 194 ? 40.022 -14.987 -34.459 1.00 24.20 194 PHE B N 1
ATOM 6030 C CA . PHE B 1 194 ? 38.853 -14.193 -34.850 1.00 25.08 194 PHE B CA 1
ATOM 6031 C C . PHE B 1 194 ? 39.306 -12.815 -35.333 1.00 25.32 194 PHE B C 1
ATOM 6032 O O . PHE B 1 194 ? 40.362 -12.727 -35.963 1.00 29.59 194 PHE B O 1
ATOM 6040 N N . PHE B 1 195 ? 38.543 -11.752 -35.085 1.00 22.65 195 PHE B N 1
ATOM 6041 C CA . PHE B 1 195 ? 38.919 -10.442 -35.634 1.00 23.55 195 PHE B CA 1
ATOM 6042 C C . PHE B 1 195 ? 40.178 -9.871 -34.986 1.00 24.05 195 PHE B C 1
ATOM 6043 O O . PHE B 1 195 ? 40.567 -10.292 -33.902 1.00 24.99 195 PHE B O 1
ATOM 6051 N N . SER B 1 196 ? 40.813 -8.912 -35.653 1.00 25.71 196 SER B N 1
ATOM 6052 C CA . SER B 1 196 ? 42.088 -8.381 -35.160 1.00 23.75 196 SER B CA 1
ATOM 6053 C C . SER B 1 196 ? 41.940 -7.735 -33.790 1.00 27.32 196 SER B C 1
ATOM 6054 O O . SER B 1 196 ? 42.894 -7.696 -33.012 1.00 25.92 196 SER B O 1
ATOM 6057 N N . HIS B 1 197 ? 40.745 -7.238 -33.479 1.00 22.83 197 HIS B N 1
ATOM 6058 C CA . HIS B 1 197 ? 40.514 -6.659 -32.148 1.00 26.77 197 HIS B CA 1
ATOM 6059 C C . HIS B 1 197 ? 40.204 -7.697 -31.058 1.00 25.40 197 HIS B C 1
ATOM 6060 O O . HIS B 1 197 ? 39.770 -7.341 -29.957 1.00 26.59 197 HIS B O 1
ATOM 6067 N N . GLN B 1 198 ? 40.438 -8.973 -31.361 1.00 22.60 198 GLN B N 1
ATOM 6068 C CA . GLN B 1 198 ? 40.215 -10.067 -30.418 1.00 25.04 198 GLN B CA 1
ATOM 6069 C C . GLN B 1 198 ? 41.450 -10.970 -30.265 1.00 22.81 198 GLN B C 1
ATOM 6070 O O . GLN B 1 198 ? 41.449 -12.120 -30.707 1.00 21.96 198 GLN B O 1
ATOM 6076 N N . PRO B 1 199 ? 42.516 -10.448 -29.634 1.00 25.45 199 PRO B N 1
ATOM 6077 C CA . PRO B 1 199 ? 43.755 -11.227 -29.466 1.00 28.51 199 PRO B CA 1
ATOM 6078 C C . PRO B 1 199 ? 43.550 -12.540 -28.704 1.00 25.54 199 PRO B C 1
ATOM 6079 O O . PRO B 1 199 ? 42.821 -12.550 -27.704 1.00 25.98 199 PRO B O 1
ATOM 6083 N N . ASP B 1 200 ? 44.178 -13.622 -29.171 1.00 22.94 200 ASP B N 1
ATOM 6084 C CA . ASP B 1 200 ? 44.079 -14.928 -28.513 1.00 23.89 200 ASP B CA 1
ATOM 6085 C C . ASP B 1 200 ? 44.871 -14.972 -27.201 1.00 30.04 200 ASP B C 1
ATOM 6086 O O . ASP B 1 200 ? 46.000 -14.483 -27.136 1.00 28.13 200 ASP B O 1
ATOM 6091 N N . LEU B 1 201 ? 44.290 -15.582 -26.171 1.00 27.50 201 LEU B N 1
ATOM 6092 C CA . LEU B 1 201 ? 45.013 -15.821 -24.921 1.00 28.06 201 LEU B CA 1
ATOM 6093 C C . LEU B 1 201 ? 46.041 -16.946 -25.096 1.00 28.32 201 LEU B C 1
ATOM 6094 O O . LEU B 1 201 ? 45.821 -17.887 -25.862 1.00 28.69 201 LEU B O 1
ATOM 6099 N N . ASN B 1 202 ? 47.162 -16.846 -24.382 1.00 28.74 202 ASN B N 1
ATOM 6100 C CA . ASN B 1 202 ? 48.222 -17.854 -24.474 1.00 30.58 202 ASN B CA 1
ATOM 6101 C C . ASN B 1 202 ? 48.081 -18.938 -23.407 1.00 32.32 202 ASN B C 1
ATOM 6102 O O . ASN B 1 202 ? 48.546 -18.768 -22.278 1.00 32.83 202 ASN B O 1
ATOM 6107 N N . TYR B 1 203 ? 47.464 -20.056 -23.768 1.00 29.13 203 TYR B N 1
ATOM 6108 C CA . TYR B 1 203 ? 47.176 -21.101 -22.799 1.00 29.98 203 TYR B CA 1
ATOM 6109 C C . TYR B 1 203 ? 48.401 -21.942 -22.414 1.00 36.61 203 TYR B C 1
ATOM 6110 O O . TYR B 1 203 ? 48.321 -22.788 -21.517 1.00 35.03 203 TYR B O 1
ATOM 6119 N N . ASP B 1 204 ? 49.528 -21.701 -23.081 1.00 34.77 204 ASP B N 1
ATOM 6120 C CA . ASP B 1 204 ? 50.783 -22.360 -22.701 1.00 36.59 204 ASP B CA 1
ATOM 6121 C C . ASP B 1 204 ? 51.408 -21.702 -21.468 1.00 39.58 204 ASP B C 1
ATOM 6122 O O . ASP B 1 204 ? 52.337 -22.237 -20.866 1.00 39.17 204 ASP B O 1
ATOM 6127 N N . ASN B 1 205 ? 50.884 -20.539 -21.103 1.00 37.82 205 ASN B N 1
ATOM 6128 C CA . ASN B 1 205 ? 51.257 -19.836 -19.878 1.00 35.55 205 ASN B CA 1
ATOM 6129 C C . ASN B 1 205 ? 50.323 -20.286 -18.754 1.00 41.44 205 ASN B C 1
ATOM 6130 O O . ASN B 1 205 ? 49.129 -19.997 -18.790 1.00 34.48 205 ASN B O 1
ATOM 6135 N N . PRO B 1 206 ? 50.858 -21.008 -17.747 1.00 37.46 206 PRO B N 1
ATOM 6136 C CA . PRO B 1 206 ? 49.999 -21.549 -16.684 1.00 35.11 206 PRO B CA 1
ATOM 6137 C C . PRO B 1 206 ? 49.246 -20.478 -15.891 1.00 31.92 206 PRO B C 1
ATOM 6138 O O . PRO B 1 206 ? 48.209 -20.783 -15.310 1.00 37.04 206 PRO B O 1
ATOM 6142 N N . ALA B 1 207 ? 49.757 -19.250 -15.871 1.00 30.82 207 ALA B N 1
ATOM 6143 C CA . ALA B 1 207 ? 49.056 -18.142 -15.231 1.00 33.80 207 ALA B CA 1
ATOM 6144 C C . ALA B 1 207 ? 47.757 -17.783 -15.974 1.00 36.09 207 ALA B C 1
ATOM 6145 O O . ALA B 1 207 ? 46.797 -17.311 -15.365 1.00 37.33 207 ALA B O 1
ATOM 6147 N N . VAL B 1 208 ? 47.747 -17.990 -17.288 1.00 33.99 208 VAL B N 1
ATOM 6148 C CA . VAL B 1 208 ? 46.545 -17.766 -18.103 1.00 33.46 208 VAL B CA 1
ATOM 6149 C C . VAL B 1 208 ? 45.503 -18.831 -17.794 1.00 32.00 208 VAL B C 1
ATOM 6150 O O . VAL B 1 208 ? 44.316 -18.521 -17.645 1.00 34.36 208 VAL B O 1
ATOM 6154 N N . GLN B 1 209 ? 45.949 -20.083 -17.693 1.00 31.41 209 GLN B N 1
ATOM 6155 C CA . GLN B 1 209 ? 45.065 -21.180 -17.306 1.00 30.85 209 GLN B CA 1
ATOM 6156 C C . GLN B 1 209 ? 44.431 -20.933 -15.947 1.00 36.08 209 GLN B C 1
ATOM 6157 O O . GLN B 1 209 ? 43.231 -21.152 -15.770 1.00 32.68 209 GLN B O 1
ATOM 6163 N N . GLU B 1 210 ? 45.226 -20.463 -14.988 1.00 34.85 210 GLU B N 1
ATOM 6164 C CA . GLU B 1 210 ? 44.688 -20.180 -13.659 1.00 34.48 210 GLU B CA 1
ATOM 6165 C C . GLU B 1 210 ? 43.752 -18.978 -13.680 1.00 33.26 210 GLU B C 1
ATOM 6166 O O . GLU B 1 210 ? 42.727 -18.979 -13.004 1.00 36.10 210 GLU B O 1
ATOM 6172 N N . ALA B 1 211 ? 44.103 -17.959 -14.457 1.00 32.62 211 ALA B N 1
ATOM 6173 C CA . ALA B 1 211 ? 43.261 -16.765 -14.571 1.00 36.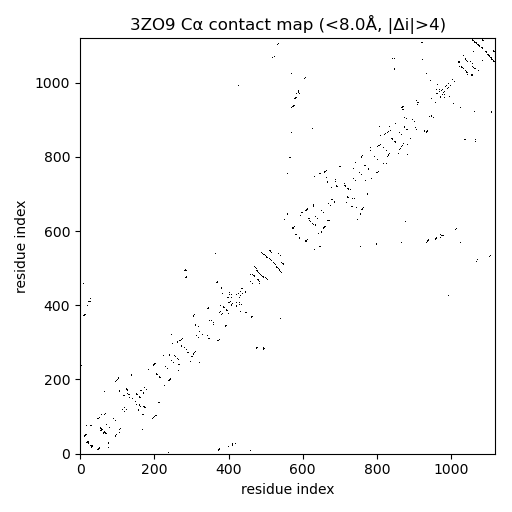33 211 ALA B CA 1
ATOM 6174 C C . ALA B 1 211 ? 41.880 -17.119 -15.127 1.00 33.13 211 ALA B C 1
ATOM 6175 O O . ALA B 1 211 ? 40.860 -16.594 -14.672 1.00 33.52 211 ALA B O 1
ATOM 6177 N N . MET B 1 212 ? 41.847 -18.005 -16.115 1.00 32.69 212 MET B N 1
ATOM 6178 C CA . MET B 1 212 ? 40.568 -18.378 -16.714 1.00 35.47 212 MET B CA 1
ATOM 6179 C C . MET B 1 212 ? 39.745 -19.299 -15.818 1.00 33.23 212 MET B C 1
ATOM 6180 O O . MET B 1 212 ? 38.526 -19.159 -15.746 1.00 31.14 212 MET B O 1
ATOM 6185 N N . LEU B 1 213 ? 40.402 -20.219 -15.112 1.00 32.37 213 LEU B N 1
ATOM 6186 C CA . LEU B 1 213 ? 39.706 -21.006 -14.093 1.00 31.93 213 LEU B CA 1
ATOM 6187 C C . LEU B 1 213 ? 39.120 -20.089 -13.016 1.00 28.90 213 LEU B C 1
ATOM 6188 O O . LEU B 1 213 ? 38.009 -20.332 -12.530 1.00 31.73 213 LEU B O 1
ATOM 6193 N N . ASP B 1 214 ? 39.845 -19.033 -12.653 1.00 30.09 214 ASP B N 1
ATOM 6194 C CA . ASP B 1 214 ? 39.337 -18.069 -11.670 1.00 34.25 214 ASP B CA 1
ATOM 6195 C C . ASP B 1 214 ? 38.090 -17.316 -12.165 1.00 33.98 214 ASP B C 1
ATOM 6196 O O . ASP B 1 214 ? 37.222 -16.939 -11.371 1.00 28.07 214 ASP B O 1
ATOM 6201 N N . VAL B 1 215 ? 38.011 -17.091 -13.474 1.00 30.67 215 VAL B N 1
ATOM 6202 C CA . VAL B 1 215 ? 36.819 -16.482 -14.072 1.00 30.18 215 VAL B CA 1
ATOM 6203 C C . VAL B 1 215 ? 35.612 -17.400 -13.871 1.00 28.45 215 VAL B C 1
ATOM 6204 O O . VAL B 1 215 ? 34.559 -16.962 -13.416 1.00 29.06 215 VAL B O 1
ATOM 6208 N N . LEU B 1 216 ? 35.777 -18.678 -14.194 1.00 27.24 216 LEU B N 1
ATOM 6209 C CA . LEU B 1 216 ? 34.709 -19.655 -14.001 1.00 33.87 216 LEU B CA 1
ATOM 6210 C C . LEU B 1 216 ? 34.238 -19.672 -12.550 1.00 32.70 216 LEU B C 1
ATOM 6211 O O . LEU B 1 216 ? 33.034 -19.663 -12.282 1.00 29.39 216 LEU B O 1
ATOM 6216 N N . ARG B 1 217 ? 35.191 -19.697 -11.617 1.00 30.54 217 ARG B N 1
ATOM 6217 C CA . ARG B 1 217 ? 34.863 -19.757 -10.192 1.00 28.46 217 ARG B CA 1
ATOM 6218 C C . ARG B 1 217 ? 34.115 -18.528 -9.691 1.00 28.53 217 ARG B C 1
ATOM 6219 O O . ARG B 1 217 ? 33.255 -18.640 -8.810 1.00 31.48 217 ARG B O 1
ATOM 6227 N N . PHE B 1 218 ? 34.454 -17.361 -10.235 1.00 31.09 218 PHE B N 1
ATOM 6228 C CA . PHE B 1 218 ? 33.780 -16.123 -9.860 1.00 27.80 218 PHE B CA 1
ATOM 6229 C C . PHE B 1 218 ? 32.281 -16.235 -10.106 1.00 31.92 218 PHE B C 1
ATOM 6230 O O . PHE B 1 218 ? 31.480 -15.962 -9.216 1.00 30.98 218 PHE B O 1
ATOM 6238 N N . TRP B 1 219 ? 31.901 -16.648 -11.311 1.00 29.75 219 TRP B N 1
ATOM 6239 C CA . TRP B 1 219 ? 30.492 -16.714 -11.661 1.00 28.11 219 TRP B CA 1
ATOM 6240 C C . TRP B 1 219 ? 29.806 -17.897 -10.981 1.00 24.59 219 TRP B C 1
ATOM 6241 O O . TRP B 1 219 ? 28.640 -17.810 -10.604 1.00 29.17 219 TRP B O 1
ATOM 6252 N N . LEU B 1 220 ? 30.538 -18.994 -10.800 1.00 26.82 220 LEU B N 1
ATOM 6253 C CA . LEU B 1 220 ? 30.003 -20.146 -10.081 1.00 28.00 220 LEU B CA 1
ATOM 6254 C C . LEU B 1 220 ? 29.738 -19.824 -8.607 1.00 27.83 220 LEU B C 1
ATOM 6255 O O . LEU B 1 220 ? 28.719 -20.253 -8.057 1.00 32.39 220 LEU B O 1
ATOM 6260 N N . ASP B 1 221 ? 30.649 -19.084 -7.971 1.00 32.31 221 ASP B N 1
ATOM 6261 C CA . ASP B 1 221 ? 30.432 -18.612 -6.593 1.00 31.82 221 ASP B CA 1
ATOM 6262 C C . ASP B 1 221 ? 29.184 -17.744 -6.470 1.00 35.92 221 ASP B C 1
ATOM 6263 O O . ASP B 1 221 ? 28.465 -17.812 -5.476 1.00 32.65 221 ASP B O 1
ATOM 6268 N N . LEU B 1 222 ? 28.943 -16.910 -7.473 1.00 28.87 222 LEU B N 1
ATOM 6269 C CA . LEU B 1 222 ? 27.737 -16.094 -7.510 1.00 29.60 222 LEU B CA 1
ATOM 6270 C C . LEU B 1 222 ? 26.485 -16.972 -7.560 1.00 36.24 222 LEU B C 1
ATOM 6271 O O . LEU B 1 222 ? 25.447 -16.627 -6.996 1.00 39.31 222 LEU B O 1
ATOM 6276 N N . GLY B 1 223 ? 26.588 -18.112 -8.238 1.00 30.74 223 GLY B N 1
ATOM 6277 C CA . GLY B 1 223 ? 25.495 -19.064 -8.275 1.00 29.89 223 GLY B CA 1
ATOM 6278 C C . GLY B 1 223 ? 25.054 -19.503 -9.663 1.00 30.52 223 GLY B C 1
ATOM 6279 O O . GLY B 1 223 ? 24.052 -20.214 -9.788 1.00 29.57 223 GLY B O 1
ATOM 6280 N N . ILE B 1 224 ? 25.792 -19.112 -10.702 1.00 27.72 224 ILE B N 1
ATOM 6281 C CA . ILE B 1 224 ? 25.408 -19.508 -12.062 1.00 27.75 224 ILE B CA 1
ATOM 6282 C C . ILE B 1 224 ? 25.396 -21.030 -12.206 1.00 29.77 224 ILE B C 1
ATOM 6283 O O . ILE B 1 224 ? 26.197 -21.736 -11.584 1.00 28.13 224 ILE B O 1
ATOM 6288 N N . ASP B 1 225 ? 24.487 -21.536 -13.026 1.00 27.11 225 ASP B N 1
ATOM 6289 C CA . ASP B 1 225 ? 24.301 -22.971 -13.119 1.00 27.37 225 ASP B CA 1
ATOM 6290 C C . ASP B 1 225 ? 25.213 -23.632 -14.136 1.00 27.55 225 ASP B C 1
ATOM 6291 O O . ASP B 1 225 ? 25.298 -24.859 -14.197 1.00 29.06 225 ASP B O 1
ATOM 6296 N N . GLY B 1 226 ? 25.916 -22.822 -14.919 1.00 28.33 226 GLY B N 1
ATOM 6297 C CA . GLY B 1 226 ? 26.846 -23.368 -15.888 1.00 26.68 226 GLY B CA 1
ATOM 6298 C C . GLY B 1 226 ? 27.212 -22.400 -16.990 1.00 28.67 226 GLY B C 1
ATOM 6299 O O . GLY B 1 226 ? 26.799 -21.235 -16.963 1.00 23.68 226 GLY B O 1
ATOM 6300 N N . PHE B 1 227 ? 27.984 -22.889 -17.961 1.00 26.28 227 PHE B N 1
ATOM 6301 C CA . PHE B 1 227 ? 28.469 -22.062 -19.058 1.00 26.90 227 PHE B CA 1
ATOM 6302 C C . PHE B 1 227 ? 28.422 -22.824 -20.369 1.00 26.92 227 PHE B C 1
ATOM 6303 O O . PHE B 1 227 ? 28.627 -24.040 -20.400 1.00 25.83 227 PHE B O 1
ATOM 6311 N N . ARG B 1 228 ? 28.179 -22.105 -21.460 1.00 25.44 228 ARG B N 1
ATOM 6312 C CA . ARG B 1 228 ? 28.568 -22.611 -22.767 1.00 24.68 228 ARG B CA 1
ATOM 6313 C C . ARG B 1 228 ? 29.944 -22.032 -23.038 1.00 25.77 228 ARG B C 1
ATOM 6314 O O . ARG B 1 228 ? 30.111 -20.808 -23.123 1.00 27.30 228 ARG B O 1
ATOM 6322 N N . LEU B 1 229 ? 30.937 -22.907 -23.147 1.00 27.05 229 LEU B N 1
ATOM 6323 C CA . LEU B 1 229 ? 32.312 -22.477 -23.385 1.00 29.46 229 LEU B CA 1
ATOM 6324 C C . LEU B 1 229 ? 32.522 -22.250 -24.890 1.00 29.66 229 LEU B C 1
ATOM 6325 O O . LEU B 1 229 ? 32.385 -23.183 -25.681 1.00 30.43 229 LEU B O 1
ATOM 6330 N N . ASP B 1 230 ? 32.836 -21.017 -25.282 1.00 25.38 230 ASP B N 1
ATOM 6331 C CA . ASP B 1 230 ? 32.894 -20.659 -26.703 1.00 26.88 230 ASP B CA 1
ATOM 6332 C C . ASP B 1 230 ? 34.315 -20.629 -27.248 1.00 29.56 230 ASP B C 1
ATOM 6333 O O . ASP B 1 230 ? 35.241 -20.198 -26.549 1.00 29.67 230 ASP B O 1
ATOM 6338 N N . ALA B 1 231 ? 34.460 -21.058 -28.504 1.00 26.39 231 ALA B N 1
ATOM 6339 C CA . ALA B 1 231 ? 35.730 -21.041 -29.226 1.00 29.15 231 ALA B CA 1
ATOM 6340 C C . ALA B 1 231 ? 36.796 -21.963 -28.625 1.00 28.58 231 ALA B C 1
ATOM 6341 O O . ALA B 1 231 ? 37.987 -21.785 -28.886 1.00 27.56 231 ALA B O 1
ATOM 6343 N N . VAL B 1 232 ? 36.375 -22.957 -27.843 1.00 29.85 232 VAL B N 1
ATOM 6344 C CA . VAL B 1 232 ? 37.341 -23.884 -27.239 1.00 29.81 232 VAL B CA 1
ATOM 6345 C C . VAL B 1 232 ? 38.231 -24.703 -28.206 1.00 28.97 232 VAL B C 1
ATOM 6346 O O . VAL B 1 232 ? 39.372 -24.988 -27.858 1.00 33.24 232 VAL B O 1
ATOM 6350 N N . PRO B 1 233 ? 37.740 -25.069 -29.412 1.00 29.11 233 PRO B N 1
ATOM 6351 C CA . PRO B 1 233 ? 38.662 -25.820 -30.277 1.00 29.09 233 PRO B CA 1
ATOM 6352 C C . PRO B 1 233 ? 39.955 -25.076 -30.636 1.00 29.43 233 PRO B C 1
ATOM 6353 O O . PRO B 1 233 ? 40.924 -25.724 -31.049 1.00 29.88 233 PRO B O 1
ATOM 6357 N N . TYR B 1 234 ? 39.975 -23.757 -30.465 1.00 25.27 234 TYR B N 1
ATOM 6358 C CA . TYR B 1 234 ? 41.101 -22.940 -30.919 1.00 27.62 234 TYR B CA 1
ATOM 6359 C C . TYR B 1 234 ? 42.089 -22.518 -29.822 1.00 25.53 234 TYR B C 1
ATOM 6360 O O . TYR B 1 234 ? 42.948 -21.672 -30.069 1.00 29.04 234 TYR B O 1
ATOM 6369 N N . LEU B 1 235 ? 41.957 -23.079 -28.618 1.00 27.20 235 LEU B N 1
ATOM 6370 C CA . LEU B 1 235 ? 42.750 -22.624 -27.469 1.00 28.71 235 LEU B CA 1
ATOM 6371 C C . LEU B 1 235 ? 44.254 -22.684 -27.735 1.00 27.03 235 LEU B C 1
ATOM 6372 O O . LEU B 1 235 ? 44.931 -21.654 -27.744 1.00 27.20 235 LEU B O 1
ATOM 6377 N N . PHE B 1 236 ? 44.760 -23.889 -27.962 1.00 28.98 236 PHE B N 1
ATOM 6378 C CA . PHE B 1 236 ? 46.189 -24.086 -28.210 1.00 31.32 236 PHE B CA 1
ATOM 6379 C C . PHE B 1 236 ? 46.537 -24.116 -29.698 1.00 27.69 236 PHE B C 1
ATOM 6380 O O . PHE B 1 236 ? 45.741 -24.568 -30.523 1.00 32.10 236 PHE B O 1
ATOM 6388 N N . GLU B 1 237 ? 47.736 -23.637 -30.025 1.00 30.08 237 GLU B N 1
ATOM 6389 C CA . GLU B 1 237 ? 48.293 -23.750 -31.373 1.00 26.18 237 GLU B CA 1
ATOM 6390 C C . GLU B 1 237 ? 49.588 -24.582 -31.326 1.00 36.07 237 GLU B C 1
ATOM 6391 O O . GLU B 1 237 ? 50.313 -24.537 -30.337 1.00 32.72 237 GLU B O 1
ATOM 6397 N N . ARG B 1 238 ? 49.865 -25.334 -32.393 1.00 33.17 238 ARG B N 1
ATOM 6398 C CA . ARG B 1 238 ? 51.106 -26.111 -32.519 1.00 36.51 238 ARG B CA 1
ATOM 6399 C C . ARG B 1 238 ? 51.549 -26.151 -33.982 1.00 37.97 238 ARG B C 1
ATOM 6400 O O . ARG B 1 238 ? 50.720 -26.352 -34.873 1.00 36.17 238 ARG B O 1
ATOM 6408 N N . GLU B 1 239 ? 52.844 -25.961 -34.236 1.00 35.86 239 GLU B N 1
ATOM 6409 C CA . GLU B 1 239 ? 53.366 -26.112 -35.594 1.00 37.93 239 GLU B CA 1
ATOM 6410 C C . GLU B 1 239 ? 53.070 -27.516 -36.130 1.00 36.58 239 GLU B C 1
ATOM 6411 O O . GLU B 1 239 ? 53.027 -28.485 -35.365 1.00 40.89 239 GLU B O 1
ATOM 6417 N N . GLY B 1 240 ? 52.835 -27.619 -37.436 1.00 40.26 240 GLY B N 1
ATOM 6418 C CA . GLY B 1 240 ? 52.520 -28.895 -38.058 1.00 37.10 240 GLY B CA 1
ATOM 6419 C C . GLY B 1 240 ? 51.063 -29.319 -37.968 1.00 45.78 240 GLY B C 1
ATOM 6420 O O . GLY B 1 240 ? 50.692 -30.377 -38.476 1.00 45.13 240 GLY B O 1
ATOM 6421 N N . THR B 1 241 ? 50.238 -28.503 -37.315 1.00 42.63 241 THR B N 1
ATOM 6422 C CA . THR B 1 241 ? 48.818 -28.808 -37.152 1.00 35.77 241 THR B CA 1
ATOM 6423 C C . THR B 1 241 ? 47.999 -27.644 -37.685 1.00 37.25 241 THR B C 1
ATOM 6424 O O . THR B 1 241 ? 48.534 -26.561 -37.908 1.00 34.42 241 THR B O 1
ATOM 6428 N N . ASN B 1 242 ? 46.697 -27.854 -37.863 1.00 36.34 242 ASN B N 1
ATOM 6429 C CA . ASN B 1 242 ? 45.810 -26.748 -38.222 1.00 35.57 242 ASN B CA 1
ATOM 6430 C C . ASN B 1 242 ? 45.321 -25.967 -36.993 1.00 35.92 242 ASN B C 1
ATOM 6431 O O . ASN B 1 242 ? 44.395 -25.157 -37.089 1.00 31.47 242 ASN B O 1
ATOM 6436 N N . CYS B 1 243 ? 45.947 -26.230 -35.843 1.00 31.07 243 CYS B N 1
ATOM 6437 C CA . CYS B 1 243 ? 45.678 -25.492 -34.605 1.00 30.79 243 CYS B CA 1
ATOM 6438 C C . CYS B 1 243 ? 44.219 -25.546 -34.139 1.00 30.55 243 CYS B C 1
ATOM 6439 O O . CYS B 1 243 ? 43.696 -24.568 -33.596 1.00 31.03 243 CYS B O 1
ATOM 6442 N N . GLU B 1 244 ? 43.577 -26.692 -34.340 1.00 28.59 244 GLU B N 1
ATOM 6443 C CA . GLU B 1 244 ? 42.254 -26.941 -33.773 1.00 34.10 244 GLU B CA 1
ATOM 6444 C C . GLU B 1 244 ? 42.263 -28.312 -33.129 1.00 33.88 244 GLU B C 1
ATOM 6445 O O . GLU B 1 244 ? 42.960 -29.209 -33.604 1.00 35.04 244 GLU B O 1
ATOM 6451 N N . ASN B 1 245 ? 41.483 -28.469 -32.063 1.00 32.46 245 ASN B N 1
ATOM 6452 C CA . ASN B 1 245 ? 41.248 -29.770 -31.438 1.00 35.17 245 ASN B CA 1
ATOM 6453 C C . ASN B 1 245 ? 42.496 -30.454 -30.877 1.00 36.19 245 ASN B C 1
ATOM 6454 O O . ASN B 1 245 ? 42.542 -31.678 -30.794 1.00 33.75 245 ASN B O 1
ATOM 6459 N N . LEU B 1 246 ? 43.497 -29.672 -30.489 1.00 33.91 246 LEU B N 1
ATOM 6460 C CA . LEU B 1 246 ? 44.749 -30.253 -29.996 1.00 36.94 246 LEU B CA 1
ATOM 6461 C C . LEU B 1 246 ? 44.594 -30.943 -28.633 1.00 40.86 246 LEU B C 1
ATOM 6462 O O . LEU B 1 246 ? 43.721 -30.581 -27.845 1.00 33.08 246 LEU B O 1
ATOM 6467 N N . PRO B 1 247 ? 45.438 -31.958 -28.365 1.00 37.46 247 PRO B N 1
ATOM 6468 C CA . PRO B 1 247 ? 45.480 -32.662 -27.078 1.00 37.75 247 PRO B CA 1
ATOM 6469 C C . PRO B 1 247 ? 45.511 -31.734 -25.864 1.00 34.51 247 PRO B C 1
ATOM 6470 O O . PRO B 1 247 ? 44.787 -31.987 -24.903 1.00 36.60 247 PRO B O 1
ATOM 6474 N N . GLU B 1 248 ? 46.334 -30.690 -25.898 1.00 35.58 248 GLU B N 1
ATOM 6475 C CA . GLU B 1 248 ? 46.429 -29.763 -24.767 1.00 38.24 248 GLU B CA 1
ATOM 6476 C C . GLU B 1 248 ? 45.142 -28.969 -24.529 1.00 35.36 248 GLU B C 1
ATOM 6477 O O . GLU B 1 248 ? 44.837 -28.588 -23.396 1.00 32.27 248 GLU B O 1
ATOM 6483 N N . THR B 1 249 ? 44.396 -28.725 -25.601 1.00 30.27 249 THR B N 1
ATOM 6484 C CA . THR B 1 249 ? 43.089 -28.090 -25.490 1.00 31.02 249 THR B CA 1
ATOM 6485 C C . THR B 1 249 ? 42.132 -28.967 -24.687 1.00 34.51 249 THR B C 1
ATOM 6486 O O . THR B 1 249 ? 41.489 -28.497 -23.750 1.00 33.63 249 THR B O 1
ATOM 6490 N N . HIS B 1 250 ? 42.046 -30.245 -25.043 1.00 32.18 250 HIS B N 1
ATOM 6491 C CA . HIS B 1 250 ? 41.194 -31.174 -24.299 1.00 32.04 250 HIS B CA 1
ATOM 6492 C C . HIS B 1 250 ? 41.667 -31.322 -22.855 1.00 33.56 250 HIS B C 1
ATOM 6493 O O . HIS B 1 250 ? 40.857 -31.447 -21.943 1.00 32.26 250 HIS B O 1
ATOM 6500 N N . ALA B 1 251 ? 42.982 -31.289 -22.656 1.00 36.81 251 ALA B N 1
ATOM 6501 C CA . ALA B 1 251 ? 43.557 -31.346 -21.316 1.00 38.39 251 ALA B CA 1
ATOM 6502 C C . ALA B 1 251 ? 43.069 -30.190 -20.440 1.00 35.07 251 ALA B C 1
ATOM 6503 O O . ALA B 1 251 ? 42.739 -30.383 -19.269 1.00 32.66 251 ALA B O 1
ATOM 6505 N N . PHE B 1 252 ? 43.037 -28.982 -20.992 1.00 32.19 252 PHE B N 1
ATOM 6506 C CA . PHE B 1 252 ? 42.531 -27.857 -20.220 1.00 32.07 252 PHE B CA 1
ATOM 6507 C C . PHE B 1 252 ? 41.039 -28.013 -19.915 1.00 31.45 252 PHE B C 1
ATOM 6508 O O . PHE B 1 252 ? 40.579 -27.634 -18.838 1.00 34.46 252 PHE B O 1
ATOM 6516 N N . LEU B 1 253 ? 40.290 -28.571 -20.860 1.00 34.03 253 LEU B N 1
ATOM 6517 C CA . LEU B 1 253 ? 38.858 -28.766 -20.667 1.00 35.75 253 LEU B CA 1
ATOM 6518 C C . LEU B 1 253 ? 38.604 -29.758 -19.538 1.00 36.65 253 LEU B C 1
ATOM 6519 O O . LEU B 1 253 ? 37.606 -29.653 -18.827 1.00 33.17 253 LEU B O 1
ATOM 6524 N N . LYS B 1 254 ? 39.512 -30.719 -19.373 1.00 35.28 254 LYS B N 1
ATOM 6525 C CA . LYS B 1 254 ? 39.412 -31.655 -18.258 1.00 37.10 254 LYS B CA 1
ATOM 6526 C C . LYS B 1 254 ? 39.595 -30.950 -16.913 1.00 36.14 254 LYS B C 1
ATOM 6527 O O . LYS B 1 254 ? 38.956 -31.318 -15.920 1.00 37.45 254 LYS B O 1
ATOM 6533 N N . ARG B 1 255 ? 40.453 -29.931 -16.885 1.00 34.91 255 ARG B N 1
ATOM 6534 C CA . ARG B 1 255 ? 40.644 -29.118 -15.683 1.00 35.50 255 ARG B CA 1
ATOM 6535 C C . ARG B 1 255 ? 39.372 -28.373 -15.307 1.00 37.77 255 ARG B C 1
ATOM 6536 O O . ARG B 1 255 ? 39.032 -28.271 -14.125 1.00 35.45 255 ARG B O 1
ATOM 6544 N N . CYS B 1 256 ? 38.677 -27.848 -16.315 1.00 36.22 256 CYS B N 1
ATOM 6545 C CA . CYS B 1 256 ? 37.435 -27.122 -16.085 1.00 35.75 256 CYS B CA 1
ATOM 6546 C C . CYS B 1 256 ? 36.385 -28.054 -15.499 1.00 31.38 256 CYS B C 1
ATOM 6547 O O . CYS B 1 256 ? 35.692 -27.698 -14.548 1.00 34.52 256 CYS B O 1
ATOM 6550 N N . ARG B 1 257 ? 36.283 -29.252 -16.063 1.00 31.10 257 ARG B N 1
ATOM 6551 C CA . ARG B 1 257 ? 35.300 -30.227 -15.609 1.00 32.94 257 ARG B CA 1
ATOM 6552 C C . ARG B 1 257 ? 35.631 -30.690 -14.200 1.00 38.18 257 ARG B C 1
ATOM 6553 O O . ARG B 1 257 ? 34.736 -30.871 -13.374 1.00 35.92 257 ARG B O 1
ATOM 6561 N N . LYS B 1 258 ? 36.921 -30.869 -13.928 1.00 38.48 258 LYS B N 1
ATOM 6562 C CA . LYS B 1 258 ? 37.353 -31.309 -12.600 1.00 42.86 258 LYS B CA 1
ATOM 6563 C C . LYS B 1 258 ? 37.022 -30.270 -11.532 1.00 42.15 258 LYS B C 1
ATOM 6564 O O . LYS B 1 258 ? 36.441 -30.596 -10.495 1.00 43.35 258 LYS B O 1
ATOM 6570 N N . ALA B 1 259 ? 37.386 -29.018 -11.798 1.00 41.01 259 ALA B N 1
ATOM 6571 C CA . ALA B 1 259 ? 37.039 -27.910 -10.913 1.00 41.44 259 ALA B CA 1
ATOM 6572 C C . ALA B 1 259 ? 35.531 -27.846 -10.689 1.00 44.89 259 ALA B C 1
ATOM 6573 O O . ALA B 1 259 ? 35.060 -27.713 -9.559 1.00 43.97 259 ALA B O 1
ATOM 6575 N N . ILE B 1 260 ? 34.784 -27.937 -11.785 1.00 44.12 260 ILE B N 1
ATOM 6576 C CA . ILE B 1 260 ? 33.324 -27.896 -11.751 1.00 44.06 260 ILE B CA 1
ATOM 6577 C C . ILE B 1 260 ? 32.714 -28.974 -10.848 1.00 43.60 260 ILE B C 1
ATOM 6578 O O . ILE B 1 260 ? 31.874 -28.671 -10.000 1.00 47.50 260 ILE B O 1
ATOM 6583 N N . ASP B 1 261 ? 33.144 -30.222 -11.013 1.00 43.25 261 ASP B N 1
ATOM 6584 C CA . ASP B 1 261 ? 32.503 -31.328 -10.313 1.00 49.73 261 ASP B CA 1
ATOM 6585 C C . ASP B 1 261 ? 32.952 -31.438 -8.856 1.00 49.85 261 ASP B C 1
ATOM 6586 O O . ASP B 1 261 ? 32.189 -31.882 -7.995 1.00 51.34 261 ASP B O 1
ATOM 6591 N N . ASP B 1 262 ? 34.180 -31.008 -8.584 1.00 46.46 262 ASP B N 1
ATOM 6592 C CA . ASP B 1 262 ? 34.735 -31.060 -7.236 1.00 46.02 262 ASP B CA 1
ATOM 6593 C C . ASP B 1 262 ? 34.255 -29.938 -6.317 1.00 48.51 262 ASP B C 1
ATOM 6594 O O . ASP B 1 262 ? 34.028 -30.159 -5.128 1.00 49.08 262 ASP B O 1
ATOM 6599 N N . GLU B 1 263 ? 34.108 -28.737 -6.863 1.00 40.32 263 GLU B N 1
ATOM 6600 C CA . GLU B 1 263 ? 33.751 -27.579 -6.051 1.00 41.56 263 GLU B CA 1
ATOM 6601 C C . GLU B 1 263 ? 32.288 -27.174 -6.211 1.00 36.57 263 GLU B C 1
ATOM 6602 O O . GLU B 1 263 ? 31.715 -26.553 -5.318 1.00 38.85 263 GLU B O 1
ATOM 6608 N N . TYR B 1 264 ? 31.686 -27.514 -7.347 1.00 39.45 264 TYR B N 1
ATOM 6609 C CA . TYR B 1 264 ? 30.315 -27.094 -7.625 1.00 38.62 264 TYR B CA 1
ATOM 6610 C C . TYR B 1 264 ? 29.505 -28.210 -8.271 1.00 41.68 264 TYR B C 1
ATOM 6611 O O . TYR B 1 264 ? 29.132 -28.110 -9.443 1.00 38.66 264 TYR B O 1
ATOM 6620 N N . PRO B 1 265 ? 29.224 -29.281 -7.513 1.00 42.49 265 PRO B N 1
ATOM 6621 C CA . PRO B 1 265 ? 28.473 -30.395 -8.107 1.00 42.41 265 PRO B CA 1
ATOM 6622 C C . PRO B 1 265 ? 27.087 -29.965 -8.587 1.00 35.00 265 PRO B C 1
ATOM 6623 O O . PRO B 1 265 ? 26.438 -29.133 -7.947 1.00 37.85 265 PRO B O 1
ATOM 6627 N N . GLY B 1 266 ? 26.656 -30.515 -9.714 1.00 35.84 266 GLY B N 1
ATOM 6628 C CA . GLY B 1 266 ? 25.337 -30.214 -10.239 1.00 37.11 266 GLY B CA 1
ATOM 6629 C C . GLY B 1 266 ? 25.287 -29.061 -11.230 1.00 36.89 266 GLY B C 1
ATOM 6630 O O . GLY B 1 266 ? 24.195 -28.637 -11.606 1.00 36.49 266 GLY B O 1
ATOM 6631 N N . ARG B 1 267 ? 26.446 -28.545 -11.643 1.00 32.93 267 ARG B N 1
ATOM 6632 C CA . ARG B 1 267 ? 26.485 -27.489 -12.660 1.00 34.37 267 ARG B CA 1
ATOM 6633 C C . ARG B 1 267 ? 26.809 -28.123 -14.011 1.00 36.40 267 ARG B C 1
ATOM 6634 O O . ARG B 1 267 ? 27.002 -29.337 -14.093 1.00 42.06 267 ARG B O 1
ATOM 6642 N N . VAL B 1 268 ? 26.860 -27.324 -15.074 1.00 31.14 268 VAL B N 1
ATOM 6643 C CA . VAL B 1 268 ? 27.037 -27.889 -16.412 1.00 25.55 268 VAL B CA 1
ATOM 6644 C C . VAL B 1 268 ? 28.016 -27.085 -17.275 1.00 27.93 268 VAL B C 1
ATOM 6645 O O . VAL B 1 268 ? 28.105 -25.858 -17.159 1.00 26.82 268 VAL B O 1
ATOM 6649 N N . LEU B 1 269 ? 28.765 -27.792 -18.117 1.00 27.87 269 LEU B N 1
ATOM 6650 C CA . LEU B 1 269 ? 29.599 -27.170 -19.149 1.00 28.53 269 LEU B CA 1
ATOM 6651 C C . LEU B 1 269 ? 29.115 -27.613 -20.527 1.00 28.21 269 LEU B C 1
ATOM 6652 O O . LEU B 1 269 ? 29.030 -28.811 -20.807 1.00 27.39 269 LEU B O 1
ATOM 6657 N N . LEU B 1 270 ? 28.809 -26.648 -21.392 1.00 26.71 270 LEU B N 1
ATOM 6658 C CA . LEU B 1 270 ? 28.391 -26.950 -22.763 1.00 27.07 270 LEU B CA 1
ATOM 6659 C C . LEU B 1 270 ? 29.498 -26.520 -23.715 1.00 26.64 270 LEU B C 1
ATOM 6660 O O . LEU B 1 270 ? 30.034 -25.424 -23.585 1.00 34.33 270 LEU B O 1
ATOM 6665 N N . ALA B 1 271 ? 29.831 -27.370 -24.678 1.00 25.38 271 ALA B N 1
ATOM 6666 C CA . ALA B 1 271 ? 30.856 -27.017 -25.655 1.00 27.87 271 ALA B CA 1
ATOM 6667 C C . ALA B 1 271 ? 30.214 -26.496 -26.927 1.00 32.70 271 ALA B C 1
ATOM 6668 O O . ALA B 1 271 ? 29.260 -27.098 -27.439 1.00 29.19 271 ALA B O 1
ATOM 6670 N N . GLU B 1 272 ? 30.746 -25.386 -27.434 1.00 32.68 272 GLU B N 1
ATOM 6671 C CA . GLU B 1 272 ? 30.371 -24.880 -28.756 1.00 32.89 272 GLU B CA 1
ATOM 6672 C C . GLU B 1 272 ? 31.475 -25.274 -29.726 1.00 31.49 272 GLU B C 1
ATOM 6673 O O . GLU B 1 272 ? 32.479 -24.571 -29.877 1.00 39.65 272 GLU B O 1
ATOM 6679 N N . ALA B 1 273 ? 31.314 -26.435 -30.342 1.00 33.73 273 ALA B N 1
ATOM 6680 C CA . ALA B 1 273 ? 32.270 -26.912 -31.327 1.00 34.48 273 ALA B CA 1
ATOM 6681 C C . ALA B 1 273 ? 31.523 -27.149 -32.630 1.00 32.24 273 ALA B C 1
ATOM 6682 O O . ALA B 1 273 ? 30.791 -28.139 -32.762 1.00 30.73 273 ALA B O 1
ATOM 6684 N N . ASN B 1 274 ? 31.698 -26.237 -33.586 1.00 31.58 274 ASN B N 1
ATOM 6685 C CA . ASN B 1 274 ? 30.935 -26.290 -34.836 1.00 35.47 274 ASN B CA 1
ATOM 6686 C C . ASN B 1 274 ? 31.564 -27.276 -35.812 1.00 35.77 274 ASN B C 1
ATOM 6687 O O . ASN B 1 274 ? 32.145 -26.877 -36.825 1.00 31.44 274 ASN B O 1
ATOM 6692 N N . GLN B 1 275 ? 31.430 -28.564 -35.501 1.00 32.95 275 GLN B N 1
ATOM 6693 C CA . GLN B 1 275 ? 32.114 -29.627 -36.237 1.00 32.91 275 GLN B CA 1
ATOM 6694 C C . GLN B 1 275 ? 31.178 -30.777 -36.519 1.00 31.66 275 GLN B C 1
ATOM 6695 O O . GLN B 1 275 ? 30.102 -30.865 -35.931 1.00 29.40 275 GLN B O 1
ATOM 6701 N N . TRP B 1 276 ? 31.591 -31.663 -37.422 1.00 30.53 276 TRP B N 1
ATOM 6702 C CA . TRP B 1 276 ? 30.833 -32.875 -37.693 1.00 30.47 276 TRP B CA 1
ATOM 6703 C C . TRP B 1 276 ? 30.715 -33.692 -36.397 1.00 31.41 276 TRP B C 1
ATOM 6704 O O . TRP B 1 276 ? 31.647 -33.713 -35.604 1.00 34.06 276 TRP B O 1
ATOM 6715 N N . PRO B 1 277 ? 29.550 -34.326 -36.162 1.00 32.92 277 PRO B N 1
ATOM 6716 C CA . PRO B 1 277 ? 29.253 -34.978 -34.878 1.00 32.13 277 PRO B CA 1
ATOM 6717 C C . PRO B 1 277 ? 30.295 -36.000 -34.425 1.00 32.84 277 PRO B C 1
ATOM 6718 O O . PRO B 1 277 ? 30.613 -36.037 -33.240 1.00 32.04 277 PRO B O 1
ATOM 6722 N N . ALA B 1 278 ? 30.812 -36.807 -35.346 1.00 36.27 278 ALA B N 1
ATOM 6723 C CA . ALA B 1 278 ? 31.861 -37.771 -35.009 1.00 38.32 278 ALA B CA 1
ATOM 6724 C C . ALA B 1 278 ? 33.089 -37.069 -34.420 1.00 36.34 278 ALA B C 1
ATOM 6725 O O . ALA B 1 278 ? 33.794 -37.627 -33.577 1.00 37.54 278 ALA B O 1
ATOM 6727 N N . ASP B 1 279 ? 33.336 -35.839 -34.858 1.00 33.68 279 ASP B N 1
ATOM 6728 C CA . ASP B 1 279 ? 34.465 -35.071 -34.354 1.00 34.25 279 ASP B CA 1
ATOM 6729 C C . ASP B 1 279 ? 34.191 -34.368 -33.016 1.00 34.44 279 ASP B C 1
ATOM 6730 O O . ASP B 1 279 ? 35.112 -34.146 -32.231 1.00 33.89 279 ASP B O 1
ATOM 6735 N N . VAL B 1 280 ? 32.942 -34.002 -32.739 1.00 32.32 280 VAL B N 1
ATOM 6736 C CA . VAL B 1 280 ? 32.696 -33.316 -31.462 1.00 31.85 280 VAL B CA 1
ATOM 6737 C C . VAL B 1 280 ? 32.615 -34.278 -30.277 1.00 30.76 280 VAL B C 1
ATOM 6738 O O . VAL B 1 280 ? 32.755 -33.855 -29.121 1.00 32.54 280 VAL B O 1
ATOM 6742 N N . VAL B 1 281 ? 32.429 -35.570 -30.565 1.00 30.95 281 VAL B N 1
ATOM 6743 C CA . VAL B 1 281 ? 32.377 -36.606 -29.514 1.00 31.88 281 VAL B CA 1
ATOM 6744 C C . VAL B 1 281 ? 33.565 -36.515 -28.554 1.00 31.78 281 VAL B C 1
ATOM 6745 O O . VAL B 1 281 ? 33.432 -36.748 -27.353 1.00 31.63 281 VAL B O 1
ATOM 6749 N N . ALA B 1 282 ? 34.725 -36.153 -29.086 1.00 32.24 282 ALA B N 1
ATOM 6750 C CA . ALA B 1 282 ? 35.918 -36.004 -28.259 1.00 36.82 282 ALA B CA 1
ATOM 6751 C C . ALA B 1 282 ? 35.728 -34.959 -27.156 1.00 35.34 282 ALA B C 1
ATOM 6752 O O . ALA B 1 282 ? 36.373 -35.032 -26.113 1.00 31.24 282 ALA B O 1
ATOM 6754 N N . TYR B 1 283 ? 34.847 -33.986 -27.385 1.00 33.05 283 TYR B N 1
ATOM 6755 C CA . TYR B 1 283 ? 34.654 -32.918 -26.407 1.00 31.22 283 TYR B CA 1
ATOM 6756 C C . TYR B 1 283 ? 33.859 -33.339 -25.167 1.00 29.50 283 TYR B C 1
ATOM 6757 O O . TYR B 1 283 ? 33.776 -32.586 -24.206 1.00 29.54 283 TYR B O 1
ATOM 6766 N N . PHE B 1 284 ? 33.291 -34.543 -25.193 1.00 26.73 284 PHE B N 1
ATOM 6767 C CA . PHE B 1 284 ? 32.675 -35.117 -23.996 1.00 27.92 284 PHE B CA 1
ATOM 6768 C C . PHE B 1 284 ? 33.736 -35.780 -23.109 1.00 34.72 284 PHE B C 1
ATOM 6769 O O . PHE B 1 284 ? 33.501 -36.040 -21.928 1.00 32.38 284 PHE B O 1
ATOM 6777 N N . GLY B 1 285 ? 34.900 -36.057 -23.687 1.00 36.55 285 GLY B N 1
ATOM 6778 C CA . GLY B 1 285 ? 36.005 -36.617 -22.926 1.00 40.42 285 GLY B CA 1
ATOM 6779 C C . GLY B 1 285 ? 36.071 -38.136 -22.928 1.00 42.81 285 GLY B C 1
ATOM 6780 O O . GLY B 1 285 ? 35.459 -38.795 -23.764 1.00 39.80 285 GLY B O 1
ATOM 6781 N N . ASP B 1 286 ? 36.813 -38.686 -21.970 1.00 46.23 286 ASP B N 1
ATOM 6782 C CA . ASP B 1 286 ? 37.097 -40.122 -21.901 1.00 45.08 286 ASP B CA 1
ATOM 6783 C C . ASP B 1 286 ? 35.863 -40.951 -21.513 1.00 43.68 286 ASP B C 1
ATOM 6784 O O . ASP B 1 286 ? 35.341 -40.815 -20.404 1.00 45.49 286 ASP B O 1
ATOM 6789 N N . PRO B 1 287 ? 35.396 -41.816 -22.434 1.00 42.51 287 PRO B N 1
ATOM 6790 C CA . PRO B 1 287 ? 34.211 -42.655 -22.208 1.00 49.13 287 PRO B CA 1
ATOM 6791 C C . PRO B 1 287 ? 34.371 -43.555 -20.984 1.00 52.54 287 PRO B C 1
ATOM 6792 O O . PRO B 1 287 ? 33.376 -43.946 -20.372 1.00 49.34 287 PRO B O 1
ATOM 6796 N N . ASP B 1 288 ? 35.617 -43.863 -20.637 1.00 51.38 288 ASP B N 1
ATOM 6797 C CA . ASP B 1 288 ? 35.923 -44.812 -19.571 1.00 56.03 288 ASP B CA 1
ATOM 6798 C C . ASP B 1 288 ? 35.648 -44.277 -18.162 1.00 58.20 288 ASP B C 1
ATOM 6799 O O . ASP B 1 288 ? 35.321 -45.044 -17.253 1.00 61.08 288 ASP B O 1
ATOM 6804 N N . THR B 1 289 ? 35.780 -42.966 -17.981 1.00 53.21 289 THR B N 1
ATOM 6805 C CA . THR B 1 289 ? 35.453 -42.344 -16.702 1.00 56.33 289 THR B CA 1
ATOM 6806 C C . THR B 1 289 ? 34.003 -41.869 -16.706 1.00 52.62 289 THR B C 1
ATOM 6807 O O . THR B 1 289 ? 33.518 -41.297 -15.729 1.00 51.54 289 THR B O 1
ATOM 6811 N N . GLY B 1 290 ? 33.311 -42.127 -17.810 1.00 52.38 290 GLY B N 1
ATOM 6812 C CA . GLY B 1 290 ? 31.931 -41.710 -17.954 1.00 52.39 290 GLY B CA 1
ATOM 6813 C C . GLY B 1 290 ? 31.822 -40.339 -18.594 1.00 46.33 290 GLY B C 1
ATOM 6814 O O . GLY B 1 290 ? 30.732 -39.771 -18.657 1.00 45.80 290 GLY B O 1
ATOM 6815 N N . GLY B 1 291 ? 32.951 -39.819 -19.072 1.00 45.39 291 GLY B N 1
ATOM 6816 C CA . GLY B 1 291 ? 33.023 -38.478 -19.633 1.00 43.84 291 GLY B CA 1
ATOM 6817 C C . GLY B 1 291 ? 33.666 -37.508 -18.660 1.00 38.58 291 GLY B C 1
ATOM 6818 O O . GLY B 1 291 ? 33.139 -37.291 -17.569 1.00 44.26 291 GLY B O 1
ATOM 6819 N N . ASP B 1 292 ? 34.794 -36.914 -19.040 1.00 40.23 292 ASP B N 1
ATOM 6820 C CA . ASP B 1 292 ? 35.508 -36.025 -18.119 1.00 39.03 292 ASP B CA 1
ATOM 6821 C C . ASP B 1 292 ? 35.854 -34.663 -18.715 1.00 36.89 292 ASP B C 1
ATOM 6822 O O . ASP B 1 292 ? 36.773 -33.992 -18.243 1.00 32.01 292 ASP B O 1
ATOM 6827 N N . GLU B 1 293 ? 35.126 -34.262 -19.755 1.00 37.44 293 GLU B N 1
ATOM 6828 C CA . GLU B 1 293 ? 35.250 -32.907 -20.289 1.00 34.86 293 GLU B CA 1
ATOM 6829 C C . GLU B 1 293 ? 33.893 -32.202 -20.211 1.00 31.57 293 GLU B C 1
ATOM 6830 O O . GLU B 1 293 ? 33.364 -32.023 -19.117 1.00 29.19 293 GLU B O 1
ATOM 6836 N N . CYS B 1 294 ? 33.317 -31.813 -21.347 1.00 32.72 294 CYS B N 1
ATOM 6837 C CA . CYS B 1 294 ? 32.034 -31.097 -21.299 1.00 27.49 294 CYS B CA 1
ATOM 6838 C C . CYS B 1 294 ? 30.855 -32.048 -21.087 1.00 26.32 294 CYS B C 1
ATOM 6839 O O . CYS B 1 294 ? 30.856 -33.166 -21.607 1.00 29.22 294 CYS B O 1
ATOM 6842 N N . HIS B 1 295 ? 29.855 -31.611 -20.320 1.00 24.71 295 HIS B N 1
ATOM 6843 C CA . HIS B 1 295 ? 28.656 -32.431 -20.105 1.00 27.43 295 HIS B CA 1
ATOM 6844 C C . HIS B 1 295 ? 27.823 -32.480 -21.382 1.00 26.90 295 HIS B C 1
ATOM 6845 O O . HIS B 1 295 ? 27.136 -33.461 -21.663 1.00 27.55 295 HIS B O 1
ATOM 6852 N N . MET B 1 296 ? 27.871 -31.392 -22.137 1.00 28.62 296 MET B N 1
ATOM 6853 C CA . MET B 1 296 ? 27.027 -31.246 -23.316 1.00 25.28 296 MET B CA 1
ATOM 6854 C C . MET B 1 296 ? 27.805 -30.679 -24.496 1.00 25.28 296 MET B C 1
ATOM 6855 O O . MET B 1 296 ? 28.802 -29.974 -24.319 1.00 28.67 296 MET B O 1
ATOM 6860 N N . ALA B 1 297 ? 27.337 -30.981 -25.702 1.00 26.49 297 ALA B N 1
ATOM 6861 C CA . ALA B 1 297 ? 27.871 -30.354 -26.913 1.00 28.10 297 ALA B CA 1
ATOM 6862 C C . ALA B 1 297 ? 26.756 -30.270 -27.943 1.00 25.99 297 ALA B C 1
ATOM 6863 O O . ALA B 1 297 ? 25.827 -31.082 -27.923 1.00 26.46 297 ALA B O 1
ATOM 6865 N N . PHE B 1 298 ? 26.847 -29.314 -28.862 1.00 28.52 298 PHE B N 1
ATOM 6866 C CA . PHE B 1 298 ? 25.782 -29.146 -29.852 1.00 24.51 298 PHE B CA 1
ATOM 6867 C C . PHE B 1 298 ? 25.923 -30.006 -31.099 1.00 29.91 298 PHE B C 1
ATOM 6868 O O . PHE B 1 298 ? 27.022 -30.205 -31.627 1.00 28.81 298 PHE B O 1
ATOM 6876 N N . HIS B 1 299 ? 24.783 -30.520 -31.545 1.00 26.36 299 HIS B N 1
ATOM 6877 C CA . HIS B 1 299 ? 24.678 -31.306 -32.767 1.00 25.53 299 HIS B CA 1
ATOM 6878 C C . HIS B 1 299 ? 24.261 -30.369 -33.906 1.00 27.50 299 HIS B C 1
ATOM 6879 O O . HIS B 1 299 ? 23.075 -30.243 -34.229 1.00 26.62 299 HIS B O 1
ATOM 6886 N N . PHE B 1 300 ? 25.243 -29.701 -34.500 1.00 26.98 300 PHE B N 1
ATOM 6887 C CA . PHE B 1 300 ? 24.968 -28.661 -35.492 1.00 27.29 300 PHE B CA 1
ATOM 6888 C C . PHE B 1 300 ? 24.301 -29.080 -36.821 1.00 28.53 300 PHE B C 1
ATOM 6889 O O . PHE B 1 300 ? 23.532 -28.293 -37.385 1.00 26.94 300 PHE B O 1
ATOM 6897 N N . PRO B 1 301 ? 24.589 -30.297 -37.341 1.00 28.30 301 PRO B N 1
ATOM 6898 C CA . PRO B 1 301 ? 23.996 -30.608 -38.650 1.00 28.35 301 PRO B CA 1
ATOM 6899 C C . PRO B 1 301 ? 22.517 -30.967 -38.630 1.00 25.99 301 PRO B C 1
ATOM 6900 O O . PRO B 1 301 ? 21.956 -31.147 -39.709 1.00 25.73 301 PRO B O 1
ATOM 6904 N N . LEU B 1 302 ? 21.898 -31.088 -37.454 1.00 26.50 302 LEU B N 1
ATOM 6905 C CA . LEU B 1 302 ? 20.510 -31.552 -37.387 1.00 25.97 302 LEU B CA 1
ATOM 6906 C C . LEU B 1 302 ? 19.513 -30.677 -38.167 1.00 22.71 302 LEU B C 1
ATOM 6907 O O . LEU B 1 302 ? 18.752 -31.177 -38.992 1.00 23.70 302 LEU B O 1
ATOM 6912 N N . MET B 1 303 ? 19.509 -29.375 -37.908 1.00 24.98 303 MET B N 1
ATOM 6913 C CA . MET B 1 303 ? 18.587 -28.493 -38.622 1.00 24.04 303 MET B CA 1
ATOM 6914 C C . MET B 1 303 ? 18.822 -28.469 -40.160 1.00 24.26 303 MET B C 1
ATOM 6915 O O . MET B 1 303 ? 17.865 -28.579 -40.932 1.00 24.97 303 MET B O 1
ATOM 6920 N N . PRO B 1 304 ? 20.085 -28.353 -40.610 1.00 24.07 304 PRO B N 1
ATOM 6921 C CA . PRO B 1 304 ? 20.265 -28.397 -42.068 1.00 27.20 304 PRO B CA 1
ATOM 6922 C C . PRO B 1 304 ? 19.697 -29.679 -42.688 1.00 28.57 304 PRO B C 1
ATOM 6923 O O . PRO B 1 304 ? 19.062 -29.623 -43.738 1.00 26.99 304 PRO B O 1
ATOM 6927 N N . ARG B 1 305 ? 19.898 -30.812 -42.025 1.00 24.70 305 ARG B N 1
ATOM 6928 C CA . ARG B 1 305 ? 19.330 -32.068 -42.497 1.00 23.22 305 ARG B CA 1
ATOM 6929 C C . ARG B 1 305 ? 17.807 -32.119 -42.417 1.00 24.70 305 ARG B C 1
ATOM 6930 O O . ARG B 1 305 ? 17.172 -32.655 -43.320 1.00 26.69 305 ARG B O 1
ATOM 6938 N N . ILE B 1 306 ? 17.213 -31.593 -41.341 1.00 23.53 306 ILE B N 1
ATOM 6939 C CA . ILE B 1 306 ? 15.760 -31.575 -41.265 1.00 22.63 306 ILE B CA 1
ATOM 6940 C C . ILE B 1 306 ? 15.248 -30.685 -42.382 1.00 26.69 306 ILE B C 1
ATOM 6941 O O . ILE B 1 306 ? 14.297 -31.028 -43.070 1.00 26.38 306 ILE B O 1
ATOM 6946 N N . PHE B 1 307 ? 15.895 -29.536 -42.554 1.00 26.12 307 PHE B N 1
ATOM 6947 C CA . PHE B 1 307 ? 15.485 -28.585 -43.577 1.00 27.91 307 PHE B CA 1
ATOM 6948 C C . PHE B 1 307 ? 15.475 -29.258 -44.944 1.00 29.78 307 PHE B C 1
ATOM 6949 O O . PHE B 1 307 ? 14.499 -29.167 -45.688 1.00 28.09 307 PHE B O 1
ATOM 6957 N N . MET B 1 308 ? 16.552 -29.969 -45.255 1.00 28.38 308 MET B N 1
ATOM 6958 C CA . MET B 1 308 ? 16.652 -30.672 -46.530 1.00 30.75 308 MET B CA 1
ATOM 6959 C C . MET B 1 308 ? 15.697 -31.854 -46.663 1.00 31.75 308 MET B C 1
ATOM 6960 O O . MET B 1 308 ? 15.199 -32.125 -47.750 1.00 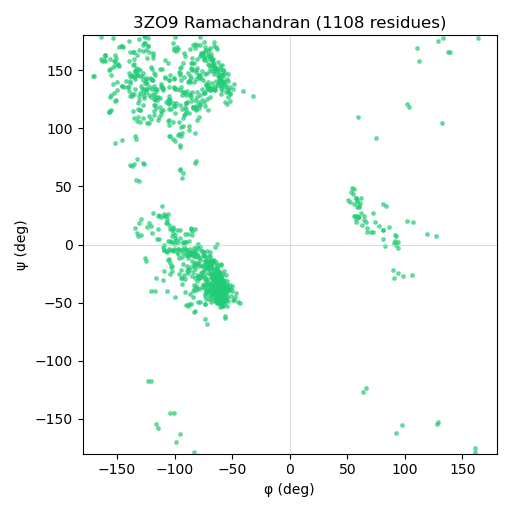30.49 308 MET B O 1
ATOM 6965 N N . ALA B 1 309 ? 15.435 -32.549 -45.561 1.00 26.25 309 ALA B N 1
ATOM 6966 C CA . ALA B 1 309 ? 14.460 -33.645 -45.563 1.00 25.73 309 ALA B CA 1
ATOM 6967 C C . ALA B 1 309 ? 13.074 -33.158 -45.978 1.00 28.37 309 ALA B C 1
ATOM 6968 O O . ALA B 1 309 ? 12.331 -33.862 -46.663 1.00 27.72 309 ALA B O 1
ATOM 6970 N N . VAL B 1 310 ? 12.704 -31.965 -45.528 1.00 26.68 310 VAL B N 1
ATOM 6971 C CA . VAL B 1 310 ? 11.405 -31.409 -45.890 1.00 29.02 310 VAL B CA 1
ATOM 6972 C C . VAL B 1 310 ? 11.419 -30.947 -47.342 1.00 30.80 310 VAL B C 1
ATOM 6973 O O . VAL B 1 310 ? 10.485 -31.219 -48.096 1.00 30.44 310 VAL B O 1
ATOM 6977 N N . ARG B 1 311 ? 12.488 -30.260 -47.733 1.00 31.36 311 ARG B N 1
ATOM 6978 C CA . ARG B 1 311 ? 12.624 -29.801 -49.113 1.00 35.50 311 ARG B CA 1
ATOM 6979 C C . ARG B 1 311 ? 12.542 -30.985 -50.076 1.00 34.35 311 ARG B C 1
ATOM 6980 O O . ARG B 1 311 ? 11.988 -30.879 -51.171 1.00 36.69 311 ARG B O 1
ATOM 6988 N N . ARG B 1 312 ? 13.073 -32.121 -49.638 1.00 33.05 312 ARG B N 1
ATOM 6989 C CA . ARG B 1 312 ? 13.148 -33.335 -50.448 1.00 33.64 312 ARG B CA 1
ATOM 6990 C C . ARG B 1 312 ? 11.973 -34.282 -50.244 1.00 36.31 312 ARG B C 1
ATOM 6991 O O . ARG B 1 312 ? 11.832 -35.257 -50.982 1.00 33.85 312 ARG B O 1
ATOM 6999 N N . GLU B 1 313 ? 11.163 -34.023 -49.224 1.00 30.48 313 GLU B N 1
ATOM 7000 C CA . GLU B 1 313 ? 10.078 -34.932 -48.828 1.00 31.18 313 GLU B CA 1
ATOM 7001 C C . GLU B 1 313 ? 10.565 -36.365 -48.599 1.00 31.26 313 GLU B C 1
ATOM 7002 O O . GLU B 1 313 ? 9.945 -37.343 -49.037 1.00 31.36 313 GLU B O 1
ATOM 7008 N N . SER B 1 314 ? 11.683 -36.478 -47.893 1.00 28.47 314 SER B N 1
ATOM 7009 C CA . SER B 1 314 ? 12.302 -37.778 -47.643 1.00 28.49 314 SER B CA 1
ATOM 7010 C C . SER B 1 314 ? 12.912 -37.822 -46.249 1.00 28.99 314 SER B C 1
ATOM 7011 O O . SER B 1 314 ? 13.585 -36.875 -45.838 1.00 29.10 314 SER B O 1
ATOM 7014 N N . ARG B 1 315 ? 12.700 -38.919 -45.523 1.00 29.64 315 ARG B N 1
ATOM 7015 C CA . ARG B 1 315 ? 13.240 -39.034 -44.165 1.00 27.59 315 ARG B CA 1
ATOM 7016 C C . ARG B 1 315 ? 14.750 -39.212 -44.073 1.00 30.37 315 ARG B C 1
ATOM 7017 O O . ARG B 1 315 ? 15.342 -38.977 -43.017 1.00 29.65 315 ARG B O 1
ATOM 7025 N N . PHE B 1 316 ? 15.382 -39.617 -45.169 1.00 30.63 316 PHE B N 1
ATOM 7026 C CA . PHE B 1 316 ? 16.776 -40.076 -45.100 1.00 31.63 316 PHE B CA 1
ATOM 7027 C C . PHE B 1 316 ? 17.832 -39.089 -44.581 1.00 33.56 316 PHE B C 1
ATOM 7028 O O . PHE B 1 316 ? 18.723 -39.500 -43.837 1.00 31.33 316 PHE B O 1
ATOM 7036 N N . PRO B 1 317 ? 17.747 -37.795 -44.962 1.00 31.16 317 PRO B N 1
ATOM 7037 C CA . PRO B 1 317 ? 18.772 -36.900 -44.415 1.00 32.93 317 PRO B CA 1
ATOM 7038 C C . PRO B 1 317 ? 18.721 -36.853 -42.887 1.00 27.46 317 PRO B C 1
ATOM 7039 O O . PRO B 1 317 ? 19.759 -36.653 -42.268 1.00 28.50 317 PRO B O 1
ATOM 7043 N N . ILE B 1 318 ? 17.539 -37.052 -42.303 1.00 26.61 318 ILE B N 1
ATOM 7044 C CA . ILE B 1 318 ? 17.406 -37.124 -40.847 1.00 29.36 318 ILE B CA 1
ATOM 7045 C C . ILE B 1 318 ? 17.809 -38.508 -40.303 1.00 28.89 318 ILE B C 1
ATOM 7046 O O . ILE B 1 318 ? 18.583 -38.597 -39.349 1.00 27.59 318 ILE B O 1
ATOM 7051 N N . SER B 1 319 ? 17.268 -39.574 -40.899 1.00 27.89 319 SER B N 1
ATOM 7052 C CA . SER B 1 319 ? 17.647 -40.947 -40.544 1.00 32.44 319 SER B CA 1
ATOM 7053 C C . SER B 1 319 ? 19.160 -41.107 -40.495 1.00 30.54 319 SER B C 1
ATOM 7054 O O . SER B 1 319 ? 19.713 -41.656 -39.541 1.00 32.69 319 SER B O 1
ATOM 7057 N N . GLU B 1 320 ? 19.816 -40.609 -41.533 1.00 30.68 320 GLU B N 1
ATOM 7058 C CA . GLU B 1 320 ? 21.255 -40.764 -41.696 1.00 31.39 320 GLU B CA 1
ATOM 7059 C C . GLU B 1 320 ? 22.123 -40.033 -40.661 1.00 35.87 320 GLU B C 1
ATOM 7060 O O . GLU B 1 320 ? 23.045 -40.642 -40.111 1.00 31.64 320 GLU B O 1
ATOM 7066 N N . ILE B 1 321 ? 21.864 -38.753 -40.366 1.00 31.07 321 ILE B N 1
ATOM 7067 C CA . ILE B 1 321 ? 22.771 -38.097 -39.415 1.00 32.59 321 ILE B CA 1
ATOM 7068 C C . ILE B 1 321 ? 22.636 -38.697 -38.025 1.00 29.79 321 ILE B C 1
ATOM 7069 O O . ILE B 1 321 ? 23.599 -38.713 -37.267 1.00 33.78 321 ILE B O 1
ATOM 7074 N N . LEU B 1 322 ? 21.442 -39.188 -37.702 1.00 30.33 322 LEU B N 1
ATOM 7075 C CA . LEU B 1 322 ? 21.208 -39.805 -36.403 1.00 33.51 322 LEU B CA 1
ATOM 7076 C C . LEU B 1 322 ? 21.894 -41.167 -36.328 1.00 36.41 322 LEU B C 1
ATOM 7077 O O . LEU B 1 322 ? 22.571 -41.473 -35.350 1.00 34.41 322 LEU B O 1
ATOM 7082 N N . ALA B 1 323 ? 21.721 -41.977 -37.365 1.00 34.17 323 ALA B N 1
ATOM 7083 C CA . ALA B 1 323 ? 22.374 -43.287 -37.422 1.00 36.90 323 ALA B CA 1
ATOM 7084 C C . ALA B 1 323 ? 23.897 -43.173 -37.378 1.00 34.73 323 ALA B C 1
ATOM 7085 O O . ALA B 1 323 ? 24.568 -44.002 -36.767 1.00 37.94 323 ALA B O 1
ATOM 7087 N N . GLN B 1 324 ? 24.442 -42.150 -38.030 1.00 33.23 324 GLN B N 1
ATOM 7088 C CA . GLN B 1 324 ? 25.895 -42.000 -38.118 1.00 34.23 324 GLN B CA 1
ATOM 7089 C C . GLN B 1 324 ? 26.511 -41.253 -36.940 1.00 37.03 324 GLN B C 1
ATOM 7090 O O . GLN B 1 324 ? 27.733 -41.160 -36.827 1.00 37.33 324 GLN B O 1
ATOM 7096 N N . THR B 1 325 ? 25.672 -40.716 -36.061 1.00 34.29 325 THR B N 1
ATOM 7097 C CA . THR B 1 325 ? 26.178 -40.073 -34.854 1.00 36.59 325 THR B CA 1
ATOM 7098 C C . THR B 1 325 ? 26.669 -41.124 -33.858 1.00 34.57 325 THR B C 1
ATOM 7099 O O . THR B 1 325 ? 25.893 -41.966 -33.414 1.00 32.34 325 THR B O 1
ATOM 7103 N N . PRO B 1 326 ? 27.964 -41.079 -33.502 1.00 33.80 326 PRO B N 1
ATOM 7104 C CA . PRO B 1 326 ? 28.533 -42.063 -32.568 1.00 37.47 326 PRO B CA 1
ATOM 7105 C C . PRO B 1 326 ? 27.929 -41.939 -31.169 1.00 43.05 326 PRO B C 1
ATOM 7106 O O . PRO B 1 326 ? 27.446 -40.861 -30.805 1.00 37.68 326 PRO B O 1
ATOM 7110 N N . PRO B 1 327 ? 27.944 -43.035 -30.393 1.00 39.08 327 PRO B N 1
ATOM 7111 C CA . PRO B 1 327 ? 27.466 -42.985 -29.006 1.00 37.49 327 PRO B CA 1
ATOM 7112 C C . PRO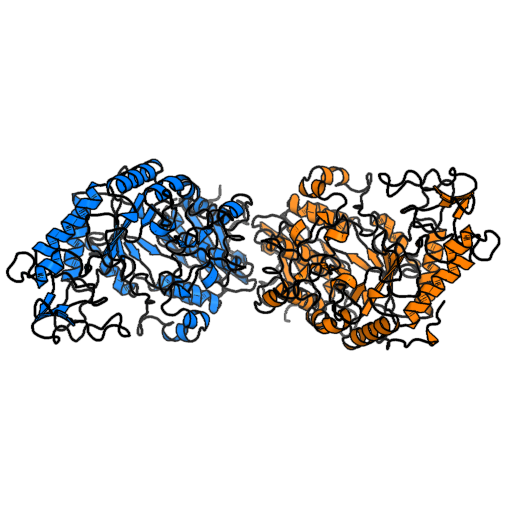 B 1 327 ? 28.342 -42.079 -28.144 1.00 38.68 327 PRO B C 1
ATOM 7113 O O . PRO B 1 327 ? 29.529 -41.914 -28.427 1.00 37.17 327 PRO B O 1
ATOM 7117 N N . ILE B 1 328 ? 27.758 -41.490 -27.106 1.00 35.38 328 ILE B N 1
ATOM 7118 C CA . ILE B 1 328 ? 28.485 -40.568 -26.239 1.00 36.14 328 ILE B CA 1
ATOM 7119 C C . ILE B 1 328 ? 28.425 -41.078 -24.792 1.00 35.92 328 ILE B C 1
ATOM 7120 O O . ILE B 1 328 ? 27.624 -41.968 -24.495 1.00 34.81 328 ILE B O 1
ATOM 7125 N N . PRO B 1 329 ? 29.270 -40.533 -23.895 1.00 36.91 329 PRO B N 1
ATOM 7126 C CA . PRO B 1 329 ? 29.273 -41.044 -22.515 1.00 37.96 329 PRO B CA 1
ATOM 7127 C C . PRO B 1 329 ? 27.908 -40.987 -21.815 1.00 41.09 329 PRO B C 1
ATOM 7128 O O . PRO B 1 329 ? 27.112 -40.091 -22.080 1.00 36.13 329 PRO B O 1
ATOM 7132 N N . ASP B 1 330 ? 27.652 -41.946 -20.927 1.00 45.66 330 ASP B N 1
ATOM 7133 C CA . ASP B 1 330 ? 26.387 -42.048 -20.192 1.00 49.16 330 ASP B CA 1
ATOM 7134 C C . ASP B 1 330 ? 25.982 -40.748 -19.498 1.00 44.44 330 ASP B C 1
ATOM 7135 O O . ASP B 1 330 ? 24.802 -40.422 -19.386 1.00 44.82 330 ASP B O 1
ATOM 7140 N N . THR B 1 331 ? 26.988 -40.021 -19.032 1.00 41.48 331 THR B N 1
ATOM 7141 C CA . THR B 1 331 ? 26.804 -38.800 -18.267 1.00 45.41 331 THR B CA 1
ATOM 7142 C C . THR B 1 331 ? 26.389 -37.622 -19.179 1.00 41.02 331 THR B C 1
ATOM 7143 O O . THR B 1 331 ? 25.822 -36.628 -18.724 1.00 38.10 331 THR B O 1
ATOM 7147 N N . ALA B 1 332 ? 26.622 -37.776 -20.476 1.00 37.34 332 ALA B N 1
ATOM 7148 C CA . ALA B 1 332 ? 26.579 -36.651 -21.421 1.00 33.07 332 ALA B CA 1
ATOM 7149 C C . ALA B 1 332 ? 25.254 -36.499 -22.181 1.00 27.60 332 ALA B C 1
ATOM 7150 O O . ALA B 1 332 ? 24.426 -37.398 -22.189 1.00 29.33 332 ALA B O 1
ATOM 7152 N N . GLN B 1 333 ? 25.081 -35.360 -22.853 1.00 28.71 333 GLN B N 1
ATOM 7153 C CA . GLN B 1 333 ? 23.858 -35.101 -23.627 1.00 26.00 333 GLN B CA 1
ATOM 7154 C C . GLN B 1 333 ? 24.173 -34.195 -24.818 1.00 23.89 333 GLN B C 1
ATOM 7155 O O . GLN B 1 333 ? 24.960 -33.260 -24.680 1.00 25.83 333 GLN B O 1
ATOM 7161 N N . TRP B 1 334 ? 23.576 -34.469 -25.977 1.00 24.38 334 TRP B N 1
ATOM 7162 C CA . TRP B 1 334 ? 23.664 -33.524 -27.093 1.00 27.96 334 TRP B CA 1
ATOM 7163 C C . TRP B 1 334 ? 22.723 -32.351 -26.835 1.00 27.86 334 TRP B C 1
ATOM 7164 O O . TRP B 1 334 ? 21.678 -32.509 -26.190 1.00 24.72 334 TRP B O 1
ATOM 7175 N N . GLY B 1 335 ? 23.099 -31.174 -27.331 1.00 25.10 335 GLY B N 1
ATOM 7176 C CA . GLY B 1 335 ? 22.190 -30.040 -27.374 1.00 23.75 335 GLY B CA 1
ATOM 7177 C C . GLY B 1 335 ? 21.744 -29.894 -28.816 1.00 23.87 335 GLY B C 1
ATOM 7178 O O . GLY B 1 335 ? 22.537 -30.127 -29.733 1.00 24.76 335 GLY B O 1
ATOM 7179 N N . ILE B 1 336 ? 20.476 -29.552 -29.028 1.00 23.52 336 ILE B N 1
ATOM 7180 C CA . ILE B 1 336 ? 19.959 -29.396 -30.386 1.00 22.49 336 ILE B CA 1
ATOM 7181 C C . ILE B 1 336 ? 19.150 -28.107 -30.510 1.00 24.60 336 ILE B C 1
ATOM 7182 O O . ILE B 1 336 ? 18.593 -27.608 -29.532 1.00 21.57 336 ILE B O 1
ATOM 7187 N N . PHE B 1 337 ? 19.120 -27.551 -31.712 1.00 22.73 337 PHE B N 1
ATOM 7188 C CA . PHE B 1 337 ? 18.408 -26.295 -31.957 1.00 21.02 337 PHE B CA 1
ATOM 7189 C C . PHE B 1 337 ? 18.093 -26.085 -33.431 1.00 23.85 337 PHE B C 1
ATOM 7190 O O . PHE B 1 337 ? 18.730 -26.688 -34.300 1.00 21.29 337 PHE B O 1
ATOM 7198 N N . LEU B 1 338 ? 17.087 -25.256 -33.701 1.00 19.28 338 LEU B N 1
ATOM 7199 C CA . LEU B 1 338 ? 16.579 -25.103 -35.056 1.00 20.84 338 LEU B CA 1
ATOM 7200 C C . LEU B 1 338 ? 17.262 -23.939 -35.766 1.00 21.74 338 LEU B C 1
ATOM 7201 O O . LEU B 1 338 ? 16.600 -22.997 -36.220 1.00 24.03 338 LEU B O 1
ATOM 7206 N N . ARG B 1 339 ? 18.590 -24.006 -35.851 1.00 22.63 339 ARG B N 1
ATOM 7207 C CA . ARG B 1 339 ? 19.356 -22.997 -36.598 1.00 21.00 339 ARG B CA 1
ATOM 7208 C C . ARG B 1 339 ? 20.349 -23.660 -37.535 1.00 26.67 339 ARG B C 1
ATOM 7209 O O . ARG B 1 339 ? 20.835 -24.764 -37.258 1.00 23.51 339 ARG B O 1
ATOM 7217 N N . ASN B 1 340 ? 20.653 -22.979 -38.637 1.00 21.45 340 ASN B N 1
ATOM 7218 C CA . ASN B 1 340 ? 21.589 -23.508 -39.634 1.00 22.86 340 ASN B CA 1
ATOM 7219 C C . ASN B 1 340 ? 23.001 -22.961 -39.476 1.00 26.85 340 ASN B C 1
ATOM 7220 O O . ASN B 1 340 ? 23.913 -23.395 -40.173 1.00 28.14 340 ASN B O 1
ATOM 7225 N N . HIS B 1 341 ? 23.180 -22.001 -38.572 1.00 21.57 341 HIS B N 1
ATOM 7226 C CA . HIS B 1 341 ? 24.489 -21.390 -38.372 1.00 22.15 341 HIS B CA 1
ATOM 7227 C C . HIS B 1 341 ? 24.859 -21.248 -36.902 1.00 25.44 341 HIS B C 1
ATOM 7228 O O . HIS B 1 341 ? 24.004 -20.987 -36.043 1.00 25.15 341 HIS B O 1
ATOM 7235 N N . ASP B 1 342 ? 26.152 -21.411 -36.647 1.00 22.15 342 ASP B N 1
ATOM 7236 C CA . ASP B 1 342 ? 26.782 -21.108 -35.363 1.00 25.69 342 ASP B CA 1
ATOM 7237 C C . ASP B 1 342 ? 26.785 -19.592 -35.198 1.00 26.17 342 ASP B C 1
ATOM 7238 O O . ASP B 1 342 ? 27.133 -18.869 -36.132 1.00 25.69 342 ASP B O 1
ATOM 7243 N N . GLU B 1 343 ? 26.408 -19.103 -34.019 1.00 24.72 343 GLU B N 1
ATOM 7244 C CA . GLU B 1 343 ? 26.276 -17.657 -33.817 1.00 27.94 343 GLU B CA 1
ATOM 7245 C C . GLU B 1 343 ? 27.599 -16.909 -33.695 1.00 29.80 343 GLU B C 1
ATOM 7246 O O . GLU B 1 343 ? 27.646 -15.705 -33.930 1.00 31.62 343 GLU B O 1
ATOM 7252 N N . LEU B 1 344 ? 28.667 -17.616 -33.333 1.00 23.73 344 LEU B N 1
ATOM 7253 C CA . LEU B 1 344 ? 29.981 -16.984 -33.180 1.00 28.67 344 LEU B CA 1
ATOM 7254 C C . LEU B 1 344 ? 30.582 -16.660 -34.543 1.00 30.06 344 LEU B C 1
ATOM 7255 O O . LEU B 1 344 ? 31.021 -15.537 -34.796 1.00 31.85 344 LEU B O 1
ATOM 7260 N N . THR B 1 345 ? 30.601 -17.663 -35.415 1.00 23.89 345 THR B N 1
ATOM 7261 C CA . THR B 1 345 ? 31.287 -17.547 -36.705 1.00 26.09 345 THR B CA 1
ATOM 7262 C C . THR B 1 345 ? 30.366 -17.378 -37.916 1.00 28.05 345 THR B C 1
ATOM 7263 O O . THR B 1 345 ? 30.841 -17.064 -39.016 1.00 25.42 345 THR B O 1
ATOM 7267 N N . LEU B 1 346 ? 29.070 -17.616 -37.725 1.00 23.67 346 LEU B N 1
ATOM 7268 C CA . LEU B 1 346 ? 28.083 -17.554 -38.813 1.00 24.55 346 LEU B CA 1
ATOM 7269 C C . LEU B 1 346 ? 28.383 -18.549 -39.926 1.00 25.37 346 LEU B C 1
ATOM 7270 O O . LEU B 1 346 ? 28.106 -18.289 -41.102 1.00 26.57 346 LEU B O 1
ATOM 7275 N N . GLU B 1 347 ? 28.936 -19.693 -39.542 1.00 23.73 347 GLU B N 1
ATOM 7276 C CA . GLU B 1 347 ? 29.235 -20.767 -40.490 1.00 25.09 347 GLU B CA 1
ATOM 7277 C C . GLU B 1 347 ? 28.295 -21.943 -40.301 1.00 23.80 347 GLU B C 1
ATOM 7278 O O . GLU B 1 347 ? 27.923 -22.270 -39.163 1.00 25.21 347 GLU B O 1
ATOM 7284 N N . MET B 1 348 ? 27.902 -22.583 -41.404 1.00 24.02 348 MET B N 1
ATOM 7285 C CA . MET B 1 348 ? 27.161 -23.836 -41.301 1.00 24.99 348 MET B CA 1
ATOM 7286 C C . MET B 1 348 ? 28.138 -24.988 -41.325 1.00 35.18 348 MET B C 1
ATOM 7287 O O . MET B 1 348 ? 29.020 -25.041 -42.178 1.00 32.51 348 MET B O 1
ATOM 7292 N N . VAL B 1 349 ? 27.986 -25.910 -40.384 1.00 29.69 349 VAL B N 1
ATOM 7293 C CA . VAL B 1 349 ? 28.896 -27.048 -40.299 1.00 38.10 349 VAL B CA 1
ATOM 7294 C C . VAL B 1 349 ? 28.764 -27.925 -41.541 1.00 36.28 349 VAL B C 1
ATOM 7295 O O . VAL B 1 349 ? 27.661 -28.202 -41.996 1.00 37.55 349 VAL B O 1
ATOM 7299 N N . THR B 1 350 ? 29.885 -28.336 -42.119 1.00 35.10 350 THR B N 1
ATOM 7300 C CA . THR B 1 350 ? 29.820 -29.402 -43.114 1.00 40.96 350 THR B CA 1
ATOM 7301 C C . THR B 1 350 ? 31.128 -30.174 -43.177 1.00 42.92 350 THR B C 1
ATOM 7302 O O . THR B 1 350 ? 32.084 -29.866 -42.462 1.00 42.25 350 THR B O 1
ATOM 7306 N N . ASP B 1 351 ? 31.146 -31.192 -44.026 1.00 40.23 351 ASP B N 1
ATOM 7307 C CA . ASP B 1 351 ? 32.292 -32.072 -44.136 1.00 45.85 351 ASP B CA 1
ATOM 7308 C C . ASP B 1 351 ? 32.289 -32.694 -45.521 1.00 40.85 351 ASP B C 1
ATOM 7309 O O . ASP B 1 351 ? 31.368 -33.431 -45.880 1.00 38.99 351 ASP B O 1
ATOM 7314 N N . GLU B 1 352 ? 33.314 -32.376 -46.302 1.00 43.60 352 GLU B N 1
ATOM 7315 C CA . GLU B 1 352 ? 33.415 -32.863 -47.672 1.00 47.66 352 GLU B CA 1
ATOM 7316 C C . GLU B 1 352 ? 33.395 -34.387 -47.751 1.00 48.37 352 GLU B C 1
ATOM 7317 O O . GLU B 1 352 ? 32.709 -34.964 -48.596 1.00 51.77 352 GLU B O 1
ATOM 7323 N N . GLU B 1 353 ? 34.124 -35.043 -46.858 1.00 44.05 353 GLU B N 1
ATOM 7324 C CA . GLU B 1 353 ? 34.230 -36.498 -46.933 1.00 50.18 353 GLU B CA 1
ATOM 7325 C C . GLU B 1 353 ? 33.040 -37.253 -46.339 1.00 47.48 353 GLU B C 1
ATOM 7326 O O . GLU B 1 353 ? 32.632 -38.279 -46.879 1.00 51.29 353 GLU B O 1
ATOM 7332 N N . ARG B 1 354 ? 32.483 -36.748 -45.241 1.00 44.64 354 ARG B N 1
ATOM 7333 C CA . ARG B 1 354 ? 31.532 -37.534 -44.453 1.00 43.35 354 ARG B CA 1
ATOM 7334 C C . ARG B 1 354 ? 30.061 -37.124 -44.523 1.00 42.79 354 ARG B C 1
ATOM 7335 O O . ARG B 1 354 ? 29.207 -37.812 -43.957 1.00 39.12 354 ARG B O 1
ATOM 7343 N N . ASP B 1 355 ? 29.774 -36.017 -45.207 1.00 40.08 355 ASP B N 1
ATOM 7344 C CA . ASP B 1 355 ? 28.402 -35.531 -45.381 1.00 36.53 355 ASP B CA 1
ATOM 7345 C C . ASP B 1 355 ? 27.909 -35.806 -46.800 1.00 37.14 355 ASP B C 1
ATOM 7346 O O . ASP B 1 355 ? 28.324 -35.132 -47.740 1.00 34.30 355 ASP B O 1
ATOM 7351 N N . TYR B 1 356 ? 27.004 -36.770 -46.952 1.00 38.17 356 TYR B N 1
ATOM 7352 C CA . TYR B 1 356 ? 26.495 -37.135 -48.275 1.00 37.39 356 TYR B CA 1
ATOM 7353 C C . TYR B 1 356 ? 25.667 -36.023 -48.916 1.00 42.56 356 TYR B C 1
ATOM 7354 O O . TYR B 1 356 ? 25.414 -36.045 -50.125 1.00 37.26 356 TYR B O 1
ATOM 7363 N N . MET B 1 357 ? 25.265 -35.049 -48.100 1.00 36.81 357 MET B N 1
ATOM 7364 C CA . MET B 1 357 ? 24.508 -33.886 -48.565 1.00 37.98 357 MET B CA 1
ATOM 7365 C C . MET B 1 357 ? 25.385 -32.662 -48.864 1.00 37.06 357 MET B C 1
ATOM 7366 O O . MET B 1 357 ? 24.865 -31.582 -49.161 1.00 36.91 357 MET B O 1
ATOM 7371 N N . TYR B 1 358 ? 26.702 -32.836 -48.789 1.00 34.86 358 TYR B N 1
ATOM 7372 C CA . TYR B 1 358 ? 27.665 -31.732 -48.928 1.00 36.74 358 TYR B CA 1
ATOM 7373 C C . TYR B 1 358 ? 27.383 -30.764 -50.077 1.00 40.85 358 TYR B C 1
ATOM 7374 O O . TYR B 1 358 ? 27.361 -29.548 -49.884 1.00 36.63 358 TYR B O 1
ATOM 7383 N N . ALA B 1 359 ? 27.151 -31.310 -51.267 1.00 38.92 359 ALA B N 1
ATOM 7384 C CA . ALA B 1 359 ? 26.991 -30.499 -52.469 1.00 40.58 359 ALA B CA 1
ATOM 7385 C C . ALA B 1 359 ? 25.538 -30.109 -52.710 1.00 42.22 359 ALA B C 1
ATOM 7386 O O . ALA B 1 359 ? 25.240 -29.299 -53.588 1.00 42.24 359 ALA B O 1
ATOM 7388 N N . GLU B 1 360 ? 24.634 -30.692 -51.933 1.00 38.67 360 GLU B N 1
ATOM 7389 C CA . GLU B 1 360 ? 23.205 -30.496 -52.149 1.00 35.52 360 GLU B CA 1
ATOM 7390 C C . GLU B 1 360 ? 22.651 -29.183 -51.598 1.00 35.74 360 GLU B C 1
ATOM 7391 O O . GLU B 1 360 ? 21.669 -28.659 -52.118 1.00 35.98 360 GLU B O 1
ATOM 7397 N N . TYR B 1 361 ? 23.274 -28.654 -50.549 1.00 35.45 361 TYR B N 1
ATOM 7398 C CA . TYR B 1 361 ? 22.822 -27.393 -49.966 1.00 35.08 361 TYR B CA 1
ATOM 7399 C C . TYR B 1 361 ? 22.895 -26.254 -50.980 1.00 37.13 361 TYR B C 1
ATOM 7400 O O . TYR B 1 361 ? 21.997 -25.425 -51.057 1.00 37.58 361 TYR B O 1
ATOM 7409 N N . ALA B 1 362 ? 23.960 -26.237 -51.775 1.00 40.51 362 ALA B N 1
ATOM 7410 C CA . ALA B 1 362 ? 24.175 -25.161 -52.740 1.00 42.00 362 ALA B CA 1
ATOM 7411 C C . ALA B 1 362 ? 23.138 -25.185 -53.869 1.00 46.02 362 ALA B C 1
ATOM 7412 O O . ALA B 1 362 ? 22.990 -24.207 -54.610 1.00 45.87 362 ALA B O 1
ATOM 7414 N N . LYS B 1 363 ? 22.424 -26.303 -53.989 1.00 40.56 363 LYS B N 1
ATOM 7415 C CA . LYS B 1 363 ? 21.407 -26.479 -55.025 1.00 43.51 363 LYS B CA 1
ATOM 7416 C C . LYS B 1 363 ? 20.024 -26.003 -54.581 1.00 44.42 363 LYS B C 1
ATOM 7417 O O . LYS B 1 363 ? 19.096 -25.936 -55.390 1.00 47.07 363 LYS B O 1
ATOM 7423 N N . ASP B 1 364 ? 19.882 -25.686 -53.298 1.00 40.71 364 ASP B N 1
ATOM 7424 C CA . ASP B 1 364 ? 18.612 -25.182 -52.779 1.00 38.97 364 ASP B CA 1
ATOM 7425 C C . ASP B 1 364 ? 18.677 -23.666 -52.653 1.00 35.07 364 ASP B C 1
ATOM 7426 O O . ASP B 1 364 ? 19.518 -23.138 -51.924 1.00 36.19 364 ASP B O 1
ATOM 7431 N N . PRO B 1 365 ? 17.799 -22.956 -53.380 1.00 39.35 365 PRO B N 1
ATOM 7432 C CA . PRO B 1 365 ? 17.857 -21.494 -53.434 1.00 38.82 365 PRO B CA 1
ATOM 7433 C C . PRO B 1 365 ? 17.536 -20.807 -52.107 1.00 36.27 365 PRO B C 1
ATOM 7434 O O . PRO B 1 365 ? 18.077 -19.723 -51.884 1.00 33.66 365 PRO B O 1
ATOM 7438 N N . ARG B 1 366 ? 16.697 -21.410 -51.261 1.00 37.40 366 ARG B N 1
ATOM 7439 C CA . ARG B 1 366 ? 16.424 -20.860 -49.929 1.00 37.88 366 ARG B CA 1
ATOM 7440 C C . ARG B 1 366 ? 17.681 -20.971 -49.053 1.00 33.53 366 ARG B C 1
ATOM 7441 O O . ARG B 1 366 ? 18.073 -20.021 -48.375 1.00 37.09 366 ARG B O 1
ATOM 7449 N N . MET B 1 367 ? 18.304 -22.145 -49.079 1.00 31.75 367 MET B N 1
ATOM 7450 C CA . MET B 1 367 ? 19.551 -22.386 -48.373 1.00 32.72 367 MET B CA 1
ATOM 7451 C C . MET B 1 367 ? 20.610 -21.390 -48.848 1.00 34.76 367 MET B C 1
ATOM 7452 O O . MET B 1 367 ? 21.272 -20.722 -48.048 1.00 33.05 367 MET B O 1
ATOM 7457 N N . LYS B 1 368 ? 20.736 -21.263 -50.162 1.00 34.60 368 LYS B N 1
ATOM 7458 C CA . LYS B 1 368 ? 21.763 -20.416 -50.764 1.00 32.49 368 LYS B CA 1
ATOM 7459 C C . LYS B 1 368 ? 21.626 -18.946 -50.381 1.00 31.33 368 LYS B C 1
ATOM 7460 O O . LYS B 1 368 ? 22.607 -18.287 -50.056 1.00 30.50 368 LYS B O 1
ATOM 7466 N N . ALA B 1 369 ? 20.398 -18.448 -50.388 1.00 31.95 369 ALA B N 1
ATOM 7467 C CA . ALA B 1 369 ? 20.120 -17.045 -50.094 1.00 36.10 369 ALA B CA 1
ATOM 7468 C C . ALA B 1 369 ? 20.531 -16.641 -48.675 1.00 32.73 369 ALA B C 1
ATOM 7469 O O . ALA B 1 369 ? 20.935 -15.505 -48.443 1.00 33.09 369 ALA B O 1
ATOM 7471 N N . ASN B 1 370 ? 20.407 -17.572 -47.732 1.00 27.83 370 ASN B N 1
ATOM 7472 C CA . ASN B 1 370 ? 20.685 -17.287 -46.330 1.00 29.24 370 ASN B CA 1
ATOM 7473 C C . ASN B 1 370 ? 22.071 -17.689 -45.831 1.00 30.50 370 ASN B C 1
ATOM 7474 O O . ASN B 1 370 ? 22.326 -17.677 -44.629 1.00 25.07 370 ASN B O 1
ATOM 7479 N N . VAL B 1 371 ? 22.983 -18.015 -46.747 1.00 27.15 371 VAL B N 1
ATOM 7480 C CA . VAL B 1 371 ? 24.331 -18.402 -46.333 1.00 24.80 371 VAL B CA 1
ATOM 7481 C C . VAL B 1 371 ? 24.984 -17.321 -45.477 1.00 26.56 371 VAL B C 1
ATOM 7482 O O . VAL B 1 371 ? 25.099 -16.172 -45.900 1.00 28.00 371 VAL B O 1
ATOM 7486 N N . GLY B 1 372 ? 25.383 -17.685 -44.262 1.00 25.73 372 GLY B N 1
ATOM 7487 C CA . GLY B 1 372 ? 26.078 -16.757 -43.384 1.00 25.75 372 GLY B CA 1
ATOM 7488 C C . GLY B 1 372 ? 25.210 -15.771 -42.624 1.00 26.33 372 GLY B C 1
ATOM 7489 O O . GLY B 1 372 ? 25.728 -14.818 -42.026 1.00 24.50 372 GLY B O 1
ATOM 7490 N N . ILE B 1 373 ? 23.899 -15.995 -42.629 1.00 25.40 373 ILE B N 1
ATOM 7491 C CA . ILE B 1 373 ? 22.977 -15.085 -41.957 1.00 22.77 373 ILE B CA 1
ATOM 7492 C C . ILE B 1 373 ? 22.099 -15.873 -40.984 1.00 24.83 373 ILE B C 1
ATOM 7493 O O . ILE B 1 373 ? 21.456 -16.842 -41.385 1.00 21.36 373 ILE B O 1
ATOM 7498 N N . ARG B 1 374 ? 22.056 -15.468 -39.717 1.00 21.57 374 ARG B N 1
ATOM 7499 C CA . ARG B 1 374 ? 21.091 -16.078 -38.800 1.00 22.02 374 ARG B CA 1
ATOM 7500 C C . ARG B 1 374 ? 19.673 -15.657 -39.177 1.00 25.57 374 ARG B C 1
ATOM 7501 O O . ARG B 1 374 ? 19.410 -14.474 -39.421 1.00 24.27 374 ARG B O 1
ATOM 7509 N N . ARG B 1 375 ? 18.761 -16.624 -39.239 1.00 23.01 375 ARG B N 1
ATOM 7510 C CA . ARG B 1 375 ? 17.351 -16.337 -39.487 1.00 21.83 375 ARG B CA 1
ATOM 7511 C C . ARG B 1 375 ? 16.528 -17.013 -38.391 1.00 22.53 375 ARG B C 1
ATOM 7512 O O . ARG B 1 375 ? 16.911 -18.083 -37.874 1.00 21.18 375 ARG B O 1
ATOM 7520 N N . ARG B 1 376 ? 15.410 -16.390 -38.026 1.00 20.74 376 ARG B N 1
ATOM 7521 C CA . ARG B 1 376 ? 14.453 -17.021 -37.118 1.00 20.31 376 ARG B CA 1
ATOM 7522 C C . ARG B 1 376 ? 13.660 -18.135 -37.807 1.00 21.58 376 ARG B C 1
ATOM 7523 O O . ARG B 1 376 ? 13.669 -18.266 -39.036 1.00 20.84 376 ARG B O 1
ATOM 7531 N N . LEU B 1 377 ? 12.982 -18.940 -37.001 1.00 18.81 377 LEU B N 1
ATOM 7532 C CA . LEU B 1 377 ? 12.327 -20.147 -37.482 1.00 19.64 377 LEU B CA 1
ATOM 7533 C C . LEU B 1 377 ? 11.218 -19.851 -38.487 1.00 21.30 377 LEU B C 1
ATOM 7534 O O . LEU B 1 377 ? 11.176 -20.444 -39.558 1.00 20.98 377 LEU B O 1
ATOM 7539 N N . ALA B 1 378 ? 10.320 -18.939 -38.135 1.00 20.42 378 ALA B N 1
ATOM 7540 C CA . ALA B 1 378 ? 9.199 -18.630 -39.015 1.00 21.23 378 ALA B CA 1
ATOM 7541 C C . ALA B 1 378 ? 9.679 -18.122 -40.380 1.00 20.77 378 ALA B C 1
ATOM 7542 O O . ALA B 1 378 ? 9.228 -18.626 -41.409 1.00 23.00 378 ALA B O 1
ATOM 7544 N N . PRO B 1 379 ? 10.620 -17.152 -40.399 1.00 20.88 379 PRO B N 1
ATOM 7545 C CA . PRO B 1 379 ? 11.153 -16.738 -41.709 1.00 24.31 379 PRO B CA 1
ATOM 7546 C C . PRO B 1 379 ? 11.845 -17.858 -42.510 1.00 25.47 379 PRO B C 1
ATOM 7547 O O . PRO B 1 379 ? 11.691 -17.901 -43.737 1.00 22.70 379 PRO B O 1
ATOM 7551 N N . LEU B 1 380 ? 12.599 -18.731 -41.842 1.00 22.46 380 LEU B N 1
ATOM 7552 C CA . LEU B 1 380 ? 13.211 -19.880 -42.513 1.00 24.09 380 LEU B CA 1
ATOM 7553 C C . LEU B 1 380 ? 12.178 -20.757 -43.194 1.00 25.11 380 LEU B C 1
ATOM 7554 O O . LEU B 1 380 ? 12.458 -21.382 -44.223 1.00 26.58 380 LEU B O 1
ATOM 7559 N N . LEU B 1 381 ? 10.980 -20.799 -42.625 1.00 21.76 381 LEU B N 1
ATOM 7560 C CA . LEU B 1 381 ? 9.935 -21.677 -43.134 1.00 23.64 381 LEU B CA 1
ATOM 7561 C C . LEU B 1 381 ? 8.837 -20.894 -43.856 1.00 26.32 381 LEU B C 1
ATOM 7562 O O . LEU B 1 381 ? 7.726 -21.405 -44.061 1.00 24.25 381 LEU B O 1
ATOM 7567 N N . GLU B 1 382 ? 9.162 -19.663 -44.250 1.00 24.35 382 GLU B N 1
ATOM 7568 C CA . GLU B 1 382 ? 8.216 -18.789 -44.948 1.00 23.89 382 GLU B CA 1
ATOM 7569 C C . GLU B 1 382 ? 6.888 -18.650 -44.213 1.00 24.02 382 GLU B C 1
ATOM 7570 O O . GLU B 1 382 ? 5.825 -18.567 -44.841 1.00 25.70 382 GLU B O 1
ATOM 7576 N N . ASN B 1 383 ? 6.955 -18.614 -42.885 1.00 21.45 383 ASN B N 1
ATOM 7577 C CA . ASN B 1 383 ? 5.771 -18.426 -42.041 1.00 23.94 383 ASN B CA 1
ATOM 7578 C C . ASN B 1 383 ? 4.684 -19.486 -42.208 1.00 24.07 383 ASN B C 1
ATOM 7579 O O . ASN B 1 383 ? 3.517 -19.232 -41.904 1.00 22.40 383 ASN B O 1
ATOM 7584 N N . ASP B 1 384 ? 5.062 -20.672 -42.677 1.00 23.00 384 ASP B N 1
ATOM 7585 C CA . ASP B 1 384 ? 4.098 -21.763 -42.839 1.00 22.62 384 ASP B CA 1
ATOM 7586 C C . ASP B 1 384 ? 3.856 -22.397 -41.465 1.00 25.74 384 ASP B C 1
ATOM 7587 O O . ASP B 1 384 ? 4.732 -23.076 -40.937 1.00 22.81 384 ASP B O 1
ATOM 7592 N N . ARG B 1 385 ? 2.665 -22.199 -40.910 1.00 23.82 385 ARG B N 1
ATOM 7593 C CA . ARG B 1 385 ? 2.353 -22.662 -39.554 1.00 23.16 385 ARG B CA 1
ATOM 7594 C C . ARG B 1 385 ? 2.504 -24.177 -39.397 1.00 22.97 385 ARG B C 1
ATOM 7595 O O . ARG B 1 385 ? 3.046 -24.643 -38.386 1.00 21.14 385 ARG B O 1
ATOM 7603 N N . ASN B 1 386 ? 2.064 -24.943 -40.392 1.00 23.38 386 ASN B N 1
ATOM 7604 C CA . ASN B 1 386 ? 2.222 -26.401 -40.339 1.00 25.62 386 ASN B CA 1
ATOM 7605 C C . ASN B 1 386 ? 3.680 -26.862 -40.244 1.00 26.41 386 ASN B C 1
ATOM 7606 O O . ASN B 1 386 ? 3.989 -27.806 -39.512 1.00 23.05 386 ASN B O 1
ATOM 7611 N N . GLN B 1 387 ? 4.567 -26.220 -41.000 1.00 22.15 387 GLN B N 1
ATOM 7612 C CA . GLN B 1 387 ? 5.984 -26.542 -40.919 1.00 21.90 387 GLN B CA 1
ATOM 7613 C C . GLN B 1 387 ? 6.618 -26.117 -39.602 1.00 22.19 387 GLN B C 1
ATOM 7614 O O . GLN B 1 387 ? 7.466 -26.833 -39.070 1.00 22.72 387 GLN B O 1
ATOM 7620 N N . ILE B 1 388 ? 6.220 -24.957 -39.080 1.00 20.32 388 ILE B N 1
ATOM 7621 C CA . ILE B 1 388 ? 6.758 -24.493 -37.796 1.00 19.86 388 ILE B CA 1
ATOM 7622 C C . ILE B 1 388 ? 6.438 -25.538 -36.728 1.00 21.29 388 ILE B C 1
ATOM 7623 O O . ILE B 1 388 ? 7.303 -25.888 -35.920 1.00 19.75 388 ILE B O 1
ATOM 7628 N N . GLU B 1 389 ? 5.209 -26.056 -36.743 1.00 23.27 389 GLU B N 1
ATOM 7629 C CA . GLU B 1 389 ? 4.813 -27.084 -35.780 1.00 24.46 389 GLU B CA 1
ATOM 7630 C C . GLU B 1 389 ? 5.606 -28.380 -35.976 1.00 25.28 389 GLU B C 1
ATOM 7631 O O . GLU B 1 389 ? 6.062 -28.994 -35.007 1.00 21.64 389 GLU B O 1
ATOM 7637 N N . LEU B 1 390 ? 5.777 -28.789 -37.227 1.00 21.03 390 LEU B N 1
ATOM 7638 C CA . LEU B 1 390 ? 6.548 -29.997 -37.543 1.00 22.08 390 LEU B CA 1
ATOM 7639 C C . LEU B 1 390 ? 8.001 -29.909 -37.074 1.00 24.43 390 LEU B C 1
ATOM 7640 O O . LEU B 1 390 ? 8.514 -30.843 -36.444 1.00 22.34 390 LEU B O 1
ATOM 7645 N N . PHE B 1 391 ? 8.672 -28.798 -37.370 1.00 22.72 391 PHE B N 1
ATOM 7646 C CA . PHE B 1 391 ? 10.066 -28.635 -36.967 1.00 21.74 391 PHE B CA 1
ATOM 7647 C C . PHE B 1 391 ? 10.167 -28.563 -35.451 1.00 24.21 391 PHE B C 1
ATOM 7648 O O . PHE B 1 391 ? 11.113 -29.087 -34.849 1.00 22.57 391 PHE B O 1
ATOM 7656 N N . THR B 1 392 ? 9.191 -27.904 -34.834 1.00 22.41 392 THR B N 1
ATOM 7657 C CA . THR B 1 392 ? 9.170 -27.793 -33.376 1.00 23.11 392 THR B CA 1
ATOM 7658 C C . THR B 1 392 ? 8.929 -29.162 -32.733 1.00 23.62 392 THR B C 1
ATOM 7659 O O . THR B 1 392 ? 9.538 -29.491 -31.711 1.00 22.82 392 THR B O 1
ATOM 7663 N N . ALA B 1 393 ? 8.046 -29.958 -33.332 1.00 23.09 393 ALA B N 1
ATOM 7664 C CA . ALA B 1 393 ? 7.779 -31.311 -32.817 1.00 26.19 393 ALA B CA 1
ATOM 7665 C C . ALA B 1 393 ? 9.051 -32.149 -32.871 1.00 26.88 393 ALA B C 1
ATOM 7666 O O . ALA B 1 393 ? 9.373 -32.872 -31.929 1.00 22.57 393 ALA B O 1
ATOM 7668 N N . LEU B 1 394 ? 9.765 -32.067 -33.988 1.00 21.54 394 LEU B N 1
ATOM 7669 C CA . LEU B 1 394 ? 11.026 -32.783 -34.120 1.00 23.62 394 LEU B CA 1
ATOM 7670 C C . LEU B 1 394 ? 12.036 -32.316 -33.079 1.00 21.89 394 LEU B C 1
ATOM 7671 O O . LEU B 1 394 ? 12.679 -33.138 -32.422 1.00 23.37 394 LEU B O 1
ATOM 7676 N N . LEU B 1 395 ? 12.157 -31.003 -32.903 1.00 19.92 395 LEU B N 1
ATOM 7677 C CA . LEU B 1 395 ? 13.087 -30.452 -31.926 1.00 20.60 395 LEU B CA 1
ATOM 7678 C C . LEU B 1 395 ? 12.793 -31.006 -30.538 1.00 21.90 395 LEU B C 1
ATOM 7679 O O . LEU B 1 395 ? 13.707 -31.305 -29.784 1.00 22.05 395 LEU B O 1
ATOM 7684 N N . LEU B 1 396 ? 11.510 -31.161 -30.225 1.00 20.38 396 LEU B N 1
ATOM 7685 C CA . LEU B 1 396 ? 11.090 -31.590 -28.887 1.00 20.88 396 LEU B CA 1
ATOM 7686 C C . LEU B 1 396 ? 11.049 -33.108 -28.664 1.00 23.94 396 LEU B C 1
ATOM 7687 O O . LEU B 1 396 ? 10.839 -33.568 -27.535 1.00 25.34 396 LEU B O 1
ATOM 7692 N N . SER B 1 397 ? 11.234 -33.894 -29.716 1.00 23.52 397 SER B N 1
ATOM 7693 C CA . SER B 1 397 ? 11.098 -35.350 -29.569 1.00 23.70 397 SER B CA 1
ATOM 7694 C C . SER B 1 397 ? 12.319 -36.132 -30.022 1.00 27.72 397 SER B C 1
ATOM 7695 O O . SER B 1 397 ? 12.427 -37.331 -29.740 1.00 25.06 397 SER B O 1
ATOM 7698 N N . LEU B 1 398 ? 13.226 -35.474 -30.743 1.00 22.53 398 LEU B N 1
ATOM 7699 C CA . LEU B 1 398 ? 14.462 -36.140 -31.160 1.00 25.51 398 LEU B CA 1
ATOM 7700 C C . LEU B 1 398 ? 15.454 -36.195 -29.990 1.00 26.38 398 LEU B C 1
ATOM 7701 O O . LEU B 1 398 ? 15.305 -35.458 -29.016 1.00 26.54 398 LEU B O 1
ATOM 7706 N N . PRO B 1 399 ? 16.477 -37.069 -30.074 1.00 29.64 399 PRO B N 1
ATOM 7707 C CA . PRO B 1 399 ? 17.366 -37.171 -28.912 1.00 27.16 399 PRO B CA 1
ATOM 7708 C C . PRO B 1 399 ? 18.196 -35.911 -28.683 1.00 29.45 399 PRO B C 1
ATOM 7709 O O . PRO B 1 399 ? 18.688 -35.288 -29.633 1.00 33.55 399 PRO B O 1
ATOM 7713 N N . GLY B 1 400 ? 18.335 -35.536 -27.419 1.00 27.87 400 GLY B N 1
ATOM 7714 C CA . GLY B 1 400 ? 19.097 -34.358 -27.060 1.00 25.91 400 GLY B CA 1
ATOM 7715 C C . GLY B 1 400 ? 18.282 -33.452 -26.161 1.00 25.47 400 GLY B C 1
ATOM 7716 O O . GLY B 1 400 ? 17.109 -33.722 -25.876 1.00 26.98 400 GLY B O 1
ATOM 7717 N N . SER B 1 401 ? 18.906 -32.386 -25.688 1.00 22.75 401 SER B N 1
ATOM 7718 C CA . SER B 1 401 ? 18.183 -31.383 -24.928 1.00 23.53 401 SER B CA 1
ATOM 7719 C C . SER B 1 401 ? 18.012 -30.187 -25.859 1.00 21.04 401 SER B C 1
ATOM 7720 O O . SER B 1 401 ? 18.988 -29.676 -26.394 1.00 20.90 401 SER B O 1
ATOM 7723 N N . PRO B 1 402 ? 16.760 -29.760 -26.061 1.00 21.52 402 PRO B N 1
ATOM 7724 C CA . PRO B 1 402 ? 16.493 -28.703 -27.046 1.00 20.63 402 PRO B CA 1
ATOM 7725 C C . PRO B 1 402 ? 16.675 -27.294 -26.484 1.00 22.49 402 PRO B C 1
ATOM 7726 O O . PRO B 1 402 ? 16.495 -27.051 -25.283 1.00 23.32 402 PRO B O 1
ATOM 7730 N N . VAL B 1 403 ? 17.051 -26.379 -27.378 1.00 21.60 403 VAL B N 1
ATOM 7731 C CA . VAL B 1 403 ? 17.158 -24.965 -27.082 1.00 20.85 403 VAL B CA 1
ATOM 7732 C C . VAL B 1 403 ? 16.158 -24.245 -27.967 1.00 24.12 403 VAL B C 1
ATOM 7733 O O . VAL B 1 403 ? 16.233 -24.353 -29.199 1.00 24.16 403 VAL B O 1
ATOM 7737 N N . LEU B 1 404 ? 15.220 -23.534 -27.348 1.00 21.46 404 LEU B N 1
ATOM 7738 C CA . LEU B 1 404 ? 14.296 -22.661 -28.076 1.00 20.92 404 LEU B CA 1
ATOM 7739 C C . LEU B 1 404 ? 14.925 -21.282 -28.115 1.00 21.76 404 LEU B C 1
ATOM 7740 O O . LEU B 1 404 ? 15.585 -20.873 -27.163 1.00 24.06 404 LEU B O 1
ATOM 7745 N N . TYR B 1 405 ? 14.748 -20.556 -29.215 1.00 18.78 405 TYR B N 1
ATOM 7746 C CA . TYR B 1 405 ? 15.315 -19.211 -29.293 1.00 19.97 405 TYR B CA 1
ATOM 7747 C C . TYR B 1 405 ? 14.200 -18.188 -29.008 1.00 19.05 405 TYR B C 1
ATOM 7748 O O . TYR B 1 405 ? 13.101 -18.353 -29.524 1.00 19.43 405 TYR B O 1
ATOM 7757 N N . TYR B 1 406 ? 14.472 -17.166 -28.191 1.00 17.79 406 TYR B N 1
ATOM 7758 C CA . TYR B 1 406 ? 13.421 -16.238 -27.730 1.00 19.33 406 TYR B CA 1
ATOM 7759 C C . TYR B 1 406 ? 12.654 -15.666 -28.923 1.00 20.32 406 TYR B C 1
ATOM 7760 O O . TYR B 1 406 ? 13.253 -15.265 -29.917 1.00 18.21 406 TYR B O 1
ATOM 7769 N N . GLY B 1 407 ? 11.329 -15.664 -28.831 1.00 20.70 407 GLY B N 1
ATOM 7770 C CA . GLY B 1 407 ? 10.502 -15.130 -29.898 1.00 20.35 407 GLY B CA 1
ATOM 7771 C C . GLY B 1 407 ? 10.014 -16.146 -30.917 1.00 19.92 407 GLY B C 1
ATOM 7772 O O . GLY B 1 407 ? 8.999 -15.914 -31.574 1.00 20.71 407 GLY B O 1
ATOM 7773 N N . ASP B 1 408 ? 10.717 -17.264 -31.081 1.00 21.38 408 ASP B N 1
ATOM 7774 C CA . ASP B 1 408 ? 10.241 -18.290 -32.013 1.00 20.50 408 ASP B CA 1
ATOM 7775 C C . ASP B 1 408 ? 8.892 -18.867 -31.545 1.00 22.19 408 ASP B C 1
ATOM 7776 O O . ASP B 1 408 ? 8.088 -19.321 -32.364 1.00 21.21 408 ASP B O 1
ATOM 7781 N N . GLU B 1 409 ? 8.626 -18.823 -30.238 1.00 21.61 409 GLU B N 1
ATOM 7782 C CA . GLU B 1 409 ? 7.368 -19.357 -29.711 1.00 20.99 409 GLU B CA 1
ATOM 7783 C C . GLU B 1 409 ? 6.136 -18.517 -30.113 1.00 22.85 409 GLU B C 1
ATOM 7784 O O . GLU B 1 409 ? 5.007 -18.998 -30.049 1.00 21.52 409 GLU B O 1
ATOM 7790 N N . ILE B 1 410 ? 6.345 -17.272 -30.546 1.00 18.70 410 ILE B N 1
ATOM 7791 C CA . ILE B 1 410 ? 5.236 -16.484 -31.083 1.00 19.37 410 ILE B CA 1
ATOM 7792 C C . ILE B 1 410 ? 5.352 -16.286 -32.593 1.00 20.69 410 ILE B C 1
ATOM 7793 O O . ILE B 1 410 ? 4.502 -15.638 -33.200 1.00 22.00 410 ILE B O 1
ATOM 7798 N N . GLY B 1 411 ? 6.411 -16.821 -33.193 1.00 19.64 411 GLY B N 1
ATOM 7799 C CA . GLY B 1 411 ? 6.582 -16.712 -34.630 1.00 19.28 411 GLY B CA 1
ATOM 7800 C C . GLY B 1 411 ? 7.156 -15.376 -35.064 1.00 20.18 411 GLY B C 1
ATOM 7801 O O . GLY B 1 411 ? 6.809 -14.864 -36.139 1.00 18.45 411 GLY B O 1
ATOM 7802 N N . MET B 1 412 ? 8.041 -14.809 -34.246 1.00 18.87 412 MET B N 1
ATOM 7803 C CA . MET B 1 412 ? 8.726 -13.572 -34.629 1.00 20.83 412 MET B CA 1
ATOM 7804 C C . MET B 1 412 ? 9.504 -13.694 -35.931 1.00 20.91 412 MET B C 1
ATOM 7805 O O . MET B 1 412 ? 9.993 -14.769 -36.289 1.00 20.31 412 MET B O 1
ATOM 7810 N N . GLY B 1 413 ? 9.616 -12.573 -36.631 1.00 19.17 413 GLY B N 1
ATOM 7811 C CA . GLY B 1 413 ? 10.438 -12.517 -37.826 1.00 21.61 413 GLY B CA 1
ATOM 7812 C C . GLY B 1 413 ? 11.812 -11.989 -37.480 1.00 24.79 413 GLY B C 1
ATOM 7813 O O . GLY B 1 413 ? 12.202 -11.976 -36.314 1.00 27.65 413 GLY B O 1
ATOM 7814 N N . ASP B 1 414 ? 12.548 -11.559 -38.497 1.00 17.49 414 ASP B N 1
ATOM 7815 C CA . ASP B 1 414 ? 13.882 -11.026 -38.301 1.00 18.18 414 ASP B CA 1
ATOM 7816 C C . ASP B 1 414 ? 14.045 -9.815 -39.224 1.00 21.89 414 ASP B C 1
ATOM 7817 O O . ASP B 1 414 ? 13.133 -9.491 -39.997 1.00 22.55 414 ASP B O 1
ATOM 7822 N N . ILE B 1 415 ? 15.175 -9.127 -39.125 1.00 19.74 415 ILE B N 1
ATOM 7823 C CA . ILE B 1 415 ? 15.409 -7.968 -39.982 1.00 18.18 415 ILE B CA 1
ATOM 7824 C C . ILE B 1 415 ? 16.824 -8.098 -40.524 1.00 20.35 415 ILE B C 1
ATOM 7825 O O . ILE B 1 415 ? 17.786 -7.680 -39.873 1.00 18.73 415 ILE B O 1
ATOM 7830 N N . ILE B 1 416 ? 16.955 -8.703 -41.702 1.00 18.14 416 ILE B N 1
ATOM 7831 C CA . ILE B 1 416 ? 18.283 -9.110 -42.162 1.00 21.99 416 ILE B CA 1
ATOM 7832 C C . ILE B 1 416 ? 19.239 -7.947 -42.344 1.00 23.02 416 ILE B C 1
ATOM 7833 O O . ILE B 1 416 ? 20.453 -8.102 -42.193 1.00 21.51 416 ILE B O 1
ATOM 7838 N N . TRP B 1 417 ? 18.702 -6.773 -42.655 1.00 21.51 417 TRP B N 1
ATOM 7839 C CA . TRP B 1 417 ? 19.576 -5.646 -42.957 1.00 23.34 417 TRP B CA 1
ATOM 7840 C C . TRP B 1 417 ? 20.344 -5.133 -41.743 1.00 24.91 417 TRP B C 1
ATOM 7841 O O . TRP B 1 417 ? 21.294 -4.374 -41.896 1.00 21.74 417 TRP B O 1
ATOM 7852 N N . LEU B 1 418 ? 19.938 -5.538 -40.541 1.00 19.71 418 LEU B N 1
ATOM 7853 C CA . LEU B 1 418 ? 20.604 -5.070 -39.325 1.00 21.58 418 LEU B CA 1
ATOM 7854 C C . LEU B 1 418 ? 21.968 -5.714 -39.144 1.00 22.92 418 LEU B C 1
ATOM 7855 O O . LEU B 1 418 ? 22.803 -5.213 -38.383 1.00 26.02 418 LEU B O 1
ATOM 7860 N N . GLY B 1 419 ? 22.194 -6.829 -39.828 1.00 22.03 419 GLY B N 1
ATOM 7861 C CA . GLY B 1 419 ? 23.468 -7.524 -39.727 1.00 25.63 419 GLY B CA 1
ATOM 7862 C C . GLY B 1 419 ? 23.306 -9.035 -39.678 1.00 24.75 419 GLY B C 1
ATOM 7863 O O . GLY B 1 419 ? 22.205 -9.543 -39.436 1.00 24.08 419 GLY B O 1
ATOM 7864 N N . ASP B 1 420 ? 24.398 -9.769 -39.878 1.00 23.97 420 ASP B N 1
ATOM 7865 C CA . ASP B 1 420 ? 24.290 -11.228 -39.991 1.00 27.27 420 ASP B CA 1
ATOM 7866 C C . ASP B 1 420 ? 23.888 -11.912 -38.688 1.00 26.79 420 ASP B C 1
ATOM 7867 O O . ASP B 1 420 ? 23.263 -12.970 -38.705 1.00 24.06 420 ASP B O 1
ATOM 7872 N N . ARG B 1 421 ? 24.232 -11.297 -37.563 1.00 23.96 421 ARG B N 1
ATOM 7873 C CA . ARG B 1 421 ? 23.802 -11.778 -36.257 1.00 25.10 421 ARG B CA 1
ATOM 7874 C C . ARG B 1 421 ? 22.613 -10.969 -35.747 1.00 23.02 421 ARG B C 1
ATOM 7875 O O . ARG B 1 421 ? 21.637 -11.528 -35.239 1.00 26.21 421 ARG B O 1
ATOM 7883 N N . ASP B 1 422 ? 22.690 -9.647 -35.878 1.00 23.39 422 ASP B N 1
ATOM 7884 C CA . ASP B 1 422 ? 21.657 -8.767 -35.330 1.00 21.05 422 ASP B CA 1
ATOM 7885 C C . ASP B 1 422 ? 20.276 -8.951 -35.966 1.00 22.30 422 ASP B C 1
ATOM 7886 O O . ASP B 1 422 ? 19.270 -8.528 -35.390 1.00 20.92 422 ASP B O 1
ATOM 7891 N N . SER B 1 423 ? 20.236 -9.589 -37.140 1.00 19.42 423 SER B N 1
ATOM 7892 C CA . SER B 1 423 ? 18.973 -9.941 -37.794 1.00 19.61 423 SER B CA 1
ATOM 7893 C C . SER B 1 423 ? 18.002 -10.580 -36.810 1.00 19.07 423 SER B C 1
ATOM 7894 O O . SER B 1 423 ? 16.805 -10.277 -36.814 1.00 19.09 423 SER B O 1
ATOM 7897 N N . VAL B 1 424 ? 18.517 -11.462 -35.963 1.00 19.06 424 VAL B N 1
ATOM 7898 C CA . VAL B 1 424 ? 17.648 -12.185 -35.028 1.00 18.12 424 VAL B CA 1
ATOM 7899 C C . VAL B 1 424 ? 17.667 -11.645 -33.607 1.00 19.26 424 VAL B C 1
ATOM 7900 O O . VAL B 1 424 ? 17.187 -12.311 -32.693 1.00 20.57 424 VAL B O 1
ATOM 7904 N N . ARG B 1 425 ? 18.189 -10.439 -33.419 1.00 18.46 425 ARG B N 1
ATOM 7905 C CA . ARG B 1 425 ? 18.348 -9.896 -32.071 1.00 20.02 425 ARG B CA 1
ATOM 7906 C C . ARG B 1 425 ? 17.485 -8.666 -31.768 1.00 18.38 425 ARG B C 1
ATOM 7907 O O . ARG B 1 425 ? 17.818 -7.872 -30.888 1.00 18.95 425 ARG B O 1
ATOM 7915 N N . THR B 1 426 ? 16.376 -8.525 -32.492 1.00 20.53 426 THR B N 1
ATOM 7916 C CA . THR B 1 426 ? 15.458 -7.396 -32.307 1.00 20.46 426 THR B CA 1
ATOM 7917 C C . THR B 1 426 ? 14.597 -7.600 -31.050 1.00 17.90 426 THR B C 1
ATOM 7918 O O . THR B 1 426 ? 14.520 -8.716 -30.512 1.00 20.67 426 THR B O 1
ATOM 7922 N N . PRO B 1 427 ? 13.964 -6.524 -30.555 1.00 18.68 427 PRO B N 1
ATOM 7923 C CA . PRO B 1 427 ? 13.271 -6.645 -29.260 1.00 19.45 427 PRO B CA 1
ATOM 7924 C C . PRO B 1 427 ? 12.149 -7.674 -29.227 1.00 19.32 427 PRO B C 1
ATOM 7925 O O . PRO B 1 427 ? 11.412 -7.848 -30.198 1.00 18.97 427 PRO B O 1
ATOM 7929 N N . MET B 1 428 ? 12.012 -8.335 -28.076 1.00 18.29 428 MET B N 1
ATOM 7930 C CA . MET B 1 428 ? 10.893 -9.240 -27.844 1.00 18.17 428 MET B CA 1
ATOM 7931 C C . MET B 1 428 ? 9.587 -8.455 -27.997 1.00 18.12 428 MET B C 1
ATOM 7932 O O . MET B 1 428 ? 9.452 -7.338 -27.476 1.00 20.16 428 MET B O 1
ATOM 7937 N N . GLN B 1 429 ? 8.640 -9.018 -28.743 1.00 18.57 429 GLN B N 1
ATOM 7938 C CA . GLN B 1 429 ? 7.392 -8.317 -29.050 1.00 17.23 429 GLN B CA 1
ATOM 7939 C C . GLN B 1 429 ? 6.288 -8.724 -28.072 1.00 17.44 429 GLN B C 1
ATOM 7940 O O . GLN B 1 429 ? 5.598 -9.716 -28.274 1.00 17.45 429 GLN B O 1
ATOM 7946 N N . TRP B 1 430 ? 6.130 -7.921 -27.029 1.00 16.75 430 TRP B N 1
ATOM 7947 C CA . TRP B 1 430 ? 5.210 -8.228 -25.929 1.00 17.66 430 TRP B CA 1
ATOM 7948 C C . TRP B 1 430 ? 3.762 -7.847 -26.187 1.00 20.12 430 TRP B C 1
ATOM 7949 O O . TRP B 1 430 ? 2.845 -8.547 -25.752 1.00 18.75 430 TRP B O 1
ATOM 7960 N N . THR B 1 431 ? 3.556 -6.707 -26.846 1.00 18.55 431 THR B N 1
ATOM 7961 C CA . THR B 1 431 ? 2.223 -6.140 -27.039 1.00 18.56 431 THR B CA 1
ATOM 7962 C C . THR B 1 431 ? 2.197 -5.396 -28.366 1.00 20.84 431 THR B C 1
ATOM 7963 O O . THR B 1 431 ? 3.243 -5.181 -28.957 1.00 20.45 431 THR B O 1
ATOM 7967 N N . PRO B 1 432 ? 1.006 -4.973 -28.827 1.00 20.86 432 PRO B N 1
ATOM 7968 C CA . PRO B 1 432 ? 1.003 -4.157 -30.047 1.00 19.37 432 PRO B CA 1
ATOM 7969 C C . PRO B 1 432 ? 1.225 -2.669 -29.762 1.00 21.64 432 PRO B C 1
ATOM 7970 O O . PRO B 1 432 ? 1.002 -1.839 -30.641 1.00 19.89 432 PRO B O 1
ATOM 7974 N N . ASP B 1 433 ? 1.648 -2.334 -28.546 1.00 19.37 433 ASP B N 1
ATOM 7975 C CA . ASP B 1 433 ? 1.878 -0.941 -28.158 1.00 21.03 433 ASP B CA 1
ATOM 7976 C C . ASP B 1 433 ? 3.204 -0.445 -28.733 1.00 20.32 433 ASP B C 1
ATOM 7977 O O . ASP B 1 433 ? 3.964 -1.205 -29.316 1.00 20.96 433 ASP B O 1
ATOM 7982 N N . ARG B 1 434 ? 3.417 0.857 -28.584 1.00 24.89 434 ARG B N 1
ATOM 7983 C CA . ARG B 1 434 ? 4.671 1.567 -28.805 1.00 28.42 434 ARG B CA 1
ATOM 7984 C C . ARG B 1 434 ? 5.897 0.695 -28.488 1.00 21.15 434 ARG B C 1
ATOM 7985 O O . ARG B 1 434 ? 5.960 0.141 -27.407 1.00 23.61 434 ARG B O 1
ATOM 7993 N N . ASN B 1 435 ? 6.855 0.582 -29.419 1.00 21.35 435 ASN B N 1
ATOM 7994 C CA . ASN B 1 435 ? 8.059 -0.257 -29.228 1.00 19.48 435 ASN B CA 1
ATOM 7995 C C . ASN B 1 435 ? 7.744 -1.730 -28.922 1.00 22.51 435 ASN B C 1
ATOM 7996 O O . ASN B 1 435 ? 8.555 -2.407 -28.289 1.00 19.12 435 ASN B O 1
ATOM 8001 N N . ALA B 1 436 ? 6.569 -2.204 -29.334 1.00 21.68 436 ALA B N 1
ATOM 8002 C CA . ALA B 1 436 ? 6.129 -3.578 -29.064 1.00 21.70 436 ALA B CA 1
ATOM 8003 C C . ALA B 1 436 ? 6.062 -3.901 -27.581 1.00 20.95 436 ALA B C 1
ATOM 8004 O O . ALA B 1 436 ? 6.147 -5.067 -27.188 1.00 21.48 436 ALA B O 1
ATOM 8006 N N . GLY B 1 437 ? 5.913 -2.869 -26.757 1.00 18.89 437 GLY B N 1
ATOM 8007 C CA . GLY B 1 437 ? 5.838 -3.038 -25.311 1.00 22.42 437 GLY B CA 1
ATOM 8008 C C . GLY B 1 437 ? 7.159 -3.403 -24.645 1.00 24.19 437 GLY B C 1
ATOM 8009 O O . GLY B 1 437 ? 7.187 -3.757 -23.473 1.00 25.53 437 GLY B O 1
ATOM 8010 N N . PHE B 1 438 ? 8.258 -3.304 -25.391 1.00 21.34 438 PHE B N 1
ATOM 8011 C CA . PHE B 1 438 ? 9.583 -3.659 -24.881 1.00 19.23 438 PHE B CA 1
ATOM 8012 C C . PHE B 1 438 ? 10.197 -2.539 -24.041 1.00 18.07 438 PHE B C 1
ATOM 8013 O O . PHE B 1 438 ? 11.023 -2.789 -23.163 1.00 21.09 438 PHE B O 1
ATOM 8021 N N . SER B 1 439 ? 9.786 -1.305 -24.316 1.00 22.36 439 SER B N 1
ATOM 8022 C CA . SER B 1 439 ? 10.406 -0.131 -23.704 1.00 23.30 439 SER B CA 1
ATOM 8023 C C . SER B 1 439 ? 9.469 1.073 -23.702 1.00 23.94 439 SER B C 1
ATOM 8024 O O . SER B 1 439 ? 8.642 1.229 -24.607 1.00 23.53 439 SER B O 1
ATOM 8027 N N . LYS B 1 440 ? 9.631 1.929 -22.695 1.00 26.30 440 LYS B N 1
ATOM 8028 C CA . LYS B 1 440 ? 8.948 3.220 -22.644 1.00 27.05 440 LYS B CA 1
ATOM 8029 C C . LYS B 1 440 ? 9.754 4.343 -23.299 1.00 29.39 440 LYS B C 1
ATOM 8030 O O . LYS B 1 440 ? 9.276 5.464 -23.380 1.00 28.20 440 LYS B O 1
ATOM 8036 N N . ALA B 1 441 ? 10.971 4.056 -23.757 1.00 24.35 441 ALA B N 1
ATOM 8037 C CA . ALA B 1 441 ? 11.830 5.087 -24.353 1.00 23.16 441 ALA B CA 1
ATOM 8038 C C . ALA B 1 441 ? 11.296 5.553 -25.704 1.00 23.19 441 ALA B C 1
ATOM 8039 O O . ALA B 1 441 ? 10.407 4.928 -26.270 1.00 23.89 441 ALA B O 1
ATOM 8041 N N . THR B 1 442 ? 11.830 6.651 -26.230 1.00 24.60 442 THR B N 1
ATOM 8042 C CA . THR B 1 442 ? 11.468 7.054 -27.587 1.00 29.78 442 THR B CA 1
ATOM 8043 C C . THR B 1 442 ? 12.022 6.012 -28.551 1.00 24.56 442 THR B C 1
ATOM 8044 O O . THR B 1 442 ? 13.051 5.406 -28.267 1.00 28.21 442 THR B O 1
ATOM 8048 N N . PRO B 1 443 ? 11.345 5.802 -29.695 1.00 27.57 443 PRO B N 1
ATOM 8049 C CA . PRO B 1 443 ? 11.736 4.745 -30.639 1.00 26.55 443 PRO B CA 1
ATOM 8050 C C . PRO B 1 443 ? 13.156 4.935 -31.156 1.00 29.06 443 PRO B C 1
ATOM 8051 O O . PRO B 1 443 ? 13.863 3.955 -31.401 1.00 25.31 443 PRO B O 1
ATOM 8055 N N . GLY B 1 444 ? 13.572 6.187 -31.317 1.00 27.67 444 GLY B N 1
ATOM 8056 C CA . GLY B 1 444 ? 14.903 6.484 -31.821 1.00 29.27 444 GLY B CA 1
ATOM 8057 C C . GLY B 1 444 ? 16.016 6.084 -30.873 1.00 27.74 444 GLY B C 1
ATOM 8058 O O . GLY B 1 444 ? 17.187 6.052 -31.264 1.00 29.22 444 GLY B O 1
ATOM 8059 N N . ARG B 1 445 ? 15.655 5.774 -29.624 1.00 23.64 445 ARG B N 1
ATOM 8060 C CA . ARG B 1 445 ? 16.638 5.375 -28.622 1.00 25.11 445 ARG B CA 1
ATOM 8061 C C . ARG B 1 445 ? 16.726 3.866 -28.385 1.00 25.48 445 ARG B C 1
ATOM 8062 O O . ARG B 1 445 ? 17.591 3.412 -27.631 1.00 23.64 445 ARG B O 1
ATOM 8070 N N . LEU B 1 446 ? 15.865 3.082 -29.033 1.00 23.16 446 LEU B N 1
ATOM 8071 C CA . LEU B 1 446 ? 15.979 1.619 -28.920 1.00 20.55 446 LEU B CA 1
ATOM 8072 C C . LEU B 1 446 ? 17.322 1.128 -29.464 1.00 23.54 446 LEU B C 1
ATOM 8073 O O . LEU B 1 446 ? 17.838 1.684 -30.440 1.00 20.97 446 LEU B O 1
ATOM 8078 N N . TYR B 1 447 ? 17.882 0.089 -28.843 1.00 20.47 447 TYR B N 1
ATOM 8079 C CA . TYR B 1 447 ? 19.168 -0.465 -29.275 1.00 21.78 447 TYR B CA 1
ATOM 8080 C C . TYR B 1 447 ? 19.016 -1.018 -30.708 1.00 20.92 447 TYR B C 1
ATOM 8081 O O . TYR B 1 447 ? 19.940 -0.945 -31.513 1.00 19.66 447 TYR B O 1
ATOM 8090 N N . LEU B 1 448 ? 17.832 -1.553 -31.013 1.00 21.66 448 LEU B N 1
ATOM 8091 C CA . LEU B 1 448 ? 17.464 -2.006 -32.358 1.00 18.71 448 LEU B CA 1
ATOM 8092 C C . LEU B 1 448 ? 15.953 -1.872 -32.469 1.00 18.03 448 LEU B C 1
ATOM 8093 O O . LEU B 1 448 ? 15.253 -1.929 -31.454 1.00 20.88 448 LEU B O 1
ATOM 8098 N N . PRO B 1 449 ? 15.429 -1.711 -33.695 1.00 20.44 449 PRO B N 1
ATOM 8099 C CA . PRO B 1 449 ? 13.984 -1.517 -33.819 1.00 20.20 449 PRO B CA 1
ATOM 8100 C C . PRO B 1 449 ? 13.218 -2.838 -33.871 1.00 19.20 449 PRO B C 1
ATOM 8101 O O . PRO B 1 449 ? 13.783 -3.867 -34.246 1.00 19.22 449 PRO B O 1
ATOM 8105 N N . PRO B 1 450 ? 11.929 -2.814 -33.494 1.00 21.22 450 PRO B N 1
ATOM 8106 C CA . PRO B 1 450 ? 11.116 -4.022 -33.657 1.00 22.54 450 PRO B CA 1
ATOM 8107 C C . PRO B 1 450 ? 10.741 -4.209 -35.112 1.00 21.81 450 PRO B C 1
ATOM 8108 O O . PRO B 1 450 ? 10.882 -3.304 -35.943 1.00 19.96 450 PRO B O 1
ATOM 8112 N N . ASN B 1 451 ? 10.278 -5.404 -35.429 1.00 20.68 451 ASN B N 1
ATOM 8113 C CA A ASN B 1 451 ? 9.711 -5.690 -36.751 0.54 22.30 451 ASN B CA 1
ATOM 8114 C CA B ASN B 1 451 ? 9.748 -5.668 -36.735 0.46 22.30 451 ASN B CA 1
ATOM 8115 C C . ASN B 1 451 ? 8.475 -4.837 -36.975 1.00 20.04 451 ASN B C 1
ATOM 8116 O O . ASN B 1 451 ? 7.642 -4.719 -36.087 1.00 19.63 451 ASN B O 1
ATOM 8125 N N . GLN B 1 452 ? 8.340 -4.256 -38.175 1.00 19.19 452 GLN B N 1
ATOM 8126 C CA . GLN B 1 452 ? 7.206 -3.374 -38.500 1.00 22.41 452 GLN B CA 1
ATOM 8127 C C . GLN B 1 452 ? 6.455 -3.704 -39.794 1.00 25.88 452 GLN B C 1
ATOM 8128 O O . GLN B 1 452 ? 5.595 -2.935 -40.233 1.00 25.27 452 GLN B O 1
ATOM 8134 N N . ASP B 1 453 ? 6.773 -4.827 -40.415 1.00 23.65 453 ASP B N 1
ATOM 8135 C CA . ASP B 1 453 ? 6.070 -5.190 -41.652 1.00 28.92 453 ASP B CA 1
ATOM 8136 C C . ASP B 1 453 ? 4.711 -5.859 -41.396 1.00 27.91 453 ASP B C 1
ATOM 8137 O O . ASP B 1 453 ? 4.368 -6.174 -40.261 1.00 24.84 453 ASP B O 1
ATOM 8142 N N . ALA B 1 454 ? 3.939 -6.082 -42.457 1.00 27.47 454 ALA B N 1
ATOM 8143 C CA . ALA B 1 454 ? 2.570 -6.563 -42.296 1.00 28.55 454 ALA B CA 1
ATOM 8144 C C . ALA B 1 454 ? 2.505 -8.016 -41.818 1.00 26.08 454 ALA B C 1
ATOM 8145 O O . ALA B 1 454 ? 1.503 -8.437 -41.234 1.00 32.52 454 ALA B O 1
ATOM 8147 N N . VAL B 1 455 ? 3.558 -8.783 -42.077 1.00 24.66 455 VAL B N 1
ATOM 8148 C CA . VAL B 1 455 ? 3.548 -10.199 -41.719 1.00 24.81 455 VAL B CA 1
ATOM 8149 C C . VAL B 1 455 ? 4.042 -10.412 -40.296 1.00 23.74 455 VAL B C 1
ATOM 8150 O O . VAL B 1 455 ? 3.367 -11.050 -39.475 1.00 25.01 455 VAL B O 1
ATOM 8154 N N . TYR B 1 456 ? 5.222 -9.872 -40.008 1.00 19.93 456 TYR B N 1
ATOM 8155 C CA . TYR B 1 456 ? 5.889 -10.125 -38.727 1.00 21.60 456 TYR B CA 1
ATOM 8156 C C . TYR B 1 456 ? 5.841 -8.961 -37.744 1.00 20.72 456 TYR B C 1
ATOM 8157 O O . TYR B 1 456 ? 6.324 -9.073 -36.616 1.00 20.99 456 TYR B O 1
ATOM 8166 N N . GLY B 1 457 ? 5.278 -7.834 -38.160 1.00 20.75 457 GLY B N 1
ATOM 8167 C CA . GLY B 1 457 ? 5.309 -6.642 -37.316 1.00 20.45 457 GLY B CA 1
ATOM 8168 C C . GLY B 1 457 ? 4.585 -6.792 -35.988 1.00 19.17 457 GLY B C 1
ATOM 8169 O O . GLY B 1 457 ? 3.681 -7.622 -35.859 1.00 21.09 457 GLY B O 1
ATOM 8170 N N . TYR B 1 458 ? 4.952 -5.965 -35.012 1.00 18.21 458 TYR B N 1
ATOM 8171 C CA . TYR B 1 458 ? 4.410 -6.103 -33.661 1.00 20.66 458 TYR B CA 1
ATOM 8172 C C . TYR B 1 458 ? 2.924 -5.764 -33.550 1.00 21.53 458 TYR B C 1
ATOM 8173 O O . TYR B 1 458 ? 2.271 -6.162 -32.579 1.00 19.43 458 TYR B O 1
ATOM 8182 N N . HIS B 1 459 ? 2.372 -5.044 -34.530 1.00 20.63 459 HIS B N 1
ATOM 8183 C CA . HIS B 1 459 ? 0.925 -4.816 -34.505 1.00 21.25 459 HIS B CA 1
ATOM 8184 C C . HIS B 1 459 ? 0.159 -6.128 -34.690 1.00 22.64 459 HIS B C 1
ATOM 8185 O O . HIS B 1 459 ? -0.993 -6.227 -34.263 1.00 23.42 459 HIS B O 1
ATOM 8192 N N . SER B 1 460 ? 0.795 -7.102 -35.349 1.00 20.95 460 SER B N 1
ATOM 8193 C CA . SER B 1 460 ? 0.186 -8.396 -35.659 1.00 24.98 460 SER B CA 1
ATOM 8194 C C . SER B 1 460 ? 0.718 -9.545 -34.801 1.00 25.31 460 SER B C 1
ATOM 8195 O O . SER B 1 460 ? -0.039 -10.435 -34.414 1.00 25.81 460 SER B O 1
ATOM 8198 N N . VAL B 1 461 ? 2.030 -9.540 -34.561 1.00 17.70 461 VAL B N 1
ATOM 8199 C CA . VAL B 1 461 ? 2.714 -10.633 -33.850 1.00 17.37 461 VAL B CA 1
ATOM 8200 C C . VAL B 1 461 ? 3.266 -10.150 -32.524 1.00 18.09 461 VAL B C 1
ATOM 8201 O O . VAL B 1 461 ? 4.253 -9.418 -32.482 1.00 19.96 461 VAL B O 1
ATOM 8205 N N . ASN B 1 462 ? 2.622 -10.559 -31.436 1.00 18.20 462 ASN B N 1
ATOM 8206 C CA . ASN B 1 462 ? 3.089 -10.216 -30.101 1.00 17.03 462 ASN B CA 1
ATOM 8207 C C . ASN B 1 462 ? 2.489 -11.169 -29.068 1.00 20.08 462 ASN B C 1
ATOM 8208 O O . ASN B 1 462 ? 1.489 -11.855 -29.350 1.00 19.71 462 ASN B O 1
ATOM 8213 N N . VAL B 1 463 ? 3.084 -11.195 -27.881 1.00 19.96 463 VAL B N 1
ATOM 8214 C CA . VAL B 1 463 ? 2.670 -12.151 -26.845 1.00 20.43 463 VAL B CA 1
ATOM 8215 C C . VAL B 1 463 ? 1.212 -11.962 -26.426 1.00 23.27 463 VAL B C 1
ATOM 8216 O O . VAL B 1 463 ? 0.441 -12.921 -26.357 1.00 21.80 463 VAL B O 1
ATOM 8220 N N . GLU B 1 464 ? 0.832 -10.712 -26.198 1.00 19.79 464 GLU B N 1
ATOM 8221 C CA . GLU B 1 464 ? -0.509 -10.397 -25.708 1.00 21.56 464 GLU B CA 1
ATOM 8222 C C . GLU B 1 464 ? -1.602 -10.920 -26.638 1.00 23.36 464 GLU B C 1
ATOM 8223 O O . GLU B 1 464 ? -2.581 -11.524 -26.181 1.00 24.47 464 GLU B O 1
ATOM 8229 N N . ALA B 1 465 ? -1.424 -10.705 -27.938 1.00 21.01 465 ALA B N 1
ATOM 8230 C CA . ALA B 1 465 ? -2.392 -11.150 -28.939 1.00 25.40 465 ALA B CA 1
ATOM 8231 C C . ALA B 1 465 ? -2.525 -12.680 -28.961 1.00 28.81 465 ALA B C 1
ATOM 8232 O O . ALA B 1 465 ? -3.580 -13.227 -29.299 1.00 29.00 465 ALA B O 1
ATOM 8234 N N . GLN B 1 466 ? -1.447 -13.372 -28.626 1.00 25.40 466 GLN B N 1
ATOM 8235 C CA . GLN B 1 466 ? -1.472 -14.835 -28.672 1.00 26.66 466 GLN B CA 1
ATOM 8236 C C . GLN B 1 466 ? -1.924 -15.514 -27.379 1.00 27.92 466 GLN B C 1
ATOM 8237 O O . GLN B 1 466 ? -2.317 -16.674 -27.398 1.00 32.90 466 GLN B O 1
ATOM 8243 N N . LEU B 1 467 ? -1.887 -14.794 -26.267 1.00 28.30 467 LEU B N 1
ATOM 8244 C CA . LEU B 1 467 ? -2.272 -15.380 -24.981 1.00 33.81 467 LEU B CA 1
ATOM 8245 C C . LEU B 1 467 ? -3.716 -15.908 -24.906 1.00 40.13 467 LEU B C 1
ATOM 8246 O O . LEU B 1 467 ? -3.987 -16.881 -24.205 1.00 42.37 467 LEU B O 1
ATOM 8251 N N . ASP B 1 468 ? -4.630 -15.276 -25.633 1.00 44.50 468 ASP B N 1
ATOM 8252 C CA . ASP B 1 468 ? -6.055 -15.588 -25.519 1.00 50.06 468 ASP B CA 1
ATOM 8253 C C . ASP B 1 468 ? -6.451 -16.919 -26.160 1.00 55.59 468 ASP B C 1
ATOM 8254 O O . ASP B 1 468 ? -6.907 -17.842 -25.474 1.00 57.71 468 ASP B O 1
ATOM 8259 N N . SER B 1 469 ? -6.289 -17.008 -27.477 1.00 47.63 469 SER B N 1
ATOM 8260 C CA . SER B 1 469 ? -6.694 -18.201 -28.215 1.00 44.51 469 SER B CA 1
ATOM 8261 C C . SER B 1 469 ? -5.863 -19.414 -27.839 1.00 48.81 469 SER B C 1
ATOM 8262 O O . SER B 1 469 ? -4.629 -19.344 -27.789 1.00 41.96 469 SER B O 1
ATOM 8265 N N . SER B 1 470 ? -6.547 -20.528 -27.586 1.00 47.06 470 SER B N 1
ATOM 8266 C CA . SER B 1 470 ? -5.873 -21.794 -27.341 1.00 49.30 470 SER B CA 1
ATOM 8267 C C . SER B 1 470 ? -5.197 -22.255 -28.620 1.00 37.09 470 SER B C 1
ATOM 8268 O O . SER B 1 470 ? -4.335 -23.131 -28.586 1.00 51.92 470 SER B O 1
ATOM 8271 N N . SER B 1 471 ? -5.588 -21.655 -29.743 1.00 38.42 471 SER B N 1
ATOM 8272 C CA . SER B 1 471 ? -5.079 -22.071 -31.048 1.00 39.09 471 SER B CA 1
ATOM 8273 C C . SER B 1 471 ? -3.901 -21.233 -31.572 1.00 33.91 471 SER B C 1
ATOM 8274 O O . SER B 1 471 ? -3.425 -21.462 -32.682 1.00 30.87 471 SER B O 1
ATOM 8277 N N . SER B 1 472 ? -3.433 -20.266 -30.789 1.00 29.77 472 SER B N 1
ATOM 8278 C CA . SER B 1 472 ? -2.275 -19.468 -31.201 1.00 27.95 472 SER B CA 1
ATOM 8279 C C . SER B 1 472 ? -1.022 -20.335 -31.183 1.00 27.11 472 SER B C 1
ATOM 8280 O O . SER B 1 472 ? -0.990 -21.373 -30.514 1.00 22.05 472 SER B O 1
ATOM 8283 N N . LEU B 1 473 ? 0.016 -19.911 -31.904 1.00 23.65 473 LEU B N 1
ATOM 8284 C CA . LEU B 1 473 ? 1.295 -20.621 -31.890 1.00 24.89 473 LEU B CA 1
ATOM 8285 C C . LEU B 1 473 ? 1.871 -20.644 -30.492 1.00 19.64 473 LEU B C 1
ATOM 8286 O O . LEU B 1 473 ? 2.450 -21.651 -30.089 1.00 22.90 473 LEU B O 1
ATOM 8291 N N . LEU B 1 474 ? 1.730 -19.543 -29.753 1.00 22.28 474 LEU B N 1
ATOM 8292 C CA . LEU B 1 474 ? 2.256 -19.477 -28.386 1.00 22.56 474 LEU B CA 1
ATOM 8293 C C . LEU B 1 474 ? 1.615 -20.544 -27.488 1.00 23.55 474 LEU B C 1
ATOM 8294 O O . LEU B 1 474 ? 2.309 -21.275 -26.773 1.00 19.49 474 LEU B O 1
ATOM 8299 N N . ASN B 1 475 ? 0.293 -20.622 -27.514 1.00 23.26 475 ASN B N 1
ATOM 8300 C CA . ASN B 1 475 ? -0.391 -21.605 -26.675 1.00 23.67 475 ASN B CA 1
ATOM 8301 C C . ASN B 1 475 ? -0.098 -23.031 -27.123 1.00 21.09 475 ASN B C 1
ATOM 8302 O O . ASN B 1 475 ? 0.061 -23.933 -26.293 1.00 23.33 475 ASN B O 1
ATOM 8307 N N . TRP B 1 476 ? 0.005 -23.235 -28.429 1.00 19.87 476 TRP B N 1
ATOM 8308 C CA . TRP B 1 476 ? 0.387 -24.550 -28.936 1.00 22.15 476 TRP B CA 1
ATOM 8309 C C . TRP B 1 476 ? 1.781 -24.954 -28.456 1.00 24.85 476 TRP B C 1
ATOM 8310 O O . TRP B 1 476 ? 1.985 -26.075 -28.014 1.00 22.42 476 TRP B O 1
ATOM 8321 N N . THR B 1 477 ? 2.742 -24.038 -28.539 1.00 20.43 477 THR B N 1
ATOM 8322 C CA . THR B 1 477 ? 4.106 -24.331 -28.097 1.00 20.88 477 THR B CA 1
ATOM 8323 C C . THR B 1 477 ? 4.159 -24.622 -26.602 1.00 23.33 477 THR B C 1
ATOM 8324 O O . THR B 1 477 ? 4.810 -25.570 -26.160 1.00 21.45 477 THR B O 1
ATOM 8328 N N . ARG B 1 478 ? 3.474 -23.807 -25.817 1.00 22.85 478 ARG B N 1
ATOM 8329 C CA . ARG B 1 478 ? 3.448 -24.028 -24.375 1.00 23.00 478 ARG B CA 1
ATOM 8330 C C . ARG B 1 478 ? 2.859 -25.399 -24.028 1.00 22.03 478 ARG B C 1
ATOM 8331 O O . ARG B 1 478 ? 3.365 -26.092 -23.139 1.00 23.25 478 ARG B O 1
ATOM 8339 N N . ASN B 1 479 ? 1.803 -25.796 -24.731 1.00 18.91 479 ASN B N 1
ATOM 8340 C CA . ASN B 1 479 ? 1.225 -27.113 -24.479 1.00 22.05 479 ASN B CA 1
ATOM 8341 C C . ASN B 1 479 ? 2.169 -28.245 -24.873 1.00 24.31 479 ASN B C 1
ATOM 8342 O O . ASN B 1 479 ? 2.273 -29.240 -24.162 1.00 20.79 479 ASN B O 1
ATOM 8347 N N . MET B 1 480 ? 2.863 -28.099 -25.998 1.00 22.11 480 MET B N 1
ATOM 8348 C CA . MET B 1 480 ? 3.853 -29.107 -26.396 1.00 21.44 480 MET B CA 1
ATOM 8349 C C . MET B 1 480 ? 4.950 -29.254 -25.350 1.00 21.96 480 MET B C 1
ATOM 8350 O O . MET B 1 480 ? 5.383 -30.369 -25.047 1.00 20.64 480 MET B O 1
ATOM 8355 N N . LEU B 1 481 ? 5.404 -28.136 -24.791 1.00 20.94 481 LEU B N 1
ATOM 8356 C CA . LEU B 1 481 ? 6.429 -28.185 -23.740 1.00 18.98 481 LEU B CA 1
ATOM 8357 C C . LEU B 1 481 ? 5.893 -28.872 -22.492 1.00 23.12 481 LEU B C 1
ATOM 8358 O O . LEU B 1 481 ? 6.612 -29.622 -21.833 1.00 25.22 481 LEU B O 1
ATOM 8363 N N . ALA B 1 482 ? 4.636 -28.606 -22.151 1.00 20.59 482 ALA B N 1
ATOM 8364 C CA . ALA B 1 482 ? 4.046 -29.271 -20.985 1.00 23.69 482 ALA B CA 1
ATOM 8365 C C . ALA B 1 482 ? 3.950 -30.783 -21.209 1.00 21.67 482 ALA B C 1
ATOM 8366 O O . ALA B 1 482 ? 4.299 -31.571 -20.324 1.00 24.10 482 ALA B O 1
ATOM 8368 N N . VAL B 1 483 ? 3.455 -31.184 -22.376 1.00 21.67 483 VAL B N 1
ATOM 8369 C CA . VAL B 1 483 ? 3.386 -32.605 -22.729 1.00 23.33 483 VAL B CA 1
ATOM 8370 C C . VAL B 1 483 ? 4.771 -33.259 -22.649 1.00 23.19 483 VAL B C 1
ATOM 8371 O O . VAL B 1 483 ? 4.924 -34.332 -22.063 1.00 22.74 483 VAL B O 1
ATOM 8375 N N . ARG B 1 484 ? 5.784 -32.614 -23.221 1.00 21.71 484 ARG B N 1
ATOM 8376 C CA . ARG B 1 484 ? 7.138 -33.181 -23.194 1.00 24.78 484 ARG B CA 1
ATOM 8377 C C . ARG B 1 484 ? 7.636 -33.376 -21.772 1.00 23.57 484 ARG B C 1
ATOM 8378 O O . ARG B 1 484 ? 8.284 -34.372 -21.461 1.00 24.09 484 ARG B O 1
ATOM 8386 N N . SER B 1 485 ? 7.326 -32.423 -20.904 1.00 20.27 485 SER B N 1
ATOM 8387 C CA . SER B 1 485 ? 7.864 -32.446 -19.557 1.00 22.89 485 SER B CA 1
ATOM 8388 C C . SER B 1 485 ? 7.286 -33.618 -18.761 1.00 24.96 485 SER B C 1
ATOM 8389 O O . SER B 1 485 ? 7.877 -34.049 -17.770 1.00 26.72 485 SER B O 1
ATOM 8392 N N . ARG B 1 486 ? 6.147 -34.146 -19.200 1.00 22.41 486 ARG B N 1
ATOM 8393 C CA . ARG B 1 486 ? 5.506 -35.253 -18.489 1.00 25.50 486 ARG B CA 1
ATOM 8394 C C . ARG B 1 486 ? 5.901 -36.638 -19.000 1.00 28.09 486 ARG B C 1
ATOM 8395 O O . ARG B 1 486 ? 5.400 -37.645 -18.502 1.00 26.81 486 ARG B O 1
ATOM 8403 N N . HIS B 1 487 ? 6.787 -36.693 -19.993 1.00 23.96 487 HIS B N 1
ATOM 8404 C CA . HIS B 1 487 ? 7.183 -37.977 -20.574 1.00 26.20 487 HIS B CA 1
ATOM 8405 C C . HIS B 1 487 ? 8.707 -38.115 -20.645 1.00 28.51 487 HIS B C 1
ATOM 8406 O O . HIS B 1 487 ? 9.351 -37.494 -21.491 1.00 24.84 487 HIS B O 1
ATOM 8413 N N . ASP B 1 488 ? 9.281 -38.932 -19.763 1.00 22.74 488 ASP B N 1
ATOM 8414 C CA . ASP B 1 488 ? 10.735 -39.029 -19.650 1.00 25.16 488 ASP B CA 1
ATOM 8415 C C . ASP B 1 488 ? 11.431 -39.519 -20.919 1.00 21.72 488 ASP B C 1
ATOM 8416 O O . ASP B 1 488 ? 12.585 -39.189 -21.153 1.00 26.48 488 ASP B O 1
ATOM 8421 N N . ALA B 1 489 ? 10.739 -40.312 -21.730 1.00 23.29 489 ALA B N 1
ATOM 8422 C CA . ALA B 1 489 ? 11.364 -40.878 -22.931 1.00 23.57 489 ALA B CA 1
ATOM 8423 C C . ALA B 1 489 ? 11.869 -39.799 -23.896 1.00 25.11 489 ALA B C 1
ATOM 8424 O O . ALA B 1 489 ? 12.852 -40.009 -24.610 1.00 25.06 489 ALA B O 1
ATOM 8426 N N . PHE B 1 490 ? 11.218 -38.637 -23.917 1.00 24.60 490 PHE B N 1
ATOM 8427 C CA . PHE B 1 490 ? 11.724 -37.547 -24.760 1.00 24.29 490 PHE B CA 1
ATOM 8428 C C . PHE B 1 490 ? 13.094 -37.047 -24.330 1.00 28.36 490 PHE B C 1
ATOM 8429 O O . PHE B 1 490 ? 13.902 -36.666 -25.170 1.00 29.89 490 PHE B O 1
ATOM 8437 N N . ALA B 1 491 ? 13.354 -37.028 -23.026 1.00 23.49 491 ALA B N 1
ATOM 8438 C CA . ALA B 1 491 ? 14.601 -36.455 -22.504 1.00 27.06 491 ALA B CA 1
ATOM 8439 C C . ALA B 1 491 ? 15.754 -37.458 -22.479 1.00 29.96 491 ALA B C 1
ATOM 8440 O O . ALA B 1 491 ? 16.907 -37.122 -22.814 1.00 29.72 491 ALA B O 1
ATOM 8442 N N . VAL B 1 492 ? 15.446 -38.680 -22.049 1.00 28.49 492 VAL B N 1
ATOM 8443 C CA . VAL B 1 492 ? 16.485 -39.679 -21.796 1.00 31.35 492 VAL B CA 1
ATOM 8444 C C . VAL B 1 492 ? 16.163 -41.053 -22.357 1.00 30.26 492 VAL B C 1
ATOM 8445 O O . VAL B 1 492 ? 16.816 -42.037 -22.001 1.00 31.84 492 VAL B O 1
ATOM 8449 N N . GLY B 1 493 ? 15.166 -41.129 -23.232 1.00 28.42 493 GLY B N 1
ATOM 8450 C CA . GLY B 1 493 ? 14.803 -42.399 -23.839 1.00 29.16 493 GLY B CA 1
ATOM 8451 C C . GLY B 1 493 ? 15.782 -42.873 -24.899 1.00 31.04 493 GLY B C 1
ATOM 8452 O O . GLY B 1 493 ? 16.561 -42.084 -25.440 1.00 26.85 493 GLY B O 1
ATOM 8453 N N . THR B 1 494 ? 15.744 -44.168 -25.208 1.00 30.12 494 THR B N 1
ATOM 8454 C CA . THR B 1 494 ? 16.475 -44.688 -26.355 1.00 28.10 494 THR B CA 1
ATOM 8455 C C . THR B 1 494 ? 15.875 -44.096 -27.628 1.00 33.07 494 THR B C 1
ATOM 8456 O O . THR B 1 494 ? 14.856 -43.403 -27.571 1.00 29.52 494 THR B O 1
ATOM 8460 N N . PHE B 1 495 ? 16.497 -44.369 -28.771 1.00 28.85 495 PHE B N 1
ATOM 8461 C CA . PHE B 1 495 ? 15.955 -43.935 -30.061 1.00 30.06 495 PHE B CA 1
ATOM 8462 C C . PHE B 1 495 ? 15.916 -45.093 -31.047 1.00 31.91 495 PHE B C 1
ATOM 8463 O O . PHE B 1 495 ? 16.957 -45.634 -31.428 1.00 32.81 495 PHE B O 1
ATOM 8471 N N . ARG B 1 496 ? 14.714 -45.472 -31.458 1.00 26.64 496 ARG B N 1
ATOM 8472 C CA . ARG B 1 496 ? 14.549 -46.573 -32.387 1.00 32.59 496 ARG B CA 1
ATOM 8473 C C . ARG B 1 496 ? 13.770 -46.149 -33.619 1.00 30.64 496 ARG B C 1
ATOM 8474 O O . ARG B 1 496 ? 12.544 -46.000 -33.577 1.00 28.19 496 ARG B O 1
ATOM 8482 N N . GLU B 1 497 ? 14.487 -45.975 -34.723 1.00 29.10 497 GLU B N 1
ATOM 8483 C CA . GLU B 1 497 ? 13.871 -45.591 -35.989 1.00 32.40 497 GLU B CA 1
ATOM 8484 C C . GLU B 1 497 ? 13.147 -46.805 -36.579 1.00 36.97 497 GLU B C 1
ATOM 8485 O O . GLU B 1 497 ? 13.708 -47.892 -36.649 1.00 35.60 497 GLU B O 1
ATOM 8491 N N . LEU B 1 498 ? 11.895 -46.620 -36.982 1.00 31.98 498 LEU B N 1
ATOM 8492 C CA . LEU B 1 498 ? 11.022 -47.739 -37.329 1.00 34.93 498 LEU B CA 1
ATOM 8493 C C . LEU B 1 498 ? 10.984 -48.085 -38.815 1.00 39.13 498 LEU B C 1
ATOM 8494 O O . LEU B 1 498 ? 10.345 -49.067 -39.213 1.00 41.40 498 LEU B O 1
ATOM 8499 N N . GLY B 1 499 ? 11.664 -47.289 -39.633 1.00 40.92 499 GLY B N 1
ATOM 8500 C CA . GLY B 1 499 ? 11.633 -47.484 -41.071 1.00 39.91 499 GLY B CA 1
ATOM 8501 C C . GLY B 1 499 ? 10.232 -47.285 -41.610 1.00 48.08 499 GLY B C 1
ATOM 8502 O O . GLY B 1 499 ? 9.606 -46.250 -41.355 1.00 47.84 499 GLY B O 1
ATOM 8503 N N . GLY B 1 500 ? 9.736 -48.271 -42.354 1.00 40.83 500 GLY B N 1
ATOM 8504 C CA . GLY B 1 500 ? 8.384 -48.212 -42.876 1.00 45.09 500 GLY B CA 1
ATOM 8505 C C . GLY B 1 500 ? 8.281 -48.080 -44.388 1.00 46.49 500 GLY B C 1
ATOM 8506 O O . GLY B 1 500 ? 9.206 -47.607 -45.054 1.00 46.98 500 GLY B O 1
ATOM 8507 N N . SER B 1 501 ? 7.123 -48.482 -44.909 1.00 49.68 501 SER B N 1
ATOM 8508 C CA . SER B 1 501 ? 6.812 -48.492 -46.339 1.00 48.98 501 SER B CA 1
ATOM 8509 C C . SER B 1 501 ? 7.102 -47.182 -47.069 1.00 50.85 501 SER B C 1
ATOM 8510 O O . SER B 1 501 ? 7.599 -47.177 -48.199 1.00 59.12 501 SER B O 1
ATOM 8513 N N . ASN B 1 502 ? 6.795 -46.075 -46.409 1.00 40.28 502 ASN B N 1
ATOM 8514 C CA . ASN B 1 502 ? 6.793 -44.764 -47.041 1.00 37.39 502 ASN B CA 1
ATOM 8515 C C . ASN B 1 502 ? 8.034 -43.958 -46.670 1.00 35.82 502 ASN B C 1
ATOM 8516 O O . ASN B 1 502 ? 8.228 -43.613 -45.510 1.00 33.08 502 ASN B O 1
ATOM 8521 N N . PRO B 1 503 ? 8.874 -43.636 -47.662 1.00 33.13 503 PRO B N 1
ATOM 8522 C CA . PRO B 1 503 ? 10.095 -42.865 -47.395 1.00 33.79 503 PRO B CA 1
ATOM 8523 C C . PRO B 1 503 ? 9.810 -41.411 -46.996 1.00 30.13 503 PRO B C 1
ATOM 8524 O O . PRO B 1 503 ? 10.707 -40.736 -46.512 1.00 29.55 503 PRO B O 1
ATOM 8528 N N . SER B 1 504 ? 8.581 -40.945 -47.191 1.00 28.53 504 SER B N 1
ATOM 8529 C CA . SER B 1 504 ? 8.243 -39.561 -46.867 1.00 29.05 504 SER B CA 1
ATOM 8530 C C . SER B 1 504 ? 7.904 -39.341 -45.389 1.00 31.41 504 SER B C 1
ATOM 8531 O O . SER B 1 504 ? 7.707 -38.196 -44.952 1.00 27.79 504 SER B O 1
ATOM 8534 N N . VAL B 1 505 ? 7.848 -40.431 -44.625 1.00 28.07 505 VAL B N 1
ATOM 8535 C CA . VAL B 1 505 ? 7.424 -40.368 -43.218 1.00 28.41 505 VAL B CA 1
ATOM 8536 C C . VAL B 1 505 ? 8.514 -40.879 -42.273 1.00 29.95 505 VAL B C 1
ATOM 8537 O O . VAL B 1 505 ? 9.030 -41.983 -42.451 1.00 32.05 505 VAL B O 1
ATOM 8541 N N . LEU B 1 506 ? 8.873 -40.072 -41.277 1.00 26.43 506 LEU B N 1
ATOM 8542 C CA . LEU B 1 506 ? 9.854 -40.485 -40.277 1.00 27.30 506 LEU B CA 1
ATOM 8543 C C . LEU B 1 506 ? 9.141 -40.933 -39.002 1.00 30.95 506 LEU B C 1
ATOM 8544 O O . LEU B 1 506 ? 8.430 -40.142 -38.374 1.00 25.49 506 LEU B O 1
ATOM 8549 N N . ALA B 1 507 ? 9.334 -42.196 -38.620 1.00 26.61 507 ALA B N 1
ATOM 8550 C CA . ALA B 1 507 ? 8.680 -42.747 -37.431 1.00 26.30 507 ALA B CA 1
ATOM 8551 C C . ALA B 1 507 ? 9.723 -43.337 -36.492 1.00 28.63 507 ALA B C 1
ATOM 8552 O O . ALA B 1 507 ? 10.676 -43.986 -36.932 1.00 28.93 507 ALA B O 1
ATOM 8554 N N . TYR B 1 508 ? 9.542 -43.108 -35.196 1.00 24.96 508 TYR B N 1
ATOM 8555 C CA . TYR B 1 508 ? 10.458 -43.645 -34.193 1.00 23.59 508 TYR B CA 1
ATOM 8556 C C . TYR B 1 508 ? 9.784 -43.858 -32.851 1.00 28.47 508 TYR B C 1
ATOM 8557 O O . TYR B 1 508 ? 8.757 -43.255 -32.549 1.00 23.64 508 TYR B O 1
ATOM 8566 N N . ILE B 1 509 ? 10.374 -44.737 -32.055 1.00 26.45 509 ILE B N 1
ATOM 8567 C CA . ILE B 1 509 ? 9.888 -45.004 -30.711 1.00 28.28 509 ILE B CA 1
ATOM 8568 C C . ILE B 1 509 ? 11.021 -44.679 -29.756 1.00 29.08 509 ILE B C 1
ATOM 8569 O O . ILE B 1 509 ? 12.194 -44.888 -30.088 1.00 28.96 509 ILE B O 1
ATOM 8574 N N . ARG B 1 510 ? 10.679 -44.117 -28.599 1.00 28.48 510 ARG B N 1
ATOM 8575 C CA . ARG B 1 510 ? 11.667 -43.820 -27.571 1.00 26.13 510 ARG B CA 1
ATOM 8576 C C . ARG B 1 510 ? 11.274 -44.464 -26.253 1.00 29.82 510 ARG B C 1
ATOM 8577 O O . ARG B 1 510 ? 10.115 -44.395 -25.857 1.00 23.21 510 ARG B O 1
ATOM 8585 N N . GLU B 1 511 ? 12.236 -45.113 -25.598 1.00 26.95 511 GLU B N 1
ATOM 8586 C CA . GLU B 1 511 ? 11.944 -45.929 -24.422 1.00 31.21 511 GLU B CA 1
ATOM 8587 C C . GLU B 1 511 ? 12.844 -45.607 -23.242 1.00 26.18 511 GLU B C 1
ATOM 8588 O O . GLU B 1 511 ? 14.027 -45.322 -23.412 1.00 28.44 511 GLU B O 1
ATOM 8594 N N . VAL B 1 512 ? 12.264 -45.700 -22.047 1.00 30.63 512 VAL B N 1
ATOM 8595 C CA . VAL B 1 512 ? 12.969 -45.548 -20.777 1.00 34.28 512 VAL B CA 1
ATOM 8596 C C . VAL B 1 512 ? 13.371 -46.943 -20.274 1.00 42.24 512 VAL B C 1
ATOM 8597 O O . VAL B 1 512 ? 12.557 -47.863 -20.317 1.00 44.13 512 VAL B O 1
ATOM 8601 N N . THR B 1 513 ? 14.604 -47.105 -19.793 1.00 50.19 513 THR B N 1
ATOM 8602 C CA . THR B 1 513 ? 15.063 -48.422 -19.318 1.00 61.95 513 THR B CA 1
ATOM 8603 C C . THR B 1 513 ? 14.346 -48.926 -18.068 1.00 59.75 513 THR B C 1
ATOM 8604 O O . THR B 1 513 ? 14.284 -50.138 -17.843 1.00 71.06 513 THR B O 1
ATOM 8608 N N . ARG B 1 514 ? 13.852 -47.997 -17.249 1.00 56.60 514 ARG B N 1
ATOM 8609 C CA . ARG B 1 514 ? 12.899 -48.311 -16.178 1.00 66.34 514 ARG B CA 1
ATOM 8610 C C . ARG B 1 514 ? 13.518 -49.000 -14.964 1.00 74.09 514 ARG B C 1
ATOM 8611 O O . ARG B 1 514 ? 13.576 -50.228 -14.917 1.00 76.17 514 ARG B O 1
ATOM 8619 N N . GLN B 1 515 ? 13.949 -48.233 -13.966 1.00 69.45 515 GLN B N 1
ATOM 8620 C CA . GLN B 1 515 ? 14.505 -48.866 -12.769 1.00 75.27 515 GLN B CA 1
ATOM 8621 C C . GLN B 1 515 ? 13.884 -48.405 -11.442 1.00 75.11 515 GLN B C 1
ATOM 8622 O O . GLN B 1 515 ? 13.888 -47.218 -11.111 1.00 76.84 515 GLN B O 1
ATOM 8628 N N . GLN B 1 516 ? 13.306 -49.370 -10.727 1.00 72.77 516 GLN B N 1
ATOM 8629 C CA . GLN B 1 516 ? 12.918 -49.229 -9.319 1.00 71.15 516 GLN B CA 1
ATOM 8630 C C . GLN B 1 516 ? 11.915 -48.113 -8.988 1.00 69.47 516 GLN B C 1
ATOM 8631 O O . GLN B 1 516 ? 12.245 -46.928 -9.034 1.00 67.72 516 GLN B O 1
ATOM 8637 N N . GLY B 1 517 ? 10.692 -48.508 -8.639 1.00 66.30 517 GLY B N 1
ATOM 8638 C CA . GLY B 1 517 ? 9.693 -47.570 -8.154 1.00 52.12 517 GLY B CA 1
ATOM 8639 C C . GLY B 1 517 ? 9.100 -46.647 -9.204 1.00 58.56 517 GLY B C 1
ATOM 8640 O O . GLY B 1 517 ? 8.668 -45.533 -8.889 1.00 58.92 517 GLY B O 1
ATOM 8641 N N . ASP B 1 518 ? 9.090 -47.094 -10.456 1.00 57.68 518 ASP B N 1
ATOM 8642 C CA . ASP B 1 518 ? 8.352 -46.374 -11.488 1.00 59.67 518 ASP B CA 1
ATOM 8643 C C . ASP B 1 518 ? 7.360 -47.286 -12.224 1.00 56.16 518 ASP B C 1
ATOM 8644 O O . ASP B 1 518 ? 7.272 -48.491 -11.950 1.00 59.19 518 ASP B O 1
ATOM 8649 N N . GLY B 1 519 ? 6.628 -46.707 -13.169 1.00 53.51 519 GLY B N 1
ATOM 8650 C CA . GLY B 1 519 ? 5.513 -47.392 -13.797 1.00 47.21 519 GLY B CA 1
ATOM 8651 C C . GLY B 1 519 ? 4.333 -46.443 -13.805 1.00 48.30 519 GLY B C 1
ATOM 8652 O O . GLY B 1 519 ? 3.693 -46.212 -12.774 1.00 54.76 519 GLY B O 1
ATOM 8653 N N . GLY B 1 520 ? 4.058 -45.889 -14.979 1.00 37.41 520 GLY B N 1
ATOM 8654 C CA . GLY B 1 520 ? 3.060 -44.852 -15.149 1.00 35.88 520 GLY B CA 1
ATOM 8655 C C . GLY B 1 520 ? 3.292 -44.191 -16.494 1.00 32.82 520 GLY B C 1
ATOM 8656 O O . GLY B 1 520 ? 4.248 -44.533 -17.203 1.00 27.26 520 GLY B O 1
ATOM 8657 N N . ALA B 1 521 ? 2.431 -43.244 -16.846 1.00 30.81 521 ALA B N 1
ATOM 8658 C CA . ALA B 1 521 ? 2.541 -42.550 -18.120 1.00 32.18 521 ALA B CA 1
ATOM 8659 C C . ALA B 1 521 ? 3.919 -41.913 -18.297 1.00 27.30 521 ALA B C 1
ATOM 8660 O O . ALA B 1 521 ? 4.457 -41.870 -19.406 1.00 30.32 521 ALA B O 1
ATOM 8662 N N . LYS B 1 522 ? 4.487 -41.418 -17.202 1.00 22.95 522 LYS B N 1
ATOM 8663 C CA . LYS B 1 522 ? 5.744 -40.677 -17.269 1.00 23.05 522 LYS B CA 1
ATOM 8664 C C . LYS B 1 522 ? 6.886 -41.531 -17.829 1.00 29.75 522 LYS B C 1
ATOM 8665 O O . LYS B 1 522 ? 7.813 -41.012 -18.441 1.00 26.72 522 LYS B O 1
ATOM 8671 N N . THR B 1 523 ? 6.811 -42.845 -17.623 1.00 24.24 523 THR B N 1
ATOM 8672 C CA . THR B 1 523 ? 7.865 -43.736 -18.096 1.00 24.39 523 THR B CA 1
ATOM 8673 C C . THR B 1 523 ? 7.419 -44.696 -19.208 1.00 28.30 523 THR B C 1
ATOM 8674 O O . THR B 1 523 ? 8.199 -45.548 -19.638 1.00 30.81 523 THR B O 1
ATOM 8678 N N . ASP B 1 524 ? 6.180 -44.563 -19.680 1.00 26.94 524 ASP B N 1
ATOM 8679 C CA . ASP B 1 524 ? 5.725 -45.385 -20.798 1.00 26.60 524 ASP B CA 1
ATOM 8680 C C . ASP B 1 524 ? 6.489 -45.006 -22.070 1.00 29.27 524 ASP B C 1
ATOM 8681 O O . ASP B 1 524 ? 6.994 -43.888 -22.194 1.00 28.62 524 ASP B O 1
ATOM 8686 N N . ALA B 1 525 ? 6.585 -45.942 -23.009 1.00 27.00 525 ALA B N 1
ATOM 8687 C CA . ALA B 1 525 ? 7.242 -45.674 -24.283 1.00 28.24 525 ALA B CA 1
ATOM 8688 C C . ALA B 1 525 ? 6.429 -44.658 -25.068 1.00 24.11 525 ALA B C 1
ATOM 8689 O O . ALA B 1 525 ? 5.222 -44.531 -24.858 1.00 21.97 525 ALA B O 1
ATOM 8691 N N . VAL B 1 526 ? 7.092 -43.960 -25.992 1.00 26.03 526 VAL B N 1
ATOM 8692 C CA . VAL B 1 526 ? 6.417 -42.992 -26.858 1.00 24.53 526 VAL B CA 1
ATOM 8693 C C . VAL B 1 526 ? 6.663 -43.307 -28.337 1.00 26.51 526 VAL B C 1
ATOM 8694 O O . VAL B 1 526 ? 7.744 -43.754 -28.702 1.00 28.74 526 VAL B O 1
ATOM 8698 N N . LEU B 1 527 ? 5.646 -43.089 -29.169 1.00 25.55 527 LEU B N 1
ATOM 8699 C CA . LEU B 1 527 ? 5.754 -43.281 -30.621 1.00 25.59 527 LEU B CA 1
ATOM 8700 C C . LEU B 1 527 ? 5.527 -41.945 -31.329 1.00 25.16 527 LEU B C 1
ATOM 8701 O O . LEU B 1 527 ? 4.494 -41.304 -31.116 1.00 24.93 527 LEU B O 1
ATOM 8706 N N . CYS B 1 528 ? 6.489 -41.530 -32.155 1.00 24.44 528 CYS B N 1
ATOM 8707 C CA . CYS B 1 528 ? 6.377 -40.276 -32.907 1.00 27.19 528 CYS B CA 1
ATOM 8708 C C . CYS B 1 528 ? 6.373 -40.526 -34.417 1.00 28.20 528 CYS B C 1
ATOM 8709 O O . CYS B 1 528 ? 7.202 -41.274 -34.928 1.00 25.46 528 CYS B O 1
ATOM 8712 N N . VAL B 1 529 ? 5.448 -39.885 -35.133 1.00 23.60 529 VAL B N 1
ATOM 8713 C CA . VAL B 1 529 ? 5.327 -40.085 -36.576 1.00 25.30 529 VAL B CA 1
ATOM 8714 C C . VAL B 1 529 ? 5.262 -38.711 -37.241 1.00 25.44 529 VAL B C 1
ATOM 8715 O O . VAL B 1 529 ? 4.478 -37.870 -36.822 1.00 22.45 529 VAL B O 1
ATOM 8719 N N . ASN B 1 530 ? 6.116 -38.487 -38.237 1.00 24.14 530 ASN B N 1
ATOM 8720 C CA . ASN B 1 530 ? 6.303 -37.172 -38.846 1.00 28.27 530 ASN B CA 1
ATOM 8721 C C . ASN B 1 530 ? 6.255 -37.219 -40.367 1.00 29.83 530 ASN B C 1
ATOM 8722 O O . ASN B 1 530 ? 7.056 -37.918 -40.995 1.00 26.92 530 ASN B O 1
ATOM 8727 N N . ASN B 1 531 ? 5.332 -36.465 -40.960 1.00 26.39 531 ASN B N 1
ATOM 8728 C CA . ASN B 1 531 ? 5.197 -36.439 -42.419 1.00 27.96 531 ASN B CA 1
ATOM 8729 C C . ASN B 1 531 ? 6.040 -35.328 -43.053 1.00 28.20 531 ASN B C 1
ATOM 8730 O O . ASN B 1 531 ? 5.747 -34.150 -42.885 1.00 28.19 531 ASN B O 1
ATOM 8735 N N . LEU B 1 532 ? 7.082 -35.701 -43.792 1.00 24.12 532 LEU B N 1
ATOM 8736 C CA . LEU B 1 532 ? 7.938 -34.701 -44.423 1.00 24.80 532 LEU B CA 1
ATOM 8737 C C . LEU B 1 532 ? 7.412 -34.206 -45.775 1.00 30.30 532 LEU B C 1
ATOM 8738 O O . LEU B 1 532 ? 7.930 -33.235 -46.340 1.00 31.86 532 LEU B O 1
ATOM 8743 N N . SER B 1 533 ? 6.379 -34.867 -46.281 1.00 29.33 533 SER B N 1
ATOM 8744 C CA . SER B 1 533 ? 5.741 -34.470 -47.538 1.00 33.04 533 SER B CA 1
ATOM 8745 C C . SER B 1 533 ? 4.694 -33.384 -47.325 1.00 27.72 533 SER B C 1
ATOM 8746 O O . SER B 1 533 ? 4.082 -33.312 -46.264 1.00 30.17 533 SER B O 1
ATOM 8749 N N . ARG B 1 534 ? 4.469 -32.545 -48.334 1.00 29.81 534 ARG B N 1
ATOM 8750 C CA . ARG B 1 534 ? 3.450 -31.507 -48.226 1.00 26.35 534 ARG B CA 1
ATOM 8751 C C . ARG B 1 534 ? 2.054 -32.062 -48.486 1.00 28.85 534 ARG B C 1
ATOM 8752 O O . ARG B 1 534 ? 1.058 -31.359 -48.286 1.00 29.35 534 ARG B O 1
ATOM 8760 N N . PHE B 1 535 ? 1.999 -33.324 -48.920 1.00 26.78 535 PHE B N 1
ATOM 8761 C CA . PHE B 1 535 ? 0.746 -34.017 -49.229 1.00 28.01 535 PHE B CA 1
ATOM 8762 C C . PHE B 1 535 ? 0.390 -35.043 -48.150 1.00 28.76 535 PHE B C 1
ATOM 8763 O O . PHE B 1 535 ? 1.275 -35.516 -47.439 1.00 28.04 535 PHE B O 1
ATOM 8771 N N . PRO B 1 536 ? -0.904 -35.395 -48.029 1.00 30.02 536 PRO B N 1
ATOM 8772 C CA . PRO B 1 536 ? -1.294 -36.452 -47.083 1.00 29.13 536 PRO B CA 1
ATOM 8773 C C . PRO B 1 536 ? -0.610 -37.775 -47.422 1.00 31.82 536 PRO B C 1
ATOM 8774 O O . PRO B 1 536 ? -0.457 -38.092 -48.602 1.00 29.96 536 PRO B O 1
ATOM 8778 N N . GLN B 1 537 ? -0.186 -38.522 -46.405 1.00 28.35 537 GLN B N 1
ATOM 8779 C CA . GLN B 1 537 ? 0.585 -39.748 -46.610 1.00 28.08 537 GLN B CA 1
ATOM 8780 C C . GLN B 1 537 ? 0.124 -40.850 -45.672 1.00 30.16 537 GLN B C 1
ATOM 8781 O O . GLN B 1 537 ? -0.193 -40.588 -44.516 1.00 29.47 537 GLN B O 1
ATOM 8787 N N . PRO B 1 538 ? 0.072 -42.095 -46.168 1.00 30.38 538 PRO B N 1
ATOM 8788 C CA . PRO B 1 538 ? -0.179 -43.213 -45.256 1.00 28.33 538 PRO B CA 1
ATOM 8789 C C . PRO B 1 538 ? 1.158 -43.803 -44.847 1.00 33.43 538 PRO B C 1
ATOM 8790 O O . PRO B 1 538 ? 2.134 -43.686 -45.594 1.00 35.85 538 PRO B O 1
ATOM 8794 N N . ILE B 1 539 ? 1.230 -44.400 -43.668 1.00 29.39 539 ILE B N 1
ATOM 8795 C CA . ILE B 1 539 ? 2.390 -45.217 -43.358 1.00 30.54 539 ILE B CA 1
ATOM 8796 C C . ILE B 1 539 ? 1.958 -46.458 -42.594 1.00 32.59 539 ILE B C 1
ATOM 8797 O O . ILE B 1 539 ? 1.125 -46.383 -41.688 1.00 31.85 539 ILE B O 1
ATOM 8802 N N . GLU B 1 540 ? 2.510 -47.602 -42.985 1.00 32.13 540 GLU B N 1
ATOM 8803 C CA . GLU B 1 540 ? 2.235 -48.855 -42.291 1.00 33.99 540 GLU B CA 1
ATOM 8804 C C . GLU B 1 540 ? 3.473 -49.263 -41.503 1.00 32.14 540 GLU B C 1
ATOM 8805 O O . GLU B 1 540 ? 4.570 -49.385 -42.059 1.00 35.33 540 GLU B O 1
ATOM 8811 N N . LEU B 1 541 ? 3.297 -49.433 -40.196 1.00 31.60 541 LEU B N 1
ATOM 8812 C CA . LEU B 1 541 ? 4.413 -49.671 -39.291 1.00 33.82 541 LEU B CA 1
ATOM 8813 C C . LEU B 1 541 ? 4.381 -51.090 -38.720 1.00 32.37 541 LEU B C 1
ATOM 8814 O O . LEU B 1 541 ? 3.320 -51.591 -38.340 1.00 34.52 541 LEU B O 1
ATOM 8819 N N . ASN B 1 542 ? 5.552 -51.718 -38.653 1.00 38.43 542 ASN B N 1
ATOM 8820 C CA . ASN B 1 542 ? 5.697 -53.006 -37.985 1.00 40.26 542 ASN B CA 1
ATOM 8821 C C . ASN B 1 542 ? 5.988 -52.795 -36.504 1.00 37.09 542 ASN B C 1
ATOM 8822 O O . ASN B 1 542 ? 7.124 -52.525 -36.122 1.00 40.92 542 ASN B O 1
ATOM 8827 N N . LEU B 1 543 ? 4.951 -52.908 -35.682 1.00 36.47 543 LEU B N 1
ATOM 8828 C CA . LEU B 1 543 ? 5.040 -52.611 -34.262 1.00 40.40 543 LEU B CA 1
ATOM 8829 C C . LEU B 1 543 ? 4.722 -53.877 -33.472 1.00 42.81 543 LEU B C 1
ATOM 8830 O O . LEU B 1 543 ? 4.248 -53.808 -32.334 1.00 39.08 543 LEU B O 1
ATOM 8835 N N . GLN B 1 544 ? 4.979 -55.028 -34.092 1.00 42.49 544 GLN B N 1
ATOM 8836 C CA . GLN B 1 544 ? 4.555 -56.322 -33.553 1.00 47.75 544 GLN B CA 1
ATOM 8837 C C . GLN B 1 544 ? 5.116 -56.600 -32.165 1.00 41.07 544 GLN B C 1
ATOM 8838 O O . GLN B 1 544 ? 4.484 -57.282 -31.363 1.00 45.08 544 GLN B O 1
ATOM 8844 N N . GLN B 1 545 ? 6.298 -56.065 -31.882 1.00 43.11 545 GLN B N 1
ATOM 8845 C CA . GLN B 1 545 ? 6.886 -56.181 -30.548 1.00 49.56 545 GLN B CA 1
ATOM 8846 C C . GLN B 1 545 ? 6.039 -55.476 -29.484 1.00 50.48 545 GLN B C 1
ATOM 8847 O O . GLN B 1 545 ? 6.148 -55.773 -28.291 1.00 45.35 545 GLN B O 1
ATOM 8853 N N . TRP B 1 546 ? 5.185 -54.556 -29.927 1.00 42.66 546 TRP B N 1
ATOM 8854 C CA . TRP B 1 546 ? 4.269 -53.858 -29.032 1.00 39.31 546 TRP B CA 1
ATOM 8855 C C . TRP B 1 546 ? 2.835 -54.323 -29.182 1.00 40.80 546 TRP B C 1
ATOM 8856 O O . TRP B 1 546 ? 1.905 -53.598 -28.826 1.00 39.14 546 TRP B O 1
ATOM 8867 N N . ALA B 1 547 ? 2.661 -55.535 -29.706 1.00 43.27 547 ALA B N 1
ATOM 8868 C CA . ALA B 1 547 ? 1.332 -56.123 -29.855 1.00 41.61 547 ALA B CA 1
ATOM 8869 C C . ALA B 1 547 ? 0.551 -56.010 -28.555 1.00 38.45 547 ALA B C 1
ATOM 8870 O O . ALA B 1 547 ? 1.086 -56.270 -27.479 1.00 48.48 547 ALA B O 1
ATOM 8872 N N . GLY B 1 548 ? -0.704 -55.588 -28.648 1.00 36.63 548 GLY B N 1
ATOM 8873 C CA . GLY B 1 548 ? -1.531 -55.428 -27.467 1.00 39.95 548 GLY B CA 1
ATOM 8874 C C . GLY B 1 548 ? -1.481 -54.063 -26.789 1.00 43.55 548 GLY B C 1
ATOM 8875 O O . GLY B 1 548 ? -2.406 -53.716 -26.054 1.00 44.71 548 GLY B O 1
ATOM 8876 N N . TYR B 1 549 ? -0.414 -53.293 -27.009 1.00 37.79 549 TYR B N 1
ATOM 8877 C CA . TYR B 1 549 ? -0.331 -51.949 -26.426 1.00 38.52 549 TYR B CA 1
ATOM 8878 C C . TYR B 1 549 ? -1.370 -51.016 -27.061 1.00 37.49 549 TYR B C 1
ATOM 8879 O O . TYR B 1 549 ? -1.801 -51.239 -28.197 1.00 35.31 549 TYR B O 1
ATOM 8888 N N . ILE B 1 550 ? -1.771 -49.980 -26.323 1.00 32.73 550 ILE B N 1
ATOM 8889 C CA . ILE B 1 550 ? -2.765 -49.021 -26.804 1.00 31.51 550 ILE B CA 1
ATOM 8890 C C . ILE B 1 550 ? -2.102 -47.657 -27.027 1.00 29.74 550 ILE B C 1
ATOM 8891 O O . ILE B 1 550 ? -1.667 -47.018 -26.069 1.00 28.12 550 ILE B O 1
ATOM 8896 N N . PRO B 1 551 ? -2.007 -47.217 -28.295 1.00 29.09 551 PRO B N 1
ATOM 8897 C CA . PRO B 1 551 ? -1.457 -45.881 -28.563 1.00 26.58 551 PRO B CA 1
ATOM 8898 C C . PRO B 1 551 ? -2.477 -44.849 -28.108 1.00 24.38 551 PRO B C 1
ATOM 8899 O O . PRO B 1 551 ? -3.637 -44.928 -28.510 1.00 26.67 551 PRO B O 1
ATOM 8903 N N . VAL B 1 552 ? -2.063 -43.924 -27.247 1.00 26.42 552 VAL B N 1
ATOM 8904 C CA . VAL B 1 552 ? -2.943 -42.851 -26.796 1.00 22.02 552 VAL B CA 1
ATOM 8905 C C . VAL B 1 552 ? -2.351 -41.534 -27.289 1.00 25.74 552 VAL B C 1
ATOM 8906 O O . VAL B 1 552 ? -1.223 -41.191 -26.936 1.00 24.13 552 VAL B O 1
ATOM 8910 N N . GLU B 1 553 ? -3.076 -40.810 -28.138 1.00 26.29 553 GLU B N 1
ATOM 8911 C CA . GLU B 1 553 ? -2.506 -39.565 -28.673 1.00 24.23 553 GLU B CA 1
ATOM 8912 C C . GLU B 1 553 ? -2.366 -38.527 -27.560 1.00 22.18 553 GLU B C 1
ATOM 8913 O O . GLU B 1 553 ? -3.276 -38.333 -26.770 1.00 24.98 553 GLU B O 1
ATOM 8919 N N . MET B 1 554 ? -1.215 -37.866 -27.487 1.00 24.16 554 MET B N 1
ATOM 8920 C CA . MET B 1 554 ? -0.859 -37.151 -26.264 1.00 26.65 554 MET B CA 1
ATOM 8921 C C . MET B 1 554 ? -1.599 -35.843 -25.980 1.00 29.85 554 MET B C 1
ATOM 8922 O O . MET B 1 554 ? -1.773 -35.474 -24.818 1.00 29.53 554 MET B O 1
ATOM 8927 N N . THR B 1 555 ? -2.023 -35.138 -27.023 1.00 25.19 555 THR B N 1
ATOM 8928 C CA . THR B 1 555 ? -2.665 -33.833 -26.817 1.00 27.84 555 THR B CA 1
ATOM 8929 C C . THR B 1 555 ? -4.145 -33.920 -26.444 1.00 28.93 555 THR B C 1
ATOM 8930 O O . THR B 1 555 ? -4.618 -33.164 -25.595 1.00 32.36 555 THR B O 1
ATOM 8934 N N . GLY B 1 556 ? -4.875 -34.841 -27.062 1.00 25.41 556 GLY B N 1
ATOM 8935 C CA . GLY B 1 556 ? -6.297 -34.995 -26.785 1.00 27.74 556 GLY B CA 1
ATOM 8936 C C . GLY B 1 556 ? -6.653 -36.261 -26.017 1.00 28.79 556 GLY B C 1
ATOM 8937 O O . GLY B 1 556 ? -7.811 -36.476 -25.662 1.00 29.84 556 GLY B O 1
ATOM 8938 N N . TYR B 1 557 ? -5.642 -37.100 -25.793 1.00 28.16 557 TYR B N 1
ATOM 8939 C CA A TYR B 1 557 ? -5.811 -38.307 -24.974 0.60 28.70 557 TYR B CA 1
ATOM 8940 C CA B TYR B 1 557 ? -5.731 -38.352 -25.038 0.40 28.66 557 TYR B CA 1
ATOM 8941 C C . TYR B 1 557 ? -6.744 -39.357 -25.566 1.00 31.70 557 TYR B C 1
ATOM 8942 O O . TYR B 1 557 ? -7.291 -40.165 -24.820 1.00 28.07 557 TYR B O 1
ATOM 8959 N N . VAL B 1 558 ? -6.952 -39.343 -26.880 1.00 29.89 558 VAL B N 1
ATOM 8960 C CA . VAL B 1 558 ? -7.832 -40.330 -27.496 1.00 30.49 558 VAL B CA 1
ATOM 8961 C C . VAL B 1 558 ? -7.119 -41.667 -27.700 1.00 28.64 558 VAL B C 1
ATOM 8962 O O . VAL B 1 558 ? -5.988 -41.713 -28.194 1.00 24.65 558 VAL B O 1
ATOM 8966 N N . GLU B 1 559 ? -7.776 -42.752 -27.287 1.00 28.49 559 GLU B N 1
ATOM 8967 C CA . GLU B 1 559 ? -7.234 -44.093 -27.480 1.00 30.95 559 GLU B CA 1
ATOM 8968 C C . GLU B 1 559 ? -7.399 -44.554 -28.919 1.00 29.63 559 GLU B C 1
ATOM 8969 O O . GLU B 1 559 ? -8.518 -44.581 -29.451 1.00 32.23 559 GLU B O 1
ATOM 8975 N N . PHE B 1 560 ? -6.286 -44.926 -29.541 1.00 26.37 560 PHE B N 1
ATOM 8976 C CA . PHE B 1 560 ? -6.300 -45.487 -30.886 1.00 29.61 560 PHE B CA 1
ATOM 8977 C C . PHE B 1 560 ? -6.387 -47.016 -30.793 1.00 37.74 560 PHE B C 1
ATOM 8978 O O . PHE B 1 560 ? -6.182 -47.575 -29.711 1.00 33.36 560 PHE B O 1
ATOM 8986 N N . PRO B 1 561 ? -6.728 -47.696 -31.907 1.00 36.04 561 PRO B N 1
ATOM 8987 C CA . PRO B 1 561 ? -6.874 -49.160 -31.840 1.00 35.15 561 PRO B CA 1
ATOM 8988 C C . PRO B 1 561 ? -5.597 -49.830 -31.353 1.00 37.02 561 PRO B C 1
ATOM 8989 O O . PRO B 1 561 ? -4.503 -49.348 -31.655 1.00 34.35 561 PRO B O 1
ATOM 8993 N N . SER B 1 562 ? -5.731 -50.908 -30.587 1.00 33.48 562 SER B N 1
ATOM 8994 C CA . SER B 1 562 ? -4.564 -51.607 -30.068 1.00 34.08 562 SER B CA 1
ATOM 8995 C C . SER B 1 562 ? -3.704 -52.179 -31.187 1.00 34.06 562 SER B C 1
ATOM 8996 O O . SER B 1 562 ? -4.198 -52.528 -32.257 1.00 42.47 562 SER B O 1
ATOM 8999 N N . ILE B 1 563 ? -2.406 -52.248 -30.931 1.00 33.18 563 ILE B N 1
ATOM 9000 C CA . ILE B 1 563 ? -1.443 -52.753 -31.889 1.00 36.24 563 ILE B CA 1
ATOM 9001 C C . ILE B 1 563 ? -1.615 -54.263 -32.032 1.00 45.88 563 ILE B C 1
ATOM 9002 O O . ILE B 1 563 ? -1.754 -54.968 -31.035 1.00 39.42 563 ILE B O 1
ATOM 9007 N N . GLY B 1 564 ? -1.632 -54.747 -33.272 1.00 41.38 564 GLY B N 1
ATOM 9008 C CA . GLY B 1 564 ? -1.764 -56.171 -33.532 1.00 43.58 564 GLY B CA 1
ATOM 9009 C C . GLY B 1 564 ? -0.523 -56.743 -34.183 1.00 45.96 564 GLY B C 1
ATOM 9010 O O . GLY B 1 564 ? 0.568 -56.174 -34.070 1.00 45.09 564 GLY B O 1
ATOM 9011 N N . GLN B 1 565 ? -0.684 -57.873 -34.869 1.00 43.33 565 GLN B N 1
ATOM 9012 C CA . GLN B 1 565 ? 0.429 -58.507 -35.568 1.00 42.77 565 GLN B CA 1
ATOM 9013 C C . GLN B 1 565 ? 0.534 -57.975 -36.991 1.00 38.42 565 GLN B C 1
ATOM 9014 O O . GLN B 1 565 ? 1.596 -58.033 -37.608 1.00 43.59 565 GLN B O 1
ATOM 9020 N N . LEU B 1 566 ? -0.577 -57.460 -37.506 1.00 35.87 566 LEU B N 1
ATOM 9021 C CA . LEU B 1 566 ? -0.596 -56.840 -38.828 1.00 41.57 566 LEU B CA 1
ATOM 9022 C C . LEU B 1 566 ? 0.074 -55.467 -38.775 1.00 47.54 566 LEU B C 1
ATOM 9023 O O . LEU B 1 566 ? 0.180 -54.872 -37.698 1.00 41.16 566 LEU B O 1
ATOM 9028 N N . PRO B 1 567 ? 0.537 -54.965 -39.934 1.00 47.34 567 PRO B N 1
ATOM 9029 C CA . PRO B 1 567 ? 1.077 -53.600 -40.004 1.00 37.85 567 PRO B CA 1
ATOM 9030 C C . PRO B 1 567 ? 0.047 -52.578 -39.537 1.00 38.81 567 PRO B C 1
ATOM 9031 O O . PRO B 1 567 ? -1.138 -52.723 -39.853 1.00 37.20 567 PRO B O 1
ATOM 9035 N N . TYR B 1 568 ? 0.497 -51.568 -38.793 1.00 41.19 568 TYR B N 1
ATOM 9036 C CA . TYR B 1 568 ? -0.392 -50.556 -38.229 1.00 38.22 568 TYR B CA 1
ATOM 9037 C C . TYR B 1 568 ? -0.447 -49.339 -39.151 1.00 34.55 568 TYR B C 1
ATOM 9038 O O . TYR B 1 568 ? 0.580 -48.710 -39.408 1.00 35.80 568 TYR B O 1
ATOM 9047 N N . LEU B 1 569 ? -1.636 -49.012 -39.651 1.00 33.02 569 LEU B N 1
ATOM 9048 C CA . LEU B 1 569 ? -1.790 -47.888 -40.578 1.00 34.38 569 LEU B CA 1
ATOM 9049 C C . LEU B 1 569 ? -2.072 -46.568 -39.866 1.00 30.45 569 LEU B C 1
ATOM 9050 O O . LEU B 1 569 ? -3.041 -46.440 -39.128 1.00 33.97 569 LEU B O 1
ATOM 9055 N N . LEU B 1 570 ? -1.205 -45.594 -40.096 1.00 31.99 570 LEU B N 1
ATOM 9056 C CA . LEU B 1 570 ? -1.461 -44.229 -39.670 1.00 28.60 570 LEU B CA 1
ATOM 9057 C C . LEU B 1 570 ? -1.501 -43.345 -40.906 1.00 30.78 570 LEU B C 1
ATOM 9058 O O . LEU B 1 570 ? -0.725 -43.543 -41.846 1.00 35.17 570 LEU B O 1
ATOM 9063 N N . THR B 1 571 ? -2.413 -42.377 -40.905 1.00 27.91 571 THR B N 1
ATOM 9064 C CA . THR B 1 571 ? -2.530 -41.443 -42.020 1.00 26.25 571 THR B CA 1
ATOM 9065 C C . THR B 1 571 ? -2.287 -40.030 -41.502 1.00 30.88 571 THR B C 1
ATOM 9066 O O . THR B 1 571 ? -2.817 -39.649 -40.459 1.00 24.79 571 THR B O 1
ATOM 9070 N N . LEU B 1 572 ? -1.467 -39.271 -42.227 1.00 29.52 572 LEU B N 1
ATOM 9071 C CA . LEU B 1 572 ? -1.101 -37.914 -41.828 1.00 30.03 572 LEU B CA 1
ATOM 9072 C C . LEU B 1 572 ? -1.406 -36.895 -42.926 1.00 29.14 572 LEU B C 1
ATOM 9073 O O . LEU B 1 572 ? -1.189 -37.168 -44.098 1.00 30.05 572 LEU B O 1
ATOM 9078 N N . PRO B 1 573 ? -1.859 -35.693 -42.537 1.00 30.05 573 PRO B N 1
ATOM 9079 C CA . PRO B 1 573 ? -1.999 -34.595 -43.496 1.00 32.32 573 PRO B CA 1
ATOM 9080 C C . PRO B 1 573 ? -0.610 -34.088 -43.839 1.00 30.29 573 PRO B C 1
ATOM 9081 O O . PRO B 1 573 ? 0.357 -34.476 -43.169 1.00 27.13 573 PRO B O 1
ATOM 9085 N N . GLY B 1 574 ? -0.501 -33.228 -44.850 1.00 28.72 574 GLY B N 1
ATOM 9086 C CA . GLY B 1 574 ? 0.791 -32.687 -45.236 1.00 29.45 574 GLY B CA 1
ATOM 9087 C C . GLY B 1 574 ? 1.516 -32.017 -44.083 1.00 26.50 574 GLY B C 1
ATOM 9088 O O . GLY B 1 574 ? 0.928 -31.214 -43.369 1.00 27.84 574 GLY B O 1
ATOM 9089 N N . HIS B 1 575 ? 2.788 -32.360 -43.909 1.00 23.29 575 HIS B N 1
ATOM 9090 C CA . HIS B 1 575 ? 3.621 -31.829 -42.821 1.00 25.35 575 HIS B CA 1
ATOM 9091 C C . HIS B 1 575 ? 3.065 -32.092 -41.408 1.00 28.75 575 HIS B C 1
ATOM 9092 O O . HIS B 1 575 ? 3.465 -31.434 -40.451 1.00 27.86 575 HIS B O 1
ATOM 9099 N N . GLY B 1 576 ? 2.172 -33.064 -41.272 1.00 24.83 576 GLY B N 1
ATOM 9100 C CA . GLY B 1 576 ? 1.604 -33.362 -39.967 1.00 29.69 576 GLY B CA 1
ATOM 9101 C C . GLY B 1 576 ? 2.486 -34.257 -39.113 1.00 25.79 576 GLY B C 1
ATOM 9102 O O . GLY B 1 576 ? 3.465 -34.837 -39.587 1.00 24.15 576 GLY B O 1
ATOM 9103 N N . PHE B 1 577 ? 2.140 -34.379 -37.840 1.00 22.58 577 PHE B N 1
ATOM 9104 C CA . PHE B 1 577 ? 2.856 -35.307 -36.968 1.00 21.60 577 PHE B CA 1
ATOM 9105 C C . PHE B 1 577 ? 1.896 -35.776 -35.876 1.00 24.31 577 PHE B C 1
ATOM 9106 O O . PHE B 1 577 ? 0.907 -35.097 -35.596 1.00 23.33 577 PHE B O 1
ATOM 9114 N N . TYR B 1 578 ? 2.188 -36.927 -35.266 1.00 24.84 578 TYR B N 1
ATOM 9115 C CA . TYR B 1 578 ? 1.458 -37.393 -34.081 1.00 21.77 578 TYR B CA 1
ATOM 9116 C C . TYR B 1 578 ? 2.448 -37.857 -33.023 1.00 21.93 578 TYR B C 1
ATOM 9117 O O . TYR B 1 578 ? 3.494 -38.404 -33.357 1.00 24.19 578 TYR B O 1
ATOM 9126 N N . TRP B 1 579 ? 2.101 -37.641 -31.756 1.00 21.86 579 TRP B N 1
ATOM 9127 C CA . TRP B 1 579 ? 2.828 -38.204 -30.621 1.00 22.35 579 TRP B CA 1
ATOM 9128 C C . TRP B 1 579 ? 1.865 -39.128 -29.876 1.00 23.76 579 TRP B C 1
ATOM 9129 O O . TRP B 1 579 ? 0.757 -38.709 -29.530 1.00 20.07 579 TRP B O 1
ATOM 9140 N N . PHE B 1 580 ? 2.285 -40.367 -29.610 1.00 22.88 580 PHE B N 1
ATOM 9141 C CA . PHE B 1 580 ? 1.442 -41.305 -28.854 1.00 23.24 580 PHE B CA 1
ATOM 9142 C C . PHE B 1 580 ? 2.168 -41.852 -27.627 1.00 23.76 580 PHE B C 1
ATOM 9143 O O . PHE B 1 580 ? 3.356 -42.174 -27.700 1.00 24.22 580 PHE B O 1
ATOM 9151 N N . GLN B 1 581 ? 1.456 -41.977 -26.507 1.00 21.98 581 GLN B N 1
ATOM 9152 C CA . GLN B 1 581 ? 1.956 -42.780 -25.385 1.00 23.23 581 GLN B CA 1
ATOM 9153 C C . GLN B 1 581 ? 1.561 -44.229 -25.666 1.00 27.21 581 GLN B C 1
ATOM 9154 O O . GLN B 1 581 ? 0.417 -44.496 -26.029 1.00 26.63 581 GLN B O 1
ATOM 9160 N N . LEU B 1 582 ? 2.499 -45.164 -25.542 1.00 27.03 582 LEU B N 1
ATOM 9161 C CA . LEU B 1 582 ? 2.168 -46.575 -25.750 1.00 25.79 582 LEU B CA 1
ATOM 9162 C C . LEU B 1 582 ? 1.808 -47.169 -24.392 1.00 27.08 582 LEU B C 1
ATOM 9163 O O . LEU B 1 582 ? 2.686 -47.438 -23.569 1.00 27.31 582 LEU B O 1
ATOM 9168 N N . ARG B 1 583 ? 0.516 -47.329 -24.141 1.00 30.68 583 ARG B N 1
ATOM 9169 C CA . ARG B 1 583 ? 0.076 -47.831 -22.845 1.00 32.28 583 ARG B CA 1
ATOM 9170 C C . ARG B 1 583 ? -0.005 -49.363 -22.809 1.00 37.04 583 ARG B C 1
ATOM 9171 O O . ARG B 1 583 ? -0.553 -49.987 -23.721 1.00 36.77 583 ARG B O 1
ATOM 9179 N N . GLU B 1 584 ? 0.560 -49.952 -21.753 1.00 41.75 584 GLU B N 1
ATOM 9180 C CA . GLU B 1 584 ? 0.498 -51.399 -21.536 1.00 47.40 584 GLU B CA 1
ATOM 9181 C C . GLU B 1 584 ? -0.946 -51.837 -21.353 1.00 46.82 584 GLU B C 1
ATOM 9182 O O . GLU B 1 584 ? -1.712 -51.179 -20.654 1.00 49.59 584 GLU B O 1
ATOM 9188 N N . PRO B 1 585 ? -1.326 -52.960 -21.977 1.00 54.64 585 PRO B N 1
ATOM 9189 C CA . PRO B 1 585 ? -2.734 -53.372 -21.916 1.00 56.82 585 PRO B CA 1
ATOM 9190 C C . PRO B 1 585 ? -3.186 -53.824 -20.531 1.00 61.73 585 PRO B C 1
ATOM 9191 O O . PRO B 1 585 ? -2.365 -54.089 -19.646 1.00 56.73 585 PRO B O 1
ATOM 9195 N N . ASP B 1 586 ? -4.503 -53.889 -20.356 1.00 65.97 586 ASP B N 1
ATOM 9196 C CA . ASP B 1 586 ? -5.106 -54.406 -19.136 1.00 74.74 586 ASP B CA 1
ATOM 9197 C C . ASP B 1 586 ? -5.018 -55.930 -19.125 1.00 77.13 586 ASP B C 1
ATOM 9198 O O . ASP B 1 586 ? -5.304 -56.574 -20.138 1.00 77.76 586 ASP B O 1
ATOM 9203 N N . PRO B 1 587 ? -4.593 -56.513 -17.992 1.00 79.59 587 PRO B N 1
ATOM 9204 C CA . PRO B 1 587 ? -4.800 -57.954 -17.801 1.00 82.80 587 PRO B CA 1
ATOM 9205 C C . PRO B 1 587 ? -6.189 -58.235 -17.231 1.00 83.12 587 PRO B C 1
ATOM 9206 O O . PRO B 1 587 ? -6.937 -57.288 -16.971 1.00 80.55 587 PRO B O 1
#

Foldseek 3Di:
DPFDLQVQLLFAEEEAEQQFEFDPPFLQGHALVGVLVCLVVVVLLPGAEYEYEAQAAAPCPQPNLAHQDLQFGNPSRPTLVSVLVSQVSCVVSNHAYAYADELWWHFCNHPLNVCCQQPLVDPSVQQFAWAQDQPALPLADQLPVVQDVGQWDQDPRNRTTTGHSHDPRITTTQVVPVVNLVVVLVSVVSVVVSPHQEYEYPPLQQRAGDGPDNRGPDPVSLVSQLVSQVCCVPPPRRGFYEYEDQEQLQSCLCQQPDLVVLGRGGQEYEHQCQQVLLLVCLVVLFCVSNVVSVVPRDDHRQSHFYEYENWQADLNSLAGYDDPPPRPCVVVLCVDVLSVVLRSATWADCVSVVNDPLQLVLVLLCQQQPGGHYYHYQQSLQRAGFQPVVDRNNRPRHHAQAALDDQSNRRPYDQVSHPHGGDCDPPRHSNVTHNVVQVPDCPGSNNVSSVSSVLSSVACQRSNFDWAWFDWDDRSKTWIWGDDPQWIKIKIWGSAQAKDKTWTQPQVLAQWWWQWRPPRDTDDGHHRGTDIDIAGGGGMTMTIGHHHD/DDFLVVEAAADADPFDLCVLLLFAEEEAEQQFEFDPPFLQGGALVRVLVCLVVVLLLPGAEYEYEAQADAPCPQPNLAHQDLQFGHPSRPTLNSVLVSQNSCVVSNHAYAYADELWWHFCNHVLNVCCQQPLPDPSNQQFAWAQDQPALPLADQLPVVQDVGQWDQDPRNRIITGHSHDPRITTTQVVPVVNLVVVLVSVVSVVRNPHQEYEYPPLQQRDADGPDNRGNDPVSLVSQLVSQCCCCVVPRRGFYEYEDQEQLVVCLCQQPDLVVLGRGGQEYEHQCQQVLLLVCLVVLFCPSNVPSVVPRDDHGPSHFYEYENWQADLNSLAGYDDPPPRPCRVVLCVDPLSVVLRSATWADCVSVVNDLLQLVLVLLCQQQPGGHYYHYQQSLQRAGFQRVVDRNRRRRHHAQAALDDQSNRRPYHQVSNPHGGDCDPPRGSNPTHNVVQPPDCPGSNNVSSLSSVLSSQACQRSNWDWAWFDWDDRSKTKIKTADPDDDDDDDLNHFIKIKMWGSAQAKDKTWTQPQVLAQWWWAWRRVRHTDDGHHRGTDIDIAGGGGMTMTGGHHHDD